Protein 4I1D (pdb70)

B-factor: mean 55.73, std 16.69, range [28.46, 153.23]

InterPro domains:
  IPR006059 Bacterial-type extracellular solute-binding protein [PF13416] (67-321)

Sequence (1264 aa):
NAQITFVSQGGAYQAAQTVAILDPSAKKLGITINQDSIPDAWPAIKTQVGSGKPIWDVVDTPTGYCLRGGEQGLIEKLDFSKIPNAAAPEAYRSPYSVSYEFYSSVLAYSQKTFPKDAPNSWVDFWDVKKFPGRRALRNHPIATLEAALADGVAPDKLYPLDVDRAFKKLEEIKPHITVWWTSGAQSAQLLNDGEVDEAWNGRVSAVAKEGAKVSFTYNQGILQSTSLCILKGAPNLETAVKFLNEAVDPVHQANLPLHIDYGPGNPKAFETNVIKPERAAQLPSEPANAAKQALSYAWWSSPAGEAAEKRWASFQNAQITFVSQGGAYQAAQTVAILDPSAKKLGITINQDSIPDAWPAIKTQVGSGKPIWDVVDTPTGYCLRGGEQGLIEKLDFSKIPNAAAPEAYRSPYSVVSSYEFYSSVLAYSQKTFPKDAPNSWVDFWDVKKFPGRRALRNHPIATLEAALADGVAPDKLYPLDVDRAFKKLEEIKPHITVWWTSGAQSAQLLNDGEVDEAWNGRVSAVAKEEGAKVSFTYNQGILQSTSLCILKGAPNLETAVKFLNEAVDPVHQANLPLHIDYGPGNPKAFETNVIKPERAAQLPSEPANAAKQALSYAWWSSPAGEAAEKRWASFQAQITFVSQGGAYQAAQTVAILDPSAKKLGITINQDSIPDAWPAIKTQVGSGKPIWDVVDTPTGYCLRGGEQGLIEKLDFSKIPNAAAPEAYRSPYSVSYEFYSSVLAYSQKTFPKDAPNSWVDFWDVKKFPGRRALRNHPIATLEAALADGVAPDKLYPLDVDRAFKKLEEIKPHITVWWTSGAQSAQLLNDGEVDEAWNGRVSAVAKEGAKVSFTYNQGILQSTSLCILKGAPNLETAVKFLNEAVDPVHQANLPLHIDYGPGNPKAFEETNVIKPERAAQLPSEPANAAKQALSYAWWSSPAGEAAEKRWASFQKNAQITFVVSQGGAYQAAQTVAILDPSAKKLGITINQDSIPDAWPAIKTQVGSGKPIWDVVDTPTGYCLRGGEQGLIEKLDFSKIPNAAAPEAYRSPYSVVSYEFYSSVLAYSQKTFPKDAPNSWVDFWDVKKFPGRRALRNHPIATLEAALADGVAPDKLYPLDVDRAFKKLEEIKPHITVWWTSGAQSAQLLNDGEVDEAWNGRVSSAVAKEGAKVSFTYNQGILQSSTSLCILKGAPNLETAVKFLNEAVDPVHQANLPLHIDYGPGNPKAFETNVIKPERAAQLPSEPANAAKQALSYAWWSSPAGEAAEKRWASFQ

Radius of gyration: 35.31 Å; Cα contacts (8 Å, |Δi|>4): 2597; chains: 4; bounding box: 104×68×79 Å

Organism: Bradyrhizobium diazoefficiens (strain JCM 10833 / BCRC 13528 / IAM 13628 / NBRC 14792 / USDA 110) (NCBI:txid224911)

Nearest PDB structures (foldseek):
  4i1d-assembly1_A  TM=9.973E-01  e=8.841E-62  Bradyrhizobium diazoefficiens USDA 110
  5l9l-assembly1_A  TM=9.064E-01  e=2.338E-31  Agrobacterium tumefaciens str. B6
  6hlz-assembly1_A  TM=8.736E-01  e=3.862E-30  Agrobacterium tumefaciens LBA4213 (Ach5)
  5l9p-assembly2_B  TM=8.506E-01  e=2.420E-30  Agrobacterium tumefaciens str. B6
  8jv1-assembly1_A  TM=8.622E-01  e=1.699E-25  Candidatus Pelagibacter sp. HTCC7211

Structure (mmCIF, N/CA/C/O backbone):
data_4I1D
#
_entry.id   4I1D
#
_cell.length_a   136.641
_cell.length_b   136.641
_cell.length_c   185.634
_cell.angle_alpha   90.00
_cell.angle_beta   90.00
_cell.angle_gamma   120.00
#
_symmetry.space_group_name_H-M   'P 32 2 1'
#
loop_
_entity.id
_entity.type
_entity.pdbx_description
1 polymer 'ABC transporter substrate-binding protein'
2 non-polymer 'SULFATE ION'
3 non-polymer GLYCEROL
4 non-polymer 'ACETATE ION'
5 non-polymer D-MALATE
6 water water
#
loop_
_atom_site.group_PDB
_atom_site.id
_atom_site.type_symbol
_atom_site.label_atom_id
_atom_site.label_alt_id
_atom_site.label_comp_id
_atom_site.label_asym_id
_atom_site.label_entity_id
_atom_site.label_seq_id
_atom_site.pdbx_PDB_ins_code
_atom_site.Cartn_x
_atom_site.Cartn_y
_atom_site.Cartn_z
_atom_site.occupancy
_atom_site.B_iso_or_equiv
_atom_site.auth_seq_id
_atom_site.auth_comp_id
_atom_site.auth_asym_id
_atom_site.auth_atom_id
_atom_site.pdbx_PDB_model_num
ATOM 1 N N . ASN A 1 2 ? 3.526 88.404 -9.222 1.00 96.08 42 ASN A N 1
ATOM 2 C CA . ASN A 1 2 ? 4.153 87.934 -7.986 1.00 94.29 42 ASN A CA 1
ATOM 3 C C . ASN A 1 2 ? 3.254 88.113 -6.749 1.00 78.57 42 ASN A C 1
ATOM 4 O O . ASN A 1 2 ? 2.865 89.231 -6.403 1.00 80.69 42 ASN A O 1
ATOM 9 N N . ALA A 1 3 ? 2.933 87.006 -6.086 1.00 103.74 43 ALA A N 1
ATOM 10 C CA . ALA A 1 3 ? 1.992 87.025 -4.969 1.00 80.48 43 ALA A CA 1
ATOM 11 C C . ALA A 1 3 ? 2.567 87.617 -3.672 1.00 69.35 43 ALA A C 1
ATOM 12 O O . ALA A 1 3 ? 3.784 87.627 -3.447 1.00 58.89 43 ALA A O 1
ATOM 14 N N . GLN A 1 4 ? 1.676 88.105 -2.820 1.00 62.05 44 GLN A N 1
ATOM 15 C CA . GLN A 1 4 ? 2.090 88.820 -1.622 1.00 59.58 44 GLN A CA 1
ATOM 16 C C . GLN A 1 4 ? 1.075 88.677 -0.497 1.00 64.54 44 GLN A C 1
ATOM 17 O O . GLN A 1 4 ? -0.056 88.248 -0.713 1.00 70.90 44 GLN A O 1
ATOM 23 N N . ILE A 1 5 ? 1.509 89.036 0.706 1.00 58.25 45 ILE A N 1
ATOM 24 C CA . ILE A 1 5 ? 0.637 89.180 1.853 1.00 58.14 45 ILE A CA 1
ATOM 25 C C . ILE A 1 5 ? 1.175 90.332 2.687 1.00 57.07 45 ILE A C 1
ATOM 26 O O . ILE A 1 5 ? 2.298 90.797 2.478 1.00 54.37 45 ILE A O 1
ATOM 31 N N . THR A 1 6 ? 0.365 90.798 3.628 1.00 45.67 46 THR A N 1
ATOM 32 C CA . THR A 1 6 ? 0.839 91.746 4.619 1.00 50.32 46 THR A CA 1
ATOM 33 C C . THR A 1 6 ? 0.806 91.059 5.978 1.00 49.98 46 THR A C 1
ATOM 34 O O . THR A 1 6 ? -0.243 90.581 6.424 1.00 48.00 46 THR A O 1
ATOM 38 N N . PHE A 1 7 ? 1.976 90.990 6.601 1.00 41.92 47 PHE A N 1
ATOM 39 C CA . PHE A 1 7 ? 2.168 90.340 7.889 1.00 43.20 47 PHE A CA 1
ATOM 40 C C . PHE A 1 7 ? 2.326 91.413 8.971 1.00 49.93 47 PHE A C 1
ATOM 41 O O . PHE A 1 7 ? 3.115 92.342 8.812 1.00 46.57 47 PHE A O 1
ATOM 49 N N . VAL A 1 8 ? 1.594 91.282 10.072 1.00 46.47 48 VAL A N 1
ATOM 50 C CA . VAL A 1 8 ? 1.607 92.308 11.110 1.00 45.26 48 VAL A CA 1
ATOM 51 C C . VAL A 1 8 ? 2.038 91.750 12.471 1.00 49.30 48 VAL A C 1
ATOM 52 O O . VAL A 1 8 ? 1.472 90.772 12.951 1.00 46.09 48 VAL A O 1
ATOM 56 N N . SER A 1 9 ? 3.028 92.384 13.094 1.00 47.97 49 SER A N 1
ATOM 57 C CA . SER A 1 9 ? 3.478 91.994 14.429 1.00 45.73 49 SER A CA 1
ATOM 58 C C . SER A 1 9 ? 3.746 93.243 15.279 1.00 46.72 49 SER A C 1
ATOM 59 O O . SER A 1 9 ? 3.184 94.305 15.011 1.00 50.41 49 SER A O 1
ATOM 62 N N . GLN A 1 10 ? 4.604 93.125 16.293 1.00 45.06 50 GLN A N 1
ATOM 63 C CA . GLN A 1 10 ? 4.757 94.195 17.284 1.00 55.60 50 GLN A CA 1
ATOM 64 C C . GLN A 1 10 ? 5.993 95.075 17.092 1.00 56.01 50 GLN A C 1
ATOM 65 O O . GLN A 1 10 ? 6.272 95.945 17.920 1.00 57.86 50 GLN A O 1
ATOM 71 N N . GLY A 1 11 ? 6.723 94.855 16.004 1.00 52.49 51 GLY A N 1
ATOM 72 C CA . GLY A 1 11 ? 7.851 95.704 15.653 1.00 54.26 51 GLY A CA 1
ATOM 73 C C . GLY A 1 11 ? 9.075 95.498 16.529 1.00 54.09 51 GLY A C 1
ATOM 74 O O . GLY A 1 11 ? 9.159 94.512 17.259 1.00 50.50 51 GLY A O 1
ATOM 75 N N . GLY A 1 12 ? 10.034 96.419 16.439 1.00 52.26 52 GLY A N 1
ATOM 76 C CA . GLY A 1 12 ? 11.184 96.421 17.332 1.00 59.55 52 GLY A CA 1
ATOM 77 C C . GLY A 1 12 ? 12.129 95.246 17.130 1.00 54.21 52 GLY A C 1
ATOM 78 O O . GLY A 1 12 ? 12.167 94.660 16.039 1.00 46.32 52 GLY A O 1
ATOM 79 N N . ALA A 1 13 ? 12.896 94.905 18.171 1.00 44.21 53 ALA A N 1
ATOM 80 C CA . ALA A 1 13 ? 13.871 93.818 18.056 1.00 41.00 53 ALA A CA 1
ATOM 81 C C . ALA A 1 13 ? 13.168 92.512 17.707 1.00 52.64 53 ALA A C 1
ATOM 82 O O . ALA A 1 13 ? 13.668 91.711 16.910 1.00 45.78 53 ALA A O 1
ATOM 84 N N . TYR A 1 14 ? 12.001 92.309 18.312 1.00 50.36 54 TYR A N 1
ATOM 85 C CA . TYR A 1 14 ? 11.196 91.112 18.074 1.00 48.67 54 TYR A CA 1
ATOM 86 C C . TYR A 1 14 ? 10.856 90.913 16.593 1.00 49.45 54 TYR A C 1
ATOM 87 O O . TYR A 1 14 ? 11.115 89.849 16.040 1.00 51.59 54 TYR A O 1
ATOM 96 N N . GLN A 1 15 ? 10.287 91.925 15.941 1.00 48.50 55 GLN A N 1
ATOM 97 C CA . GLN A 1 15 ? 9.924 91.768 14.527 1.00 45.72 55 GLN A CA 1
ATOM 98 C C . GLN A 1 15 ? 11.162 91.682 13.631 1.00 48.24 55 GLN A C 1
ATOM 99 O O . GLN A 1 15 ? 11.135 91.035 12.584 1.00 47.76 55 GLN A O 1
ATOM 105 N N . ALA A 1 16 ? 12.249 92.342 14.022 1.00 48.75 56 ALA A N 1
ATOM 106 C CA . ALA A 1 16 ? 13.467 92.249 13.216 1.00 53.86 56 ALA A CA 1
ATOM 107 C C . ALA A 1 16 ? 13.993 90.806 13.255 1.00 52.65 56 ALA A C 1
ATOM 108 O O . ALA A 1 16 ? 14.491 90.279 12.260 1.00 46.89 56 ALA A O 1
ATOM 110 N N . ALA A 1 17 ? 13.867 90.173 14.415 1.00 49.41 57 ALA A N 1
ATOM 111 C CA . ALA A 1 17 ? 14.341 88.803 14.592 1.00 49.90 57 ALA A CA 1
ATOM 112 C C . ALA A 1 17 ? 13.492 87.838 13.775 1.00 50.28 57 ALA A C 1
ATOM 113 O O . ALA A 1 17 ? 14.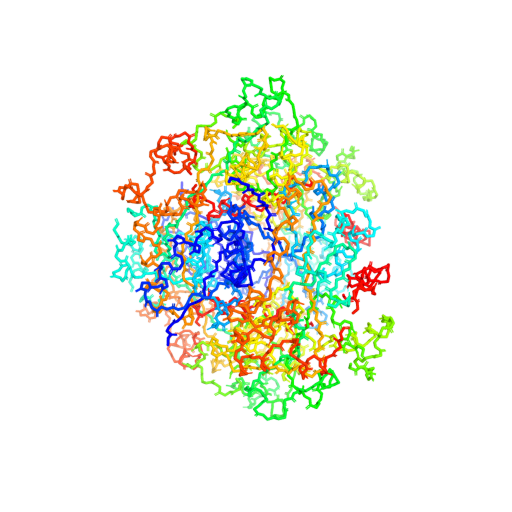011 86.880 13.207 1.00 52.43 57 ALA A O 1
ATOM 115 N N . GLN A 1 18 ? 12.185 88.099 13.730 1.00 42.47 58 GLN A N 1
ATOM 116 C CA . GLN A 1 18 ? 11.259 87.299 12.941 1.00 45.16 58 GLN A CA 1
ATOM 117 C C . GLN A 1 18 ? 11.622 87.375 11.478 1.00 47.41 58 GLN A C 1
ATOM 118 O O . GLN A 1 18 ? 11.483 86.404 10.731 1.00 46.78 58 GLN A O 1
ATOM 124 N N . THR A 1 19 ? 12.055 88.559 11.069 1.00 43.64 59 THR A N 1
ATOM 125 C CA . THR A 1 19 ? 12.371 88.812 9.678 1.00 46.31 59 THR A CA 1
ATOM 126 C C . THR A 1 19 ? 13.558 87.956 9.259 1.00 51.92 59 THR A C 1
ATOM 127 O O . THR A 1 19 ? 13.510 87.278 8.232 1.00 56.61 59 THR A O 1
ATOM 131 N N . VAL A 1 20 ? 14.615 87.975 10.063 1.00 50.26 60 VAL A N 1
ATOM 132 C CA . VAL A 1 20 ? 15.808 87.204 9.749 1.00 52.67 60 VAL A CA 1
ATOM 133 C C . VAL A 1 20 ? 15.527 85.703 9.769 1.00 58.53 60 VAL A C 1
ATOM 134 O O . VAL A 1 20 ? 15.884 84.980 8.840 1.00 62.54 60 VAL A O 1
ATOM 138 N N . ALA A 1 21 ? 14.867 85.251 10.831 1.00 56.88 61 ALA A N 1
ATOM 139 C CA . ALA A 1 21 ? 14.640 83.832 11.072 1.00 54.87 61 ALA A CA 1
ATOM 140 C C . ALA A 1 21 ? 13.510 83.243 10.245 1.00 54.42 61 ALA A C 1
ATOM 141 O O . ALA A 1 21 ? 13.583 82.088 9.829 1.00 52.66 61 ALA A O 1
ATOM 143 N N . ILE A 1 22 ? 12.454 84.021 10.029 1.00 47.99 62 ILE A N 1
ATOM 144 C CA . ILE A 1 22 ? 11.211 83.457 9.505 1.00 42.02 62 ILE A CA 1
ATOM 145 C C . ILE A 1 22 ? 10.658 84.084 8.225 1.00 49.90 62 ILE A C 1
ATOM 146 O O . ILE A 1 22 ? 10.407 83.372 7.253 1.00 53.95 62 ILE A O 1
ATOM 151 N N . LEU A 1 23 ? 10.462 85.400 8.219 1.00 47.67 63 LEU A N 1
ATOM 152 C CA . LEU A 1 23 ? 9.836 86.058 7.076 1.00 47.36 63 LEU A CA 1
ATOM 153 C C . LEU A 1 23 ? 10.677 85.944 5.795 1.00 49.89 63 LEU A C 1
ATOM 154 O O . LEU A 1 23 ? 10.200 85.438 4.783 1.00 58.12 63 LEU A O 1
ATOM 159 N N . ASP A 1 24 ? 11.927 86.396 5.838 1.00 48.64 64 ASP A N 1
ATOM 160 C CA . ASP A 1 24 ? 12.794 86.333 4.653 1.00 50.85 64 ASP A CA 1
ATOM 161 C C . ASP A 1 24 ? 12.961 84.916 4.098 1.00 59.09 64 ASP A C 1
ATOM 162 O O . ASP A 1 24 ? 12.798 84.699 2.897 1.00 63.04 64 ASP A O 1
ATOM 167 N N . PRO A 1 25 ? 13.297 83.946 4.963 1.00 59.16 65 PRO A N 1
ATOM 168 C CA . PRO A 1 25 ? 13.452 82.587 4.419 1.00 62.14 65 PRO A CA 1
ATOM 169 C C . PRO A 1 25 ? 12.130 82.047 3.853 1.00 59.02 65 PRO A C 1
ATOM 170 O O . PRO A 1 25 ? 12.136 81.399 2.813 1.00 61.66 65 PRO A O 1
ATOM 174 N N . SER A 1 26 ? 11.015 82.321 4.521 1.00 52.70 66 SER A N 1
ATOM 175 C CA . SER A 1 26 ? 9.706 81.897 4.025 1.00 60.01 66 SER A CA 1
ATOM 176 C C . SER A 1 26 ? 9.337 82.548 2.689 1.00 63.48 66 SER A C 1
ATOM 177 O O . SER A 1 26 ? 8.843 81.885 1.778 1.00 68.26 66 SER A O 1
ATOM 180 N N . ALA A 1 27 ? 9.561 83.853 2.581 1.00 63.10 67 ALA A N 1
ATOM 181 C CA . ALA A 1 27 ? 9.285 84.566 1.339 1.00 65.89 67 ALA A CA 1
ATOM 182 C C . ALA A 1 27 ? 10.145 84.022 0.193 1.00 65.53 67 ALA A C 1
ATOM 183 O O . ALA A 1 27 ? 9.695 83.923 -0.950 1.00 68.27 67 ALA A O 1
ATOM 185 N N . LYS A 1 28 ? 11.387 83.672 0.506 1.00 64.97 68 LYS A N 1
ATOM 186 C CA . LYS A 1 28 ? 12.289 83.113 -0.489 1.00 66.06 68 LYS A CA 1
ATOM 187 C C . LYS A 1 28 ? 11.820 81.721 -0.918 1.00 70.01 68 LYS A C 1
ATOM 188 O O . LYS A 1 28 ? 11.722 81.434 -2.103 1.00 76.84 68 LYS A O 1
ATOM 194 N N . LYS A 1 29 ? 11.511 80.866 0.051 1.00 76.03 69 LYS A N 1
ATOM 195 C CA . LYS A 1 29 ? 11.037 79.514 -0.234 1.00 77.87 69 LYS A CA 1
ATOM 196 C C . LYS A 1 29 ? 9.769 79.539 -1.078 1.00 73.38 69 LYS A C 1
ATOM 197 O O . LYS A 1 29 ? 9.633 78.787 -2.040 1.00 72.48 69 LYS A O 1
ATOM 203 N N . LEU A 1 30 ? 8.839 80.408 -0.708 1.00 67.07 70 LEU A N 1
ATOM 204 C CA . LEU A 1 30 ? 7.533 80.440 -1.352 1.00 67.48 70 LEU A CA 1
ATOM 205 C C . LEU A 1 30 ? 7.547 81.265 -2.630 1.00 74.03 70 LEU A C 1
ATOM 206 O O . LEU A 1 30 ? 6.678 81.107 -3.489 1.00 75.43 70 LEU A O 1
ATOM 211 N N . GLY A 1 31 ? 8.540 82.136 -2.761 1.00 74.42 71 GLY A N 1
ATOM 212 C CA . GLY A 1 31 ? 8.612 83.015 -3.915 1.00 80.48 71 GLY A CA 1
ATOM 213 C C . GLY A 1 31 ? 7.519 84.068 -3.863 1.00 79.23 71 GLY A C 1
ATOM 214 O O . GLY A 1 31 ? 6.840 84.319 -4.858 1.00 80.94 71 GLY A O 1
ATOM 215 N N . ILE A 1 32 ? 7.341 84.670 -2.691 1.00 66.32 72 ILE A N 1
ATOM 216 C CA . ILE A 1 32 ? 6.353 85.729 -2.500 1.00 71.15 72 ILE A CA 1
ATOM 217 C C . ILE A 1 32 ? 6.989 86.967 -1.866 1.00 66.11 72 ILE A C 1
ATOM 218 O O . ILE A 1 32 ? 8.126 86.927 -1.394 1.00 61.72 72 ILE A O 1
ATOM 223 N N . THR A 1 33 ? 6.247 88.067 -1.867 1.00 61.64 73 THR A N 1
ATOM 224 C CA . THR A 1 33 ? 6.662 89.269 -1.161 1.00 58.89 73 THR A CA 1
ATOM 225 C C . THR A 1 33 ? 5.870 89.384 0.151 1.00 60.00 73 THR A C 1
ATOM 226 O O . THR A 1 33 ? 4.640 89.359 0.157 1.00 58.84 73 THR A O 1
ATOM 230 N N . ILE A 1 34 ? 6.573 89.488 1.268 1.00 57.08 74 ILE A N 1
ATOM 231 C CA . ILE A 1 34 ? 5.899 89.709 2.540 1.00 50.88 74 ILE A CA 1
ATOM 232 C C . ILE A 1 34 ? 6.005 91.175 2.929 1.00 52.05 74 ILE A C 1
ATOM 233 O O . ILE A 1 34 ? 7.063 91.640 3.343 1.00 57.96 74 ILE A O 1
ATOM 238 N N . ASN A 1 35 ? 4.915 91.914 2.768 1.00 49.92 75 ASN A N 1
ATOM 239 C CA . ASN A 1 35 ? 4.873 93.286 3.256 1.00 48.92 75 ASN A CA 1
ATOM 240 C C . ASN A 1 35 ? 4.589 93.284 4.753 1.00 50.67 75 ASN A C 1
ATOM 241 O O . ASN A 1 35 ? 3.730 92.544 5.240 1.00 54.88 75 ASN A O 1
ATOM 246 N N . GLN A 1 36 ? 5.337 94.094 5.487 1.00 50.47 76 GLN A N 1
ATOM 247 C CA . GLN A 1 36 ? 5.243 94.102 6.936 1.00 42.27 76 GLN A CA 1
ATOM 248 C C . GLN A 1 36 ? 4.517 95.325 7.447 1.00 44.72 76 GLN A C 1
ATOM 249 O O . GLN A 1 36 ? 4.578 96.397 6.846 1.00 47.37 76 GLN A O 1
ATOM 255 N N . ASP A 1 37 ? 3.860 95.165 8.589 1.00 44.72 77 ASP A N 1
ATOM 256 C CA . ASP A 1 37 ? 3.327 96.298 9.325 1.00 42.12 77 ASP A CA 1
ATOM 257 C C . ASP A 1 37 ? 3.523 95.981 10.807 1.00 47.59 77 ASP A C 1
ATOM 258 O O . ASP A 1 37 ? 3.899 94.854 11.158 1.00 45.39 77 ASP A O 1
ATOM 263 N N . SER A 1 38 ? 3.286 96.971 11.664 1.00 42.03 78 SER A N 1
ATOM 264 C CA . SER A 1 38 ? 3.449 96.821 13.107 1.00 49.40 78 SER A CA 1
ATOM 265 C C . SER A 1 38 ? 2.395 97.613 13.852 1.00 55.21 78 SER A C 1
ATOM 266 O O . SER A 1 38 ? 1.968 98.679 13.406 1.00 55.30 78 SER A O 1
ATOM 269 N N . ILE A 1 39 ? 1.988 97.092 15.001 1.00 53.49 79 ILE A N 1
ATOM 270 C CA . ILE A 1 39 ? 1.061 97.790 15.868 1.00 54.03 79 ILE A CA 1
ATOM 271 C C . ILE A 1 39 ? 1.132 97.143 17.251 1.00 59.20 79 ILE A C 1
ATOM 272 O O . ILE A 1 39 ? 1.280 95.921 17.361 1.00 59.34 79 ILE A O 1
ATOM 277 N N . PRO A 1 40 ? 1.061 97.962 18.312 1.00 59.94 80 PRO A N 1
ATOM 278 C CA . PRO A 1 40 ? 1.079 97.433 19.681 1.00 64.85 80 PRO A CA 1
ATOM 279 C C . PRO A 1 40 ? -0.085 96.470 19.926 1.00 60.59 80 PRO A C 1
ATOM 280 O O . PRO A 1 40 ? 0.116 95.322 20.337 1.00 56.48 80 PRO A O 1
ATOM 284 N N . ASP A 1 41 ? -1.298 96.948 19.674 1.00 65.40 81 ASP A N 1
ATOM 285 C CA . ASP A 1 41 ? -2.502 96.142 19.847 1.00 62.19 81 ASP A CA 1
ATOM 286 C C . ASP A 1 41 ? -3.309 96.141 18.557 1.00 52.78 81 ASP A C 1
ATOM 287 O O . ASP A 1 41 ? -3.852 97.166 18.143 1.00 59.66 81 ASP A O 1
ATOM 292 N N . ALA A 1 42 ? -3.404 94.973 17.937 1.00 51.34 82 ALA A N 1
ATOM 293 C CA . ALA A 1 42 ? -3.990 94.870 16.610 1.00 52.55 82 ALA A CA 1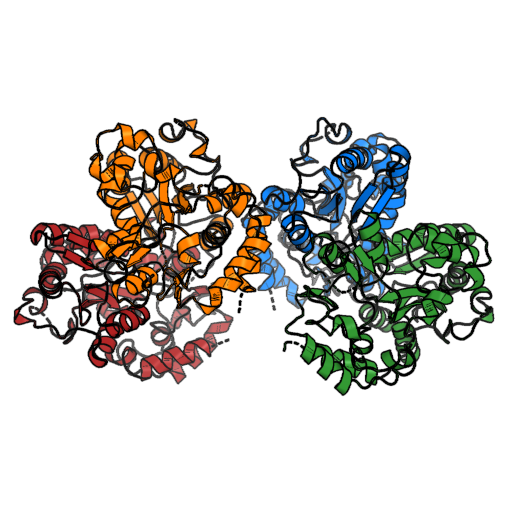
ATOM 294 C C . ALA A 1 42 ? -5.512 94.823 16.607 1.00 55.98 82 ALA A C 1
ATOM 295 O O . ALA A 1 42 ? -6.136 95.036 15.575 1.00 54.30 82 ALA A O 1
ATOM 297 N N . TRP A 1 43 ? -6.123 94.538 17.747 1.00 60.92 83 TRP A N 1
ATOM 298 C CA . TRP A 1 43 ? -7.526 94.138 17.694 1.00 62.59 83 TRP A CA 1
ATOM 299 C C . TRP A 1 43 ? -8.549 95.217 17.338 1.00 58.55 83 TRP A C 1
ATOM 300 O O . TRP A 1 43 ? -9.439 94.974 16.520 1.00 62.76 83 TRP A O 1
ATOM 311 N N . PRO A 1 44 ? -8.400 96.423 17.895 1.00 51.85 84 PRO A N 1
ATOM 312 C CA . PRO A 1 44 ? -9.342 97.447 17.432 1.00 59.85 84 PRO A CA 1
ATOM 313 C C . PRO A 1 44 ? -9.292 97.601 15.911 1.00 63.14 84 PRO A C 1
ATOM 314 O O . PRO A 1 44 ? -10.334 97.778 15.277 1.00 62.24 84 PRO A O 1
ATOM 318 N N . ALA A 1 45 ? -8.097 97.501 15.332 1.00 60.62 85 ALA A N 1
ATOM 319 C CA . ALA A 1 45 ? -7.942 97.667 13.894 1.00 63.60 85 ALA A CA 1
ATOM 320 C C . ALA A 1 45 ? -8.515 96.475 13.132 1.00 61.83 85 ALA A C 1
ATOM 321 O O . ALA A 1 45 ? -9.150 96.635 12.090 1.00 62.92 85 ALA A O 1
ATOM 323 N N . ILE A 1 46 ? -8.278 95.277 13.648 1.00 56.22 86 ILE A N 1
ATOM 324 C CA . ILE A 1 46 ? -8.821 94.080 13.027 1.00 56.13 86 ILE A CA 1
ATOM 325 C C . ILE A 1 46 ? -10.345 94.180 12.962 1.00 54.51 86 ILE A C 1
ATOM 326 O O . ILE A 1 46 ? -10.949 93.855 11.938 1.00 53.42 86 ILE A O 1
ATOM 331 N N . LYS A 1 47 ? -10.964 94.649 14.043 1.00 50.91 87 LYS A N 1
ATOM 332 C CA . LYS A 1 47 ? -12.416 94.779 14.057 1.00 64.59 87 LYS A CA 1
ATOM 333 C C . LYS A 1 47 ? -12.860 95.707 12.934 1.00 66.00 87 LYS A C 1
ATOM 334 O O . LYS A 1 47 ? -13.792 95.403 12.188 1.00 58.53 87 LYS A O 1
ATOM 340 N N . THR A 1 48 ? -12.190 96.846 12.822 1.00 63.04 88 THR A N 1
ATOM 341 C CA . THR A 1 48 ? -12.591 97.842 11.846 1.00 63.87 88 THR A CA 1
ATOM 342 C C . THR A 1 48 ? -12.347 97.307 10.442 1.00 55.85 88 THR A C 1
ATOM 343 O O . THR A 1 48 ? -13.208 97.411 9.566 1.00 53.00 88 THR A O 1
ATOM 347 N N . GLN A 1 49 ? -11.176 96.714 10.249 1.00 53.69 89 GLN A N 1
ATOM 348 C CA . GLN A 1 49 ? -10.780 96.187 8.946 1.00 57.66 89 GLN A CA 1
ATOM 349 C C . GLN A 1 49 ? -11.735 95.098 8.475 1.00 57.96 89 GLN A C 1
ATOM 350 O O . GLN A 1 49 ? -12.265 95.158 7.363 1.00 57.31 89 GLN A O 1
ATOM 356 N N . VAL A 1 50 ? -11.959 94.107 9.330 1.00 52.51 90 VAL A N 1
ATOM 357 C CA . VAL A 1 50 ? -12.816 92.985 8.968 1.00 47.61 90 VAL A CA 1
ATOM 358 C C . VAL A 1 50 ? -14.263 93.445 8.809 1.00 49.34 90 VAL A C 1
ATOM 359 O O . VAL A 1 50 ? -14.966 93.003 7.906 1.00 52.13 90 VAL A O 1
ATOM 363 N N . GLY A 1 51 ? -14.693 94.361 9.667 1.00 52.40 91 GLY A N 1
ATOM 364 C CA . GLY A 1 51 ? -16.044 94.887 9.592 1.00 51.87 91 GLY A CA 1
ATOM 365 C C . GLY A 1 51 ? -16.341 95.556 8.261 1.00 54.29 91 GLY A C 1
ATOM 366 O O . GLY A 1 51 ? -17.497 95.638 7.843 1.00 52.87 91 GLY A O 1
ATOM 367 N N . SER A 1 52 ? -15.291 96.030 7.590 1.00 58.14 92 SER A N 1
ATOM 368 C CA . SER A 1 52 ? -15.436 96.735 6.316 1.00 57.15 92 SER A CA 1
ATOM 369 C C . SER A 1 52 ? -15.567 95.758 5.148 1.00 61.26 92 SER A C 1
ATOM 370 O O . SER A 1 52 ? -15.991 96.137 4.054 1.00 64.99 92 SER A O 1
ATOM 373 N N . GLY A 1 53 ? -15.200 94.502 5.380 1.00 63.04 93 GLY A N 1
ATOM 374 C CA . GLY A 1 53 ? -15.186 93.508 4.321 1.00 65.51 93 GLY A CA 1
ATOM 375 C C . GLY A 1 53 ? -13.942 93.586 3.440 1.00 63.90 93 GLY A C 1
ATOM 376 O O . GLY A 1 53 ? -13.663 92.664 2.672 1.00 65.76 93 GLY A O 1
ATOM 377 N N . LYS A 1 54 ? -13.188 94.679 3.547 1.00 52.58 94 LYS A N 1
ATOM 378 C CA . LYS A 1 54 ? -11.952 94.823 2.765 1.00 54.02 94 LYS A CA 1
ATOM 379 C C . LYS A 1 54 ? -10.752 95.144 3.655 1.00 48.40 94 LYS A C 1
ATOM 380 O O . LYS A 1 54 ? -10.296 96.286 3.700 1.00 50.20 94 LYS A O 1
ATOM 386 N N . PRO A 1 55 ? -10.244 94.133 4.372 1.00 51.09 95 PRO A N 1
ATOM 387 C CA . PRO A 1 55 ? -9.065 94.268 5.235 1.00 52.27 95 PRO A CA 1
ATOM 388 C C . PRO A 1 55 ? -7.804 94.549 4.420 1.00 60.01 95 PRO A C 1
ATOM 389 O O . PRO A 1 55 ? -7.663 93.993 3.331 1.00 63.11 95 PRO A O 1
ATOM 393 N N . ILE A 1 56 ? -6.901 95.382 4.931 1.00 58.38 96 ILE A N 1
ATOM 394 C CA . ILE A 1 56 ? -5.591 95.540 4.289 1.00 59.27 96 ILE A CA 1
ATOM 395 C C . ILE A 1 56 ? -4.564 94.530 4.824 1.00 56.15 96 ILE A C 1
ATOM 396 O O . ILE A 1 56 ? -3.590 94.232 4.145 1.00 47.40 96 ILE A O 1
ATOM 401 N N . TRP A 1 57 ? -4.781 94.005 6.034 1.00 51.34 97 TRP A N 1
ATOM 402 C CA . TRP A 1 57 ? -3.859 93.018 6.620 1.00 49.64 97 TRP A CA 1
ATOM 403 C C . TRP A 1 57 ? -4.293 91.593 6.294 1.00 48.63 97 TRP A C 1
ATOM 404 O O . TRP A 1 57 ? -5.492 91.316 6.200 1.00 52.47 97 TRP A O 1
ATOM 415 N N . ASP A 1 58 ? -3.328 90.689 6.134 1.00 45.35 98 ASP A N 1
ATOM 416 C CA . ASP A 1 58 ? -3.634 89.267 5.913 1.00 42.61 98 ASP A CA 1
ATOM 417 C C . ASP A 1 58 ? -3.385 88.439 7.170 1.00 48.87 98 ASP A C 1
ATOM 418 O O . ASP A 1 58 ? -4.282 87.767 7.698 1.00 46.12 98 ASP A O 1
ATOM 423 N N . VAL A 1 59 ? -2.149 88.492 7.642 1.00 44.37 99 VAL A N 1
ATOM 424 C CA . VAL A 1 59 ? -1.717 87.649 8.734 1.00 43.91 99 VAL A CA 1
ATOM 425 C C . VAL A 1 59 ? -1.285 88.514 9.909 1.00 41.99 99 VAL A C 1
ATOM 426 O O . VAL A 1 59 ? -0.509 89.452 9.748 1.00 46.06 99 VAL A O 1
ATOM 430 N N . VAL A 1 60 ? -1.804 88.183 11.084 1.00 41.00 100 VAL A N 1
ATOM 431 C CA . VAL A 1 60 ? -1.496 88.901 12.308 1.00 51.42 100 VAL A CA 1
ATOM 432 C C . VAL A 1 60 ? -0.883 87.976 13.352 1.00 51.82 100 VAL A C 1
ATOM 433 O O . VAL A 1 60 ? -1.363 86.868 13.580 1.00 52.56 100 VAL A O 1
ATOM 437 N N . ASP A 1 61 ? 0.201 88.441 13.957 1.00 50.88 101 ASP A N 1
ATOM 438 C CA . ASP A 1 61 ? 0.856 87.751 15.055 1.00 50.11 101 ASP A CA 1
ATOM 439 C C . ASP A 1 61 ? 0.425 88.435 16.349 1.00 47.18 101 ASP A C 1
ATOM 440 O O . ASP A 1 61 ? 0.726 89.607 16.554 1.00 49.05 101 ASP A O 1
ATOM 445 N N . THR A 1 62 ? -0.279 87.712 17.218 1.00 49.13 102 THR A N 1
ATOM 446 C CA . THR A 1 62 ? -0.873 88.337 18.398 1.00 52.49 102 THR A CA 1
ATOM 447 C C . THR A 1 62 ? -0.972 87.370 19.590 1.00 45.69 102 THR A C 1
ATOM 448 O O . THR A 1 62 ? -1.004 86.151 19.397 1.00 49.69 102 THR A O 1
ATOM 452 N N . PRO A 1 63 ? -1.013 87.904 20.830 1.00 44.25 103 PRO A N 1
ATOM 453 C CA . PRO A 1 63 ? -1.230 87.013 21.974 1.00 51.27 103 PRO A CA 1
ATOM 454 C C . PRO A 1 63 ? -2.385 86.050 21.733 1.00 55.65 103 PRO A C 1
ATOM 455 O O . PRO A 1 63 ? -3.457 86.424 21.269 1.00 59.19 103 PRO A O 1
ATOM 459 N N . THR A 1 64 ? -2.132 84.797 22.062 1.00 50.34 104 THR A N 1
ATOM 460 C CA . THR A 1 64 ? -2.975 83.685 21.672 1.00 54.49 104 THR A CA 1
ATOM 461 C C . THR A 1 64 ? -4.434 83.847 22.121 1.00 55.55 104 THR A C 1
ATOM 462 O O . THR A 1 64 ? -5.358 83.438 21.420 1.00 52.27 104 THR A O 1
ATOM 466 N N . GLY A 1 65 ? -4.639 84.468 23.274 1.00 52.83 105 GLY A N 1
ATOM 467 C CA . GLY A 1 65 ? -5.982 84.638 23.806 1.00 59.24 105 GLY A CA 1
ATOM 468 C C . GLY A 1 65 ? -6.878 85.483 22.920 1.00 58.54 105 GLY A C 1
ATOM 469 O O . GLY A 1 65 ? -8.088 85.265 22.869 1.00 61.25 105 GLY A O 1
ATOM 470 N N . TYR A 1 66 ? -6.285 86.448 22.220 1.00 57.98 106 TYR A N 1
ATOM 471 C CA . TYR A 1 66 ? -7.037 87.307 21.308 1.00 62.35 106 TYR A CA 1
ATOM 472 C C . TYR A 1 66 ? -7.473 86.540 20.071 1.00 62.26 106 TYR A C 1
ATOM 473 O O . TYR A 1 66 ? -8.493 86.858 19.459 1.00 63.55 106 TYR A O 1
ATOM 482 N N . CYS A 1 67 ? -6.695 85.531 19.699 1.00 58.58 107 CYS A N 1
ATOM 483 C CA . CYS A 1 67 ? -7.081 84.667 18.592 1.00 56.58 107 CYS A CA 1
ATOM 484 C C . CYS A 1 67 ? -8.340 83.914 18.940 1.00 54.68 107 CYS A C 1
ATOM 485 O O . CYS A 1 67 ? -9.216 83.754 18.097 1.00 60.86 107 CYS A O 1
ATOM 488 N N . LEU A 1 68 ? -8.436 83.458 20.189 1.00 60.29 108 LEU A N 1
ATOM 489 C CA . LEU A 1 68 ? -9.624 82.738 20.638 1.00 58.25 108 LEU A CA 1
ATOM 490 C C . LEU A 1 68 ? -10.838 83.661 20.622 1.00 65.62 108 LEU A C 1
ATOM 491 O O . LEU A 1 68 ? -11.896 83.299 20.099 1.00 65.22 108 LEU A O 1
ATOM 496 N N . ARG A 1 69 ? -10.680 84.852 21.195 1.00 72.34 109 ARG A N 1
ATOM 497 C CA . ARG A 1 69 ? -11.757 85.842 21.225 1.00 77.67 109 ARG A CA 1
ATOM 498 C C . ARG A 1 69 ? -12.175 86.212 19.808 1.00 67.18 109 ARG A C 1
ATOM 499 O O . ARG A 1 69 ? -13.352 86.141 19.454 1.00 61.20 109 ARG A O 1
ATOM 507 N N . GLY A 1 70 ? -11.192 86.603 19.004 1.00 60.15 110 GLY A N 1
ATOM 508 C CA . GLY A 1 70 ? -11.415 86.953 17.615 1.00 57.63 110 GLY A CA 1
ATOM 509 C C . GLY A 1 70 ? -12.080 85.869 16.784 1.00 59.91 110 GLY A C 1
ATOM 510 O O . GLY A 1 70 ? -13.009 86.146 16.016 1.00 63.58 110 GLY A O 1
ATOM 511 N N . GLY A 1 71 ? -11.604 84.635 16.920 1.00 53.25 111 GLY A N 1
ATOM 512 C CA . GLY A 1 71 ? -12.180 83.526 16.182 1.00 55.21 111 GLY A CA 1
ATOM 513 C C . GLY A 1 71 ? -13.640 83.323 16.554 1.00 71.45 111 GLY A C 1
ATOM 514 O O . GLY A 1 71 ? -14.483 83.023 15.700 1.00 75.15 111 GLY A O 1
ATOM 515 N N . GLU A 1 72 ? -13.939 83.493 17.839 1.00 68.04 112 GLU A N 1
ATOM 516 C CA . GLU A 1 72 ? -15.303 83.350 18.325 1.00 77.08 112 GLU A CA 1
ATOM 517 C C . GLU A 1 72 ? -16.222 84.448 17.762 1.00 82.31 112 GLU A C 1
ATOM 518 O O . GLU A 1 72 ? -17.424 84.236 17.590 1.00 80.74 112 GLU A O 1
ATOM 524 N N . GLN A 1 73 ? -15.655 85.614 17.462 1.00 74.38 113 GLN A N 1
ATOM 525 C CA . GLN A 1 73 ? -16.464 86.739 17.001 1.00 75.31 113 GLN A CA 1
ATOM 526 C C . GLN A 1 73 ? -16.528 86.844 15.470 1.00 76.35 113 GLN A C 1
ATOM 527 O O . GLN A 1 73 ? -17.027 87.831 14.925 1.00 78.94 113 GLN A O 1
ATOM 533 N N . GLY A 1 74 ? -16.027 85.821 14.783 1.00 73.22 114 GLY A N 1
ATOM 534 C CA . GLY A 1 74 ? -16.028 85.801 13.328 1.00 67.66 114 GLY A CA 1
ATOM 535 C C . GLY A 1 74 ? -15.038 86.758 12.665 1.00 65.27 114 GLY A C 1
ATOM 536 O O . GLY A 1 74 ? -15.240 87.168 11.521 1.00 60.57 114 GLY A O 1
ATOM 537 N N . LEU A 1 75 ? -13.961 87.106 13.364 1.00 56.64 115 LEU A N 1
ATOM 538 C CA . LEU A 1 75 ? -13.021 88.104 12.853 1.00 53.55 115 LEU A CA 1
ATOM 539 C C . LEU A 1 75 ? -11.805 87.493 12.177 1.00 52.65 115 LEU A C 1
ATOM 540 O O . LEU A 1 75 ? -11.112 88.167 11.419 1.00 55.45 115 LEU A O 1
ATOM 545 N N . ILE A 1 76 ? -11.534 86.226 12.460 1.00 55.26 116 ILE A N 1
ATOM 546 C CA . ILE A 1 76 ? -10.422 85.540 11.812 1.00 57.79 116 ILE A CA 1
ATOM 547 C C . ILE A 1 76 ? -10.866 84.195 11.242 1.00 60.58 116 ILE A C 1
ATOM 548 O O . ILE A 1 76 ? -11.876 83.627 11.668 1.00 61.86 116 ILE A O 1
ATOM 553 N N . GLU A 1 77 ? -10.101 83.694 10.280 1.00 52.55 117 GLU A N 1
ATOM 554 C CA . GLU A 1 77 ? -10.495 82.510 9.525 1.00 58.72 117 GLU A CA 1
ATOM 555 C C . GLU A 1 77 ? -10.413 81.235 10.344 1.00 59.06 117 GLU A C 1
ATOM 556 O O . GLU A 1 77 ? -9.482 81.048 11.128 1.00 55.81 117 GLU A O 1
ATOM 562 N N . LYS A 1 78 ? -11.399 80.362 10.162 1.00 57.74 118 LYS A N 1
ATOM 563 C CA . LYS A 1 78 ? -11.290 78.997 10.644 1.00 62.35 118 LYS A CA 1
ATOM 564 C C . LYS A 1 78 ? -10.239 78.337 9.767 1.00 63.33 118 LYS A C 1
ATOM 565 O O . LYS A 1 78 ? -10.379 78.308 8.553 1.00 67.27 118 LYS A O 1
ATOM 571 N N . LEU A 1 79 ? -9.169 77.835 10.368 1.00 63.63 119 LEU A N 1
ATOM 572 C CA . LEU A 1 79 ? -8.071 77.281 9.583 1.00 69.89 119 LEU A CA 1
ATOM 573 C C . LEU A 1 79 ? -8.308 75.837 9.137 1.00 74.88 119 LEU A C 1
ATOM 574 O O . LEU A 1 79 ? -8.711 74.984 9.935 1.00 75.98 119 LEU A O 1
ATOM 579 N N . ASP A 1 80 ? -8.049 75.578 7.857 1.00 72.94 120 ASP A N 1
ATOM 580 C CA . ASP A 1 80 ? -8.051 74.217 7.331 1.00 75.66 120 ASP A CA 1
ATOM 581 C C . ASP A 1 80 ? -6.653 73.607 7.428 1.00 73.35 120 ASP A C 1
ATOM 582 O O . ASP A 1 80 ? -5.784 73.881 6.599 1.00 76.41 120 ASP A O 1
ATOM 587 N N . PHE A 1 81 ? -6.439 72.777 8.442 1.00 70.40 121 PHE A N 1
ATOM 588 C CA . PHE A 1 81 ? -5.109 72.238 8.706 1.00 73.66 121 PHE A CA 1
ATOM 589 C C . PHE A 1 81 ? -4.651 71.144 7.735 1.00 80.79 121 PHE A C 1
ATOM 590 O O . PHE A 1 81 ? -3.520 70.666 7.829 1.00 87.92 121 PHE A O 1
ATOM 598 N N . SER A 1 82 ? -5.516 70.751 6.804 1.00 80.04 122 SER A N 1
ATOM 599 C CA . SER A 1 82 ? -5.110 69.800 5.775 1.00 82.95 122 SER A CA 1
ATOM 600 C C . SER A 1 82 ? -4.239 70.516 4.745 1.00 83.12 122 SER A C 1
ATOM 601 O O . SER A 1 82 ? -3.614 69.886 3.894 1.00 83.07 122 SER A O 1
ATOM 604 N N . LYS A 1 83 ? -4.203 71.841 4.834 1.00 80.85 123 LYS A N 1
ATOM 605 C CA . LYS A 1 83 ? -3.400 72.653 3.928 1.00 81.07 123 LYS A CA 1
ATOM 606 C C . LYS A 1 83 ? -2.167 73.219 4.631 1.00 76.19 123 LYS A C 1
ATOM 607 O O . LYS A 1 83 ? -1.347 73.906 4.017 1.00 76.28 123 LYS A O 1
ATOM 613 N N . ILE A 1 84 ? -2.039 72.915 5.919 1.00 63.70 124 ILE A N 1
ATOM 614 C CA . ILE A 1 84 ? -0.931 73.417 6.723 1.00 65.72 124 ILE A CA 1
ATOM 615 C C . ILE A 1 84 ? -0.224 72.273 7.449 1.00 59.84 124 ILE A C 1
ATOM 616 O O . ILE A 1 84 ? -0.243 72.197 8.677 1.00 63.69 124 ILE A O 1
ATOM 621 N N . PRO A 1 85 ? 0.415 71.381 6.680 1.00 64.21 125 PRO A N 1
ATOM 622 C CA . PRO A 1 85 ? 1.020 70.153 7.206 1.00 65.60 125 PRO A CA 1
ATOM 623 C C . PRO A 1 85 ? 1.853 70.396 8.468 1.00 66.91 125 PRO A C 1
ATOM 624 O O . PRO A 1 85 ? 1.712 69.665 9.452 1.00 67.40 125 PRO A O 1
ATOM 628 N N . ASN A 1 86 ? 2.702 71.418 8.442 1.00 63.87 126 ASN A N 1
ATOM 629 C CA . ASN A 1 86 ? 3.550 71.720 9.584 1.00 61.01 126 ASN A CA 1
ATOM 630 C C . ASN A 1 86 ? 2.746 72.020 10.849 1.00 63.67 126 ASN A C 1
ATOM 631 O O . ASN A 1 86 ? 3.148 71.658 11.957 1.00 58.17 126 ASN A O 1
ATOM 636 N N . ALA A 1 87 ? 1.600 72.669 10.686 1.00 62.99 127 ALA A N 1
ATOM 637 C CA . ALA A 1 87 ? 0.773 73.001 11.833 1.00 56.21 127 ALA A CA 1
ATOM 638 C C . ALA A 1 87 ? -0.004 71.775 12.293 1.00 58.65 127 ALA A C 1
ATOM 639 O O . ALA A 1 87 ? -0.184 71.554 13.487 1.00 64.56 127 ALA A O 1
ATOM 641 N N . ALA A 1 88 ? -0.464 70.978 11.337 1.00 64.74 128 ALA A N 1
ATOM 642 C CA . ALA A 1 88 ? -1.175 69.744 11.656 1.00 69.69 128 ALA A CA 1
ATOM 643 C C . ALA A 1 88 ? -0.298 68.786 12.455 1.00 67.87 128 ALA A C 1
ATOM 644 O O . ALA A 1 88 ? -0.795 68.037 13.300 1.00 70.52 128 ALA A O 1
ATOM 646 N N . ALA A 1 89 ? 1.005 68.808 12.189 1.00 64.37 129 ALA A N 1
ATOM 647 C CA . ALA A 1 89 ? 1.932 67.903 12.870 1.00 67.39 129 ALA A CA 1
ATOM 648 C C . ALA A 1 89 ? 2.224 68.328 14.313 1.00 67.40 129 ALA A C 1
ATOM 649 O O . ALA A 1 89 ? 2.746 67.539 15.102 1.00 72.19 129 ALA A O 1
ATOM 659 N N . PRO A 1 91 ? 1.315 69.318 18.238 1.00 64.85 131 PRO A N 1
ATOM 660 C CA . PRO A 1 91 ? 0.313 68.824 19.190 1.00 72.40 131 PRO A CA 1
ATOM 661 C C . PRO A 1 91 ? -0.897 69.753 19.234 1.00 75.86 131 PRO A C 1
ATOM 662 O O . PRO A 1 91 ? -0.760 70.954 18.989 1.00 73.34 131 PRO A O 1
ATOM 666 N N . GLU A 1 92 ? -2.063 69.194 19.540 1.00 75.08 132 GLU A N 1
ATOM 667 C CA . GLU A 1 92 ? -3.310 69.942 19.492 1.00 76.60 132 GLU A CA 1
ATOM 668 C C . GLU A 1 92 ? -3.347 71.077 20.508 1.00 71.47 132 GLU A C 1
ATOM 669 O O . GLU A 1 92 ? -4.053 72.067 20.322 1.00 73.77 132 GLU A O 1
ATOM 675 N N . ALA A 1 93 ? -2.576 70.941 21.577 1.00 64.63 133 ALA A N 1
ATOM 676 C CA . ALA A 1 93 ? -2.524 71.989 22.585 1.00 59.48 133 ALA A CA 1
ATOM 677 C C . ALA A 1 93 ? -1.764 73.233 22.095 1.00 59.08 133 ALA A C 1
ATOM 678 O O . ALA A 1 93 ? -1.765 74.268 22.766 1.00 61.16 133 ALA A O 1
ATOM 680 N N . TYR A 1 94 ? -1.123 73.132 20.933 1.00 51.71 134 TYR A N 1
ATOM 681 C CA . TYR A 1 94 ? -0.340 74.246 20.384 1.00 57.92 134 TYR A CA 1
ATOM 682 C C . TYR A 1 94 ? -1.068 75.001 19.275 1.00 58.44 134 TYR A C 1
ATOM 683 O O . TYR A 1 94 ? -0.522 75.926 18.684 1.00 60.78 134 TYR A O 1
ATOM 692 N N . ARG A 1 95 ? -2.297 74.598 18.984 1.00 58.19 135 ARG A N 1
ATOM 693 C CA . ARG A 1 95 ? -3.098 75.287 17.984 1.00 56.96 135 ARG A CA 1
ATOM 694 C C . ARG A 1 95 ? -4.537 75.413 18.437 1.00 66.02 135 ARG A C 1
ATOM 695 O O . ARG A 1 95 ? -4.935 74.845 19.457 1.00 69.14 135 ARG A O 1
ATOM 703 N N . SER A 1 96 ? -5.308 76.184 17.683 1.00 59.28 136 SER A N 1
ATOM 704 C CA . SER A 1 96 ? -6.720 76.352 17.964 1.00 58.11 136 SER A CA 1
ATOM 705 C C . SER A 1 96 ? -7.380 76.201 16.617 1.00 52.96 136 SER A C 1
ATOM 706 O O . SER A 1 96 ? -6.688 76.005 15.627 1.00 54.18 136 SER A O 1
ATOM 709 N N . PRO A 1 97 ? -8.718 76.291 16.559 1.00 57.08 137 PRO A N 1
ATOM 710 C CA . PRO A 1 97 ? -9.345 76.206 15.237 1.00 62.89 137 PRO A CA 1
ATOM 711 C C . PRO A 1 97 ? -8.991 77.414 14.367 1.00 62.92 137 PRO A C 1
ATOM 712 O O . PRO A 1 97 ? -9.167 77.355 13.148 1.00 56.11 137 PRO A O 1
ATOM 716 N N . TYR A 1 98 ? -8.485 78.475 14.993 1.00 63.44 138 TYR A N 1
ATOM 717 C CA . TYR A 1 98 ? -8.241 79.743 14.312 1.00 62.04 138 TYR A CA 1
ATOM 718 C C . TYR A 1 98 ? -6.787 80.204 14.335 1.00 61.65 138 TYR A C 1
ATOM 719 O O . TYR A 1 98 ? -6.476 81.264 13.801 1.00 61.84 138 TYR A O 1
ATOM 728 N N . SER A 1 99 ? -5.899 79.447 14.968 1.00 58.04 139 SER A N 1
ATOM 729 C CA . SER A 1 99 ? -4.538 79.940 15.151 1.00 54.88 139 SER A CA 1
ATOM 730 C C . SER A 1 99 ? -3.522 78.832 15.333 1.00 57.73 139 SER A C 1
ATOM 731 O O . SER A 1 99 ? -3.886 77.684 15.581 1.00 55.42 139 SER A O 1
ATOM 734 N N . VAL A 1 100 ? -2.246 79.191 15.199 1.00 52.71 140 VAL A N 1
ATOM 735 C CA . VAL A 1 100 ? -1.143 78.281 15.504 1.00 54.78 140 VAL A CA 1
ATOM 736 C C . VAL A 1 100 ? -0.111 79.008 16.349 1.00 50.25 140 VAL A C 1
ATOM 737 O O . VAL A 1 100 ? 0.261 80.139 16.035 1.00 51.69 140 VAL A O 1
ATOM 741 N N . SER A 1 101 ? 0.355 78.356 17.414 1.00 45.86 141 SER A N 1
ATOM 742 C CA . SER A 1 101 ? 1.377 78.936 18.291 1.00 55.78 141 SER A CA 1
ATOM 743 C C . SER A 1 101 ? 2.628 79.321 17.509 1.00 51.81 141 SER A C 1
ATOM 744 O O . SER A 1 101 ? 3.129 78.543 16.690 1.00 48.42 141 SER A O 1
ATOM 747 N N . TYR A 1 102 ? 3.143 80.515 17.780 1.00 46.08 142 TYR A N 1
ATOM 748 C CA . TYR A 1 102 ? 4.198 81.091 16.943 1.00 43.23 142 TYR A CA 1
ATOM 749 C C . TYR A 1 102 ? 5.519 81.254 17.700 1.00 46.64 142 TYR A C 1
ATOM 750 O O . TYR A 1 102 ? 6.580 80.952 17.168 1.00 45.95 142 TYR A O 1
ATOM 759 N N . GLU A 1 103 ? 5.439 81.711 18.949 1.00 46.70 143 GLU A N 1
ATOM 760 C CA . GLU A 1 103 ? 6.607 81.842 19.811 1.00 46.90 143 GLU A CA 1
ATOM 761 C C . GLU A 1 103 ? 6.183 81.972 21.280 1.00 50.68 143 GLU A C 1
ATOM 762 O O . GLU A 1 103 ? 5.086 82.451 21.579 1.00 46.63 143 GLU A O 1
ATOM 768 N N . PHE A 1 104 ? 7.053 81.553 22.195 1.00 50.75 144 PHE A N 1
ATOM 769 C CA . PHE A 1 104 ? 6.767 81.665 23.619 1.00 50.51 144 PHE A CA 1
ATOM 770 C C . PHE A 1 104 ? 7.647 82.718 24.275 1.00 55.11 144 PHE A C 1
ATOM 771 O O . PHE A 1 104 ? 8.844 82.800 23.981 1.00 55.21 144 PHE A O 1
ATOM 779 N N . TYR A 1 105 ? 7.039 83.525 25.149 1.00 44.64 145 TYR A N 1
ATOM 780 C CA . TYR A 1 105 ? 7.760 84.493 25.972 1.00 42.08 145 TYR A CA 1
ATOM 781 C C . TYR A 1 105 ? 7.285 84.402 27.407 1.00 47.43 145 TYR A C 1
ATOM 782 O O . TYR A 1 105 ? 6.229 83.832 27.674 1.00 45.53 145 TYR A O 1
ATOM 791 N N . SER A 1 106 ? 8.051 84.981 28.327 1.00 51.81 146 SER A N 1
ATOM 792 C CA . SER A 1 106 ? 7.688 84.943 29.739 1.00 51.98 146 SER A CA 1
ATOM 793 C C . SER A 1 106 ? 7.636 86.326 30.367 1.00 47.82 146 SER A C 1
ATOM 794 O O . SER A 1 106 ? 8.415 87.213 30.008 1.00 41.08 146 SER A O 1
ATOM 797 N N . SER A 1 107 ? 6.705 86.497 31.304 1.00 40.79 147 SER A N 1
ATOM 798 C CA . SER A 1 107 ? 6.764 87.608 32.241 1.00 40.76 147 SER A CA 1
ATOM 799 C C . SER A 1 107 ? 7.530 87.081 33.440 1.00 45.60 147 SER A C 1
ATOM 800 O O . SER A 1 107 ? 7.150 86.074 34.009 1.00 50.37 147 SER A O 1
ATOM 803 N N . VAL A 1 108 ? 8.619 87.745 33.808 1.00 45.34 148 VAL A N 1
ATOM 804 C CA . VAL A 1 108 ? 9.498 87.229 34.854 1.00 36.40 148 VAL A CA 1
ATOM 805 C C . VAL A 1 108 ? 9.810 88.256 35.944 1.00 46.43 148 VAL A C 1
ATOM 806 O O . VAL A 1 108 ? 9.675 89.468 35.745 1.00 50.17 148 VAL A O 1
ATOM 810 N N . LEU A 1 109 ? 10.210 87.750 37.104 1.00 43.25 149 LEU A N 1
ATOM 811 C CA . LEU A 1 109 ? 10.800 88.569 38.144 1.00 42.81 149 LEU A CA 1
ATOM 812 C C . LEU A 1 109 ? 12.214 88.975 37.704 1.00 47.10 149 LEU A C 1
ATOM 813 O O . LEU A 1 109 ? 13.124 88.141 37.636 1.00 49.57 149 LEU A O 1
ATOM 818 N N . ALA A 1 110 ? 12.379 90.253 37.377 1.00 44.60 150 ALA A N 1
ATOM 819 C CA . ALA A 1 110 ? 13.683 90.815 37.040 1.00 41.95 150 ALA A CA 1
ATOM 820 C C . ALA A 1 110 ? 14.163 91.637 38.220 1.00 45.57 150 ALA A C 1
ATOM 821 O O . ALA A 1 110 ? 13.354 92.138 39.015 1.00 48.86 150 ALA A O 1
ATOM 823 N N . TYR A 1 111 ? 15.478 91.773 38.341 1.00 42.57 151 TYR A N 1
ATOM 824 C CA . TYR A 1 111 ? 16.056 92.399 39.513 1.00 48.70 151 TYR A CA 1
ATOM 825 C C . TYR A 1 111 ? 17.462 92.912 39.214 1.00 47.61 151 TYR A C 1
ATOM 826 O O . TYR A 1 111 ? 18.148 92.385 38.352 1.00 47.66 151 TYR A O 1
ATOM 835 N N . SER A 1 112 ? 17.872 93.946 39.944 1.00 52.33 152 SER A N 1
ATOM 836 C CA . SER A 1 112 ? 19.201 94.527 39.829 1.00 52.23 152 SER A CA 1
ATOM 837 C C . SER A 1 112 ? 20.266 93.710 40.577 1.00 56.90 152 SER A C 1
ATOM 838 O O . SER A 1 112 ? 20.095 93.358 41.753 1.00 58.04 152 SER A O 1
ATOM 841 N N . GLN A 1 113 ? 21.368 93.420 39.898 1.00 55.96 153 GLN A N 1
ATOM 842 C CA . GLN A 1 113 ? 22.480 92.713 40.533 1.00 59.61 153 GLN A CA 1
ATOM 843 C C . GLN A 1 113 ? 23.307 93.625 41.418 1.00 57.01 153 GLN A C 1
ATOM 844 O O . GLN A 1 113 ? 24.029 93.144 42.287 1.00 66.38 153 GLN A O 1
ATOM 850 N N . LYS A 1 114 ? 23.215 94.935 41.198 1.00 55.20 154 LYS A N 1
ATOM 851 C CA . LYS A 1 114 ? 23.886 95.883 42.079 1.00 61.36 154 LYS A CA 1
ATOM 852 C C . LYS A 1 114 ? 23.195 95.867 43.442 1.00 60.95 154 LYS A C 1
ATOM 853 O O . LYS A 1 114 ? 23.846 95.886 44.486 1.00 68.42 154 LYS A O 1
ATOM 859 N N . THR A 1 115 ? 21.870 95.796 43.427 1.00 53.84 155 THR A N 1
ATOM 860 C CA . THR A 1 115 ? 21.104 95.745 44.662 1.00 53.07 155 THR A CA 1
ATOM 861 C C . THR A 1 115 ? 21.167 94.359 45.286 1.00 55.10 155 THR A C 1
ATOM 862 O O . THR A 1 115 ? 21.234 94.232 46.498 1.00 56.68 155 THR A O 1
ATOM 866 N N . PHE A 1 116 ? 21.140 93.317 44.460 1.00 56.44 156 PHE A N 1
ATOM 867 C CA . PHE A 1 116 ? 21.170 91.950 44.984 1.00 53.96 156 PHE A CA 1
ATOM 868 C C . PHE A 1 116 ? 22.327 91.158 44.398 1.00 60.49 156 PHE A C 1
ATOM 869 O O . PHE A 1 116 ? 22.148 90.344 43.481 1.00 58.57 156 PHE A O 1
ATOM 877 N N . PRO A 1 117 ? 23.530 91.413 44.923 1.00 60.11 157 PRO A N 1
ATOM 878 C CA . PRO A 1 117 ? 24.740 90.746 44.446 1.00 71.55 157 PRO A CA 1
ATOM 879 C C . PRO A 1 117 ? 24.729 89.280 44.840 1.00 76.05 157 PRO A C 1
ATOM 880 O O . PRO A 1 117 ? 25.305 88.461 44.125 1.00 73.95 157 PRO A O 1
ATOM 884 N N . LYS A 1 118 ? 24.071 88.958 45.951 1.00 79.62 158 LYS A N 1
ATOM 885 C CA . LYS A 1 118 ? 24.176 87.618 46.526 1.00 92.39 158 LYS A CA 1
ATOM 886 C C . LYS A 1 118 ? 22.848 86.878 46.705 1.00 92.94 158 LYS A C 1
ATOM 887 O O . LYS A 1 118 ? 22.730 85.713 46.317 1.00 101.65 158 LYS A O 1
ATOM 893 N N . ASP A 1 119 ? 21.855 87.533 47.294 1.00 77.79 159 ASP A N 1
ATOM 894 C CA . ASP A 1 119 ? 20.595 86.849 47.563 1.00 78.15 159 ASP A CA 1
ATOM 895 C C . ASP A 1 119 ? 19.405 87.594 46.984 1.00 79.44 159 ASP A C 1
ATOM 896 O O . ASP A 1 119 ? 18.714 88.329 47.690 1.00 81.53 159 ASP A O 1
ATOM 901 N N . ALA A 1 120 ? 19.178 87.380 45.689 1.00 74.53 160 ALA A N 1
ATOM 902 C CA . ALA A 1 120 ? 18.117 88.047 44.946 1.00 65.21 160 ALA A CA 1
ATOM 903 C C . ALA A 1 120 ? 16.751 87.398 45.159 1.00 61.13 160 ALA A C 1
ATOM 904 O O . ALA A 1 120 ? 16.650 86.178 45.351 1.00 54.80 160 ALA A O 1
ATOM 906 N N . PRO A 1 121 ? 15.687 88.215 45.106 1.00 57.82 161 PRO A N 1
ATOM 907 C CA . PRO A 1 121 ? 14.337 87.653 45.159 1.00 54.82 161 PRO A CA 1
ATOM 908 C C . PRO A 1 121 ? 14.193 86.600 44.067 1.00 54.04 161 PRO A C 1
ATOM 909 O O . PRO A 1 121 ? 14.797 86.742 43.007 1.00 56.45 161 PRO A O 1
ATOM 913 N N . ASN A 1 122 ? 13.415 85.558 44.332 1.00 52.59 162 ASN A N 1
ATOM 914 C CA . ASN A 1 122 ? 13.387 84.378 43.480 1.00 55.52 162 ASN A CA 1
ATOM 915 C C . ASN A 1 122 ? 11.979 83.811 43.292 1.00 55.80 162 ASN A C 1
ATOM 916 O O . ASN A 1 122 ? 11.802 82.713 42.757 1.00 54.40 162 ASN A O 1
ATOM 921 N N . SER A 1 123 ? 10.981 84.569 43.734 1.00 49.66 163 SER A N 1
ATOM 922 C CA . SER A 1 123 ? 9.585 84.166 43.615 1.00 49.03 163 SER A CA 1
ATOM 923 C C . SER A 1 123 ? 8.714 85.393 43.844 1.00 52.15 163 SER A C 1
ATOM 924 O O . SER A 1 123 ? 9.203 86.433 44.288 1.00 54.42 163 SER A O 1
ATOM 927 N N . TRP A 1 124 ? 7.425 85.287 43.549 1.00 49.49 164 TRP A N 1
ATOM 928 C CA . TRP A 1 124 ? 6.542 86.411 43.819 1.00 49.43 164 TRP A CA 1
ATOM 929 C C . TRP A 1 124 ? 6.379 86.602 45.336 1.00 48.34 164 TRP A C 1
ATOM 930 O O . TRP A 1 124 ? 6.185 87.719 45.814 1.00 47.82 164 TRP A O 1
ATOM 941 N N . VAL A 1 125 ? 6.515 85.518 46.091 1.00 46.33 165 VAL A N 1
ATOM 942 C CA . VAL A 1 125 ? 6.513 85.616 47.546 1.00 49.10 165 VAL A CA 1
ATOM 943 C C . VAL A 1 125 ? 7.611 86.592 47.992 1.00 52.61 165 VAL A C 1
ATOM 944 O O . VAL A 1 125 ? 7.362 87.507 48.777 1.00 53.74 165 VAL A O 1
ATOM 948 N N . ASP A 1 126 ? 8.818 86.413 47.461 1.00 56.01 166 ASP A N 1
ATOM 949 C CA . ASP A 1 126 ? 9.914 87.333 47.744 1.00 52.54 166 ASP A CA 1
ATOM 950 C C . ASP A 1 126 ? 9.546 88.739 47.305 1.00 49.99 166 ASP A C 1
ATOM 951 O O . ASP A 1 126 ? 9.747 89.697 48.042 1.00 55.95 166 ASP A O 1
ATOM 956 N N . PHE A 1 127 ? 8.993 88.855 46.101 1.00 46.85 167 PHE A N 1
ATOM 957 C CA . PHE A 1 127 ? 8.602 90.154 45.560 1.00 46.32 167 PHE A CA 1
ATOM 958 C C . PHE A 1 127 ? 7.664 90.901 46.501 1.00 41.51 167 PHE A C 1
ATOM 959 O O . PHE A 1 127 ? 7.791 92.112 46.681 1.00 43.84 167 PHE A O 1
ATOM 967 N N . TRP A 1 128 ? 6.716 90.177 47.092 1.00 46.08 168 TRP A N 1
ATOM 968 C CA . TRP A 1 128 ? 5.786 90.759 48.059 1.00 49.39 168 TRP A CA 1
ATOM 969 C C . TRP A 1 128 ? 6.428 91.009 49.432 1.00 53.90 168 TRP A C 1
ATOM 970 O O . TRP A 1 128 ? 5.910 91.788 50.236 1.00 50.37 168 TRP A O 1
ATOM 981 N N . ASP A 1 129 ? 7.561 90.367 49.702 1.00 55.72 169 ASP A N 1
ATOM 982 C CA . ASP A 1 129 ? 8.201 90.506 51.024 1.00 49.29 169 ASP A CA 1
ATOM 983 C C . ASP A 1 129 ? 9.124 91.724 51.086 1.00 51.70 169 ASP A C 1
ATOM 984 O O . ASP A 1 129 ? 10.332 91.613 50.887 1.00 54.77 169 ASP A O 1
ATOM 989 N N . VAL A 1 130 ? 8.538 92.880 51.371 1.00 56.90 170 VAL A N 1
ATOM 990 C CA . VAL A 1 130 ? 9.246 94.151 51.347 1.00 61.74 170 VAL A CA 1
ATOM 991 C C . VAL A 1 130 ? 10.282 94.274 52.455 1.00 60.00 170 VAL A C 1
ATOM 992 O O . VAL A 1 130 ? 11.297 94.948 52.291 1.00 57.05 170 VAL A O 1
ATOM 996 N N . LYS A 1 131 ? 10.019 93.630 53.587 1.00 56.52 171 LYS A N 1
ATOM 997 C CA . LYS A 1 131 ? 10.968 93.648 54.692 1.00 63.43 171 LYS A CA 1
ATOM 998 C C . LYS A 1 131 ? 12.208 92.817 54.365 1.00 59.25 171 LYS A C 1
ATOM 999 O O . LYS A 1 131 ? 13.331 93.244 54.614 1.00 59.23 171 LYS A O 1
ATOM 1005 N N . LYS A 1 132 ? 11.998 91.638 53.791 1.00 54.56 172 LYS A N 1
ATOM 1006 C CA . LYS A 1 132 ? 13.101 90.743 53.459 1.00 64.92 172 LYS A CA 1
ATOM 1007 C C . LYS A 1 132 ? 13.886 91.205 52.230 1.00 65.30 172 LYS A C 1
ATOM 1008 O O . LYS A 1 132 ? 15.102 91.060 52.179 1.00 64.63 172 LYS A O 1
ATOM 1014 N N . PHE A 1 133 ? 13.184 91.755 51.242 1.00 62.36 173 PHE A N 1
ATOM 1015 C CA . PHE A 1 133 ? 13.811 92.228 50.009 1.00 58.38 173 PHE A CA 1
ATOM 1016 C C . PHE A 1 133 ? 13.432 93.685 49.762 1.00 60.92 173 PHE A C 1
ATOM 1017 O O . PHE A 1 133 ? 12.508 93.974 49.004 1.00 57.88 173 PHE A O 1
ATOM 1025 N N . PRO A 1 134 ? 14.140 94.611 50.425 1.00 63.36 174 PRO A N 1
ATOM 1026 C CA . PRO A 1 134 ? 13.831 96.042 50.320 1.00 57.06 174 PRO A CA 1
ATOM 1027 C C . PRO A 1 134 ? 14.271 96.583 48.967 1.00 63.01 174 PRO A C 1
ATOM 1028 O O . PRO A 1 134 ? 15.227 96.075 48.381 1.00 67.14 174 PRO A O 1
ATOM 1032 N N . GLY A 1 135 ? 13.572 97.595 48.470 1.00 60.20 175 GLY A N 1
ATOM 1033 C CA . GLY A 1 135 ? 13.919 98.182 47.193 1.00 54.44 175 GLY A CA 1
ATOM 1034 C C . GLY A 1 135 ? 12.725 98.722 46.436 1.00 56.08 175 GLY A C 1
ATOM 1035 O O . GLY A 1 135 ? 11.574 98.421 46.770 1.00 54.57 175 GLY A O 1
ATOM 1036 N N . ARG A 1 136 ? 13.004 99.526 45.410 1.00 52.88 176 ARG A N 1
ATOM 1037 C CA . ARG A 1 136 ? 11.957 100.068 44.560 1.00 52.69 176 ARG A CA 1
ATOM 1038 C C . ARG A 1 136 ? 11.463 98.964 43.635 1.00 48.20 176 ARG A C 1
ATOM 1039 O O . ARG A 1 136 ? 12.233 98.095 43.223 1.00 44.64 176 ARG A O 1
ATOM 1047 N N . ARG A 1 137 ? 10.167 98.982 43.355 1.00 42.48 177 ARG A N 1
ATOM 1048 C CA . ARG A 1 137 ? 9.503 97.900 42.644 1.00 46.49 177 ARG A CA 1
ATOM 1049 C C . ARG A 1 137 ? 8.599 98.466 41.564 1.00 48.14 177 ARG A C 1
ATOM 1050 O O . ARG A 1 137 ? 8.048 99.561 41.713 1.00 48.08 177 ARG A O 1
ATOM 1058 N N . ALA A 1 138 ? 8.424 97.699 40.494 1.00 41.94 178 ALA A N 1
ATOM 1059 C CA . ALA A 1 138 ? 7.497 98.063 39.422 1.00 41.24 178 ALA A CA 1
ATOM 1060 C C . ALA A 1 138 ? 6.703 96.830 39.028 1.00 47.06 178 ALA A C 1
ATOM 1061 O O . ALA A 1 138 ? 7.202 95.702 39.106 1.00 42.67 178 ALA A O 1
ATOM 1063 N N . LEU A 1 139 ? 5.456 97.051 38.630 1.00 42.41 179 LEU A N 1
ATOM 1064 C CA . LEU A 1 139 ? 4.628 95.994 38.071 1.00 48.81 179 LEU A CA 1
ATOM 1065 C C . LEU A 1 139 ? 4.011 96.600 36.829 1.00 45.27 179 LEU A C 1
ATOM 1066 O O . LEU A 1 139 ? 4.065 97.818 36.647 1.00 48.23 179 LEU A O 1
ATOM 1071 N N . ARG A 1 140 ? 3.432 95.769 35.973 1.00 43.42 180 ARG A N 1
ATOM 1072 C CA . ARG A 1 140 ? 2.799 96.276 34.759 1.00 40.11 180 ARG A CA 1
ATOM 1073 C C . ARG A 1 140 ? 1.390 96.777 35.067 1.00 40.19 180 ARG A C 1
ATOM 1074 O O . ARG A 1 140 ? 0.660 96.143 35.833 1.00 40.84 180 ARG A O 1
ATOM 1082 N N . ASN A 1 141 ? 1.009 97.904 34.477 1.00 42.76 181 ASN A N 1
ATOM 1083 C CA . ASN A 1 141 ? -0.351 98.423 34.641 1.00 49.29 181 ASN A CA 1
ATOM 1084 C C . ASN A 1 141 ? -1.313 97.634 33.774 1.00 49.45 181 ASN A C 1
ATOM 1085 O O . ASN A 1 141 ? -1.822 98.144 32.773 1.00 47.95 181 ASN A O 1
ATOM 1090 N N . HIS A 1 142 ? -1.556 96.386 34.163 1.00 46.35 182 HIS A N 1
ATOM 1091 C CA . HIS A 1 142 ? -2.343 95.476 33.346 1.00 46.78 182 HIS A CA 1
ATOM 1092 C C . HIS A 1 142 ? -2.629 94.185 34.099 1.00 44.99 182 HIS A C 1
ATOM 1093 O O . HIS A 1 142 ? -1.755 93.652 34.776 1.00 50.87 182 HIS A O 1
ATOM 1100 N N . PRO A 1 143 ? -3.858 93.675 33.977 1.00 43.88 183 PRO A N 1
ATOM 1101 C CA . PRO A 1 143 ? -4.254 92.498 34.768 1.00 47.72 183 PRO A CA 1
ATOM 1102 C C . PRO A 1 143 ? -3.555 91.206 34.346 1.00 44.12 183 PRO A C 1
ATOM 1103 O O . PRO A 1 143 ? -3.263 90.375 35.206 1.00 48.29 183 PRO A O 1
ATOM 1107 N N . ILE A 1 144 ? -3.269 91.047 33.057 1.00 43.31 184 ILE A N 1
ATOM 1108 C CA . ILE A 1 144 ? -2.677 89.807 32.551 1.00 44.73 184 ILE A CA 1
ATOM 1109 C C . ILE A 1 144 ? -1.285 89.538 33.138 1.00 45.93 184 ILE A C 1
ATOM 1110 O O . ILE A 1 144 ? -0.434 90.420 33.132 1.00 44.97 184 ILE A O 1
ATOM 1115 N N . ALA A 1 145 ? -1.066 88.311 33.613 1.00 48.50 185 ALA A N 1
ATOM 1116 C CA . ALA A 1 145 ? 0.176 87.898 34.287 1.00 45.24 185 ALA A CA 1
ATOM 1117 C C . ALA A 1 145 ? 0.292 88.497 35.687 1.00 43.59 185 ALA A C 1
ATOM 1118 O O . ALA A 1 145 ? 0.767 87.841 36.609 1.00 52.90 185 ALA A O 1
ATOM 1120 N N . THR A 1 146 ? -0.139 89.745 35.838 1.00 38.84 186 THR A N 1
ATOM 1121 C CA . THR A 1 146 ? -0.105 90.412 37.138 1.00 38.79 186 THR A CA 1
ATOM 1122 C C . THR A 1 146 ? -0.965 89.674 38.178 1.00 42.18 186 THR A C 1
ATOM 1123 O O . THR A 1 146 ? -0.505 89.405 39.299 1.00 45.28 186 THR A O 1
ATOM 1127 N N . LEU A 1 147 ? -2.205 89.342 37.811 1.00 43.31 187 LEU A N 1
ATOM 1128 C CA . LEU A 1 147 ? -3.085 88.599 38.714 1.00 40.59 187 LEU A CA 1
ATOM 1129 C C . LEU A 1 147 ? -2.442 87.276 39.093 1.00 43.68 187 LEU A C 1
ATOM 1130 O O . LEU A 1 147 ? -2.435 86.904 40.262 1.00 46.45 187 LEU A O 1
ATOM 1135 N N . GLU A 1 148 ? -1.911 86.555 38.108 1.00 41.40 188 GLU A N 1
ATOM 1136 C CA . GLU A 1 148 ? -1.246 85.277 38.405 1.00 47.74 188 GLU A CA 1
ATOM 1137 C C . GLU A 1 148 ? -0.136 85.438 39.452 1.00 43.37 188 GLU A C 1
ATOM 1138 O O . GLU A 1 148 ? -0.052 84.658 40.403 1.00 48.91 188 GLU A O 1
ATOM 1144 N N . ALA A 1 149 ? 0.703 86.458 39.280 1.00 41.39 189 ALA A N 1
ATOM 1145 C CA . ALA A 1 149 ? 1.839 86.671 40.173 1.00 41.76 189 ALA A CA 1
ATOM 1146 C C . ALA A 1 149 ? 1.366 86.971 41.593 1.00 47.42 189 ALA A C 1
ATOM 1147 O O . ALA A 1 149 ? 1.963 86.512 42.580 1.00 48.06 189 ALA A O 1
ATOM 1149 N N . ALA A 1 150 ? 0.293 87.746 41.694 1.00 46.16 190 ALA A N 1
ATOM 1150 C CA . ALA A 1 150 ? -0.270 88.069 42.993 1.00 43.38 190 ALA A CA 1
ATOM 1151 C C . ALA A 1 150 ? -0.755 86.803 43.687 1.00 47.48 190 ALA A C 1
ATOM 1152 O O . ALA A 1 150 ? -0.595 86.659 44.887 1.00 49.20 190 ALA A O 1
ATOM 1154 N N . LEU A 1 151 ? -1.353 85.884 42.937 1.00 54.18 191 LEU A N 1
ATOM 1155 C CA . LEU A 1 151 ? -1.843 84.653 43.550 1.00 54.94 191 LEU A CA 1
ATOM 1156 C C . LEU A 1 151 ? -0.687 83.758 43.998 1.00 51.49 191 LEU A C 1
ATOM 1157 O O . LEU A 1 151 ? -0.719 83.174 45.084 1.00 46.67 191 LEU A O 1
ATOM 1170 N N . ALA A 1 153 ? 2.148 84.840 44.890 1.00 44.27 193 ALA A N 1
ATOM 1171 C CA . ALA A 1 153 ? 2.707 85.527 46.053 1.00 44.66 193 ALA A CA 1
ATOM 1172 C C . ALA A 1 153 ? 1.918 85.128 47.296 1.00 49.23 193 ALA A C 1
ATOM 1173 O O . ALA A 1 153 ? 2.448 85.059 48.398 1.00 54.45 193 ALA A O 1
ATOM 1175 N N . ASP A 1 154 ? 0.635 84.865 47.107 1.00 50.22 194 ASP A N 1
ATOM 1176 C CA . ASP A 1 154 ? -0.200 84.407 48.193 1.00 50.73 194 ASP A CA 1
ATOM 1177 C C . ASP A 1 154 ? -0.107 82.893 48.401 1.00 62.57 194 ASP A C 1
ATOM 1178 O O . ASP A 1 154 ? -0.949 82.295 49.085 1.00 59.96 194 ASP A O 1
ATOM 1183 N N . GLY A 1 155 ? 0.909 82.276 47.802 1.00 64.62 195 GLY A N 1
ATOM 1184 C CA . GLY A 1 155 ? 1.228 80.886 48.084 1.00 66.11 195 GLY A CA 1
ATOM 1185 C C . GLY A 1 155 ? 0.630 79.849 47.151 1.00 62.57 195 GLY A C 1
ATOM 1186 O O . GLY A 1 155 ? 0.832 78.649 47.338 1.00 65.31 195 GLY A O 1
ATOM 1187 N N . VAL A 1 156 ? -0.109 80.303 46.147 1.00 59.24 196 VAL A N 1
ATOM 1188 C CA . VAL A 1 156 ? -0.737 79.394 45.192 1.00 55.41 196 VAL A CA 1
ATOM 1189 C C . VAL A 1 156 ? 0.316 78.833 44.229 1.00 59.53 196 VAL A C 1
ATOM 1190 O O . VAL A 1 156 ? 1.129 79.582 43.683 1.00 62.62 196 VAL A O 1
ATOM 1194 N N . ALA A 1 157 ? 0.299 77.517 44.035 1.00 55.45 197 ALA A N 1
ATOM 1195 C CA . ALA A 1 157 ? 1.260 76.845 43.164 1.00 56.21 197 ALA A CA 1
ATOM 1196 C C . ALA A 1 157 ? 1.009 77.185 41.699 1.00 59.13 197 ALA A C 1
ATOM 1197 O O . ALA A 1 157 ? -0.140 77.218 41.265 1.00 66.23 197 ALA A O 1
ATOM 1199 N N . PRO A 1 158 ? 2.089 77.426 40.931 1.00 59.04 198 PRO A N 1
ATOM 1200 C CA . PRO A 1 158 ? 1.991 77.829 39.524 1.00 62.97 198 PRO A CA 1
ATOM 1201 C C . PRO A 1 158 ? 1.035 76.962 38.704 1.00 60.56 198 PRO A C 1
ATOM 1202 O O . PRO A 1 158 ? 0.366 77.469 37.804 1.00 64.31 198 PRO A O 1
ATOM 1206 N N . ASP A 1 159 ? 0.970 75.673 39.006 1.00 59.08 199 ASP A N 1
ATOM 1207 C CA . ASP A 1 159 ? 0.142 74.776 38.205 1.00 69.03 199 ASP A CA 1
ATOM 1208 C C . ASP A 1 159 ? -1.254 74.566 38.803 1.00 72.92 199 ASP A C 1
ATOM 1209 O O . ASP A 1 159 ? -2.012 73.718 38.340 1.00 80.17 199 ASP A O 1
ATOM 1214 N N . LYS A 1 160 ? -1.597 75.351 39.821 1.00 62.67 200 LYS A N 1
ATOM 1215 C CA . LYS A 1 160 ? -2.925 75.276 40.425 1.00 60.09 200 LYS A CA 1
ATOM 1216 C C . LYS A 1 160 ? -3.686 76.607 40.353 1.00 58.61 200 LYS A C 1
ATOM 1217 O O . LYS A 1 160 ? -4.652 76.815 41.080 1.00 59.90 200 LYS A O 1
ATOM 1223 N N . LEU A 1 161 ? -3.256 77.502 39.473 1.00 53.51 201 LEU A N 1
ATOM 1224 C CA . LEU A 1 161 ? -3.821 78.846 39.419 1.00 54.60 201 LEU A CA 1
ATOM 1225 C C . LEU A 1 161 ? -5.248 78.936 38.879 1.00 54.94 201 LEU A C 1
ATOM 1226 O O . LEU A 1 161 ? -6.073 79.674 39.416 1.00 58.98 201 LEU A O 1
ATOM 1231 N N . TYR A 1 162 ? -5.533 78.208 37.804 1.00 57.02 202 TYR A N 1
ATOM 1232 C CA . TYR A 1 162 ? -6.790 78.387 37.078 1.00 56.01 202 TYR A CA 1
ATOM 1233 C C . TYR A 1 162 ? -7.886 77.426 37.548 1.00 57.89 202 TYR A C 1
ATOM 1234 O O . TYR A 1 162 ? -7.604 76.288 37.913 1.00 64.68 202 TYR A O 1
ATOM 1243 N N . PRO A 1 163 ? -9.143 77.894 37.578 1.00 60.33 203 PRO A N 1
ATOM 1244 C CA . PRO A 1 163 ? -9.579 79.269 37.294 1.00 52.29 203 PRO A CA 1
ATOM 1245 C C . PRO A 1 163 ? -9.102 80.237 38.374 1.00 48.32 203 PRO A C 1
ATOM 1246 O O . PRO A 1 163 ? -9.056 79.849 39.536 1.00 55.87 203 PRO A O 1
ATOM 1250 N N . LEU A 1 164 ? -8.745 81.467 38.005 1.00 49.04 204 LEU A N 1
ATOM 1251 C CA . LEU A 1 164 ? -8.140 82.390 38.964 1.00 47.51 204 LEU A CA 1
ATOM 1252 C C . LEU A 1 164 ? -9.117 82.811 40.053 1.00 52.17 204 LEU A C 1
ATOM 1253 O O . LEU A 1 164 ? -10.269 83.121 39.773 1.00 55.16 204 LEU A O 1
ATOM 1258 N N . ASP A 1 165 ? -8.653 82.814 41.300 1.00 52.43 205 ASP A N 1
ATOM 1259 C CA . ASP A 1 165 ? -9.412 83.424 42.384 1.00 53.89 205 ASP A CA 1
ATOM 1260 C C . ASP A 1 165 ? -9.154 84.929 42.322 1.00 54.76 205 ASP A C 1
ATOM 1261 O O . ASP A 1 165 ? -8.167 85.429 42.881 1.00 56.28 205 ASP A O 1
ATOM 1266 N N . VAL A 1 166 ? -10.045 85.642 41.634 1.00 53.47 206 VAL A N 1
ATOM 1267 C CA . VAL A 1 166 ? -9.820 87.051 41.311 1.00 55.12 206 VAL A CA 1
ATOM 1268 C C . VAL A 1 166 ? -9.876 87.987 42.522 1.00 56.66 206 VAL A C 1
ATOM 1269 O O . VAL A 1 166 ? -9.013 88.859 42.661 1.00 62.37 206 VAL A O 1
ATOM 1273 N N . ASP A 1 167 ? -10.864 87.806 43.398 1.00 51.65 207 ASP A N 1
ATOM 1274 C CA . ASP A 1 167 ? -10.912 88.581 44.645 1.00 57.20 207 ASP A CA 1
ATOM 1275 C C . ASP A 1 167 ? -9.590 88.460 45.398 1.00 57.24 207 ASP A C 1
ATOM 1276 O O . ASP A 1 167 ? -9.012 89.451 45.824 1.00 55.05 207 ASP A O 1
ATOM 1281 N N . ARG A 1 168 ? -9.131 87.226 45.563 1.00 56.90 208 ARG A N 1
ATOM 1282 C CA . ARG A 1 168 ? -7.883 86.942 46.253 1.00 52.17 208 ARG A CA 1
ATOM 1283 C C . ARG A 1 168 ? -6.693 87.642 45.578 1.00 47.68 208 ARG A C 1
ATOM 1284 O O . ARG A 1 168 ? -5.810 88.182 46.241 1.00 53.63 208 ARG A O 1
ATOM 1292 N N . ALA A 1 169 ? -6.671 87.653 44.257 1.00 47.60 209 ALA A N 1
ATOM 1293 C CA . ALA A 1 169 ? -5.566 88.317 43.578 1.00 45.91 209 ALA A CA 1
ATOM 1294 C C . ALA A 1 169 ? -5.582 89.834 43.825 1.00 51.73 209 ALA A C 1
ATOM 1295 O O . ALA A 1 169 ? -4.532 90.433 44.074 1.00 47.65 209 ALA A O 1
ATOM 1297 N N . PHE A 1 170 ? -6.766 90.449 43.752 1.00 47.27 210 PHE A N 1
ATOM 1298 C CA . PHE A 1 170 ? -6.893 91.893 43.969 1.00 47.37 210 PHE A CA 1
ATOM 1299 C C . PHE A 1 170 ? -6.574 92.287 45.412 1.00 57.68 210 PHE A C 1
ATOM 1300 O O . PHE A 1 170 ? -5.971 93.332 45.661 1.00 55.93 210 PHE A O 1
ATOM 1308 N N . LYS A 1 171 ? -6.958 91.449 46.364 1.00 56.30 211 LYS A N 1
ATOM 1309 C CA . LYS A 1 171 ? -6.640 91.757 47.746 1.00 59.55 211 LYS A CA 1
ATOM 1310 C C . LYS A 1 171 ? -5.118 91.791 47.902 1.00 58.62 211 LYS A C 1
ATOM 1311 O O . LYS A 1 171 ? -4.555 92.707 48.511 1.00 54.51 211 LYS A O 1
ATOM 1317 N N . LYS A 1 172 ? -4.452 90.801 47.321 1.00 49.39 212 LYS A N 1
ATOM 1318 C CA . LYS A 1 172 ? -3.003 90.700 47.434 1.00 50.44 212 LYS A CA 1
ATOM 1319 C C . LYS A 1 172 ? -2.322 91.893 46.729 1.00 48.52 212 LYS A C 1
ATOM 1320 O O . LYS A 1 172 ? -1.302 92.414 47.182 1.00 48.61 212 LYS A O 1
ATOM 1326 N N . LEU A 1 173 ? -2.918 92.352 45.639 1.00 48.93 213 LEU A N 1
ATOM 1327 C CA . LEU A 1 173 ? -2.365 93.492 44.918 1.00 54.48 213 LEU A CA 1
ATOM 1328 C C . LEU A 1 173 ? -2.561 94.805 45.672 1.00 53.47 213 LEU A C 1
ATOM 1329 O O . LEU A 1 173 ? -1.721 95.710 45.598 1.00 49.27 213 LEU A O 1
ATOM 1334 N N . GLU A 1 174 ? -3.683 94.910 46.374 1.00 52.68 214 GLU A N 1
ATOM 1335 C CA . GLU A 1 174 ? -3.963 96.077 47.197 1.00 58.16 214 GLU A CA 1
ATOM 1336 C C . GLU A 1 174 ? -2.903 96.201 48.277 1.00 56.89 214 GLU A C 1
ATOM 1337 O O . GLU A 1 174 ? -2.439 97.296 48.576 1.00 58.97 214 GLU A O 1
ATOM 1343 N N . GLU A 1 175 ? -2.510 95.068 48.848 1.00 53.98 215 GLU A N 1
ATOM 1344 C CA . GLU A 1 175 ? -1.482 95.056 49.879 1.00 52.24 215 GLU A CA 1
ATOM 1345 C C . GLU A 1 175 ? -0.140 95.640 49.390 1.00 53.65 215 GLU A C 1
ATOM 1346 O O . GLU A 1 175 ? 0.514 96.382 50.117 1.00 55.30 215 GLU A O 1
ATOM 1352 N N . ILE A 1 176 ? 0.257 95.332 48.160 1.00 46.88 216 ILE A N 1
ATOM 1353 C CA . ILE A 1 176 ? 1.597 95.694 47.686 1.00 46.47 216 ILE A CA 1
ATOM 1354 C C . ILE A 1 176 ? 1.624 97.113 47.116 1.00 47.11 216 ILE A C 1
ATOM 1355 O O . ILE A 1 176 ? 2.674 97.755 47.044 1.00 46.24 216 ILE A O 1
ATOM 1360 N N . LYS A 1 177 ? 0.452 97.588 46.715 1.00 46.78 217 LYS A N 1
ATOM 1361 C CA . LYS A 1 177 ? 0.307 98.827 45.950 1.00 46.60 217 LYS A CA 1
ATOM 1362 C C . LYS A 1 177 ? 1.127 100.035 46.474 1.00 53.64 217 LYS A C 1
ATOM 1363 O O . LYS A 1 177 ? 1.750 100.755 45.687 1.00 52.71 217 LYS A O 1
ATOM 1369 N N . PRO A 1 178 ? 1.130 100.264 47.798 1.00 43.86 218 PRO A N 1
ATOM 1370 C CA . PRO A 1 178 ? 1.890 101.413 48.321 1.00 48.38 218 PRO A CA 1
ATOM 1371 C C . PRO A 1 178 ? 3.397 101.250 48.126 1.00 55.05 218 PRO A C 1
ATOM 1372 O O . PRO A 1 178 ? 4.152 102.228 48.237 1.00 47.51 218 PRO A O 1
ATOM 1376 N N . HIS A 1 179 ? 3.825 100.024 47.825 1.00 45.38 219 HIS A N 1
ATOM 1377 C CA . HIS A 1 179 ? 5.243 99.735 47.682 1.00 47.60 219 HIS A CA 1
ATOM 1378 C C . HIS A 1 179 ? 5.659 99.675 46.219 1.00 53.83 219 HIS A C 1
ATOM 1379 O O . HIS A 1 179 ? 6.823 99.426 45.904 1.00 47.34 219 HIS A O 1
ATOM 1386 N N . ILE A 1 180 ? 4.703 99.920 45.328 1.00 46.02 220 ILE A N 1
ATOM 1387 C CA . ILE A 1 180 ? 5.015 99.965 43.916 1.00 46.54 220 ILE A CA 1
ATOM 1388 C C . ILE A 1 180 ? 5.431 101.388 43.552 1.00 57.44 220 ILE A C 1
ATOM 1389 O O . ILE A 1 180 ? 4.676 102.349 43.730 1.00 54.68 220 ILE A O 1
ATOM 1394 N N . THR A 1 181 ? 6.660 101.501 43.064 1.00 52.97 221 THR A N 1
ATOM 1395 C CA . THR A 1 181 ? 7.242 102.772 42.681 1.00 46.89 221 THR A CA 1
ATOM 1396 C C . THR A 1 181 ? 6.609 103.262 41.387 1.00 50.50 221 THR A C 1
ATOM 1397 O O . THR A 1 181 ? 6.258 104.437 41.258 1.00 49.24 221 THR A O 1
ATOM 1401 N N . VAL A 1 182 ? 6.465 102.344 40.433 1.00 51.36 222 VAL A N 1
ATOM 1402 C CA . VAL A 1 182 ? 5.908 102.654 39.123 1.00 48.88 222 VAL A CA 1
ATOM 1403 C C . VAL A 1 182 ? 5.103 101.481 38.576 1.00 47.84 222 VAL A C 1
ATOM 1404 O O . VAL A 1 182 ? 5.541 100.338 38.645 1.00 44.65 222 VAL A O 1
ATOM 1408 N N . TRP A 1 183 ? 3.933 101.776 38.019 1.00 50.14 223 TRP A N 1
ATOM 1409 C CA . TRP A 1 183 ? 3.194 100.810 37.214 1.00 45.91 223 TRP A CA 1
ATOM 1410 C C . TRP A 1 183 ? 3.499 101.092 35.750 1.00 47.43 223 TRP A C 1
ATOM 1411 O O . TRP A 1 183 ? 3.018 102.082 35.197 1.00 46.35 223 TRP A O 1
ATOM 1422 N N . TRP A 1 184 ? 4.299 100.242 35.117 1.00 44.23 224 TRP A N 1
ATOM 1423 C CA . TRP A 1 184 ? 4.727 100.539 33.751 1.00 46.61 224 TRP A CA 1
ATOM 1424 C C . TRP A 1 184 ? 3.701 100.148 32.699 1.00 49.93 224 TRP A C 1
ATOM 1425 O O . TRP A 1 184 ? 2.845 99.297 32.939 1.00 48.86 224 TRP A O 1
ATOM 1436 N N . THR A 1 185 ? 3.801 100.781 31.532 1.00 46.76 225 THR A N 1
ATOM 1437 C CA . THR A 1 185 ? 2.826 100.603 30.461 1.00 49.88 225 THR A CA 1
ATOM 1438 C C . THR A 1 185 ? 3.468 100.192 29.140 1.00 50.20 225 THR A C 1
ATOM 1439 O O . THR A 1 185 ? 2.776 99.726 28.244 1.00 56.08 225 THR A O 1
ATOM 1443 N N . SER A 1 186 ? 4.778 100.391 29.000 1.00 42.45 226 SER A N 1
ATOM 1444 C CA . SER A 1 186 ? 5.474 99.915 27.804 1.00 47.18 226 SER A CA 1
ATOM 1445 C C . SER A 1 186 ? 6.695 99.066 28.137 1.00 49.43 226 SER A C 1
ATOM 1446 O O . SER A 1 186 ? 7.314 99.220 29.201 1.00 47.23 226 SER A O 1
ATOM 1449 N N . GLY A 1 187 ? 7.040 98.177 27.212 1.00 44.22 227 GLY A N 1
ATOM 1450 C CA . GLY A 1 187 ? 8.171 97.290 27.389 1.00 44.37 227 GLY A CA 1
ATOM 1451 C C . GLY A 1 187 ? 9.456 98.088 27.502 1.00 45.47 227 GLY A C 1
ATOM 1452 O O . GLY A 1 187 ? 10.330 97.777 28.312 1.00 49.58 227 GLY A O 1
ATOM 1453 N N . ALA A 1 188 ? 9.562 99.130 26.690 1.00 47.19 228 ALA A N 1
ATOM 1454 C CA . ALA A 1 188 ? 10.739 99.991 26.700 1.00 47.50 228 ALA A CA 1
ATOM 1455 C C . ALA A 1 188 ? 10.855 100.703 28.042 1.00 47.21 228 ALA A C 1
ATOM 1456 O O . ALA A 1 188 ? 11.947 100.843 28.590 1.00 48.55 228 ALA A O 1
ATOM 1458 N N . GLN A 1 189 ? 9.722 101.136 28.580 1.00 47.41 229 GLN A N 1
ATOM 1459 C CA . GLN A 1 189 ? 9.723 101.797 29.877 1.00 46.62 229 GLN A CA 1
ATOM 1460 C C . GLN A 1 189 ? 10.253 100.836 30.948 1.00 46.02 229 GLN A C 1
ATOM 1461 O O . GLN A 1 189 ? 11.040 101.226 31.807 1.00 42.51 229 GLN A O 1
ATOM 1467 N N . SER A 1 190 ? 9.852 99.572 30.869 1.00 46.89 230 SER A N 1
ATOM 1468 C CA . SER A 1 190 ? 10.246 98.605 31.883 1.00 49.54 230 SER A CA 1
ATOM 1469 C C . SER A 1 190 ? 11.749 98.379 31.817 1.00 48.58 230 SER A C 1
ATOM 1470 O O . SER A 1 190 ? 12.400 98.194 32.845 1.00 47.50 230 SER A O 1
ATOM 1473 N N . ALA A 1 191 ? 12.293 98.395 30.603 1.00 48.25 231 ALA A N 1
ATOM 1474 C CA . ALA A 1 191 ? 13.729 98.253 30.419 1.00 45.61 231 ALA A CA 1
ATOM 1475 C C . ALA A 1 191 ? 14.474 99.456 30.998 1.00 48.45 231 ALA A C 1
ATOM 1476 O O . ALA A 1 191 ? 15.463 99.297 31.711 1.00 50.93 231 ALA A O 1
ATOM 1478 N N . GLN A 1 192 ? 13.998 100.656 30.682 1.00 45.99 232 GLN A N 1
ATOM 1479 C CA . GLN A 1 192 ? 14.624 101.875 31.180 1.00 44.96 232 GLN A CA 1
ATOM 1480 C C . GLN A 1 192 ? 14.660 101.880 32.721 1.00 49.76 232 GLN A C 1
ATOM 1481 O O . GLN A 1 192 ? 15.660 102.283 33.328 1.00 45.91 232 GLN A O 1
ATOM 1487 N N . LEU A 1 193 ? 13.568 101.427 33.342 1.00 44.18 233 LEU A N 1
ATOM 1488 C CA . LEU A 1 193 ? 13.472 101.393 34.802 1.00 46.27 233 LEU A CA 1
ATOM 1489 C C . LEU A 1 193 ? 14.597 100.558 35.414 1.00 49.65 233 LEU A C 1
ATOM 1490 O O . LEU A 1 193 ? 15.204 100.953 36.418 1.00 50.27 233 LEU A O 1
ATOM 1495 N N . LEU A 1 194 ? 14.862 99.393 34.821 1.00 47.47 234 LEU A N 1
ATOM 1496 C CA . LEU A 1 194 ? 15.947 98.542 35.302 1.00 47.87 234 LEU A CA 1
ATOM 1497 C C . LEU A 1 194 ? 17.295 99.202 35.033 1.00 48.33 234 LEU A C 1
ATOM 1498 O O . LEU A 1 194 ? 18.172 99.219 35.891 1.00 45.19 234 LEU A O 1
ATOM 1503 N N . ASN A 1 195 ? 17.449 99.755 33.832 1.00 46.37 235 ASN A N 1
ATOM 1504 C CA . ASN A 1 195 ? 18.728 100.299 33.405 1.00 46.74 235 ASN A CA 1
ATOM 1505 C C . ASN A 1 195 ? 19.228 101.489 34.227 1.00 50.96 235 ASN A C 1
ATOM 1506 O O . ASN A 1 195 ? 20.425 101.597 34.486 1.00 51.91 235 ASN A O 1
ATOM 1511 N N . ASP A 1 196 ? 18.328 102.392 34.620 1.00 51.51 236 ASP A N 1
ATOM 1512 C CA . ASP A 1 196 ? 18.754 103.594 35.350 1.00 54.67 236 ASP A CA 1
ATOM 1513 C C . ASP A 1 196 ? 18.624 103.442 36.856 1.00 53.33 236 ASP A C 1
ATOM 1514 O O . ASP A 1 196 ? 18.960 104.350 37.607 1.00 53.71 236 ASP A O 1
ATOM 1519 N N . GLY A 1 197 ? 18.129 102.290 37.288 1.00 54.55 237 GLY A N 1
ATOM 1520 C CA . GLY A 1 197 ? 18.067 101.986 38.709 1.00 56.39 237 GLY A CA 1
ATOM 1521 C C . GLY A 1 197 ? 16.832 102.549 39.389 1.00 55.56 237 GLY A C 1
ATOM 1522 O O . GLY A 1 197 ? 16.751 102.541 40.605 1.00 56.61 237 GLY A O 1
ATOM 1523 N N . GLU A 1 198 ? 15.869 103.039 38.611 1.00 51.14 238 GLU A N 1
ATOM 1524 C CA . GLU A 1 198 ? 14.637 103.548 39.196 1.00 48.39 238 GLU A CA 1
ATOM 1525 C C . GLU A 1 198 ? 13.920 102.447 39.976 1.00 53.28 238 GLU A C 1
ATOM 1526 O O . GLU A 1 198 ? 13.267 102.719 40.973 1.00 59.16 238 GLU A O 1
ATOM 1532 N N . VAL A 1 199 ? 14.043 101.202 39.531 1.00 49.56 239 VAL A N 1
ATOM 1533 C CA . VAL A 1 199 ? 13.545 100.093 40.335 1.00 52.24 239 VAL A CA 1
ATOM 1534 C C . VAL A 1 199 ? 14.634 99.044 40.549 1.00 57.28 239 VAL A C 1
ATOM 1535 O O . VAL A 1 199 ? 15.517 98.882 39.709 1.00 60.35 239 VAL A O 1
ATOM 1539 N N . ASP A 1 200 ? 14.577 98.364 41.694 1.00 43.53 240 ASP A N 1
ATOM 1540 C CA . ASP A 1 200 ? 15.528 97.317 42.025 1.00 49.41 240 ASP A CA 1
ATOM 1541 C C . ASP A 1 200 ? 15.000 95.957 41.595 1.00 48.84 240 ASP A C 1
ATOM 1542 O O . ASP A 1 200 ? 15.761 95.000 41.441 1.00 44.95 240 ASP A O 1
ATOM 1555 N N . GLU A 1 202 ? 11.304 94.098 39.393 1.00 45.28 242 GLU A N 1
ATOM 1556 C CA . GLU A 1 202 ? 10.045 94.307 38.696 1.00 47.98 242 GLU A CA 1
ATOM 1557 C C . GLU A 1 202 ? 9.639 93.048 37.954 1.00 50.64 242 GLU A C 1
ATOM 1558 O O . GLU A 1 202 ? 10.453 92.138 37.752 1.00 50.08 242 GLU A O 1
ATOM 1572 N N . ALA A 1 204 ? 8.728 91.866 34.277 1.00 41.00 244 ALA A N 1
ATOM 1573 C CA . ALA A 1 204 ? 9.084 92.342 32.948 1.00 39.57 244 ALA A CA 1
ATOM 1574 C C . ALA A 1 204 ? 9.125 91.158 31.985 1.00 44.96 244 ALA A C 1
ATOM 1575 O O . ALA A 1 204 ? 9.309 90.010 32.396 1.00 50.61 244 ALA A O 1
ATOM 1577 N N . TRP A 1 205 ? 8.955 91.442 30.702 1.00 44.92 245 TRP A N 1
ATOM 1578 C CA . TRP A 1 205 ? 9.093 90.423 29.682 1.00 38.44 245 TRP A CA 1
ATOM 1579 C C . TRP A 1 205 ? 10.559 90.012 29.563 1.00 43.74 245 TRP A C 1
ATOM 1580 O O . TRP A 1 205 ? 11.455 90.862 29.521 1.00 49.27 245 TRP A O 1
ATOM 1591 N N . ASN A 1 206 ? 10.813 88.709 29.517 1.00 41.64 246 ASN A N 1
ATOM 1592 C CA . ASN A 1 206 ? 12.185 88.229 29.606 1.00 47.08 246 ASN A CA 1
ATOM 1593 C C . ASN A 1 206 ? 13.072 88.806 28.499 1.00 50.66 246 ASN A C 1
ATOM 1594 O O . ASN A 1 206 ? 14.262 89.028 28.703 1.00 48.11 246 ASN A O 1
ATOM 1599 N N . GLY A 1 207 ? 12.479 89.066 27.338 1.00 52.67 247 GLY A N 1
ATOM 1600 C CA . GLY A 1 207 ? 13.214 89.617 26.207 1.00 52.73 247 GLY A CA 1
ATOM 1601 C C . GLY A 1 207 ? 13.745 91.022 26.435 1.00 47.98 247 GLY A C 1
ATOM 1602 O O . GLY A 1 207 ? 14.827 91.365 25.952 1.00 52.68 247 GLY A O 1
ATOM 1603 N N . ARG A 1 208 ? 12.988 91.834 27.175 1.00 47.46 248 ARG A N 1
ATOM 1604 C CA . ARG A 1 208 ? 13.404 93.195 27.509 1.00 46.76 248 ARG A CA 1
ATOM 1605 C C . ARG A 1 208 ? 14.546 93.180 28.518 1.00 48.49 248 ARG A C 1
ATOM 1606 O O . ARG A 1 208 ? 15.454 94.003 28.452 1.00 53.50 248 ARG A O 1
ATOM 1614 N N . VAL A 1 209 ? 14.505 92.235 29.448 1.00 42.59 249 VAL A N 1
ATOM 1615 C CA . VAL A 1 209 ? 15.556 92.144 30.449 1.00 46.08 249 VAL A CA 1
ATOM 1616 C C . VAL A 1 209 ? 16.857 91.659 29.846 1.00 48.01 249 VAL A C 1
ATOM 1617 O O . VAL A 1 209 ? 17.906 92.255 30.065 1.00 53.82 249 VAL A O 1
ATOM 1621 N N . SER A 1 210 ? 16.791 90.565 29.095 1.00 50.09 250 SER A N 1
ATOM 1622 C CA . SER A 1 210 ? 17.989 90.023 28.477 1.00 56.78 250 SER A CA 1
ATOM 1623 C C . SER A 1 210 ? 18.628 91.099 27.606 1.00 52.93 250 SER A C 1
ATOM 1624 O O . SER A 1 210 ? 19.851 91.241 27.584 1.00 54.84 250 SER A O 1
ATOM 1627 N N . ALA A 1 211 ? 17.794 91.878 26.919 1.00 46.64 251 ALA A N 1
ATOM 1628 C CA . ALA A 1 211 ? 18.301 92.915 26.017 1.00 50.40 251 ALA A CA 1
ATOM 1629 C C . ALA A 1 211 ? 19.048 93.997 26.775 1.00 52.41 251 ALA A C 1
ATOM 1630 O O . ALA A 1 211 ? 20.170 94.346 26.412 1.00 53.48 251 ALA A O 1
ATOM 1632 N N . VAL A 1 212 ? 18.445 94.522 27.841 1.00 48.67 252 VAL A N 1
ATOM 1633 C CA . VAL A 1 212 ? 19.134 95.558 28.602 1.00 52.19 252 VAL A CA 1
ATOM 1634 C C . VAL A 1 212 ? 20.375 94.994 29.319 1.00 61.63 252 VAL A C 1
ATOM 1635 O O . VAL A 1 212 ? 21.366 95.704 29.518 1.00 62.60 252 VAL A O 1
ATOM 1639 N N . ALA A 1 213 ? 20.332 93.716 29.692 1.00 57.48 253 ALA A N 1
ATOM 1640 C CA . ALA A 1 213 ? 21.499 93.078 30.304 1.00 58.28 253 ALA A CA 1
ATOM 1641 C C . ALA A 1 213 ? 22.639 92.980 29.291 1.00 61.12 253 ALA A C 1
ATOM 1642 O O . ALA A 1 213 ? 23.775 93.359 29.578 1.00 57.48 253 ALA A O 1
ATOM 1644 N N . LYS A 1 214 ? 22.324 92.483 28.100 1.00 60.76 254 LYS A N 1
ATOM 1645 C CA . LYS A 1 214 ? 23.315 92.375 27.041 1.00 64.12 254 LYS A CA 1
ATOM 1646 C C . LYS A 1 214 ? 23.927 93.743 26.706 1.00 65.12 254 LYS A C 1
ATOM 1647 O O . LYS A 1 214 ? 25.082 93.830 26.293 1.00 64.24 254 LYS A O 1
ATOM 1653 N N . GLU A 1 215 ? 23.157 94.808 26.909 1.00 67.20 255 GLU A N 1
ATOM 1654 C CA . GLU A 1 215 ? 23.645 96.168 26.691 1.00 64.56 255 GLU A CA 1
ATOM 1655 C C . GLU A 1 215 ? 24.633 96.616 27.769 1.00 69.29 255 GLU A C 1
ATOM 1656 O O . GLU A 1 215 ? 25.370 97.582 27.576 1.00 71.64 255 GLU A O 1
ATOM 1662 N N . GLY A 1 216 ? 24.646 95.927 28.910 1.00 70.05 256 GLY A N 1
ATOM 1663 C CA . GLY A 1 216 ? 25.634 96.206 29.942 1.00 65.56 256 GLY A CA 1
ATOM 1664 C C . GLY A 1 216 ? 25.075 96.402 31.338 1.00 65.18 256 GLY A C 1
ATOM 1665 O O . GLY A 1 216 ? 25.824 96.452 32.317 1.00 66.18 256 GLY A O 1
ATOM 1666 N N . ALA A 1 217 ? 23.755 96.516 31.426 1.00 62.90 257 ALA A N 1
ATOM 1667 C CA . ALA A 1 217 ? 23.076 96.721 32.698 1.00 61.02 257 ALA A CA 1
ATOM 1668 C C . ALA A 1 217 ? 23.324 95.562 33.663 1.00 61.55 257 ALA A C 1
ATOM 1669 O O . ALA A 1 217 ? 23.203 94.397 33.289 1.00 60.45 257 ALA A O 1
ATOM 1671 N N . LYS A 1 218 ? 23.665 95.881 34.907 1.00 59.60 258 LYS A N 1
ATOM 1672 C CA . LYS A 1 218 ? 23.867 94.843 35.909 1.00 60.02 258 LYS A CA 1
ATOM 1673 C C . LYS A 1 218 ? 22.524 94.351 36.432 1.00 46.92 258 LYS A C 1
ATOM 1674 O O . LYS A 1 218 ? 22.148 94.636 37.563 1.00 52.85 258 LYS A O 1
ATOM 1680 N N . VAL A 1 219 ? 21.796 93.628 35.591 1.00 53.32 259 VAL A N 1
ATOM 1681 C CA . VAL A 1 219 ? 20.486 93.114 35.965 1.00 55.71 259 VAL A CA 1
ATOM 1682 C C . VAL A 1 219 ? 20.312 91.691 35.458 1.00 55.02 259 VAL A C 1
ATOM 1683 O O . VAL A 1 219 ? 21.063 91.235 34.598 1.00 52.24 259 VAL A O 1
ATOM 1687 N N . SER A 1 220 ? 19.320 90.990 35.994 1.00 52.20 260 SER A N 1
ATOM 1688 C CA . SER A 1 220 ? 19.071 89.617 35.584 1.00 50.05 260 SER A CA 1
ATOM 1689 C C . SER A 1 220 ? 17.640 89.244 35.935 1.00 51.79 260 SER A C 1
ATOM 1690 O O . SER A 1 220 ? 16.834 90.107 36.299 1.00 52.52 260 SER A O 1
ATOM 1693 N N . PHE A 1 221 ? 17.323 87.960 35.830 1.00 49.71 261 PHE A N 1
ATOM 1694 C CA . PHE A 1 221 ? 15.977 87.488 36.124 1.00 48.90 261 PHE A CA 1
ATOM 1695 C C . PHE A 1 221 ? 15.977 85.993 36.354 1.00 52.72 261 PHE A C 1
ATOM 1696 O O . PHE A 1 221 ? 16.958 85.310 36.070 1.00 52.40 261 PHE A O 1
ATOM 1704 N N . THR A 1 222 ? 14.867 85.490 36.875 1.00 56.16 262 THR A N 1
ATOM 1705 C CA . THR A 1 222 ? 14.699 84.058 37.065 1.00 57.71 262 THR A CA 1
ATOM 1706 C C . THR A 1 222 ? 13.463 83.607 36.313 1.00 55.81 262 THR A C 1
ATOM 1707 O O . THR A 1 222 ? 12.522 84.383 36.138 1.00 51.68 262 THR A O 1
ATOM 1711 N N . TYR A 1 223 ? 13.463 82.361 35.854 1.00 56.29 263 TYR A N 1
ATOM 1712 C CA . TYR A 1 223 ? 12.254 81.799 35.267 1.00 52.19 263 TYR A CA 1
ATOM 1713 C C . TYR A 1 223 ? 11.355 81.230 36.372 1.00 50.85 263 TYR A C 1
ATOM 1714 O O . TYR A 1 223 ? 10.177 80.934 36.147 1.00 48.47 263 TYR A O 1
ATOM 1723 N N . ASN A 1 224 ? 11.904 81.090 37.573 1.00 45.88 264 ASN A N 1
ATOM 1724 C CA . ASN A 1 224 ? 11.095 80.545 38.664 1.00 54.73 264 ASN A CA 1
ATOM 1725 C C . ASN A 1 224 ? 9.819 81.356 38.874 1.00 50.76 264 ASN A C 1
ATOM 1726 O O . ASN A 1 224 ? 9.872 82.566 39.081 1.00 45.96 264 ASN A O 1
ATOM 1731 N N . GLN A 1 225 ? 8.678 80.681 38.799 1.00 50.59 265 GLN A N 1
ATOM 1732 C CA . GLN A 1 225 ? 7.371 81.324 38.951 1.00 47.49 265 GLN A CA 1
ATOM 1733 C C . GLN A 1 225 ? 7.091 82.346 37.858 1.00 52.92 265 GLN A C 1
ATOM 1734 O O . GLN A 1 225 ? 6.227 83.213 38.015 1.00 57.38 265 GLN A O 1
ATOM 1740 N N . GLY A 1 226 ? 7.820 82.248 36.751 1.00 49.45 266 GLY A N 1
ATOM 1741 C CA . GLY A 1 226 ? 7.535 83.091 35.604 1.00 41.40 266 GLY A CA 1
ATOM 1742 C C . GLY A 1 226 ? 6.180 82.719 35.041 1.00 46.65 266 GLY A C 1
ATOM 1743 O O . GLY A 1 226 ? 5.687 81.617 35.281 1.00 45.15 266 GLY A O 1
ATOM 1744 N N . ILE A 1 227 ? 5.559 83.641 34.315 1.00 45.20 267 ILE A N 1
ATOM 1745 C CA . ILE A 1 227 ? 4.323 83.338 33.607 1.00 44.05 267 ILE A CA 1
ATOM 1746 C C . ILE A 1 227 ? 4.627 83.091 32.118 1.00 46.91 267 ILE A C 1
ATOM 1747 O O . ILE A 1 227 ? 5.020 84.006 31.381 1.00 43.07 267 ILE A O 1
ATOM 1752 N N . LEU A 1 228 ? 4.459 81.841 31.694 1.00 47.27 268 LEU A N 1
ATOM 1753 C CA . LEU A 1 228 ? 4.810 81.427 30.336 1.00 44.60 268 LEU A CA 1
ATOM 1754 C C . LEU A 1 228 ? 3.651 81.697 29.381 1.00 45.65 268 LEU A C 1
ATOM 1755 O O . LEU A 1 228 ? 2.535 81.203 29.580 1.00 44.34 268 LEU A O 1
ATOM 1760 N N . GLN A 1 229 ? 3.924 82.485 28.350 1.00 38.21 269 GLN A N 1
ATOM 1761 C CA . GLN A 1 229 ? 2.887 82.944 27.439 1.00 43.53 269 GLN A CA 1
ATOM 1762 C C . GLN A 1 229 ? 3.311 82.740 25.993 1.00 49.24 269 GLN A C 1
ATOM 1763 O O . GLN A 1 229 ? 4.439 82.323 25.731 1.00 45.30 269 GLN A O 1
ATOM 1769 N N . SER A 1 230 ? 2.414 83.044 25.056 1.00 42.24 270 SER A N 1
ATOM 1770 C CA . SER A 1 230 ? 2.723 82.871 23.641 1.00 48.61 270 SER A CA 1
ATOM 1771 C C . SER A 1 230 ? 1.909 83.794 22.746 1.00 44.61 270 SER A C 1
ATOM 1772 O O . SER A 1 230 ? 0.797 84.202 23.095 1.00 45.37 270 SER A O 1
ATOM 1775 N N . THR A 1 231 ? 2.455 84.105 21.575 1.00 44.96 271 THR A N 1
ATOM 1776 C CA . THR A 1 231 ? 1.635 84.662 20.500 1.00 47.66 271 THR A CA 1
ATOM 1777 C C . THR A 1 231 ? 1.363 83.576 19.459 1.00 49.73 271 THR A C 1
ATOM 1778 O O . THR A 1 231 ? 2.063 82.549 19.404 1.00 41.00 271 THR A O 1
ATOM 1782 N N . SER A 1 232 ? 0.332 83.804 18.653 1.00 40.66 272 SER A N 1
ATOM 1783 C CA . SER A 1 232 ? -0.044 82.887 17.585 1.00 44.57 272 SER A CA 1
ATOM 1784 C C . SER A 1 232 ? -0.326 83.660 16.288 1.00 50.23 272 SER A C 1
ATOM 1785 O O . SER A 1 232 ? -0.639 84.856 16.316 1.00 52.35 272 SER A O 1
ATOM 1788 N N . LEU A 1 233 ? -0.224 82.964 15.158 1.00 45.04 273 LEU A N 1
ATOM 1789 C CA . LEU A 1 233 ? -0.553 83.543 13.865 1.00 45.01 273 LEU A CA 1
ATOM 1790 C C . LEU A 1 233 ? -1.993 83.190 13.520 1.00 48.65 273 LEU A C 1
ATOM 1791 O O . LEU A 1 233 ? -2.437 82.066 13.774 1.00 42.32 273 LEU A O 1
ATOM 1796 N N . CYS A 1 234 ? -2.710 84.157 12.950 1.00 45.38 274 CYS A N 1
ATOM 1797 C CA . CYS A 1 234 ? -4.077 83.963 12.469 1.00 45.45 274 CYS A CA 1
ATOM 1798 C C . CYS A 1 234 ? -4.258 84.827 11.232 1.00 51.87 274 CYS A C 1
ATOM 1799 O O . CYS A 1 234 ? -3.439 85.704 10.959 1.00 56.63 274 CYS A O 1
ATOM 1802 N N . ILE A 1 235 ? -5.335 84.582 10.493 1.00 48.15 275 ILE A N 1
ATOM 1803 C CA . ILE A 1 235 ? -5.559 85.214 9.206 1.00 47.20 275 ILE A CA 1
ATOM 1804 C C . ILE A 1 235 ? -6.873 85.948 9.284 1.00 50.93 275 ILE A C 1
ATOM 1805 O O . ILE A 1 235 ? -7.859 85.390 9.765 1.00 58.35 275 ILE A O 1
ATOM 1810 N N . LEU A 1 236 ? -6.902 87.195 8.823 1.00 50.27 276 LEU A N 1
ATOM 1811 C CA . LEU A 1 236 ? -8.130 87.983 8.914 1.00 48.47 276 LEU A CA 1
ATOM 1812 C C . LEU A 1 236 ? -9.223 87.394 8.044 1.00 52.84 276 LEU A C 1
ATOM 1813 O O . LEU A 1 236 ? -8.965 86.926 6.935 1.00 51.72 276 LEU A O 1
ATOM 1818 N N . LYS A 1 237 ? -10.445 87.391 8.562 1.00 54.24 277 LYS A N 1
ATOM 1819 C CA . LYS A 1 237 ? -11.597 87.020 7.754 1.00 57.80 277 LYS A CA 1
ATOM 1820 C C . LYS A 1 237 ? -11.702 88.018 6.594 1.00 56.27 277 LYS A C 1
ATOM 1821 O O . LYS A 1 237 ? -11.725 89.228 6.809 1.00 54.72 277 LYS A O 1
ATOM 1827 N N . GLY A 1 238 ? -11.743 87.516 5.366 1.00 54.73 278 GLY A N 1
ATOM 1828 C CA . GLY A 1 238 ? -11.811 88.388 4.205 1.00 58.72 278 GLY A CA 1
ATOM 1829 C C . GLY A 1 238 ? -10.458 88.923 3.753 1.00 62.01 278 GLY A C 1
ATOM 1830 O O . GLY A 1 238 ? -10.384 89.873 2.971 1.00 62.88 278 GLY A O 1
ATOM 1831 N N . ALA A 1 239 ? -9.382 88.314 4.243 1.00 55.80 279 ALA A N 1
ATOM 1832 C CA . ALA A 1 239 ? -8.033 88.710 3.848 1.00 54.15 279 ALA A CA 1
ATOM 1833 C C . ALA A 1 239 ? -7.885 88.700 2.325 1.00 60.58 279 ALA A C 1
ATOM 1834 O O . ALA A 1 239 ? -8.274 87.735 1.665 1.00 65.97 279 ALA A O 1
ATOM 1836 N N . PRO A 1 240 ? -7.322 89.781 1.763 1.00 55.06 280 PRO A N 1
ATOM 1837 C CA . PRO A 1 240 ? -7.199 89.901 0.308 1.00 63.23 280 PRO A CA 1
ATOM 1838 C C . PRO A 1 240 ? -6.298 88.822 -0.292 1.00 64.19 280 PRO A C 1
ATOM 1839 O O . PRO A 1 240 ? -6.433 88.519 -1.474 1.00 67.03 280 PRO A O 1
ATOM 1843 N N . ASN A 1 241 ? -5.398 88.253 0.507 1.00 57.48 281 ASN A N 1
ATOM 1844 C CA . ASN A 1 241 ? -4.479 87.232 0.006 1.00 59.81 281 ASN A CA 1
ATOM 1845 C C . ASN A 1 241 ? -4.541 85.944 0.816 1.00 63.06 281 ASN A C 1
ATOM 1846 O O . ASN A 1 241 ? -3.508 85.346 1.132 1.00 56.12 281 ASN A O 1
ATOM 1851 N N . LEU A 1 242 ? -5.760 85.531 1.146 1.00 59.12 282 LEU A N 1
ATOM 1852 C CA . LEU A 1 242 ? -6.001 84.306 1.896 1.00 62.20 282 LEU A CA 1
ATOM 1853 C C . LEU A 1 242 ? -5.109 83.127 1.470 1.00 66.10 282 LEU A C 1
ATOM 1854 O O . LEU A 1 242 ? -4.298 82.644 2.262 1.00 65.03 282 LEU A O 1
ATOM 1859 N N . GLU A 1 243 ? -5.260 82.667 0.230 1.00 64.24 283 GLU A N 1
ATOM 1860 C CA . GLU A 1 243 ? -4.539 81.477 -0.234 1.00 72.64 283 GLU A CA 1
ATOM 1861 C C . GLU A 1 243 ? -3.033 81.563 0.002 1.00 68.64 283 GLU A C 1
ATOM 1862 O O . GLU A 1 243 ? -2.436 80.641 0.553 1.00 65.77 283 GLU A O 1
ATOM 1865 N N . THR A 1 244 ? -2.420 82.666 -0.416 1.00 64.82 284 THR A N 1
ATOM 1866 C CA . THR A 1 244 ? -1.006 82.883 -0.134 1.00 62.21 284 THR A CA 1
ATOM 1867 C C . THR A 1 244 ? -0.759 82.860 1.378 1.00 61.08 284 THR A C 1
ATOM 1868 O O . THR A 1 244 ? 0.227 82.293 1.855 1.00 59.25 284 THR A O 1
ATOM 1872 N N . ALA A 1 245 ? -1.668 83.461 2.134 1.00 51.93 285 ALA A N 1
ATOM 1873 C CA . ALA A 1 245 ? -1.478 83.548 3.571 1.00 54.29 285 ALA A CA 1
ATOM 1874 C C . ALA A 1 245 ? -1.491 82.166 4.214 1.00 62.03 285 ALA A C 1
ATOM 1875 O O . ALA A 1 245 ? -0.768 81.918 5.183 1.00 58.08 285 ALA A O 1
ATOM 1877 N N . VAL A 1 246 ? -2.316 81.268 3.683 1.00 55.88 286 VAL A N 1
ATOM 1878 C CA . VAL A 1 246 ? -2.368 79.914 4.221 1.00 61.47 286 VAL A CA 1
ATOM 1879 C C . VAL A 1 246 ? -1.017 79.242 3.994 1.00 57.99 286 VAL A C 1
ATOM 1880 O O . VAL A 1 246 ? -0.470 78.606 4.896 1.00 56.08 286 VAL A O 1
ATOM 1884 N N . LYS A 1 247 ? -0.471 79.420 2.795 1.00 54.41 287 LYS A N 1
ATOM 1885 C CA . LYS A 1 247 ? 0.844 78.877 2.455 1.00 64.63 287 LYS A CA 1
ATOM 1886 C C . LYS A 1 247 ? 1.952 79.427 3.352 1.00 65.66 287 LYS A C 1
ATOM 1887 O O . LYS A 1 247 ? 2.835 78.683 3.781 1.00 66.26 287 LYS A O 1
ATOM 1893 N N . PHE A 1 248 ? 1.904 80.724 3.638 1.00 58.97 288 PHE A N 1
ATOM 1894 C CA . PHE A 1 248 ? 2.899 81.331 4.512 1.00 56.37 288 PHE A CA 1
ATOM 1895 C C . PHE A 1 248 ? 2.832 80.752 5.923 1.00 54.44 288 PHE A C 1
ATOM 1896 O O . PHE A 1 248 ? 3.855 80.523 6.564 1.00 61.99 288 PHE A O 1
ATOM 1904 N N . LEU A 1 249 ? 1.621 80.526 6.405 1.00 54.33 289 LEU A N 1
ATOM 1905 C CA . LEU A 1 249 ? 1.432 79.994 7.746 1.00 56.15 289 LEU A CA 1
ATOM 1906 C C . LEU A 1 249 ? 2.176 78.678 7.878 1.00 60.27 289 LEU A C 1
ATOM 1907 O O . LEU A 1 249 ? 2.771 78.382 8.909 1.00 63.92 289 LEU A O 1
ATOM 1912 N N . ASN A 1 250 ? 2.145 77.887 6.817 1.00 57.17 290 ASN A N 1
ATOM 1913 C CA . ASN A 1 250 ? 2.807 76.604 6.851 1.00 60.62 290 ASN A CA 1
ATOM 1914 C C . ASN A 1 250 ? 4.332 76.736 6.932 1.00 63.65 290 ASN A C 1
ATOM 1915 O O . ASN A 1 250 ? 4.981 76.011 7.689 1.00 59.59 290 ASN A O 1
ATOM 1920 N N . GLU A 1 251 ? 4.898 77.663 6.160 1.00 58.89 291 GLU A N 1
ATOM 1921 C CA . GLU A 1 251 ? 6.326 77.961 6.266 1.00 58.27 291 GLU A CA 1
ATOM 1922 C C . GLU A 1 251 ? 6.708 78.617 7.604 1.00 58.50 291 GLU A C 1
ATOM 1923 O O . GLU A 1 251 ? 7.828 78.452 8.085 1.00 56.40 291 GLU A O 1
ATOM 1929 N N . ALA A 1 252 ? 5.784 79.366 8.199 1.00 50.17 292 ALA A N 1
ATOM 1930 C CA . ALA A 1 252 ? 6.096 80.119 9.405 1.00 46.68 292 ALA A CA 1
ATOM 1931 C C . ALA A 1 252 ? 6.294 79.203 10.607 1.00 52.62 292 ALA A C 1
ATOM 1932 O O . ALA A 1 252 ? 7.028 79.547 11.534 1.00 53.65 292 ALA A O 1
ATOM 1934 N N . VAL A 1 253 ? 5.634 78.048 10.603 1.00 51.44 293 VAL A N 1
ATOM 1935 C CA . VAL A 1 253 ? 5.802 77.102 11.704 1.00 52.02 293 VAL A CA 1
ATOM 1936 C C . VAL A 1 253 ? 6.651 75.907 11.287 1.00 53.81 293 VAL A C 1
ATOM 1937 O O . VAL A 1 253 ? 6.621 74.854 11.918 1.00 59.44 293 VAL A O 1
ATOM 1941 N N . ASP A 1 254 ? 7.408 76.078 10.214 1.00 51.43 294 ASP A N 1
ATOM 1942 C CA . ASP A 1 254 ? 8.388 75.075 9.804 1.00 59.51 294 ASP A CA 1
ATOM 1943 C C . ASP A 1 254 ? 9.408 74.903 10.934 1.00 59.73 294 ASP A C 1
ATOM 1944 O O . ASP A 1 254 ? 9.946 75.886 11.447 1.00 54.44 294 ASP A O 1
ATO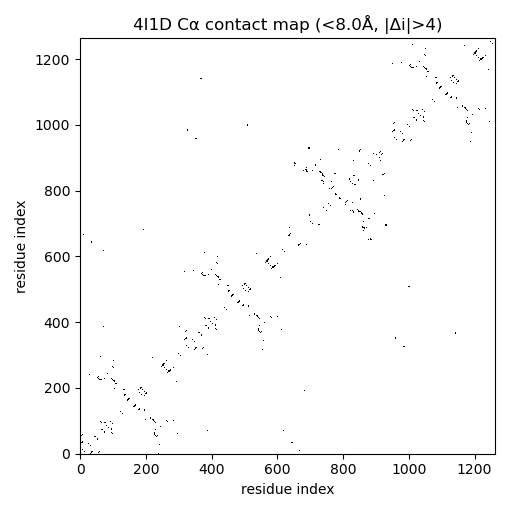M 1949 N N . PRO A 1 255 ? 9.651 73.653 11.352 1.00 67.05 295 PRO A N 1
ATOM 1950 C CA . PRO A 1 255 ? 10.636 73.356 12.398 1.00 68.89 295 PRO A CA 1
ATOM 1951 C C . PRO A 1 255 ? 11.935 74.171 12.285 1.00 64.78 295 PRO A C 1
ATOM 1952 O O . PRO A 1 255 ? 12.326 74.803 13.268 1.00 57.48 295 PRO A O 1
ATOM 1956 N N . VAL A 1 256 ? 12.571 74.145 11.118 1.00 61.73 296 VAL A N 1
ATOM 1957 C CA . VAL A 1 256 ? 13.841 74.833 10.914 1.00 59.75 296 VAL A CA 1
ATOM 1958 C C . VAL A 1 256 ? 13.718 76.348 11.059 1.00 66.58 296 VAL A C 1
ATOM 1959 O O . VAL A 1 256 ? 14.481 76.968 11.798 1.00 66.43 296 VAL A O 1
ATOM 1963 N N . HIS A 1 257 ? 12.763 76.942 10.351 1.00 56.84 297 HIS A N 1
ATOM 1964 C CA . HIS A 1 257 ? 12.567 78.388 10.426 1.00 56.71 297 HIS A CA 1
ATOM 1965 C C . HIS A 1 257 ? 12.333 78.777 11.879 1.00 60.33 297 HIS A C 1
ATOM 1966 O O . HIS A 1 257 ? 12.907 79.741 12.387 1.00 59.74 297 HIS A O 1
ATOM 1973 N N . GLN A 1 258 ? 11.488 77.997 12.540 1.00 55.68 298 GLN A N 1
ATOM 1974 C CA . GLN A 1 258 ? 11.161 78.196 13.938 1.00 48.51 298 GLN A CA 1
ATOM 1975 C C . GLN A 1 258 ? 12.376 78.040 14.852 1.00 51.97 298 GLN A C 1
ATOM 1976 O O . GLN A 1 258 ? 12.586 78.850 15.746 1.00 54.46 298 GLN A O 1
ATOM 1982 N N . ALA A 1 259 ? 13.171 76.996 14.633 1.00 50.56 299 ALA A N 1
ATOM 1983 C CA . ALA A 1 259 ? 14.364 76.780 15.439 1.00 59.30 299 ALA A CA 1
ATOM 1984 C C . ALA A 1 259 ? 15.346 77.940 15.270 1.00 61.78 299 ALA A C 1
ATOM 1985 O O . ALA A 1 259 ? 16.204 78.164 16.121 1.00 62.31 299 ALA A O 1
ATOM 1987 N N . ASN A 1 260 ? 15.220 78.682 14.174 1.00 56.89 300 ASN A N 1
ATOM 1988 C CA . ASN A 1 260 ? 16.129 79.800 13.932 1.00 56.48 300 ASN A CA 1
ATOM 1989 C C . ASN A 1 260 ? 15.766 81.064 14.702 1.00 53.16 300 ASN A C 1
ATOM 1990 O O . ASN A 1 260 ? 16.607 81.945 14.889 1.00 53.24 300 ASN A O 1
ATOM 1995 N N . LEU A 1 261 ? 14.520 81.152 15.153 1.00 47.35 301 LEU A N 1
ATOM 1996 C CA . LEU A 1 261 ? 14.061 82.363 15.837 1.00 55.76 301 LEU A CA 1
ATOM 1997 C C . LEU A 1 261 ? 14.854 82.672 17.115 1.00 56.00 301 LEU A C 1
ATOM 1998 O O . LEU A 1 261 ? 15.357 83.787 17.276 1.00 52.82 301 LEU A O 1
ATOM 2003 N N . PRO A 1 262 ? 14.971 81.686 18.023 1.00 58.09 302 PRO A N 1
ATOM 2004 C CA . PRO A 1 262 ? 15.749 81.854 19.261 1.00 57.89 302 PRO A CA 1
ATOM 2005 C C . PRO A 1 262 ? 17.246 82.005 19.019 1.00 60.22 302 PRO A C 1
ATOM 2006 O O . PRO A 1 262 ? 18.015 82.178 19.963 1.00 56.88 302 PRO A O 1
ATOM 2010 N N . LEU A 1 263 ? 17.676 81.922 17.770 1.00 58.48 303 LEU A N 1
ATOM 2011 C CA . LEU A 1 263 ? 19.065 82.228 17.482 1.00 59.68 303 LEU A CA 1
ATOM 2012 C C . LEU A 1 263 ? 19.241 83.747 17.489 1.00 63.58 303 LEU A C 1
ATOM 2013 O O . LEU A 1 263 ? 20.358 84.261 17.570 1.00 66.20 303 LEU A O 1
ATOM 2018 N N . HIS A 1 264 ? 18.124 84.465 17.426 1.00 57.66 304 HIS A N 1
ATOM 2019 C CA . HIS A 1 264 ? 18.172 85.906 17.210 1.00 63.13 304 HIS A CA 1
ATOM 2020 C C . HIS A 1 264 ? 17.496 86.698 18.318 1.00 64.93 304 HIS A C 1
ATOM 2021 O O . HIS A 1 264 ? 17.644 87.919 18.413 1.00 61.95 304 HIS A O 1
ATOM 2028 N N . ILE A 1 265 ? 16.764 85.992 19.166 1.00 54.29 305 ILE A N 1
ATOM 2029 C CA . ILE A 1 265 ? 16.070 86.631 20.266 1.00 47.38 305 ILE A CA 1
ATOM 2030 C C . ILE A 1 265 ? 15.692 85.585 21.303 1.00 50.81 305 ILE A C 1
ATOM 2031 O O . ILE A 1 265 ? 15.507 84.414 20.976 1.00 51.34 305 ILE A O 1
ATOM 2036 N N . ASP A 1 266 ? 15.603 86.023 22.552 1.00 57.60 306 ASP A N 1
ATOM 2037 C CA . ASP A 1 266 ? 15.392 85.144 23.696 1.00 55.55 306 ASP A CA 1
ATOM 2038 C C . ASP A 1 266 ? 13.937 84.667 23.844 1.00 54.96 306 ASP A C 1
ATOM 2039 O O . ASP A 1 266 ? 13.370 84.705 24.938 1.00 54.79 306 ASP A O 1
ATOM 2044 N N . TYR A 1 267 ? 13.327 84.230 22.748 1.00 50.42 307 TYR A N 1
ATOM 2045 C CA . TYR A 1 267 ? 11.974 83.692 22.815 1.00 47.79 307 TYR A CA 1
ATOM 2046 C C . TYR A 1 267 ? 11.989 82.253 22.342 1.00 58.07 307 TYR A C 1
ATOM 2047 O O . TYR A 1 267 ? 12.891 81.850 21.611 1.00 67.23 307 TYR A O 1
ATOM 2056 N N . GLY A 1 268 ? 11.010 81.473 22.786 1.00 55.86 308 GLY A N 1
ATOM 2057 C CA . GLY A 1 268 ? 10.955 80.062 22.456 1.00 55.27 308 GLY A CA 1
ATOM 2058 C C . GLY A 1 268 ? 10.157 79.831 21.192 1.00 58.56 308 GLY A C 1
ATOM 2059 O O . GLY A 1 268 ? 9.289 80.638 20.852 1.00 57.11 308 GLY A O 1
ATOM 2060 N N . PRO A 1 269 ? 10.441 78.725 20.487 1.00 51.17 309 PRO A N 1
ATOM 2061 C CA . PRO A 1 269 ? 9.706 78.435 19.250 1.00 56.80 309 PRO A CA 1
ATOM 2062 C C . PRO A 1 269 ? 8.274 77.979 19.546 1.00 53.46 309 PRO A C 1
ATOM 2063 O O . PRO A 1 269 ? 8.076 77.142 20.428 1.00 52.34 309 PRO A O 1
ATOM 2067 N N . GLY A 1 270 ? 7.294 78.533 18.837 1.00 46.61 310 GLY A N 1
ATOM 2068 C CA . GLY A 1 270 ? 5.924 78.060 18.954 1.00 43.74 310 GLY A CA 1
ATOM 2069 C C . GLY A 1 270 ? 5.810 76.578 18.610 1.00 53.36 310 GLY A C 1
ATOM 2070 O O . GLY A 1 270 ? 4.990 75.859 19.182 1.00 57.56 310 GLY A O 1
ATOM 2071 N N . ASN A 1 271 ? 6.632 76.113 17.673 1.00 47.89 311 ASN A N 1
ATOM 2072 C CA . ASN A 1 271 ? 6.607 74.709 17.271 1.00 52.04 311 ASN A CA 1
ATOM 2073 C C . ASN A 1 271 ? 7.678 73.926 18.004 1.00 58.54 311 ASN A C 1
ATOM 2074 O O . ASN A 1 271 ? 8.865 74.053 17.697 1.00 59.96 311 ASN A O 1
ATOM 2079 N N . PRO A 1 272 ? 7.262 73.106 18.977 1.00 65.78 312 PRO A N 1
ATOM 2080 C CA . PRO A 1 272 ? 8.214 72.353 19.797 1.00 67.07 312 PRO A CA 1
ATOM 2081 C C . PRO A 1 272 ? 9.092 71.409 18.967 1.00 68.28 312 PRO A C 1
ATOM 2082 O O . PRO A 1 272 ? 10.142 70.985 19.458 1.00 69.63 312 PRO A O 1
ATOM 2086 N N . LYS A 1 273 ? 8.683 71.098 17.739 1.00 64.93 313 LYS A N 1
ATOM 2087 C CA . LYS A 1 273 ? 9.504 70.276 16.850 1.00 72.68 313 LYS A CA 1
ATOM 2088 C C . LYS A 1 273 ? 10.836 70.957 16.538 1.00 69.06 313 LYS A C 1
ATOM 2089 O O . LYS A 1 273 ? 11.813 70.295 16.184 1.00 65.63 313 LYS A O 1
ATOM 2095 N N . ALA A 1 274 ? 10.869 72.279 16.668 1.00 59.97 314 ALA A N 1
ATOM 2096 C CA . ALA A 1 274 ? 12.097 73.035 16.443 1.00 61.19 314 ALA A CA 1
ATOM 2097 C C . ALA A 1 274 ? 13.271 72.498 17.267 1.00 60.56 314 ALA A C 1
ATOM 2098 O O . ALA A 1 274 ? 14.416 72.557 16.834 1.00 64.63 314 ALA A O 1
ATOM 2100 N N . PHE A 1 275 ? 12.979 71.983 18.459 1.00 57.88 315 PHE A N 1
ATOM 2101 C CA . PHE A 1 275 ? 14.014 71.516 19.376 1.00 62.05 315 PHE A CA 1
ATOM 2102 C C . PHE A 1 275 ? 14.642 70.208 18.940 1.00 67.90 315 PHE A C 1
ATOM 2103 O O . PHE A 1 275 ? 15.677 69.804 19.471 1.00 74.66 315 PHE A O 1
ATOM 2111 N N . GLU A 1 276 ? 14.008 69.543 17.982 1.00 69.87 316 GLU A N 1
ATOM 2112 C CA . GLU A 1 276 ? 14.513 68.285 17.457 1.00 72.60 316 GLU A CA 1
ATOM 2113 C C . GLU A 1 276 ? 15.309 68.501 16.176 1.00 79.88 316 GLU A C 1
ATOM 2114 O O . GLU A 1 276 ? 15.711 67.532 15.532 1.00 85.69 316 GLU A O 1
ATOM 2120 N N . THR A 1 277 ? 15.531 69.760 15.796 1.00 68.24 317 THR A N 1
ATOM 2121 C CA . THR A 1 277 ? 16.166 70.057 14.505 1.00 68.12 317 THR A CA 1
ATOM 2122 C C . THR A 1 277 ? 17.687 70.119 14.552 1.00 71.66 317 THR A C 1
ATOM 2123 O O . THR A 1 277 ? 18.346 69.994 13.520 1.00 80.29 317 THR A O 1
ATOM 2127 N N . ASN A 1 278 ? 18.245 70.338 15.737 1.00 74.57 318 ASN A N 1
ATOM 2128 C CA . ASN A 1 278 ? 19.696 70.436 15.870 1.00 88.12 318 ASN A CA 1
ATOM 2129 C C . ASN A 1 278 ? 20.273 71.736 15.321 1.00 87.92 318 ASN A C 1
ATOM 2130 O O . ASN A 1 278 ? 21.359 71.734 14.735 1.00 92.64 318 ASN A O 1
ATOM 2135 N N . VAL A 1 279 ? 19.548 72.840 15.492 1.00 84.13 319 VAL A N 1
ATOM 2136 C CA . VAL A 1 279 ? 20.095 74.149 15.140 1.00 83.57 319 VAL A CA 1
ATOM 2137 C C . VAL A 1 279 ? 20.335 74.962 16.400 1.00 77.51 319 VAL A C 1
ATOM 2138 O O . VAL A 1 279 ? 21.206 75.832 16.429 1.00 83.64 319 VAL A O 1
ATOM 2142 N N . ILE A 1 280 ? 19.568 74.655 17.442 1.00 70.81 320 ILE A N 1
ATOM 2143 C CA . ILE A 1 280 ? 19.720 75.294 18.746 1.00 69.30 320 ILE A CA 1
ATOM 2144 C C . ILE A 1 280 ? 20.636 74.487 19.658 1.00 76.00 320 ILE A C 1
ATOM 2145 O O . ILE A 1 280 ? 20.289 73.382 20.072 1.00 76.59 320 ILE A O 1
ATOM 2150 N N . LYS A 1 281 ? 21.802 75.043 19.973 1.00 77.52 321 LYS A N 1
ATOM 2151 C CA . LYS A 1 281 ? 22.745 74.389 20.875 1.00 76.72 321 LYS A CA 1
ATOM 2152 C C . LYS A 1 281 ? 22.179 74.335 22.301 1.00 71.93 321 LYS A C 1
ATOM 2153 O O . LYS A 1 281 ? 21.414 75.218 22.703 1.00 69.82 321 LYS A O 1
ATOM 2159 N N . PRO A 1 282 ? 22.556 73.296 23.068 1.00 64.95 322 PRO A N 1
ATOM 2160 C CA . PRO A 1 282 ? 22.059 73.077 24.435 1.00 66.56 322 PRO A CA 1
ATOM 2161 C C . PRO A 1 282 ? 22.195 74.317 25.325 1.00 70.32 322 PRO A C 1
ATOM 2162 O O . PRO A 1 282 ? 21.247 74.667 26.034 1.00 70.67 322 PRO A O 1
ATOM 2166 N N . GLU A 1 283 ? 23.361 74.961 25.280 1.00 72.18 323 GLU A N 1
ATOM 2167 C CA . GLU A 1 283 ? 23.636 76.157 26.074 1.00 76.72 323 GLU A CA 1
ATOM 2168 C C . GLU A 1 283 ? 22.639 77.282 25.778 1.00 70.93 323 GLU A C 1
ATOM 2169 O O . GLU A 1 283 ? 22.274 78.046 26.666 1.00 66.62 323 GLU A O 1
ATOM 2175 N N . ARG A 1 284 ? 22.213 77.382 24.523 1.00 67.16 324 ARG A N 1
ATOM 2176 C CA . ARG A 1 284 ? 21.287 78.432 24.107 1.00 65.96 324 ARG A CA 1
ATOM 2177 C C . ARG A 1 284 ? 19.848 78.096 24.484 1.00 62.05 324 ARG A C 1
ATOM 2178 O O . ARG A 1 284 ? 19.089 78.968 24.916 1.00 60.16 324 ARG A O 1
ATOM 2186 N N . ALA A 1 285 ? 19.472 76.834 24.307 1.00 61.61 325 ALA A N 1
ATOM 2187 C CA . ALA A 1 285 ? 18.125 76.387 24.650 1.00 65.12 325 ALA A CA 1
ATOM 2188 C C . ALA A 1 285 ? 17.845 76.621 26.131 1.00 66.30 325 ALA A C 1
ATOM 2189 O O . ALA A 1 285 ? 16.731 77.000 26.516 1.00 62.55 325 ALA A O 1
ATOM 2191 N N . ALA A 1 286 ? 18.873 76.402 26.949 1.00 61.61 326 ALA A N 1
ATOM 2192 C CA . ALA A 1 286 ? 18.762 76.524 28.401 1.00 72.27 326 ALA A CA 1
ATOM 2193 C C . ALA A 1 286 ? 18.325 77.917 28.852 1.00 72.94 326 ALA A C 1
ATOM 2194 O O . ALA A 1 286 ? 18.015 78.123 30.031 1.00 72.25 326 ALA A O 1
ATOM 2196 N N . GLN A 1 287 ? 18.306 78.865 27.915 1.00 61.83 327 GLN A N 1
ATOM 2197 C CA . GLN A 1 287 ? 17.976 80.253 28.223 1.00 54.16 327 GLN A CA 1
ATOM 2198 C C . GLN A 1 287 ? 16.579 80.622 27.755 1.00 54.71 327 GLN A C 1
ATOM 2199 O O . GLN A 1 287 ? 16.131 81.753 27.958 1.00 53.50 327 GLN A O 1
ATOM 2205 N N . LEU A 1 288 ? 15.889 79.671 27.133 1.00 53.24 328 LEU A N 1
ATOM 2206 C CA . LEU A 1 288 ? 14.622 79.975 26.472 1.00 56.48 328 LEU A CA 1
ATOM 2207 C C . LEU A 1 288 ? 13.436 79.710 27.382 1.00 56.16 328 LEU A C 1
ATOM 2208 O O . LEU A 1 288 ? 13.481 78.807 28.219 1.00 56.70 328 LEU A O 1
ATOM 2213 N N . PRO A 1 289 ? 12.367 80.505 27.220 1.00 56.50 329 PRO A N 1
ATOM 2214 C CA . PRO A 1 289 ? 11.155 80.414 28.055 1.00 50.67 329 PRO A CA 1
ATOM 2215 C C . PRO A 1 289 ? 10.458 79.054 27.987 1.00 50.71 329 PRO A C 1
ATOM 2216 O O . PRO A 1 289 ? 9.971 78.576 29.008 1.00 52.81 329 PRO A O 1
ATOM 2220 N N . SER A 1 290 ? 10.422 78.433 26.814 1.00 55.47 330 SER A N 1
ATOM 2221 C CA . SER A 1 290 ? 9.693 77.176 26.645 1.00 56.41 330 SER A CA 1
ATOM 2222 C C . SER A 1 290 ? 10.563 75.920 26.665 1.00 59.61 330 SER A C 1
ATOM 2223 O O . SER A 1 290 ? 10.084 74.821 26.365 1.00 60.07 330 SER A O 1
ATOM 2226 N N . GLU A 1 291 ? 11.838 76.074 27.000 1.00 62.17 331 GLU A N 1
ATOM 2227 C CA . GLU A 1 291 ? 12.690 74.907 27.186 1.00 62.29 331 GLU A CA 1
ATOM 2228 C C . GLU A 1 291 ? 12.104 74.123 28.359 1.00 67.95 331 GLU A C 1
ATOM 2229 O O . GLU A 1 291 ? 11.765 74.709 29.392 1.00 66.76 331 GLU A O 1
ATOM 2235 N N . PRO A 1 292 ? 11.959 72.798 28.199 1.00 68.50 332 PRO A N 1
ATOM 2236 C CA . PRO A 1 292 ? 11.263 71.973 29.193 1.00 66.16 332 PRO A CA 1
ATOM 2237 C C . PRO A 1 292 ? 11.601 72.297 30.654 1.00 65.86 332 PRO A C 1
ATOM 2238 O O . PRO A 1 292 ? 10.675 72.440 31.457 1.00 62.50 332 PRO A O 1
ATOM 2242 N N . ALA A 1 293 ? 12.882 72.428 30.994 1.00 62.02 333 ALA A N 1
ATOM 2243 C CA . ALA A 1 293 ? 13.263 72.668 32.387 1.00 63.52 333 ALA A CA 1
ATOM 2244 C C . ALA A 1 293 ? 12.869 74.064 32.883 1.00 66.51 333 ALA A C 1
ATOM 2245 O O . ALA A 1 293 ? 12.566 74.243 34.065 1.00 64.67 333 ALA A O 1
ATOM 2247 N N . ASN A 1 294 ? 12.871 75.051 31.989 1.00 56.00 334 ASN A N 1
ATOM 2248 C CA . ASN A 1 294 ? 12.424 76.386 32.376 1.00 55.29 334 ASN A CA 1
ATOM 2249 C C . ASN A 1 294 ? 10.915 76.444 32.493 1.00 56.98 334 ASN A C 1
ATOM 2250 O O . ASN A 1 294 ? 10.381 77.087 33.393 1.00 55.39 334 ASN A O 1
ATOM 2255 N N . ALA A 1 295 ? 10.239 75.766 31.572 1.00 62.07 335 ALA A N 1
ATOM 2256 C CA . ALA A 1 295 ? 8.782 75.714 31.556 1.00 60.09 335 ALA A CA 1
ATOM 2257 C C . ALA A 1 295 ? 8.245 75.096 32.844 1.00 64.07 335 ALA A C 1
ATOM 2258 O O . ALA A 1 295 ? 7.208 75.524 33.365 1.00 60.45 335 ALA A O 1
ATOM 2260 N N . ALA A 1 296 ? 8.957 74.091 33.352 1.00 59.86 336 ALA A N 1
ATOM 2261 C CA . ALA A 1 296 ? 8.529 73.381 34.549 1.00 61.49 336 ALA A CA 1
ATOM 2262 C C . ALA A 1 296 ? 8.487 74.286 35.778 1.00 60.38 336 ALA A C 1
ATOM 2263 O O . ALA A 1 296 ? 7.757 74.007 36.718 1.00 66.34 336 ALA A O 1
ATOM 2265 N N . LYS A 1 297 ? 9.269 75.364 35.777 1.00 59.58 337 LYS A N 1
ATOM 2266 C CA . LYS A 1 297 ? 9.284 76.302 36.909 1.00 56.72 337 LYS A CA 1
ATOM 2267 C C . LYS A 1 297 ? 8.174 77.346 36.795 1.00 53.51 337 LYS A C 1
ATOM 2268 O O . LYS A 1 297 ? 8.020 78.176 37.679 1.00 52.72 337 LYS A O 1
ATOM 2274 N N . GLN A 1 298 ? 7.430 77.340 35.695 1.00 50.61 338 GLN A N 1
ATOM 2275 C CA . GLN A 1 298 ? 6.558 78.473 35.381 1.00 48.42 338 GLN A CA 1
ATOM 2276 C C . GLN A 1 298 ? 5.069 78.169 35.400 1.00 49.84 338 GLN A C 1
ATOM 2277 O O . GLN A 1 298 ? 4.652 77.017 35.305 1.00 53.70 338 GLN A O 1
ATOM 2283 N N . ALA A 1 299 ? 4.272 79.226 35.510 1.00 46.32 339 ALA A N 1
ATOM 2284 C CA . ALA A 1 299 ? 2.841 79.119 35.298 1.00 51.18 339 ALA A CA 1
ATOM 2285 C C . ALA A 1 299 ? 2.560 79.219 33.800 1.00 54.26 339 ALA A C 1
ATOM 2286 O O . ALA A 1 299 ? 2.967 80.175 33.131 1.00 50.51 339 ALA A O 1
ATOM 2288 N N . LEU A 1 300 ? 1.878 78.218 33.267 1.00 41.90 340 LEU A N 1
ATOM 2289 C CA . LEU A 1 300 ? 1.488 78.258 31.881 1.00 49.85 340 LEU A CA 1
ATOM 2290 C C . LEU A 1 300 ? 0.172 79.019 31.772 1.00 50.95 340 LEU A C 1
ATOM 2291 O O . LEU A 1 300 ? -0.869 78.547 32.234 1.00 58.45 340 LEU A O 1
ATOM 2304 N N . SER A 1 302 ? -3.312 80.260 30.943 1.00 44.35 342 SER A N 1
ATOM 2305 C CA . SER A 1 302 ? -4.513 79.690 30.327 1.00 46.35 342 SER A CA 1
ATOM 2306 C C . SER A 1 302 ? -5.280 80.745 29.529 1.00 49.01 342 SER A C 1
ATOM 2307 O O . SER A 1 302 ? -6.013 81.567 30.094 1.00 54.33 342 SER A O 1
ATOM 2310 N N . TYR A 1 303 ? -5.099 80.722 28.214 1.00 39.96 343 TYR A N 1
ATOM 2311 C CA . TYR A 1 303 ? -5.842 81.594 27.313 1.00 46.32 343 TYR A CA 1
ATOM 2312 C C . TYR A 1 303 ? -7.329 81.262 27.264 1.00 50.82 343 TYR A C 1
ATOM 2313 O O . TYR A 1 303 ? -8.148 82.139 27.016 1.00 51.81 343 TYR A O 1
ATOM 2322 N N . ALA A 1 304 ? -7.673 80.005 27.520 1.00 48.32 344 ALA A N 1
ATOM 2323 C CA . ALA A 1 304 ? -9.072 79.626 27.650 1.00 56.84 344 ALA A CA 1
ATOM 2324 C C . ALA A 1 304 ? -9.710 80.366 28.829 1.00 56.44 344 ALA A C 1
ATOM 2325 O O . ALA A 1 304 ? -10.842 80.823 28.736 1.00 62.04 344 ALA A O 1
ATOM 2327 N N . TRP A 1 305 ? -8.988 80.494 29.935 1.00 49.56 345 TRP A N 1
ATOM 2328 C CA . TRP A 1 305 ? -9.546 81.232 31.073 1.00 47.96 345 TRP A CA 1
ATOM 2329 C C . TRP A 1 305 ? -9.654 82.728 30.767 1.00 55.61 345 TRP A C 1
ATOM 2330 O O . TRP A 1 305 ? -10.718 83.322 30.968 1.00 50.19 345 TRP A O 1
ATOM 2341 N N . TRP A 1 306 ? -8.569 83.325 30.262 1.00 47.24 346 TRP A N 1
ATOM 2342 C CA . TRP A 1 306 ? -8.554 84.763 29.987 1.00 47.48 346 TRP A CA 1
ATOM 2343 C C . TRP A 1 306 ? -9.574 85.224 28.945 1.00 55.15 346 TRP A C 1
ATOM 2344 O O . TRP A 1 306 ? -10.059 86.357 29.004 1.00 57.37 346 TRP A O 1
ATOM 2355 N N . SER A 1 307 ? -9.892 84.348 27.998 1.00 50.94 347 SER A N 1
ATOM 2356 C CA . SER A 1 307 ? -10.829 84.673 26.929 1.00 48.07 347 SER A CA 1
ATOM 2357 C C . SER A 1 307 ? -12.266 84.251 27.262 1.00 51.08 347 SER A C 1
ATOM 2358 O O . SER A 1 307 ? -13.173 84.380 26.436 1.00 57.34 347 SER A O 1
ATOM 2361 N N . SER A 1 308 ? -12.471 83.732 28.465 1.00 50.91 348 SER A N 1
ATOM 2362 C CA . SER A 1 308 ? -13.802 83.326 28.896 1.00 49.91 348 SER A CA 1
ATOM 2363 C C . SER A 1 308 ? -14.489 84.511 29.587 1.00 57.18 348 SER A C 1
ATOM 2364 O O . SER A 1 308 ? -13.840 85.512 29.889 1.00 54.34 348 SER A O 1
ATOM 2367 N N . PRO A 1 309 ? -15.803 84.396 29.842 1.00 53.37 349 PRO A N 1
ATOM 2368 C CA . PRO A 1 309 ? -16.535 85.435 30.571 1.00 57.93 349 PRO A CA 1
ATOM 2369 C C . PRO A 1 309 ? -15.862 85.852 31.882 1.00 58.93 349 PRO A C 1
ATOM 2370 O O . PRO A 1 309 ? -15.878 87.043 32.203 1.00 55.93 349 PRO A O 1
ATOM 2374 N N . ALA A 1 310 ? -15.302 84.901 32.628 1.00 54.66 350 ALA A N 1
ATOM 2375 C CA . ALA A 1 310 ? -14.615 85.226 33.876 1.00 52.89 350 ALA A CA 1
ATOM 2376 C C . ALA A 1 310 ? -13.349 86.050 33.610 1.00 51.45 350 ALA A C 1
ATOM 2377 O O . ALA A 1 310 ? -13.030 86.974 34.359 1.00 49.38 350 ALA A O 1
ATOM 2379 N N . GLY A 1 311 ? -12.650 85.736 32.525 1.00 51.77 351 GLY A N 1
ATOM 2380 C CA . GLY A 1 311 ? -11.480 86.503 32.135 1.00 51.29 351 GLY A CA 1
ATOM 2381 C C . GLY A 1 311 ? -11.851 87.938 31.794 1.00 57.56 351 GLY A C 1
ATOM 2382 O O . GLY A 1 311 ? -11.173 88.877 32.224 1.00 55.13 351 GLY A O 1
ATOM 2383 N N . GLU A 1 312 ? -12.945 88.113 31.049 1.00 50.30 352 GLU A N 1
ATOM 2384 C CA . GLU A 1 312 ? -13.419 89.452 30.700 1.00 56.18 352 GLU A CA 1
ATOM 2385 C C . GLU A 1 312 ? -13.785 90.239 31.959 1.00 56.68 352 GLU A C 1
ATOM 2386 O O . GLU A 1 312 ? -13.347 91.378 32.134 1.00 59.08 352 GLU A O 1
ATOM 2392 N N . ALA A 1 313 ? -14.587 89.629 32.834 1.00 52.22 353 ALA A N 1
ATOM 2393 C CA . ALA A 1 313 ? -14.964 90.258 34.102 1.00 54.77 353 ALA A CA 1
ATOM 2394 C C . ALA A 1 313 ? -13.716 90.719 34.852 1.00 51.87 353 ALA A C 1
ATOM 2395 O O . ALA A 1 313 ? -13.652 91.854 35.309 1.00 52.83 353 ALA A O 1
ATOM 2397 N N . ALA A 1 314 ? -12.723 89.844 34.962 1.00 46.65 354 ALA A N 1
ATOM 2398 C CA . ALA A 1 314 ? -11.486 90.213 35.649 1.00 53.13 354 ALA A CA 1
ATOM 2399 C C . ALA A 1 314 ? -10.854 91.457 35.017 1.00 51.58 354 ALA A C 1
ATOM 2400 O O . ALA A 1 314 ? -10.449 92.382 35.727 1.00 51.15 354 ALA A O 1
ATOM 2402 N N . GLU A 1 315 ? -10.798 91.484 33.687 1.00 47.96 355 GLU A N 1
ATOM 2403 C CA . GLU A 1 315 ? -10.222 92.622 32.967 1.00 56.72 355 GLU A CA 1
ATOM 2404 C C . GLU A 1 315 ? -10.969 93.910 33.276 1.00 58.47 355 GLU A C 1
ATOM 2405 O O . GLU A 1 315 ? -10.343 94.935 33.533 1.00 54.10 355 GLU A O 1
ATOM 2411 N N . LYS A 1 316 ? -12.301 93.850 33.262 1.00 58.41 356 LYS A N 1
ATOM 2412 C CA . LYS A 1 316 ? -13.116 95.030 33.540 1.00 63.62 356 LYS A CA 1
ATOM 2413 C C . LYS A 1 316 ? -12.882 95.585 34.944 1.00 61.78 356 LYS A C 1
ATOM 2414 O O . LYS A 1 316 ? -13.086 96.773 35.189 1.00 70.93 356 LYS A O 1
ATOM 2420 N N . ARG A 1 317 ? -12.459 94.732 35.870 1.00 53.82 357 ARG A N 1
ATOM 2421 C CA . ARG A 1 317 ? -12.240 95.184 37.244 1.00 58.79 357 ARG A CA 1
ATOM 2422 C C . ARG A 1 317 ? -10.942 95.965 37.391 1.00 57.79 357 ARG A C 1
ATOM 2423 O O . ARG A 1 317 ? -10.801 96.744 38.326 1.00 52.03 357 ARG A O 1
ATOM 2431 N N . TRP A 1 318 ? -10.003 95.755 36.467 1.00 48.68 358 TRP A N 1
ATOM 2432 C CA . TRP A 1 318 ? -8.696 96.393 36.569 1.00 52.40 358 TRP A CA 1
ATOM 2433 C C . TRP A 1 318 ? -8.870 97.891 36.544 1.00 56.63 358 TRP A C 1
ATOM 2434 O O . TRP A 1 318 ? -8.257 98.609 37.328 1.00 54.88 358 TRP A O 1
ATOM 2445 N N . ALA A 1 319 ? -9.719 98.348 35.632 1.00 59.53 359 ALA A N 1
ATOM 2446 C CA . ALA A 1 319 ? -9.921 99.768 35.411 1.00 67.44 359 ALA A CA 1
ATOM 2447 C C . ALA A 1 319 ? -10.219 100.479 36.719 1.00 68.62 359 ALA A C 1
ATOM 2448 O O . ALA A 1 319 ? -9.631 101.515 37.012 1.00 70.80 359 ALA A O 1
ATOM 2450 N N . SER A 1 320 ? -11.119 99.912 37.515 1.00 74.55 360 SER A N 1
ATOM 2451 C CA . SER A 1 320 ? -11.505 100.542 38.774 1.00 72.13 360 SER A CA 1
ATOM 2452 C C . SER A 1 320 ? -10.490 100.273 39.883 1.00 62.93 360 SER A C 1
ATOM 2453 O O . SER A 1 320 ? -10.385 101.036 40.849 1.00 61.57 360 SER A O 1
ATOM 2456 N N . PHE A 1 321 ? -9.742 99.186 39.756 1.00 57.88 361 PHE A N 1
ATOM 2457 C CA . PHE A 1 321 ? -8.681 98.912 40.719 1.00 57.04 361 PHE A CA 1
ATOM 2458 C C . PHE A 1 321 ? -7.591 99.989 40.664 1.00 55.59 361 PHE A C 1
ATOM 2459 O O . PHE A 1 321 ? -7.042 100.358 41.689 1.00 58.41 361 PHE A O 1
ATOM 2475 N N . GLN A 1 323 ? -6.689 103.763 40.302 1.00 91.12 363 GLN A N 1
ATOM 2476 C CA . GLN A 1 323 ? -7.302 105.090 40.493 1.00 93.98 363 GLN A CA 1
ATOM 2477 C C . GLN A 1 323 ? -8.497 105.008 41.437 1.00 96.44 363 GLN A C 1
ATOM 2478 O O . GLN A 1 323 ? -9.636 104.863 40.996 1.00 101.28 363 GLN A O 1
ATOM 2484 N N . ASN B 1 2 ? -38.912 70.220 45.240 1.00 87.67 42 ASN B N 1
ATOM 2485 C CA . ASN B 1 2 ? -39.556 70.707 44.028 1.00 95.00 42 ASN B CA 1
ATOM 2486 C C . ASN B 1 2 ? -38.615 71.540 43.136 1.00 89.76 42 ASN B C 1
ATOM 2487 O O . ASN B 1 2 ? -38.239 72.666 43.479 1.00 91.91 42 ASN B O 1
ATOM 2492 N N . ALA B 1 3 ? -38.241 70.974 41.992 1.00 72.84 43 ALA B N 1
ATOM 2493 C CA . ALA B 1 3 ? -37.301 71.614 41.072 1.00 59.09 43 ALA B CA 1
ATOM 2494 C C . ALA B 1 3 ? -37.833 72.920 40.499 1.00 57.35 43 ALA B C 1
ATOM 2495 O O . ALA B 1 3 ? -39.041 73.113 40.371 1.00 56.24 43 ALA B O 1
ATOM 2497 N N . GLN B 1 4 ? -36.924 73.812 40.136 1.00 53.00 44 GLN B N 1
ATOM 2498 C CA . GLN B 1 4 ? -37.325 75.109 39.626 1.00 50.86 44 GLN B CA 1
ATOM 2499 C C . GLN B 1 4 ? -36.328 75.671 38.623 1.00 54.24 44 GLN B C 1
ATOM 2500 O O . GLN B 1 4 ? -35.193 75.187 38.514 1.00 51.02 44 GLN B O 1
ATOM 2506 N N . ILE B 1 5 ? -36.774 76.684 37.880 1.00 43.88 45 ILE B N 1
ATOM 2507 C CA . ILE B 1 5 ? -35.883 77.491 37.061 1.00 48.02 45 ILE B CA 1
ATOM 2508 C C . ILE B 1 5 ? -36.352 78.930 37.133 1.00 46.19 45 ILE B C 1
ATOM 2509 O O . ILE B 1 5 ? -37.480 79.196 37.566 1.00 48.19 45 ILE B O 1
ATOM 2514 N N . THR B 1 6 ? -35.484 79.847 36.709 1.00 39.12 46 THR B N 1
ATOM 2515 C CA . THR B 1 6 ? -35.874 81.224 36.454 1.00 43.33 46 THR B CA 1
ATOM 2516 C C . THR B 1 6 ? -35.849 81.494 34.947 1.00 48.31 46 THR B C 1
ATOM 2517 O O . THR B 1 6 ? -34.825 81.309 34.287 1.00 48.43 46 THR B O 1
ATOM 2521 N N . PHE B 1 7 ? -36.990 81.941 34.427 1.00 41.82 47 PHE B N 1
ATOM 2522 C CA . PHE B 1 7 ? -37.198 82.196 33.010 1.00 37.94 47 PHE B CA 1
ATOM 2523 C C . PHE B 1 7 ? -37.318 83.698 32.738 1.00 42.16 47 PHE B C 1
ATOM 2524 O O . PHE B 1 7 ? -38.085 84.404 33.390 1.00 41.36 47 PHE B O 1
ATOM 2532 N N . VAL B 1 8 ? -36.566 84.187 31.766 1.00 44.25 48 VAL B N 1
ATOM 2533 C CA . VAL B 1 8 ? -36.523 85.618 31.526 1.00 42.57 48 VAL B CA 1
ATOM 2534 C C . VAL B 1 8 ? -37.013 85.961 30.125 1.00 50.23 48 VAL B C 1
ATOM 2535 O O . VAL B 1 8 ? -36.544 85.393 29.137 1.00 46.22 48 VAL B O 1
ATOM 2539 N N . SER B 1 9 ? -37.971 86.881 30.041 1.00 47.90 49 SER B N 1
ATOM 2540 C CA . SER B 1 9 ? -38.419 87.368 28.744 1.00 45.94 49 SER B CA 1
ATOM 2541 C C . SER B 1 9 ? -38.628 88.880 28.802 1.00 48.31 49 SER B C 1
ATOM 2542 O O . SER B 1 9 ? -38.041 89.559 29.652 1.00 40.85 49 SER B O 1
ATOM 2545 N N . GLN B 1 10 ? -39.457 89.411 27.909 1.00 46.73 50 GLN B N 1
ATOM 2546 C CA . GLN B 1 10 ? -39.553 90.862 27.759 1.00 50.86 50 GLN B CA 1
ATOM 2547 C C . GLN B 1 10 ? -40.795 91.493 28.388 1.00 48.42 50 GLN B C 1
ATOM 2548 O O . GLN B 1 10 ? -41.081 92.670 28.147 1.00 55.30 50 GLN B O 1
ATOM 2554 N N . GLY B 1 11 ? -41.524 90.719 29.196 1.00 43.65 51 GLY B N 1
ATOM 2555 C CA . GLY B 1 11 ? -42.702 91.223 29.889 1.00 40.40 51 GLY B CA 1
ATOM 2556 C C . GLY B 1 11 ? -43.862 91.589 28.967 1.00 44.64 51 GLY B C 1
ATOM 2557 O O . GLY B 1 11 ? -43.919 91.159 27.804 1.00 47.20 51 GLY B O 1
ATOM 2558 N N . GLY B 1 12 ? -44.792 92.382 29.497 1.00 48.18 52 GLY B N 1
ATOM 2559 C CA . GLY B 1 12 ? -45.918 92.893 28.731 1.00 51.98 52 GLY B CA 1
ATOM 2560 C C . GLY B 1 12 ? -46.925 91.830 28.339 1.00 50.84 52 GLY B C 1
ATOM 2561 O O . GLY B 1 12 ? -46.922 90.722 28.893 1.00 48.18 52 GLY B O 1
ATOM 2562 N N . ALA B 1 13 ? -47.787 92.171 27.383 1.00 44.97 53 ALA B N 1
ATOM 2563 C CA . ALA B 1 13 ? -48.756 91.225 26.827 1.00 45.62 53 ALA B CA 1
ATOM 2564 C C . ALA B 1 13 ? -48.067 89.950 26.364 1.00 40.09 53 ALA B C 1
ATOM 2565 O O . ALA B 1 13 ? -48.613 88.849 26.471 1.00 41.95 53 ALA B O 1
ATOM 2567 N N . TYR B 1 14 ? -46.854 90.113 25.850 1.00 40.67 54 TYR B N 1
ATOM 2568 C CA . TYR B 1 14 ? -46.094 89.005 25.279 1.00 43.18 54 TYR B CA 1
ATOM 2569 C C . TYR B 1 14 ? -45.739 87.956 26.330 1.00 41.37 54 TYR B C 1
ATOM 2570 O O . TYR B 1 14 ? -45.947 86.754 26.112 1.00 40.69 54 TYR B O 1
ATOM 2579 N N . GLN B 1 15 ? -45.210 88.409 27.467 1.00 37.40 55 GLN B N 1
ATOM 2580 C CA . GLN B 1 15 ? -44.862 87.484 28.541 1.00 37.70 55 GLN B CA 1
ATOM 2581 C C . GLN B 1 15 ? -46.140 86.905 29.188 1.00 38.44 55 GLN B C 1
ATOM 2582 O O . GLN B 1 15 ? -46.188 85.724 29.525 1.00 42.14 55 GLN B O 1
ATOM 2588 N N . ALA B 1 16 ? -47.186 87.716 29.328 1.00 38.19 56 ALA B N 1
ATOM 2589 C CA . ALA B 1 16 ? -48.476 87.181 29.790 1.00 43.86 56 ALA B CA 1
ATOM 2590 C C . ALA B 1 16 ? -48.973 86.048 28.869 1.00 46.39 56 ALA B C 1
ATOM 2591 O O . ALA B 1 16 ? -49.448 85.011 29.335 1.00 41.50 56 ALA B O 1
ATOM 2593 N N . ALA B 1 17 ? -48.864 86.247 27.560 1.00 39.80 57 ALA B N 1
ATOM 2594 C CA . ALA B 1 17 ? -49.338 85.242 26.609 1.00 35.87 57 ALA B CA 1
ATOM 2595 C C . ALA B 1 17 ? -48.504 83.958 26.703 1.00 38.68 57 ALA B C 1
ATOM 2596 O O . ALA B 1 17 ? -49.042 82.850 26.607 1.00 41.86 57 ALA B O 1
ATOM 2598 N N . GLN B 1 18 ? -47.196 84.103 26.905 1.00 37.01 58 GLN B N 1
ATOM 2599 C CA . GLN B 1 18 ? -46.318 82.935 27.082 1.00 41.38 58 GLN B CA 1
ATOM 2600 C C . GLN B 1 18 ? -46.694 82.138 28.322 1.00 45.32 58 GLN B C 1
ATOM 2601 O O . GLN B 1 18 ? -46.613 80.906 28.344 1.00 42.60 58 GLN B O 1
ATOM 2607 N N . THR B 1 19 ? -47.082 82.857 29.366 1.00 38.58 59 THR B N 1
ATOM 2608 C CA . THR B 1 19 ? -47.381 82.236 30.650 1.00 39.95 59 THR B CA 1
ATOM 2609 C C . THR B 1 19 ? -48.559 81.291 30.501 1.00 45.32 59 THR B C 1
ATOM 2610 O O . THR B 1 19 ? -48.502 80.146 30.935 1.00 42.96 59 THR B O 1
ATOM 2614 N N . VAL B 1 20 ? -49.629 81.776 29.874 1.00 43.99 60 VAL B N 1
ATOM 2615 C CA . VAL B 1 20 ? -50.807 80.947 29.651 1.00 43.42 60 VAL B CA 1
ATOM 2616 C C . VAL B 1 20 ? -50.550 79.749 28.733 1.00 39.86 60 VAL B C 1
ATOM 2617 O O . VAL B 1 20 ? -51.078 78.661 28.974 1.00 42.88 60 VAL B O 1
ATOM 2621 N N . ALA B 1 21 ? -49.768 79.952 27.671 1.00 42.11 61 ALA B N 1
ATOM 2622 C CA . ALA B 1 21 ? -49.661 78.954 26.588 1.00 43.91 61 ALA B CA 1
ATOM 2623 C C . ALA B 1 21 ? -48.509 77.980 26.790 1.00 45.91 61 ALA B C 1
ATOM 2624 O O . ALA B 1 21 ? -48.609 76.791 26.479 1.00 44.80 61 ALA B O 1
ATOM 2626 N N . ILE B 1 22 ? -47.407 78.502 27.305 1.00 37.21 62 ILE B N 1
ATOM 2627 C CA . ILE B 1 22 ? -46.174 77.732 27.424 1.00 41.04 62 ILE B CA 1
ATOM 2628 C C . ILE B 1 22 ? -45.724 77.487 28.878 1.00 47.56 62 ILE B C 1
ATOM 2629 O O . ILE B 1 22 ? -45.535 76.344 29.274 1.00 50.31 62 ILE B O 1
ATOM 2634 N N . LEU B 1 23 ? -45.564 78.552 29.665 1.00 43.46 63 LEU B N 1
ATOM 2635 C CA . LEU B 1 23 ? -44.972 78.428 31.007 1.00 38.74 63 LEU B CA 1
ATOM 2636 C C . LEU B 1 23 ? -45.809 77.592 31.966 1.00 39.64 63 LEU B C 1
ATOM 2637 O O . LEU B 1 23 ? -45.331 76.595 32.518 1.00 49.82 63 LEU B O 1
ATOM 2642 N N . ASP B 1 24 ? -47.059 77.981 32.165 1.00 33.42 64 ASP B N 1
ATOM 2643 C CA . ASP B 1 24 ? -47.912 77.243 33.095 1.00 44.57 64 ASP B CA 1
ATOM 2644 C C . ASP B 1 24 ? -48.135 75.783 32.724 1.00 46.34 64 ASP B C 1
ATOM 2645 O O . ASP B 1 24 ? -47.993 74.910 33.576 1.00 51.96 64 ASP B O 1
ATOM 2650 N N . PRO B 1 25 ? -48.491 75.509 31.461 1.00 49.41 65 PRO B N 1
ATOM 2651 C CA . PRO B 1 25 ? -48.630 74.105 31.050 1.00 52.26 65 PRO B CA 1
ATOM 2652 C C . PRO B 1 25 ? -47.317 73.325 31.169 1.00 47.73 65 PRO B C 1
ATOM 2653 O O . PRO B 1 25 ? -47.367 72.161 31.520 1.00 47.54 65 PRO B O 1
ATOM 2657 N N . SER B 1 26 ? -46.174 73.946 30.883 1.00 45.16 66 SER B N 1
ATOM 2658 C CA . SER B 1 26 ? -44.892 73.248 30.995 1.00 41.24 66 SER B CA 1
ATOM 2659 C C . SER B 1 26 ? -44.564 72.940 32.454 1.00 50.64 66 SER B C 1
ATOM 2660 O O . SER B 1 26 ? -44.108 71.842 32.785 1.00 55.10 66 SER B O 1
ATOM 2663 N N . ALA B 1 27 ? -44.794 73.923 33.319 1.00 46.07 67 ALA B N 1
ATOM 2664 C CA . ALA B 1 27 ? -44.561 73.764 34.738 1.00 41.42 67 ALA B CA 1
ATOM 2665 C C . ALA B 1 27 ? -45.452 72.664 35.273 1.00 49.43 67 ALA B C 1
ATOM 2666 O O . ALA B 1 27 ? -44.998 71.795 36.016 1.00 53.60 67 ALA B O 1
ATOM 2668 N N . LYS B 1 28 ? -46.724 72.689 34.891 1.00 51.09 68 LYS B N 1
ATOM 2669 C CA . LYS B 1 28 ? -47.652 71.674 35.378 1.00 53.47 68 LYS B CA 1
ATOM 2670 C C . LYS B 1 28 ? -47.244 70.294 34.864 1.00 55.48 68 LYS B C 1
ATOM 2671 O O . LYS B 1 28 ? -47.294 69.312 35.589 1.00 59.69 68 LYS B O 1
ATOM 2677 N N . LYS B 1 29 ? -46.816 70.228 33.612 1.00 54.08 69 LYS B N 1
ATOM 2678 C CA . LYS B 1 29 ? -46.440 68.955 33.013 1.00 59.25 69 LYS B CA 1
ATOM 2679 C C . LYS B 1 29 ? -45.169 68.389 33.639 1.00 59.74 69 LYS B C 1
ATOM 2680 O O . LYS B 1 29 ? -45.077 67.185 33.849 1.00 48.41 69 LYS B O 1
ATOM 2686 N N . LEU B 1 30 ? -44.190 69.251 33.919 1.00 53.09 70 LEU B N 1
ATOM 2687 C CA . LEU B 1 30 ? -42.903 68.803 34.454 1.00 50.63 70 LEU B CA 1
ATOM 2688 C C . LEU B 1 30 ? -42.905 68.709 35.976 1.00 59.84 70 LEU B C 1
ATOM 2689 O O . LEU B 1 30 ? -41.993 68.134 36.569 1.00 65.09 70 LEU B O 1
ATOM 2694 N N . GLY B 1 31 ? -43.924 69.284 36.607 1.00 62.10 71 GLY B N 1
ATOM 2695 C CA . GLY B 1 31 ? -44.001 69.294 38.062 1.00 61.61 71 GLY B CA 1
ATOM 2696 C C . GLY B 1 31 ? -42.933 70.185 38.673 1.00 59.99 71 GLY B C 1
ATOM 2697 O O . GLY B 1 31 ? -42.345 69.841 39.695 1.00 62.41 71 GLY B O 1
ATOM 2698 N N . ILE B 1 32 ? -42.683 71.330 38.044 1.00 49.66 72 ILE B N 1
ATOM 2699 C CA . ILE B 1 32 ? -41.673 72.270 38.525 1.00 55.37 72 ILE B CA 1
ATOM 2700 C C . ILE B 1 32 ? -42.247 73.658 38.779 1.00 56.05 72 ILE B C 1
ATOM 2701 O O . ILE B 1 32 ? -43.416 73.925 38.510 1.00 57.52 72 ILE B O 1
ATOM 2706 N N . THR B 1 33 ? -41.405 74.543 39.296 1.00 51.23 73 THR B N 1
ATOM 2707 C CA . THR B 1 33 ? -41.783 75.927 39.492 1.00 47.12 73 THR B CA 1
ATOM 2708 C C . THR B 1 33 ? -40.976 76.778 38.540 1.00 47.69 73 THR B C 1
ATOM 2709 O O . THR B 1 33 ? -39.746 76.663 38.476 1.00 46.81 73 THR B O 1
ATOM 2713 N N . ILE B 1 34 ? -41.669 77.610 37.772 1.00 47.87 74 ILE B N 1
ATOM 2714 C CA . ILE B 1 34 ? -41.002 78.496 36.835 1.00 44.48 74 ILE B CA 1
ATOM 2715 C C . ILE B 1 34 ? -41.108 79.908 37.349 1.00 51.00 74 ILE B C 1
ATOM 2716 O O . ILE B 1 34 ? -42.180 80.522 37.280 1.00 48.06 74 ILE B O 1
ATOM 2721 N N . ASN B 1 35 ? -40.009 80.404 37.913 1.00 49.92 75 ASN B N 1
ATOM 2722 C CA . ASN B 1 35 ? -39.975 81.782 38.391 1.00 50.01 75 ASN B CA 1
ATOM 2723 C C . ASN B 1 35 ? -39.642 82.670 37.207 1.00 49.63 75 ASN B C 1
ATOM 2724 O O . ASN B 1 35 ? -38.769 82.348 36.411 1.00 52.33 75 ASN B O 1
ATOM 2729 N N . GLN B 1 36 ? -40.352 83.782 37.093 1.00 43.66 76 GLN B N 1
ATOM 2730 C CA . GLN B 1 36 ? -40.198 84.663 35.951 1.00 41.68 76 GLN B CA 1
ATOM 2731 C C . GLN B 1 36 ? -39.456 85.933 36.307 1.00 45.30 76 GLN B C 1
ATOM 2732 O O . GLN B 1 36 ? -39.518 86.420 37.443 1.00 47.47 76 GLN B O 1
ATOM 2738 N N . ASP B 1 37 ? -38.767 86.471 35.313 1.00 46.54 77 ASP B N 1
ATOM 2739 C CA . ASP B 1 37 ? -38.227 87.811 35.387 1.00 47.65 77 ASP B CA 1
ATOM 2740 C C . ASP B 1 37 ? -38.434 88.471 34.022 1.00 45.25 77 ASP B C 1
ATOM 2741 O O . ASP B 1 37 ? -38.785 87.806 33.052 1.00 41.46 77 ASP B O 1
ATOM 2746 N N . SER B 1 38 ? -38.207 89.777 33.960 1.00 42.32 78 SER B N 1
ATOM 2747 C CA . SER B 1 38 ? -38.384 90.527 32.736 1.00 47.51 78 SER B CA 1
ATOM 2748 C C . SER B 1 38 ? -37.267 91.539 32.588 1.00 51.01 78 SER B C 1
ATOM 2749 O O . SER B 1 38 ? -36.795 92.096 33.577 1.00 48.16 78 SER B O 1
ATOM 2752 N N . ILE B 1 39 ? -36.855 91.777 31.347 1.00 46.22 79 ILE B N 1
ATOM 2753 C CA . ILE B 1 39 ? -35.877 92.807 31.053 1.00 48.39 79 ILE B CA 1
ATOM 2754 C C . ILE B 1 39 ? -35.990 93.165 29.573 1.00 49.33 79 ILE B C 1
ATOM 2755 O O . ILE B 1 39 ? -36.230 92.293 28.752 1.00 53.14 79 ILE B O 1
ATOM 2760 N N . PRO B 1 40 ? -35.856 94.459 29.233 1.00 57.39 80 PRO B N 1
ATOM 2761 C CA . PRO B 1 40 ? -35.880 94.842 27.817 1.00 62.27 80 PRO B CA 1
ATOM 2762 C C . PRO B 1 40 ? -34.749 94.169 27.037 1.00 62.34 80 PRO B C 1
ATOM 2763 O O . PRO B 1 40 ? -34.988 93.569 25.998 1.00 58.76 80 PRO B O 1
ATOM 2767 N N . ASP B 1 41 ? -33.528 94.262 27.551 1.00 68.77 81 ASP B N 1
ATOM 2768 C CA . ASP B 1 41 ? -32.369 93.693 26.870 1.00 66.79 81 ASP B CA 1
ATOM 2769 C C . ASP B 1 41 ? -31.526 92.894 27.855 1.00 54.29 81 ASP B C 1
ATOM 2770 O O . ASP B 1 41 ? -30.944 93.454 28.782 1.00 55.62 81 ASP B O 1
ATOM 2775 N N . ALA B 1 42 ? -31.456 91.586 27.640 1.00 46.80 82 ALA B N 1
ATOM 2776 C CA . ALA B 1 42 ? -30.782 90.684 28.572 1.00 53.05 82 ALA B CA 1
ATOM 2777 C C . ALA B 1 42 ? -29.252 90.643 28.431 1.00 50.74 82 ALA B C 1
ATOM 2778 O O . ALA B 1 42 ? -28.560 90.259 29.367 1.00 49.26 82 ALA B O 1
ATOM 2780 N N . TRP B 1 43 ? -28.733 91.033 27.270 1.00 50.87 83 TRP B N 1
ATOM 2781 C CA . TRP B 1 43 ? -27.310 90.836 26.969 1.00 63.36 83 TRP B CA 1
ATOM 2782 C C . TRP B 1 43 ? -26.377 91.337 28.090 1.00 59.98 83 TRP B C 1
ATOM 2783 O O . TRP B 1 43 ? -25.615 90.549 28.658 1.00 60.17 83 TRP B O 1
ATOM 2790 N N . PRO B 1 44 ? -26.448 92.637 28.436 1.00 57.30 84 PRO B N 1
ATOM 2791 C CA . PRO B 1 44 ? -25.503 93.149 29.444 1.00 58.67 84 PRO B CA 1
ATOM 2792 C C . PRO B 1 44 ? -25.551 92.391 30.782 1.00 56.42 84 PRO B C 1
ATOM 2793 O O . PRO B 1 44 ? -24.510 92.125 31.397 1.00 55.14 84 PRO B O 1
ATOM 2797 N N . ALA B 1 45 ? -26.746 92.043 31.232 1.00 49.85 85 ALA B N 1
ATOM 2798 C CA . ALA B 1 45 ? -26.875 91.313 32.485 1.00 53.46 85 ALA B CA 1
ATOM 2799 C C . ALA B 1 45 ? -26.298 89.910 32.320 1.00 50.84 85 ALA B C 1
ATOM 2800 O O . ALA B 1 45 ? -25.666 89.378 33.222 1.00 56.39 85 ALA B O 1
ATOM 2802 N N . ILE B 1 46 ? -26.506 89.314 31.155 1.00 51.92 86 ILE B N 1
ATOM 2803 C CA . ILE B 1 46 ? -25.993 87.976 30.917 1.00 55.82 86 ILE B CA 1
ATOM 2804 C C . ILE B 1 46 ? -24.478 87.953 31.021 1.00 57.35 86 ILE B C 1
ATOM 2805 O O . ILE B 1 46 ? -23.904 87.060 31.642 1.00 56.24 86 ILE B O 1
ATOM 2810 N N . LYS B 1 47 ? -23.826 88.940 30.421 1.00 57.47 87 LYS B N 1
ATOM 2811 C CA . LYS B 1 47 ? -22.384 89.035 30.551 1.00 56.27 87 LYS B CA 1
ATOM 2812 C C . LYS B 1 47 ? -21.982 89.108 32.021 1.00 61.37 87 LYS B C 1
ATOM 2813 O O . LYS B 1 47 ? -21.093 88.379 32.463 1.00 60.50 87 LYS B O 1
ATOM 2819 N N . THR B 1 48 ? -22.643 89.970 32.787 1.00 59.76 88 THR B N 1
ATOM 2820 C CA . THR B 1 48 ? -22.277 90.133 34.195 1.00 56.72 88 THR B CA 1
ATOM 2821 C C . THR B 1 48 ? -22.545 88.854 34.992 1.00 51.61 88 THR B C 1
ATOM 2822 O O . THR B 1 48 ? -21.664 88.355 35.701 1.00 49.99 88 THR B O 1
ATOM 2826 N N . GLN B 1 49 ? -23.752 88.314 34.849 1.00 47.49 89 GLN B N 1
ATOM 2827 C CA . GLN B 1 49 ? -24.139 87.108 35.573 1.00 48.36 89 GLN B CA 1
ATOM 2828 C C . GLN B 1 49 ? -23.226 85.916 35.289 1.00 50.19 89 GLN B C 1
ATOM 2829 O O . GLN B 1 49 ? -22.782 85.230 36.221 1.00 50.49 89 GLN B O 1
ATOM 2835 N N . VAL B 1 50 ? -22.965 85.659 34.009 1.00 43.45 90 VAL B N 1
ATOM 2836 C CA . VAL B 1 50 ? -22.147 84.511 33.621 1.00 46.29 90 VAL B CA 1
ATOM 2837 C C . VAL B 1 50 ? -20.671 84.711 33.967 1.00 53.11 90 VAL B C 1
ATOM 2838 O O . VAL B 1 50 ? -19.967 83.755 34.291 1.00 57.94 90 VAL B O 1
ATOM 2842 N N . GLY B 1 51 ? -20.208 85.956 33.905 1.00 52.30 91 GLY B N 1
ATOM 2843 C CA . GLY B 1 51 ? -18.839 86.269 34.266 1.00 49.62 91 GLY B CA 1
ATOM 2844 C C . GLY B 1 51 ? -18.589 86.123 35.755 1.00 51.37 91 GLY B C 1
ATOM 2845 O O . GLY B 1 51 ? -17.438 86.031 36.185 1.00 55.12 91 GLY B O 1
ATOM 2846 N N . SER B 1 52 ? -19.661 86.119 36.553 1.00 53.88 92 SER B N 1
ATOM 2847 C CA . SER B 1 52 ? -19.531 85.892 37.993 1.00 54.58 92 SER B CA 1
ATOM 2848 C C . SER B 1 52 ? -19.404 84.406 38.316 1.00 57.31 92 SER B C 1
ATOM 2849 O O . SER B 1 52 ? -18.976 84.044 39.408 1.00 56.47 92 SER B O 1
ATOM 2852 N N . GLY B 1 53 ? -19.796 83.547 37.376 1.00 50.13 93 GLY B N 1
ATOM 2853 C CA . GLY B 1 53 ? -19.828 82.121 37.641 1.00 61.15 93 GLY B CA 1
ATOM 2854 C C . GLY B 1 53 ? -21.052 81.673 38.435 1.00 64.30 93 GLY B C 1
ATOM 2855 O O . GLY B 1 53 ? -21.226 80.483 38.697 1.00 60.90 93 GLY B O 1
ATOM 2856 N N . LYS B 1 54 ? -21.913 82.616 38.807 1.00 55.58 94 LYS B N 1
ATOM 2857 C CA . LYS B 1 54 ? -23.117 82.279 39.566 1.00 52.89 94 LYS B CA 1
ATOM 2858 C C . LYS B 1 54 ? -24.330 83.093 39.124 1.00 48.76 94 LYS B C 1
ATOM 2859 O O . LYS B 1 54 ? -24.810 83.947 39.867 1.00 51.23 94 LYS B O 1
ATOM 2865 N N . PRO B 1 55 ? -24.828 82.842 37.911 1.00 47.36 95 PRO B N 1
ATOM 2866 C CA . PRO B 1 55 ? -25.981 83.617 37.438 1.00 47.40 95 PRO B CA 1
ATOM 2867 C C . PRO B 1 55 ? -27.250 83.311 38.235 1.00 49.17 95 PRO B C 1
ATOM 2868 O O . PRO B 1 55 ? -27.378 82.238 38.827 1.00 54.60 95 PRO B O 1
ATOM 2872 N N . ILE B 1 56 ? -28.173 84.264 38.261 1.00 46.16 96 ILE B N 1
ATOM 2873 C CA . ILE B 1 56 ? -29.471 84.032 38.873 1.00 47.10 96 ILE B CA 1
ATOM 2874 C C . ILE B 1 56 ? -30.485 83.562 37.848 1.00 44.16 96 ILE B C 1
ATOM 2875 O O . ILE B 1 56 ? -31.492 82.970 38.213 1.00 45.50 96 ILE B O 1
ATOM 2880 N N . TRP B 1 57 ? -30.233 83.836 36.565 1.00 42.75 97 TRP B N 1
ATOM 2881 C CA . TRP B 1 57 ? -31.151 83.413 35.516 1.00 42.55 97 TRP B CA 1
ATOM 2882 C C . TRP B 1 57 ? -30.733 82.055 34.950 1.00 49.75 97 TRP B C 1
ATOM 2883 O O . TRP B 1 57 ? -29.546 81.752 34.894 1.00 50.76 97 TRP B O 1
ATOM 2894 N N . ASP B 1 58 ? -31.706 81.256 34.513 1.00 40.55 98 ASP B N 1
ATOM 2895 C CA . ASP B 1 58 ? -31.427 79.981 33.841 1.00 41.43 98 ASP B CA 1
ATOM 2896 C C . ASP B 1 58 ? -31.668 80.049 32.341 1.00 43.54 98 ASP B C 1
ATOM 2897 O O . ASP B 1 58 ? -30.777 79.762 31.555 1.00 44.25 98 ASP B O 1
ATOM 2902 N N . VAL B 1 59 ? -32.901 80.391 31.970 1.00 42.72 99 VAL B N 1
ATOM 2903 C CA . VAL B 1 59 ? -33.354 80.349 30.585 1.00 40.36 99 VAL B CA 1
ATOM 2904 C C . VAL B 1 59 ? -33.753 81.743 30.149 1.00 43.82 99 VAL B C 1
ATOM 2905 O O . VAL B 1 59 ? -34.548 82.421 30.808 1.00 37.03 99 VAL B O 1
ATOM 2909 N N . VAL B 1 60 ? -33.171 82.182 29.044 1.00 39.24 100 VAL B N 1
ATOM 2910 C CA . VAL B 1 60 ? -33.486 83.480 28.505 1.00 45.02 100 VAL B CA 1
ATOM 2911 C C . VAL B 1 60 ? -34.149 83.381 27.123 1.00 48.79 100 VAL B C 1
ATOM 2912 O O . VAL B 1 60 ? -33.728 82.590 26.271 1.00 47.56 100 VAL B O 1
ATOM 2916 N N . ASP B 1 61 ? -35.185 84.195 26.930 1.00 44.98 101 ASP B N 1
ATOM 2917 C CA . ASP B 1 61 ? -35.880 84.351 25.649 1.00 43.94 101 ASP B CA 1
ATOM 2918 C C . ASP B 1 61 ? -35.384 85.648 25.018 1.00 39.90 101 ASP B C 1
ATOM 2919 O O . ASP B 1 61 ? -35.627 86.723 25.543 1.00 43.13 101 ASP B O 1
ATOM 2924 N N . THR B 1 62 ? -34.679 85.563 23.898 1.00 44.05 102 THR B N 1
ATOM 2925 C CA . THR B 1 62 ? -34.009 86.755 23.374 1.00 47.18 102 THR B CA 1
ATOM 2926 C C . THR B 1 62 ? -33.899 86.702 21.842 1.00 49.01 102 THR B C 1
ATOM 2927 O O . THR B 1 62 ? -33.852 85.618 21.267 1.00 46.62 102 THR B O 1
ATOM 2931 N N . PRO B 1 63 ? -33.871 87.873 21.178 1.00 47.03 103 PRO B N 1
ATOM 2932 C CA . PRO B 1 63 ? -33.711 87.864 19.724 1.00 46.50 103 PRO B CA 1
ATOM 2933 C C . PRO B 1 63 ? -32.584 86.917 19.313 1.00 57.53 103 PRO B C 1
ATOM 2934 O O . PRO B 1 63 ? -31.499 86.942 19.894 1.00 51.05 103 PRO B O 1
ATOM 2938 N N . THR B 1 64 ? -32.856 86.097 18.306 1.00 50.33 104 THR B N 1
ATOM 2939 C CA . THR B 1 64 ? -31.987 84.993 17.920 1.00 48.32 104 THR B CA 1
ATOM 2940 C C . THR B 1 64 ? -30.520 85.391 17.648 1.00 54.35 104 THR B C 1
ATOM 2941 O O . THR B 1 64 ? -29.594 84.654 17.998 1.00 48.89 104 THR B O 1
ATOM 2945 N N . GLY B 1 65 ? -30.311 86.555 17.047 1.00 47.84 105 GLY B N 1
ATOM 2946 C CA . GLY B 1 65 ? -28.966 87.046 16.791 1.00 52.14 105 GLY B CA 1
ATOM 2947 C C . GLY B 1 65 ? -28.050 87.014 18.008 1.00 58.43 105 GLY B C 1
ATOM 2948 O O . GLY B 1 65 ? -26.873 86.690 17.881 1.00 62.31 105 GLY B O 1
ATOM 2949 N N . TYR B 1 66 ? -28.587 87.349 19.183 1.00 56.56 106 TYR B N 1
ATOM 2950 C CA . TYR B 1 66 ? -27.798 87.398 20.408 1.00 63.17 106 TYR B CA 1
ATOM 2951 C C . TYR B 1 66 ? -27.321 86.019 20.830 1.00 69.67 106 TYR B C 1
ATOM 2952 O O . TYR B 1 66 ? -26.190 85.860 21.288 1.00 74.54 106 TYR B O 1
ATOM 2961 N N . CYS B 1 67 ? -28.195 85.028 20.685 1.00 62.23 107 CYS B N 1
ATOM 2962 C CA . CYS B 1 67 ? -27.847 83.643 20.979 1.00 58.03 107 CYS B CA 1
ATOM 2963 C C . CYS B 1 67 ? -26.583 83.227 20.254 1.00 57.45 107 CYS B C 1
ATOM 2964 O O . CYS B 1 67 ? -25.728 82.542 20.814 1.00 56.72 107 CYS B O 1
ATOM 2967 N N . LEU B 1 68 ? -26.468 83.650 19.004 1.00 62.14 108 LEU B N 1
ATOM 2968 C CA . LEU B 1 68 ? -25.337 83.263 18.172 1.00 63.25 108 LEU B CA 1
ATOM 2969 C C . LEU B 1 68 ? -24.038 83.855 18.708 1.00 71.19 108 LEU B C 1
ATOM 2970 O O . LEU B 1 68 ? -23.039 83.151 18.843 1.00 73.28 108 LEU B O 1
ATOM 2975 N N . ARG B 1 69 ? -24.054 85.152 19.003 1.00 71.88 109 ARG B N 1
ATOM 2976 C CA . ARG B 1 69 ? -22.884 85.827 19.556 1.00 82.37 109 ARG B CA 1
ATOM 2977 C C . ARG B 1 69 ? -22.581 85.291 20.955 1.00 71.35 109 ARG B C 1
ATOM 2978 O O . ARG B 1 69 ? -21.431 85.004 21.293 1.00 66.02 109 ARG B O 1
ATOM 2986 N N . GLY B 1 70 ? -23.632 85.144 21.752 1.00 58.86 110 GLY B N 1
ATOM 2987 C CA . GLY B 1 70 ? -23.514 84.569 23.078 1.00 58.98 110 GLY B CA 1
ATOM 2988 C C . GLY B 1 70 ? -22.839 83.208 23.105 1.00 57.54 110 GLY B C 1
ATOM 2989 O O . GLY B 1 70 ? -21.914 82.986 23.880 1.00 58.47 110 GLY B O 1
ATOM 2990 N N . GLY B 1 71 ? -23.309 82.291 22.265 1.00 55.99 111 GLY B N 1
ATOM 2991 C CA . GLY B 1 71 ? -22.771 80.944 22.225 1.00 49.75 111 GLY B CA 1
ATOM 2992 C C . GLY B 1 71 ? -21.307 80.964 21.859 1.00 62.60 111 GLY B C 1
ATOM 2993 O O . GLY B 1 71 ? -20.493 80.288 22.487 1.00 66.89 111 GLY B O 1
ATOM 2994 N N . GLU B 1 72 ? -20.974 81.761 20.848 1.00 68.08 112 GLU B N 1
ATOM 2995 C CA . GLU B 1 72 ? -19.602 81.873 20.367 1.00 78.06 112 GLU B CA 1
ATOM 2996 C C . GLU B 1 72 ? -18.669 82.334 21.491 1.00 81.00 112 GLU B C 1
ATOM 2997 O O . GLU B 1 72 ? -17.555 81.813 21.643 1.00 75.43 112 GLU B O 1
ATOM 3003 N N . GLN B 1 73 ? -19.143 83.297 22.283 1.00 74.61 113 GLN B N 1
ATOM 3004 C CA . GLN B 1 73 ? -18.347 83.897 23.356 1.00 74.07 113 GLN B CA 1
ATOM 3005 C C . GLN B 1 73 ? -18.427 83.112 24.664 1.00 73.12 113 GLN B C 1
ATOM 3006 O O . GLN B 1 73 ? -17.905 83.551 25.687 1.00 73.24 113 GLN B O 1
ATOM 3012 N N . GLY B 1 74 ? -19.103 81.970 24.641 1.00 69.88 114 GLY B N 1
ATOM 3013 C CA . GLY B 1 74 ? -19.188 81.117 25.814 1.00 65.94 114 GLY B CA 1
ATOM 3014 C C . GLY B 1 74 ? -20.078 81.630 26.932 1.00 62.43 114 GLY B C 1
ATOM 3015 O O . GLY B 1 74 ? -19.868 81.287 28.091 1.00 63.85 114 GLY B O 1
ATOM 3016 N N . LEU B 1 75 ? -21.081 82.436 26.588 1.00 51.77 115 LEU B N 1
ATOM 3017 C CA . LEU B 1 75 ? -22.017 82.953 27.580 1.00 48.24 115 LEU B CA 1
ATOM 3018 C C . LEU B 1 75 ? -23.232 82.056 27.794 1.00 48.34 115 LEU B C 1
ATOM 3019 O O . LEU B 1 75 ? -23.947 82.206 28.790 1.00 45.06 115 LEU B O 1
ATOM 3024 N N . ILE B 1 76 ? -23.474 81.133 26.865 1.00 49.98 116 ILE B N 1
ATOM 3025 C CA . ILE B 1 76 ? -24.627 80.236 26.974 1.00 49.61 116 ILE B CA 1
ATOM 3026 C C . ILE B 1 76 ? -24.260 78.785 26.643 1.00 51.76 116 ILE B C 1
ATOM 3027 O O . ILE B 1 76 ? -23.287 78.525 25.934 1.00 50.14 116 ILE B O 1
ATOM 3032 N N . GLU B 1 77 ? -25.053 77.846 27.151 1.00 51.08 117 GLU B N 1
ATOM 3033 C CA . GLU B 1 77 ? -24.767 76.421 26.984 1.00 49.53 117 GLU B CA 1
ATOM 3034 C C . GLU B 1 77 ? -24.862 75.935 25.536 1.00 50.94 117 GLU B C 1
ATOM 3035 O O . GLU B 1 77 ? -25.818 76.238 24.813 1.00 48.80 117 GLU B O 1
ATOM 3041 N N . LYS B 1 78 ? -23.862 75.181 25.109 1.00 49.19 118 LYS B N 1
ATOM 3042 C CA . LYS B 1 78 ? -24.033 74.374 23.918 1.00 58.28 118 LYS B CA 1
ATOM 3043 C C . LYS B 1 78 ? -25.038 73.300 24.312 1.00 61.12 118 LYS B C 1
ATOM 3044 O O . LYS B 1 78 ? -24.813 72.552 25.266 1.00 68.01 118 LYS B O 1
ATOM 3050 N N . LEU B 1 79 ? -26.165 73.250 23.613 1.00 51.81 119 LEU B N 1
ATOM 3051 C CA . LEU B 1 79 ? -27.234 72.336 23.990 1.00 54.66 119 LEU B CA 1
ATOM 3052 C C . LEU B 1 79 ? -26.970 70.920 23.478 1.00 61.46 119 LEU B C 1
ATOM 3053 O O . LEU B 1 79 ? -26.347 70.723 22.425 1.00 63.58 119 LEU B O 1
ATOM 3058 N N . ASP B 1 80 ? -27.452 69.937 24.227 1.00 63.96 120 ASP B N 1
ATOM 3059 C CA . ASP B 1 80 ? -27.398 68.546 23.786 1.00 67.04 120 ASP B CA 1
ATOM 3060 C C . ASP B 1 80 ? -28.800 68.111 23.379 1.00 59.84 120 ASP B C 1
ATOM 3061 O O . ASP B 1 80 ? -29.642 67.798 24.229 1.00 61.07 120 ASP B O 1
ATOM 3066 N N . PHE B 1 81 ? -29.041 68.112 22.073 1.00 59.92 121 PHE B N 1
ATOM 3067 C CA . PHE B 1 81 ? -30.378 67.920 21.522 1.00 62.27 121 PHE B CA 1
ATOM 3068 C C . PHE B 1 81 ? -30.890 66.491 21.656 1.00 65.10 121 PHE B C 1
ATOM 3069 O O . PHE B 1 81 ? -32.073 66.224 21.439 1.00 66.25 121 PHE B O 1
ATOM 3077 N N . SER B 1 82 ? -30.003 65.577 22.024 1.00 60.32 122 SER B N 1
ATOM 3078 C CA . SER B 1 82 ? -30.425 64.221 22.321 1.00 68.43 122 SER B CA 1
ATOM 3079 C C . SER B 1 82 ? -31.313 64.258 23.563 1.00 63.97 122 SER B C 1
ATOM 3080 O O . SER B 1 82 ? -32.097 63.338 23.806 1.00 59.32 122 SER B O 1
ATOM 3083 N N . LYS B 1 83 ? -31.198 65.333 24.341 1.00 53.59 123 LYS B N 1
ATOM 3084 C CA . LYS B 1 83 ? -32.035 65.499 25.526 1.00 55.72 123 LYS B CA 1
ATOM 3085 C C . LYS B 1 83 ? -33.222 66.440 25.300 1.00 58.86 123 LYS B C 1
ATOM 3086 O O . LYS B 1 83 ? -34.022 66.664 26.209 1.00 61.07 123 LYS B O 1
ATOM 3092 N N . ILE B 1 84 ? -33.338 66.978 24.087 1.00 56.86 124 ILE B N 1
ATOM 3093 C CA . ILE B 1 84 ? -34.426 67.896 23.738 1.00 48.66 124 ILE B CA 1
ATOM 3094 C C . ILE B 1 84 ? -35.088 67.462 22.430 1.00 56.99 124 ILE B C 1
ATOM 3095 O O . ILE B 1 84 ? -34.977 68.145 21.416 1.00 51.82 124 ILE B O 1
ATOM 3100 N N . PRO B 1 85 ? -35.781 66.313 22.450 1.00 60.48 125 PRO B N 1
ATOM 3101 C CA . PRO B 1 85 ? -36.300 65.699 21.221 1.00 54.29 125 PRO B CA 1
ATOM 3102 C C . PRO B 1 85 ? -37.259 66.586 20.413 1.00 50.61 125 PRO B C 1
ATOM 3103 O O . PRO B 1 85 ? -37.226 66.548 19.183 1.00 51.99 125 PRO B O 1
ATOM 3107 N N . ASN B 1 86 ? -38.106 67.365 21.072 1.00 46.80 126 ASN B N 1
ATOM 3108 C CA . ASN B 1 86 ? -38.984 68.245 20.320 1.00 47.16 126 ASN B CA 1
ATOM 3109 C C . ASN B 1 86 ? -38.167 69.245 19.485 1.00 46.63 126 ASN B C 1
ATOM 3110 O O . ASN B 1 86 ? -38.561 69.595 18.376 1.00 48.31 126 ASN B O 1
ATOM 3115 N N . ALA B 1 87 ? -37.031 69.689 20.014 1.00 40.26 127 ALA B N 1
ATOM 3116 C CA . ALA B 1 87 ? -36.164 70.616 19.285 1.00 46.22 127 ALA B CA 1
ATOM 3117 C C . ALA B 1 87 ? -35.409 69.897 18.183 1.00 50.44 127 ALA B C 1
ATOM 3118 O O . ALA B 1 87 ? -35.338 70.383 17.057 1.00 51.82 127 ALA B O 1
ATOM 3120 N N . ALA B 1 88 ? -34.841 68.741 18.522 1.00 52.32 128 ALA B N 1
ATOM 3121 C CA . ALA B 1 88 ? -34.076 67.936 17.576 1.00 51.06 128 ALA B CA 1
ATOM 3122 C C . ALA B 1 88 ? -34.876 67.611 16.315 1.00 50.29 128 ALA B C 1
ATOM 3123 O O . ALA B 1 88 ? -34.309 67.458 15.235 1.00 50.10 128 ALA B O 1
ATOM 3125 N N . ALA B 1 89 ? -36.191 67.488 16.460 1.00 48.88 129 ALA B N 1
ATOM 3126 C CA . ALA B 1 89 ? -37.049 67.136 15.336 1.00 55.19 129 ALA B CA 1
ATOM 3127 C C . ALA B 1 89 ? -37.445 68.364 14.521 1.00 53.97 129 ALA B C 1
ATOM 3128 O O . ALA B 1 89 ? -38.029 68.239 13.454 1.00 57.78 129 ALA B O 1
ATOM 3138 N N . PRO B 1 91 ? -36.597 71.403 11.970 1.00 50.53 131 PRO B N 1
ATOM 3139 C CA . PRO B 1 91 ? -35.594 71.583 10.914 1.00 57.13 131 PRO B CA 1
ATOM 3140 C C . PRO B 1 91 ? -34.401 72.399 11.423 1.00 53.19 131 PRO B C 1
ATOM 3141 O O . PRO B 1 91 ? -34.583 73.296 12.249 1.00 56.08 131 PRO B O 1
ATOM 3145 N N . GLU B 1 92 ? -33.205 72.094 10.927 1.00 55.46 132 GLU B N 1
ATOM 3146 C CA . GLU B 1 92 ? -31.980 72.690 11.449 1.00 52.12 132 GLU B CA 1
ATOM 3147 C C . GLU B 1 92 ? -31.995 74.206 11.354 1.00 47.44 132 GLU B C 1
ATOM 3148 O O . GLU B 1 92 ? -31.366 74.888 12.161 1.00 52.79 132 GLU B O 1
ATOM 3151 N N . ALA B 1 93 ? -32.731 74.735 10.386 1.00 44.55 133 ALA B N 1
ATOM 3152 C CA . ALA B 1 93 ? -32.810 76.183 10.187 1.00 48.13 133 ALA B CA 1
ATOM 3153 C C . ALA B 1 93 ? -33.496 76.904 11.343 1.00 50.26 133 ALA B C 1
ATOM 3154 O O . ALA B 1 93 ? -33.394 78.123 11.455 1.00 54.30 133 ALA B O 1
ATOM 3156 N N . TYR B 1 94 ? -34.206 76.151 12.181 1.00 43.61 134 TYR B N 1
ATOM 3157 C CA . TYR B 1 94 ? -34.949 76.729 13.304 1.00 48.33 134 TYR B CA 1
ATOM 3158 C C . TYR B 1 94 ? -34.172 76.668 14.607 1.00 52.01 134 TYR B C 1
ATOM 3159 O O . TYR B 1 94 ? -34.692 77.027 15.661 1.00 59.88 134 TYR B O 1
ATOM 3168 N N . ARG B 1 95 ? -32.930 76.209 14.540 1.00 48.05 135 ARG B N 1
ATOM 3169 C CA . ARG B 1 95 ? -32.114 76.107 15.737 1.00 51.78 135 ARG B CA 1
ATOM 3170 C C . ARG B 1 95 ? -30.635 76.358 15.469 1.00 54.08 135 ARG B C 1
ATO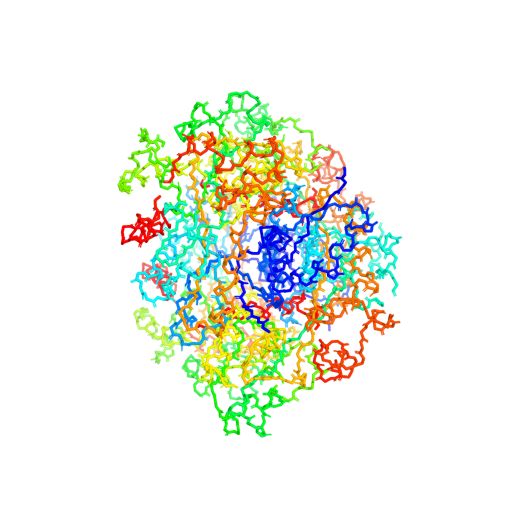M 3171 O O . ARG B 1 95 ? -30.194 76.386 14.324 1.00 46.69 135 ARG B O 1
ATOM 3179 N N . SER B 1 96 ? -29.883 76.570 16.540 1.00 51.86 136 SER B N 1
ATOM 3180 C CA . SER B 1 96 ? -28.443 76.742 16.457 1.00 53.84 136 SER B CA 1
ATOM 3181 C C . SER B 1 96 ? -27.880 75.738 17.442 1.00 51.46 136 SER B C 1
ATOM 3182 O O . SER B 1 96 ? -28.637 75.029 18.103 1.00 54.81 136 SER B O 1
ATOM 3185 N N . PRO B 1 97 ? -26.551 75.660 17.552 1.00 52.19 137 PRO B N 1
ATOM 3186 C CA . PRO B 1 97 ? -26.024 74.747 18.574 1.00 49.67 137 PRO B CA 1
ATOM 3187 C C . PRO B 1 97 ? -26.318 75.248 20.004 1.00 51.66 137 PRO B C 1
ATOM 3188 O O . PRO B 1 97 ? -26.166 74.483 20.955 1.00 49.60 137 PRO B O 1
ATOM 3192 N N . TYR B 1 98 ? -26.740 76.506 20.139 1.00 50.99 138 TYR B N 1
ATOM 3193 C CA . TYR B 1 98 ? -26.885 77.142 21.453 1.00 50.07 138 TYR B CA 1
ATOM 3194 C C . TYR B 1 98 ? -28.322 77.544 21.796 1.00 48.52 138 TYR B C 1
ATOM 3195 O O . TYR B 1 98 ? -28.589 78.047 22.892 1.00 45.53 138 TYR B O 1
ATOM 3204 N N . SER B 1 99 ? -29.250 77.335 20.868 1.00 47.24 139 SER B N 1
ATOM 3205 C CA . SER B 1 99 ? -30.581 77.900 21.028 1.00 47.51 139 SER B CA 1
ATOM 3206 C C . SER B 1 99 ? -31.628 77.215 20.168 1.00 49.86 139 SER B C 1
ATOM 3207 O O . SER B 1 99 ? -31.310 76.405 19.281 1.00 44.04 139 SER B O 1
ATOM 3210 N N . VAL B 1 100 ? -32.886 77.565 20.423 1.00 42.15 140 VAL B N 1
ATOM 3211 C CA A VAL B 1 100 ? -33.992 77.066 19.617 0.41 42.19 140 VAL B CA 1
ATOM 3212 C CA B VAL B 1 100 ? -33.990 77.068 19.613 0.59 42.47 140 VAL B CA 1
ATOM 3213 C C . VAL B 1 100 ? -35.026 78.159 19.385 1.00 42.34 140 VAL B C 1
ATOM 3214 O O . VAL B 1 100 ? -35.373 78.906 20.300 1.00 43.68 140 VAL B O 1
ATOM 3221 N N . SER B 1 101 ? -35.502 78.242 18.153 1.00 37.75 141 SER B N 1
ATOM 3222 C CA A SER B 1 101 ? -36.557 79.180 17.783 0.26 40.49 141 SER B CA 1
ATOM 3223 C CA B SER B 1 101 ? -36.547 79.183 17.787 0.74 39.96 141 SER B CA 1
ATOM 3224 C C . SER B 1 101 ? -37.762 79.052 18.708 1.00 41.88 141 SER B C 1
ATOM 3225 O O . SER B 1 101 ? -38.289 77.966 18.911 1.00 43.13 141 SER B O 1
ATOM 3230 N N . TYR B 1 102 ? -38.193 80.173 19.261 1.00 42.44 142 TYR B N 1
ATOM 3231 C CA . TYR B 1 102 ? -39.283 80.178 20.218 1.00 45.18 142 TYR B CA 1
ATOM 3232 C C . TYR B 1 102 ? -40.545 80.771 19.604 1.00 39.31 142 TYR B C 1
ATOM 3233 O O . TYR B 1 102 ? -41.649 80.283 19.825 1.00 38.76 142 TYR B O 1
ATOM 3242 N N . GLU B 1 103 ? -40.368 81.815 18.809 1.00 41.63 143 GLU B N 1
ATOM 3243 C CA . GLU B 1 103 ? -41.480 82.661 18.434 1.00 43.99 143 GLU B CA 1
ATOM 3244 C C . GLU B 1 103 ? -41.065 83.588 17.303 1.00 38.66 143 GLU B C 1
ATOM 3245 O O . GLU B 1 103 ? -39.930 84.039 17.267 1.00 36.73 143 GLU B O 1
ATOM 3251 N N . PHE B 1 104 ? -41.992 83.876 16.388 1.00 37.74 144 PHE B N 1
ATOM 3252 C CA . PHE B 1 104 ? -41.728 84.752 15.253 1.00 34.22 144 PHE B CA 1
ATOM 3253 C C . PHE B 1 104 ? -42.586 86.015 15.307 1.00 45.50 144 PHE B C 1
ATOM 3254 O O . PHE B 1 104 ? -43.808 85.950 15.523 1.00 39.90 144 PHE B O 1
ATOM 3262 N N . TYR B 1 105 ? -41.947 87.156 15.075 1.00 40.81 145 TYR B N 1
ATOM 3263 C CA . TYR B 1 105 ? -42.647 88.443 15.033 1.00 44.27 145 TYR B CA 1
ATOM 3264 C C . TYR B 1 105 ? -42.162 89.262 13.850 1.00 43.74 145 TYR B C 1
ATOM 3265 O O . TYR B 1 105 ? -41.116 88.967 13.277 1.00 45.55 145 TYR B O 1
ATOM 3274 N N . SER B 1 106 ? -42.910 90.299 13.484 1.00 43.32 146 SER B N 1
ATOM 3275 C CA . SER B 1 106 ? -42.520 91.108 12.327 1.00 39.17 146 SER B CA 1
ATOM 3276 C C . SER B 1 106 ? -42.422 92.604 12.607 1.00 38.48 146 SER B C 1
ATOM 3277 O O . SER B 1 106 ? -43.128 93.131 13.463 1.00 37.71 146 SER B O 1
ATOM 3280 N N . SER B 1 107 ? -41.531 93.277 11.876 1.00 40.79 147 SER B N 1
ATOM 3281 C CA . SER B 1 107 ? -41.562 94.727 11.770 1.00 39.93 147 SER B CA 1
ATOM 3282 C C . SER B 1 107 ? -42.325 95.032 10.500 1.00 41.63 147 SER B C 1
ATOM 3283 O O . SER B 1 107 ? -41.922 94.604 9.416 1.00 37.28 147 SER B O 1
ATOM 3286 N N . VAL B 1 108 ? -43.428 95.758 10.623 1.00 39.53 148 VAL B N 1
ATOM 3287 C CA . VAL B 1 108 ? -44.303 95.952 9.472 1.00 34.30 148 VAL B CA 1
ATOM 3288 C C . VAL B 1 108 ? -44.614 97.415 9.204 1.00 42.74 148 VAL B C 1
ATOM 3289 O O . VAL B 1 108 ? -44.464 98.281 10.073 1.00 41.29 148 VAL B O 1
ATOM 3293 N N . LEU B 1 109 ? -45.064 97.665 7.984 1.00 42.43 149 LEU B N 1
ATOM 3294 C CA . LEU B 1 109 ? -45.598 98.948 7.604 1.00 46.49 149 LEU B CA 1
ATOM 3295 C C . LEU B 1 109 ? -47.019 99.028 8.149 1.00 39.22 149 LEU B C 1
ATOM 3296 O O . LEU B 1 109 ? -47.923 98.338 7.662 1.00 41.28 149 LEU B O 1
ATOM 3301 N N . ALA B 1 110 ? -47.193 99.849 9.181 1.00 40.14 150 ALA B N 1
ATOM 3302 C CA . ALA B 1 110 ? -48.501 100.124 9.786 1.00 44.55 150 ALA B CA 1
ATOM 3303 C C . ALA B 1 110 ? -48.980 101.507 9.351 1.00 47.39 150 ALA B C 1
ATOM 3304 O O . ALA B 1 110 ? -48.164 102.376 9.043 1.00 44.57 150 ALA B O 1
ATOM 3306 N N . TYR B 1 111 ? -50.292 101.724 9.364 1.00 42.37 151 TYR B N 1
ATOM 3307 C CA . TYR B 1 111 ? -50.849 102.964 8.846 1.00 45.38 151 TYR B CA 1
ATOM 3308 C C . TYR B 1 111 ? -52.267 103.231 9.341 1.00 50.31 151 TYR B C 1
ATOM 3309 O O . TYR B 1 111 ? -53.026 102.310 9.669 1.00 48.44 151 TYR B O 1
ATOM 3318 N N . SER B 1 112 ? -52.624 104.508 9.361 1.00 49.14 152 SER B N 1
ATOM 3319 C CA . SER B 1 112 ? -53.965 104.937 9.729 1.00 49.71 152 SER B CA 1
ATOM 3320 C C . SER B 1 112 ? -54.987 104.685 8.618 1.00 47.49 152 SER B C 1
ATOM 3321 O O . SER B 1 112 ? -54.796 105.125 7.483 1.00 45.14 152 SER B O 1
ATOM 3324 N N . GLN B 1 113 ? -56.083 104.003 8.953 1.00 49.10 153 GLN B N 1
ATOM 3325 C CA . GLN B 1 113 ? -57.191 103.812 8.004 1.00 55.32 153 GLN B CA 1
ATOM 3326 C C . GLN B 1 113 ? -58.043 105.070 7.868 1.00 51.14 153 GLN B C 1
ATOM 3327 O O . GLN B 1 113 ? -58.773 105.237 6.898 1.00 53.92 153 GLN B O 1
ATOM 3333 N N . LYS B 1 114 ? -57.965 105.949 8.854 1.00 48.03 154 LYS B N 1
ATOM 3334 C CA . LYS B 1 114 ? -58.653 107.228 8.765 1.00 55.92 154 LYS B CA 1
ATOM 3335 C C . LYS B 1 114 ? -57.976 108.037 7.668 1.00 58.28 154 LYS B C 1
ATOM 3336 O O . LYS B 1 114 ? -58.627 108.634 6.799 1.00 52.80 154 LYS B O 1
ATOM 3342 N N . THR B 1 115 ? -56.650 108.035 7.689 1.00 53.61 155 THR B N 1
ATOM 3343 C CA . THR B 1 115 ? -55.891 108.764 6.681 1.00 51.75 155 THR B CA 1
ATOM 3344 C C . THR B 1 115 ? -55.921 108.050 5.330 1.00 57.69 155 THR B C 1
ATOM 3345 O O . THR B 1 115 ? -55.959 108.691 4.280 1.00 55.15 155 THR B O 1
ATOM 3349 N N . PHE B 1 116 ? -55.915 106.720 5.357 1.00 56.97 156 PHE B N 1
ATOM 3350 C CA . PHE B 1 116 ? -55.904 105.952 4.121 1.00 56.97 156 PHE B CA 1
ATOM 3351 C C . PHE B 1 116 ? -57.081 104.986 4.081 1.00 58.14 156 PHE B C 1
ATOM 3352 O O . PHE B 1 116 ? -56.908 103.786 4.272 1.00 59.76 156 PHE B O 1
ATOM 3360 N N . PRO B 1 117 ? -58.289 105.514 3.839 1.00 56.65 157 PRO B N 1
ATOM 3361 C CA . PRO B 1 117 ? -59.507 104.700 3.747 1.00 62.53 157 PRO B CA 1
ATOM 3362 C C . PRO B 1 117 ? -59.363 103.676 2.624 1.00 71.74 157 PRO B C 1
ATOM 3363 O O . PRO B 1 117 ? -59.859 102.551 2.725 1.00 70.96 157 PRO B O 1
ATOM 3367 N N . LYS B 1 118 ? -58.689 104.087 1.552 1.00 77.24 158 LYS B N 1
ATOM 3368 C CA . LYS B 1 118 ? -58.375 103.209 0.428 1.00 87.39 158 LYS B CA 1
ATOM 3369 C C . LYS B 1 118 ? -56.978 103.548 -0.077 1.00 87.60 158 LYS B C 1
ATOM 3370 O O . LYS B 1 118 ? -56.444 104.618 0.230 1.00 90.01 158 LYS B O 1
ATOM 3373 N N . ASP B 1 119 ? -56.388 102.645 -0.851 1.00 80.34 159 ASP B N 1
ATOM 3374 C CA . ASP B 1 119 ? -55.040 102.859 -1.370 1.00 80.33 159 ASP B CA 1
ATOM 3375 C C . ASP B 1 119 ? -54.051 103.249 -0.268 1.00 68.54 159 ASP B C 1
ATOM 3376 O O . ASP B 1 119 ? -53.451 104.321 -0.300 1.00 62.79 159 ASP B O 1
ATOM 3381 N N . ALA B 1 120 ? -53.888 102.370 0.710 1.00 66.05 160 ALA B N 1
ATOM 3382 C CA . ALA B 1 120 ? -52.893 102.580 1.748 1.00 60.00 160 ALA B CA 1
ATOM 3383 C C . ALA B 1 120 ? -51.516 102.252 1.190 1.00 51.21 160 ALA B C 1
ATOM 3384 O O . ALA B 1 120 ? -51.400 101.470 0.251 1.00 51.20 160 ALA B O 1
ATOM 3386 N N . PRO B 1 121 ? -50.463 102.848 1.763 1.00 52.11 161 PRO B N 1
ATOM 3387 C CA . PRO B 1 121 ? -49.114 102.427 1.375 1.00 53.37 161 PRO B CA 1
ATOM 3388 C C . PRO B 1 121 ? -48.943 100.933 1.635 1.00 51.90 161 PRO B C 1
ATOM 3389 O O . PRO B 1 121 ? -49.457 100.442 2.645 1.00 48.88 161 PRO B O 1
ATOM 3393 N N . ASN B 1 122 ? -48.243 100.234 0.741 1.00 51.35 162 ASN B N 1
ATOM 3394 C CA . ASN B 1 122 ? -48.168 98.778 0.792 1.00 48.69 162 ASN B CA 1
ATOM 3395 C C . ASN B 1 122 ? -46.745 98.236 0.654 1.00 48.96 162 ASN B C 1
ATOM 3396 O O . ASN B 1 122 ? -46.542 97.047 0.418 1.00 46.89 162 ASN B O 1
ATOM 3401 N N . SER B 1 123 ? -45.755 99.107 0.797 1.00 49.51 163 SER B N 1
ATOM 3402 C CA . SER B 1 123 ? -44.364 98.683 0.677 1.00 47.07 163 SER B CA 1
ATOM 3403 C C . SER B 1 123 ? -43.476 99.820 1.132 1.00 48.34 163 SER B C 1
ATOM 3404 O O . SER B 1 123 ? -43.947 100.940 1.316 1.00 45.60 163 SER B O 1
ATOM 3407 N N . TRP B 1 124 ? -42.187 99.556 1.292 1.00 46.75 164 TRP B N 1
ATOM 3408 C CA . TRP B 1 124 ? -41.296 100.614 1.745 1.00 47.80 164 TRP B CA 1
ATOM 3409 C C . TRP B 1 124 ? -41.057 101.643 0.643 1.00 44.51 164 TRP B C 1
ATOM 3410 O O . TRP B 1 124 ? -40.776 102.807 0.926 1.00 46.03 164 TRP B O 1
ATOM 3421 N N . VAL B 1 125 ? -41.213 101.219 -0.608 1.00 43.96 165 VAL B N 1
ATOM 3422 C CA . VAL B 1 125 ? -41.219 102.159 -1.727 1.00 43.56 165 VAL B CA 1
ATOM 3423 C C . VAL B 1 125 ? -42.327 103.194 -1.524 1.00 52.12 165 VAL B C 1
ATOM 3424 O O . VAL B 1 125 ? -42.118 104.382 -1.744 1.00 52.07 165 VAL B O 1
ATOM 3428 N N . ASP B 1 126 ? -43.505 102.740 -1.093 1.00 49.33 166 ASP B N 1
ATOM 3429 C CA . ASP B 1 126 ? -44.626 103.646 -0.869 1.00 43.74 166 ASP B CA 1
ATOM 3430 C C . ASP B 1 126 ? -44.291 104.568 0.306 1.00 45.57 166 ASP B C 1
ATOM 3431 O O . ASP B 1 126 ? -44.559 105.780 0.271 1.00 39.21 166 ASP B O 1
ATOM 3436 N N . PHE B 1 127 ? -43.695 103.975 1.339 1.00 34.93 167 PHE B N 1
ATOM 3437 C CA . PHE B 1 127 ? -43.335 104.700 2.563 1.00 38.98 167 PHE B CA 1
ATOM 3438 C C . PHE B 1 127 ? -42.345 105.802 2.207 1.00 45.04 167 PHE B C 1
ATOM 3439 O O . PHE B 1 127 ? -42.479 106.923 2.681 1.00 46.00 167 PHE B O 1
ATOM 3447 N N . TRP B 1 128 ? -41.378 105.505 1.337 1.00 40.60 168 TRP B N 1
ATOM 3448 C CA . TRP B 1 128 ? -40.453 106.547 0.888 1.00 45.10 168 TRP B CA 1
ATOM 3449 C C . TRP B 1 128 ? -41.084 107.555 -0.074 1.00 52.85 168 TRP B C 1
ATOM 3450 O O . TRP B 1 128 ? -40.487 108.599 -0.351 1.00 50.50 168 TRP B O 1
ATOM 3461 N N . ASP B 1 129 ? -42.283 107.262 -0.577 1.00 51.17 169 ASP B N 1
ATOM 3462 C CA . ASP B 1 129 ? -42.870 108.129 -1.608 1.00 53.90 169 ASP B CA 1
ATOM 3463 C C . ASP B 1 129 ? -43.808 109.170 -0.998 1.00 54.55 169 ASP B C 1
ATOM 3464 O O . ASP B 1 129 ? -45.024 108.972 -0.921 1.00 52.29 169 ASP B O 1
ATOM 3469 N N . VAL B 1 130 ? -43.222 110.284 -0.572 1.00 47.08 170 VAL B N 1
ATOM 3470 C CA . VAL B 1 130 ? -43.933 111.277 0.220 1.00 57.24 170 VAL B CA 1
ATOM 3471 C C . VAL B 1 130 ? -44.972 112.068 -0.579 1.00 55.73 170 VAL B C 1
ATOM 3472 O O . VAL B 1 130 ? -45.959 112.553 -0.028 1.00 64.60 170 VAL B O 1
ATOM 3476 N N . LYS B 1 131 ? -44.766 112.181 -1.879 1.00 53.51 171 LYS B N 1
ATOM 3477 C CA . LYS B 1 131 ? -45.695 112.941 -2.708 1.00 67.37 171 LYS B CA 1
ATOM 3478 C C . LYS B 1 131 ? -46.946 112.124 -3.033 1.00 61.83 171 LYS B C 1
ATOM 3479 O O . LYS B 1 131 ? -48.045 112.663 -3.084 1.00 64.38 171 LYS B O 1
ATOM 3485 N N . LYS B 1 132 ? -46.774 110.821 -3.221 1.00 56.37 172 LYS B N 1
ATOM 3486 C CA . LYS B 1 132 ? -47.895 109.934 -3.507 1.00 56.77 172 LYS B CA 1
ATOM 3487 C C . LYS B 1 132 ? -48.671 109.587 -2.244 1.00 58.29 172 LYS B C 1
ATOM 3488 O O . LYS B 1 132 ? -49.892 109.470 -2.270 1.00 59.22 172 LYS B O 1
ATOM 3494 N N . PHE B 1 133 ? -47.948 109.420 -1.141 1.00 53.68 173 PHE B N 1
ATOM 3495 C CA . PHE B 1 133 ? -48.555 109.069 0.137 1.00 45.47 173 PHE B CA 1
ATOM 3496 C C . PHE B 1 133 ? -48.175 110.105 1.192 1.00 47.46 173 PHE B C 1
ATOM 3497 O O . PHE B 1 133 ? -47.306 109.855 2.023 1.00 53.01 173 PHE B O 1
ATOM 3505 N N . PRO B 1 134 ? -48.813 111.283 1.155 1.00 48.51 174 PRO B N 1
ATOM 3506 C CA . PRO B 1 134 ? -48.482 112.294 2.166 1.00 51.31 174 PRO B CA 1
ATOM 3507 C C . PRO B 1 134 ? -48.916 111.878 3.579 1.00 51.86 174 PRO B C 1
ATOM 3508 O O . PRO B 1 134 ? -49.837 111.075 3.725 1.00 56.70 174 PRO B O 1
ATOM 3512 N N . GLY B 1 135 ? -48.244 112.404 4.601 1.00 47.50 175 GLY B N 1
ATOM 3513 C CA . GLY B 1 135 ? -48.609 112.123 5.980 1.00 49.29 175 GLY B CA 1
ATOM 3514 C C . GLY B 1 135 ? -47.421 112.034 6.925 1.00 54.75 175 GLY B C 1
ATOM 3515 O O . GLY B 1 135 ? -46.269 111.949 6.492 1.00 56.67 175 GLY B O 1
ATOM 3516 N N . ARG B 1 136 ? -47.700 112.059 8.225 1.00 49.91 176 ARG B N 1
ATOM 3517 C CA . ARG B 1 136 ? -46.644 111.974 9.219 1.00 51.09 176 ARG B CA 1
ATOM 3518 C C . ARG B 1 136 ? -46.133 110.542 9.351 1.00 51.23 176 ARG B C 1
ATOM 3519 O O . ARG B 1 136 ? -46.901 109.580 9.231 1.00 43.27 176 ARG B O 1
ATOM 3527 N N . ARG B 1 137 ? -44.829 110.396 9.544 1.00 42.14 177 ARG B N 1
ATOM 3528 C CA . ARG B 1 137 ? -44.228 109.073 9.557 1.00 34.19 177 ARG B CA 1
ATOM 3529 C C . ARG B 1 137 ? -43.247 108.894 10.699 1.00 45.06 177 ARG B C 1
ATOM 3530 O O . ARG B 1 137 ? -42.610 109.846 11.146 1.00 41.45 177 ARG B O 1
ATOM 3538 N N . ALA B 1 138 ? -43.128 107.657 11.161 1.00 39.22 178 ALA B N 1
ATOM 3539 C CA . ALA B 1 138 ? -42.139 107.312 12.161 1.00 39.46 178 ALA B CA 1
ATOM 3540 C C . ALA B 1 138 ? -41.367 106.065 11.776 1.00 43.15 178 ALA B C 1
ATOM 3541 O O . ALA B 1 138 ? -41.894 105.156 11.112 1.00 44.42 178 ALA B O 1
ATOM 3543 N N . LEU B 1 139 ? -40.113 106.031 12.210 1.00 39.18 179 LEU B N 1
ATOM 3544 C CA . LEU B 1 139 ? -39.289 104.832 12.099 1.00 45.81 179 LEU B CA 1
ATOM 3545 C C . LEU B 1 139 ? -38.710 104.599 13.471 1.00 40.98 179 LEU B C 1
ATOM 3546 O O . LEU B 1 139 ? -38.754 105.490 14.322 1.00 42.05 179 LEU B O 1
ATOM 3551 N N . ARG B 1 140 ? -38.170 103.408 13.694 1.00 45.23 180 ARG B N 1
ATOM 3552 C CA . ARG B 1 140 ? -37.541 103.111 14.969 1.00 44.67 180 ARG B CA 1
ATOM 3553 C C . ARG B 1 140 ? -36.123 103.672 14.987 1.00 40.26 180 ARG B C 1
ATOM 3554 O O . ARG B 1 140 ? -35.418 103.630 13.977 1.00 44.26 180 ARG B O 1
ATOM 3562 N N . ASN B 1 141 ? -35.716 104.215 16.127 1.00 43.17 181 ASN B N 1
ATOM 3563 C CA . ASN B 1 141 ? -34.353 104.693 16.293 1.00 49.26 181 ASN B CA 1
ATOM 3564 C C . ASN B 1 141 ? -33.404 103.528 16.538 1.00 51.91 181 ASN B C 1
ATOM 3565 O O . ASN B 1 141 ? -32.928 103.329 17.649 1.00 45.16 181 ASN B O 1
ATOM 3570 N N . HIS B 1 142 ? -33.141 102.760 15.485 1.00 46.74 182 HIS B N 1
ATOM 3571 C CA . HIS B 1 142 ? -32.299 101.581 15.565 1.00 45.34 182 HIS B CA 1
ATOM 3572 C C . HIS B 1 142 ? -32.059 101.068 14.177 1.00 44.85 182 HIS B C 1
ATOM 3573 O O . HIS B 1 142 ? -32.943 101.186 13.303 1.00 45.41 182 HIS B O 1
ATOM 3580 N N . PRO B 1 143 ? -30.883 100.498 13.927 1.00 42.32 183 PRO B N 1
ATOM 3581 C CA . PRO B 1 143 ? -30.569 100.036 12.568 1.00 39.20 183 PRO B CA 1
ATOM 3582 C C . PRO B 1 143 ? -31.266 98.722 12.194 1.00 39.19 183 PRO B C 1
ATOM 3583 O O . PRO B 1 143 ? -31.469 98.448 11.013 1.00 40.02 183 PRO B O 1
ATOM 3587 N N . ILE B 1 144 ? -31.622 97.908 13.177 1.00 43.75 184 ILE B N 1
ATOM 3588 C CA . ILE B 1 144 ? -32.169 96.583 12.853 1.00 48.72 184 ILE B CA 1
ATOM 3589 C C . ILE B 1 144 ? -33.566 96.686 12.243 1.00 46.33 184 ILE B C 1
ATOM 3590 O O . ILE B 1 144 ? -34.422 97.366 12.800 1.00 43.37 184 ILE B O 1
ATOM 3595 N N . ALA B 1 145 ? -33.770 96.018 11.096 1.00 40.61 185 ALA B N 1
ATOM 3596 C CA . ALA B 1 145 ? -35.003 96.110 10.285 1.00 42.03 185 ALA B CA 1
ATOM 3597 C C . ALA B 1 145 ? -35.081 97.431 9.517 1.00 36.93 185 ALA B C 1
ATOM 3598 O O . ALA B 1 145 ? -35.490 97.472 8.362 1.00 44.44 185 ALA B O 1
ATOM 3600 N N . THR B 1 146 ? -34.671 98.505 10.172 1.00 43.54 186 THR B N 1
ATOM 3601 C CA . THR B 1 146 ? -34.693 99.816 9.563 1.00 42.72 186 THR B CA 1
ATOM 3602 C C . THR B 1 146 ? -33.828 99.879 8.304 1.00 41.18 186 THR B C 1
ATOM 3603 O O . THR B 1 146 ? -34.270 100.415 7.286 1.00 39.69 186 THR B O 1
ATOM 3607 N N . LEU B 1 147 ? -32.609 99.330 8.364 1.00 39.57 187 LEU B N 1
ATOM 3608 C CA . LEU B 1 147 ? -31.745 99.297 7.172 1.00 41.68 187 LEU B CA 1
ATOM 3609 C C . LEU B 1 147 ? -32.357 98.451 6.049 1.00 41.18 187 LEU B C 1
ATOM 3610 O O . LEU B 1 147 ? -32.253 98.800 4.867 1.00 41.37 187 LEU B O 1
ATOM 3615 N N . GLU B 1 148 ? -32.973 97.326 6.408 1.00 43.08 188 GLU B N 1
ATOM 3616 C CA . GLU B 1 148 ? -33.565 96.456 5.392 1.00 45.98 188 GLU B CA 1
ATOM 3617 C C . GLU B 1 148 ? -34.697 97.179 4.652 1.00 43.61 188 GLU B C 1
ATOM 3618 O O . GLU B 1 148 ? -34.803 97.113 3.419 1.00 45.99 188 GLU B O 1
ATOM 3624 N N . ALA B 1 149 ? -35.531 97.874 5.419 1.00 41.70 189 ALA B N 1
ATOM 3625 C CA . ALA B 1 149 ? -36.630 98.651 4.862 1.00 44.19 189 ALA B CA 1
ATOM 3626 C C . ALA B 1 149 ? -36.093 99.685 3.879 1.00 44.09 189 ALA B C 1
ATOM 3627 O O . ALA B 1 149 ? -36.668 99.896 2.818 1.00 49.01 189 ALA B O 1
ATOM 3629 N N . ALA B 1 150 ? -34.983 100.321 4.233 1.00 39.71 190 ALA B N 1
ATOM 3630 C CA . ALA B 1 150 ? -34.396 101.345 3.373 1.00 43.32 190 ALA B CA 1
ATOM 3631 C C . ALA B 1 150 ? -33.917 100.739 2.054 1.00 47.68 190 ALA B C 1
ATOM 3632 O O . ALA B 1 150 ? -34.134 101.309 0.980 1.00 49.56 190 ALA B O 1
ATOM 3634 N N . LEU B 1 151 ? -33.284 99.572 2.128 1.00 45.92 191 LEU B N 1
ATOM 3635 C CA . LEU B 1 151 ? -32.850 98.883 0.911 1.00 45.56 191 LEU B CA 1
ATOM 3636 C C . LEU B 1 151 ? -34.031 98.474 0.035 1.00 41.37 191 LEU B C 1
ATOM 3637 O O . LEU B 1 151 ? -34.019 98.699 -1.180 1.00 47.93 191 LEU B O 1
ATOM 3650 N N . ALA B 1 153 ? -36.854 99.951 0.037 1.00 52.76 193 ALA B N 1
ATOM 3651 C CA . ALA B 1 153 ? -37.309 101.235 -0.493 1.00 48.08 193 ALA B CA 1
ATOM 3652 C C . ALA B 1 153 ? -36.561 101.596 -1.776 1.00 52.47 193 ALA B C 1
ATOM 3653 O O . ALA B 1 153 ? -37.094 102.270 -2.669 1.00 54.60 193 ALA B O 1
ATOM 3655 N N . ASP B 1 154 ? -35.316 101.139 -1.868 1.00 47.15 194 ASP B N 1
ATOM 3656 C CA . ASP B 1 154 ? -34.476 101.500 -2.992 1.00 43.30 194 ASP B CA 1
ATOM 3657 C C . ASP B 1 154 ? -34.597 100.446 -4.094 1.00 54.94 194 ASP B C 1
ATOM 3658 O O . ASP B 1 154 ? -33.869 100.492 -5.097 1.00 52.15 194 ASP B O 1
ATOM 3663 N N . GLY B 1 155 ? -35.513 99.496 -3.908 1.00 51.90 195 GLY B N 1
ATOM 3664 C CA . GLY B 1 155 ? -35.823 98.543 -4.961 1.00 52.73 195 GLY B CA 1
ATOM 3665 C C . GLY B 1 155 ? -35.186 97.179 -4.808 1.00 56.75 195 GLY B C 1
ATOM 3666 O O . GLY B 1 155 ? -35.354 96.322 -5.668 1.00 54.44 195 GLY B O 1
ATOM 3667 N N . VAL B 1 156 ? -34.456 96.957 -3.720 1.00 54.37 196 VAL B N 1
ATOM 3668 C CA . VAL B 1 156 ? -33.883 95.637 -3.495 1.00 55.78 196 VAL B CA 1
ATOM 3669 C C . VAL B 1 156 ? -35.011 94.664 -3.144 1.00 58.44 196 VAL B C 1
ATOM 3670 O O . VAL B 1 156 ? -35.937 95.013 -2.412 1.00 50.31 196 VAL B O 1
ATOM 3674 N N . ALA B 1 157 ? -34.943 93.455 -3.687 1.00 58.10 197 ALA B N 1
ATOM 3675 C CA . ALA B 1 157 ? -35.967 92.456 -3.434 1.00 50.65 197 ALA B CA 1
ATOM 3676 C C . ALA B 1 157 ? -35.757 91.877 -2.047 1.00 49.24 197 ALA B C 1
ATOM 3677 O O . ALA B 1 157 ? -34.623 91.730 -1.607 1.00 56.51 197 ALA B O 1
ATOM 3679 N N . PRO B 1 158 ? -36.853 91.535 -1.360 1.00 50.79 198 PRO B N 1
ATOM 3680 C CA . PRO B 1 158 ? -36.781 91.029 0.018 1.00 56.34 198 PRO B CA 1
ATOM 3681 C C . PRO B 1 158 ? -35.853 89.820 0.160 1.00 58.75 198 PRO B C 1
ATOM 3682 O O . PRO B 1 158 ? -35.154 89.699 1.162 1.00 59.10 198 PRO B O 1
ATOM 3686 N N . ASP B 1 159 ? -35.824 88.948 -0.842 1.00 57.95 199 ASP B N 1
ATOM 3687 C CA . ASP B 1 159 ? -34.977 87.766 -0.760 1.00 60.65 199 ASP B CA 1
ATOM 3688 C C . ASP B 1 159 ? -33.550 87.994 -1.283 1.00 60.83 199 ASP B C 1
ATOM 3689 O O . ASP B 1 159 ? -32.788 87.046 -1.424 1.00 64.58 199 ASP B O 1
ATOM 3694 N N . LYS B 1 160 ? -33.181 89.241 -1.557 1.00 55.40 200 LYS B N 1
ATOM 3695 C CA . LYS B 1 160 ? -31.834 89.527 -2.068 1.00 62.95 200 LYS B CA 1
ATOM 3696 C C . LYS B 1 160 ? -31.103 90.608 -1.261 1.00 55.77 200 LYS B C 1
ATOM 3697 O O . LYS B 1 160 ? -30.171 91.254 -1.749 1.00 57.81 200 LYS B O 1
ATOM 3703 N N . LEU B 1 161 ? -31.523 90.790 -0.019 1.00 52.56 201 LEU B N 1
ATOM 3704 C CA . LEU B 1 161 ? -30.970 91.831 0.845 1.00 52.38 201 LEU B CA 1
ATOM 3705 C C . LEU B 1 161 ? -29.540 91.583 1.358 1.00 57.86 201 LEU B C 1
ATOM 3706 O O . LEU B 1 161 ? -28.715 92.502 1.389 1.00 57.35 201 LEU B O 1
ATOM 3711 N N . TYR B 1 162 ? -29.243 90.351 1.754 1.00 53.07 202 TYR B N 1
ATOM 3712 C CA . TYR B 1 162 ? -27.986 90.072 2.441 1.00 52.36 202 TYR B CA 1
ATOM 3713 C C . TYR B 1 162 ? -26.910 89.539 1.512 1.00 54.30 202 TYR B C 1
ATOM 3714 O O . TYR B 1 162 ? -27.217 88.825 0.551 1.00 63.81 202 TYR B O 1
ATOM 3723 N N . PRO B 1 163 ? -25.642 89.909 1.769 1.00 52.31 203 PRO B N 1
ATOM 3724 C CA . PRO B 1 163 ? -25.193 90.851 2.803 1.00 51.26 203 PRO B CA 1
ATOM 3725 C C . PRO B 1 163 ? -25.648 92.283 2.494 1.00 55.02 203 PRO B C 1
ATOM 3726 O O . PRO B 1 163 ? -25.614 92.681 1.339 1.00 52.45 203 PRO B O 1
ATOM 3730 N N . LEU B 1 164 ? -26.075 93.026 3.508 1.00 47.61 204 LEU B N 1
ATOM 3731 C CA . LEU B 1 164 ? -26.638 94.358 3.300 1.00 45.28 204 LEU B CA 1
ATOM 3732 C C . LEU B 1 164 ? -25.652 95.357 2.698 1.00 52.37 204 LEU B C 1
ATOM 3733 O O . LEU B 1 164 ? -24.495 95.427 3.108 1.00 50.57 204 LEU B O 1
ATOM 3738 N N . ASP B 1 165 ? -26.127 96.137 1.730 1.00 52.32 205 ASP B N 1
ATOM 3739 C CA . ASP B 1 165 ? -25.347 97.234 1.175 1.00 49.83 205 ASP B CA 1
ATOM 3740 C C . ASP B 1 165 ? -25.546 98.417 2.108 1.00 51.41 205 ASP B C 1
ATOM 3741 O O . ASP B 1 165 ? -26.428 99.250 1.896 1.00 51.48 205 ASP B O 1
ATOM 3746 N N . VAL B 1 166 ? -24.735 98.474 3.155 1.00 46.59 206 VAL B N 1
ATOM 3747 C CA . VAL B 1 166 ? -24.982 99.413 4.241 1.00 49.05 206 VAL B CA 1
ATOM 3748 C C . VAL B 1 166 ? -24.947 100.881 3.794 1.00 47.06 206 VAL B C 1
ATOM 3749 O O . VAL B 1 166 ? -25.808 101.667 4.191 1.00 49.37 206 VAL B O 1
ATOM 3753 N N . ASP B 1 167 ? -23.970 101.223 2.956 1.00 42.96 207 ASP B N 1
ATOM 3754 C CA . ASP B 1 167 ? -23.848 102.558 2.377 1.00 48.50 207 ASP B CA 1
ATOM 3755 C C . ASP B 1 167 ? -25.137 102.997 1.697 1.00 57.62 207 ASP B C 1
ATOM 3756 O O . ASP B 1 167 ? -25.598 104.126 1.862 1.00 61.80 207 ASP B O 1
ATOM 3761 N N . ARG B 1 168 ? -25.704 102.096 0.909 1.00 58.42 208 ARG B N 1
ATOM 3762 C CA . ARG B 1 168 ? -26.915 102.380 0.162 1.00 54.99 208 ARG B CA 1
ATOM 3763 C C . ARG B 1 168 ? -28.119 102.548 1.105 1.00 56.68 208 ARG B C 1
ATOM 3764 O O . ARG B 1 168 ? -28.982 103.407 0.886 1.00 51.94 208 ARG B O 1
ATOM 3772 N N . ALA B 1 169 ? -28.171 101.743 2.164 1.00 45.86 209 ALA B N 1
ATOM 3773 C CA . ALA B 1 169 ? -29.245 101.872 3.140 1.00 52.02 209 ALA B CA 1
ATOM 3774 C C . ALA B 1 169 ? -29.201 103.264 3.759 1.00 53.54 209 ALA B C 1
ATOM 3775 O O . ALA B 1 169 ? -30.215 103.957 3.820 1.00 50.03 209 ALA B O 1
ATOM 3777 N N . PHE B 1 170 ? -28.015 103.673 4.197 1.00 46.91 210 PHE B N 1
ATOM 3778 C CA . PHE B 1 170 ? -27.873 104.954 4.863 1.00 50.84 210 PHE B CA 1
ATOM 3779 C C . PHE B 1 170 ? -28.201 106.103 3.928 1.00 49.40 210 PHE B C 1
ATOM 3780 O O . PHE B 1 170 ? -28.840 107.071 4.333 1.00 57.19 210 PHE B O 1
ATOM 3788 N N . LYS B 1 171 ? -27.790 105.981 2.673 1.00 47.03 211 LYS B N 1
ATOM 3789 C CA . LYS B 1 171 ? -28.118 106.995 1.686 1.00 52.97 211 LYS B CA 1
ATOM 3790 C C . LYS B 1 171 ? -29.646 107.170 1.579 1.00 56.71 211 LYS B C 1
ATOM 3791 O O . LYS B 1 171 ? -30.145 108.295 1.664 1.00 55.15 211 LYS B O 1
ATOM 3797 N N . LYS B 1 172 ? -30.391 106.072 1.428 1.00 51.64 212 LYS B N 1
ATOM 3798 C CA . LYS B 1 172 ? -31.859 106.163 1.401 1.00 48.99 212 LYS B CA 1
ATOM 3799 C C . LYS B 1 172 ? -32.411 106.726 2.697 1.00 45.99 212 LYS B C 1
ATOM 3800 O O . LYS B 1 172 ? -33.370 107.495 2.693 1.00 53.80 212 LYS B O 1
ATOM 3806 N N . LEU B 1 173 ? -31.815 106.332 3.811 1.00 43.26 213 LEU B N 1
ATOM 3807 C CA . LEU B 1 173 ? -32.288 106.808 5.104 1.00 44.46 213 LEU B CA 1
ATOM 3808 C C . LEU B 1 173 ? -32.096 108.320 5.254 1.00 53.91 213 LEU B C 1
ATOM 3809 O O . LEU B 1 173 ? -32.954 109.007 5.825 1.00 51.31 213 LEU B O 1
ATOM 3814 N N . GLU B 1 174 ? -30.984 108.837 4.726 1.00 47.60 214 GLU B N 1
ATOM 3815 C CA . GLU B 1 174 ? -30.673 110.244 4.894 1.00 52.04 214 GLU B CA 1
ATOM 3816 C C . GLU B 1 174 ? -31.671 111.052 4.073 1.00 58.15 214 GLU B C 1
ATOM 3817 O O . GLU B 1 174 ? -31.952 112.217 4.361 1.00 63.74 214 GLU B O 1
ATOM 3823 N N . GLU B 1 175 ? -32.235 110.398 3.070 1.00 51.39 215 GLU B N 1
ATOM 3824 C CA . GLU B 1 175 ? -33.162 111.036 2.151 1.00 58.02 215 GLU B CA 1
ATOM 3825 C C . GLU B 1 175 ? -34.572 111.182 2.751 1.00 51.84 215 GLU B C 1
ATOM 3826 O O . GLU B 1 175 ? -35.245 112.189 2.540 1.00 51.66 215 GLU B O 1
ATOM 3832 N N . ILE B 1 176 ? -35.003 110.195 3.524 1.00 40.46 216 ILE B N 1
ATOM 3833 C CA . ILE B 1 176 ? -36.337 110.226 4.118 1.00 40.94 216 ILE B CA 1
ATOM 3834 C C . ILE B 1 176 ? -36.296 111.040 5.416 1.00 48.20 216 ILE B C 1
ATOM 3835 O O . ILE B 1 176 ? -37.330 111.465 5.924 1.00 45.55 216 ILE B O 1
ATOM 3840 N N . LYS B 1 177 ? -35.094 111.236 5.948 1.00 45.58 217 LYS B N 1
ATOM 3841 C CA . LYS B 1 177 ? -34.931 111.717 7.323 1.00 52.43 217 LYS B CA 1
ATOM 3842 C C . LYS B 1 177 ? -35.712 113.006 7.615 1.00 45.15 217 LYS B C 1
ATOM 3843 O O . LYS B 1 177 ? -36.383 113.094 8.638 1.00 49.07 217 LYS B O 1
ATOM 3849 N N . PRO B 1 178 ? -35.640 114.004 6.712 1.00 41.77 218 PRO B N 1
ATOM 3850 C CA . PRO B 1 178 ? -36.387 115.236 7.006 1.00 44.50 218 PRO B CA 1
ATOM 3851 C C . PRO B 1 178 ? -37.890 114.985 7.084 1.00 49.46 218 PRO B C 1
ATOM 3852 O O . PRO B 1 178 ? -38.612 115.802 7.644 1.00 46.46 218 PRO B O 1
ATOM 3856 N N . HIS B 1 179 ? -38.340 113.842 6.578 1.00 52.42 219 HIS B N 1
ATOM 3857 C CA . HIS B 1 179 ? -39.767 113.524 6.551 1.00 45.74 219 HIS B CA 1
ATOM 3858 C C . HIS B 1 179 ? -40.212 112.644 7.699 1.00 46.47 219 HIS B C 1
ATOM 3859 O O . HIS B 1 179 ? -41.392 112.300 7.807 1.00 44.65 219 HIS B O 1
ATOM 3866 N N . ILE B 1 180 ? -39.268 112.267 8.554 1.00 41.26 220 ILE B N 1
ATOM 3867 C CA . ILE B 1 180 ? -39.620 111.488 9.729 1.00 45.83 220 ILE B CA 1
ATOM 3868 C C . ILE B 1 180 ? -40.046 112.414 10.876 1.00 54.80 220 ILE B C 1
ATOM 3869 O O . ILE B 1 180 ? -39.297 113.298 11.306 1.00 57.62 220 ILE B O 1
ATOM 3874 N N . THR B 1 181 ? -41.265 112.204 11.361 1.00 52.02 221 THR B N 1
ATOM 3875 C CA . THR B 1 181 ? -41.818 113.015 12.439 1.00 47.91 221 THR B CA 1
ATOM 3876 C C . THR B 1 181 ? -41.178 112.623 13.779 1.00 48.79 221 THR B C 1
ATOM 3877 O O . THR B 1 181 ? -40.720 113.471 14.558 1.00 46.49 221 THR B O 1
ATOM 3881 N N . VAL B 1 182 ? -41.143 111.322 14.027 1.00 44.80 222 VAL B N 1
ATOM 3882 C CA . VAL B 1 182 ? -40.610 110.789 15.267 1.00 43.49 222 VAL B CA 1
ATOM 3883 C C . VAL B 1 182 ? -39.781 109.544 14.985 1.00 41.40 222 VAL B C 1
ATOM 3884 O O . VAL B 1 182 ? -40.169 108.701 14.178 1.00 44.45 222 VAL B O 1
ATOM 3888 N N . TRP B 1 183 ? -38.635 109.441 15.642 1.00 42.64 223 TRP B N 1
ATOM 3889 C CA . TRP B 1 183 ? -37.885 108.195 15.682 1.00 39.21 223 TRP B CA 1
ATOM 3890 C C . TRP B 1 183 ? -38.192 107.521 17.015 1.00 46.14 223 TRP B C 1
ATOM 3891 O O . TRP B 1 183 ? -37.638 107.912 18.038 1.00 44.24 223 TRP B O 1
ATOM 3902 N N . TRP B 1 184 ? -39.072 106.517 17.025 1.00 46.80 224 TRP B N 1
ATOM 3903 C CA . TRP B 1 184 ? -39.502 105.943 18.310 1.00 47.82 224 TRP B CA 1
ATOM 3904 C C . TRP B 1 184 ? -38.460 105.026 18.927 1.00 49.14 224 TRP B C 1
ATOM 3905 O O . TRP B 1 184 ? -37.574 104.516 18.229 1.00 41.52 224 TRP B O 1
ATOM 3916 N N . THR B 1 185 ? -38.582 104.829 20.238 1.00 47.94 225 THR B N 1
ATOM 3917 C CA . THR B 1 185 ? -37.607 104.090 21.030 1.00 50.59 225 THR B CA 1
ATOM 3918 C C . THR B 1 185 ? -38.237 102.956 21.837 1.00 53.67 225 THR B C 1
ATOM 3919 O O . THR B 1 185 ? -37.521 102.095 22.338 1.00 60.43 225 THR B O 1
ATOM 3923 N N . SER B 1 186 ? -39.564 102.949 21.975 1.00 40.57 226 SER B N 1
ATOM 3924 C CA . SER B 1 186 ? -40.224 101.810 22.612 1.00 40.73 226 SER B CA 1
ATOM 3925 C C . SER B 1 186 ? -41.490 101.395 21.898 1.00 40.75 226 SER B C 1
ATOM 3926 O O . SER B 1 186 ? -42.156 102.208 21.239 1.00 42.68 226 SER B O 1
ATOM 3929 N N . GLY B 1 187 ? -41.830 100.119 22.045 1.00 43.26 227 GLY B N 1
ATOM 3930 C CA . GLY B 1 187 ? -43.034 99.576 21.445 1.00 45.29 227 GLY B CA 1
ATOM 3931 C C . GLY B 1 187 ? -44.261 100.374 21.851 1.00 43.02 227 GLY B C 1
ATOM 3932 O O . GLY B 1 187 ? -45.065 100.770 21.008 1.00 46.43 227 GLY B O 1
ATOM 3933 N N . ALA B 1 188 ? -44.394 100.620 23.147 1.00 42.45 228 ALA B N 1
ATOM 3934 C CA . ALA B 1 188 ? -45.543 101.335 23.670 1.00 45.24 228 ALA B CA 1
ATOM 3935 C C . ALA B 1 188 ? -45.677 102.708 23.014 1.00 39.39 228 ALA B C 1
ATOM 3936 O O . ALA B 1 188 ? -46.777 103.116 22.627 1.00 42.85 228 ALA B O 1
ATOM 3938 N N . GLN B 1 189 ? -44.557 103.415 22.887 1.00 43.82 229 GLN B N 1
ATOM 3939 C CA . GLN B 1 189 ? -44.548 104.712 22.211 1.00 47.94 229 GLN B CA 1
ATOM 3940 C C . GLN B 1 189 ? -45.034 104.565 20.778 1.00 49.00 229 GLN B C 1
ATOM 3941 O O . GLN B 1 189 ? -45.843 105.369 20.297 1.00 45.14 229 GLN B O 1
ATOM 3947 N N . SER B 1 190 ? -44.551 103.530 20.094 1.00 42.18 230 SER B N 1
ATOM 3948 C CA . SER B 1 190 ? -44.939 103.335 18.704 1.00 35.00 230 SER B CA 1
ATOM 3949 C C . SER B 1 190 ? -46.441 103.088 18.586 1.00 41.10 230 SER B C 1
ATOM 3950 O O . SER B 1 190 ? -47.059 103.523 17.616 1.00 42.80 230 SER B O 1
ATOM 3953 N N . ALA B 1 191 ? -47.030 102.395 19.566 1.00 36.25 231 ALA B N 1
ATOM 3954 C CA . ALA B 1 191 ? -48.481 102.144 19.538 1.00 41.21 231 ALA B CA 1
ATOM 3955 C C . ALA B 1 191 ? -49.268 103.433 19.798 1.00 38.99 231 ALA B C 1
ATOM 3956 O O . ALA B 1 191 ? -50.235 103.740 19.098 1.00 44.45 231 ALA B O 1
ATOM 3958 N N . GLN B 1 192 ? -48.841 104.181 20.814 1.00 38.29 232 GLN B N 1
ATOM 3959 C CA . GLN B 1 192 ? -49.450 105.468 21.148 1.00 41.38 232 GLN B CA 1
ATOM 3960 C C . GLN B 1 192 ? -49.431 106.439 19.961 1.00 41.89 232 GLN B C 1
ATOM 3961 O O . GLN B 1 192 ? -50.429 107.119 19.684 1.00 41.89 232 GLN B O 1
ATOM 3967 N N . LEU B 1 193 ? -48.300 106.499 19.255 1.00 37.14 233 LEU B N 1
ATOM 3968 C CA . LEU B 1 193 ? -48.179 107.360 18.063 1.00 48.49 233 LEU B CA 1
ATOM 3969 C C . LEU B 1 193 ? -49.249 107.064 17.021 1.00 47.53 233 LEU B C 1
ATOM 3970 O O . LEU B 1 193 ? -49.812 107.976 16.425 1.00 49.03 233 LEU B O 1
ATOM 3975 N N . LEU B 1 194 ? -49.499 105.780 16.778 1.00 48.02 234 LEU B N 1
ATOM 3976 C CA . LEU B 1 194 ? -50.540 105.373 15.836 1.00 47.51 234 LEU B CA 1
ATOM 3977 C C . LEU B 1 194 ? -51.927 105.675 16.388 1.00 47.77 234 LEU B C 1
ATOM 3978 O O . LEU B 1 194 ? -52.805 106.152 15.670 1.00 48.02 234 LEU B O 1
ATOM 3983 N N . ASN B 1 195 ? -52.126 105.349 17.663 1.00 42.38 235 ASN B N 1
ATOM 3984 C CA . ASN B 1 195 ? -53.422 105.505 18.304 1.00 42.57 235 ASN B CA 1
ATOM 3985 C C . ASN B 1 195 ? -53.896 106.960 18.351 1.00 49.06 235 ASN B C 1
ATOM 3986 O O . ASN B 1 195 ? -55.083 107.237 18.163 1.00 46.49 235 ASN B O 1
ATOM 3991 N N . ASP B 1 196 ? -52.978 107.893 18.600 1.00 44.21 236 ASP B N 1
ATOM 3992 C CA . ASP B 1 196 ? -53.393 109.289 18.774 1.00 44.51 236 ASP B CA 1
ATOM 3993 C C . ASP B 1 196 ? -53.297 110.109 17.492 1.00 50.81 236 ASP B C 1
ATOM 3994 O O . ASP B 1 196 ? -53.562 111.310 17.485 1.00 52.64 236 ASP B O 1
ATOM 3999 N N . GLY B 1 197 ? -52.921 109.449 16.405 1.00 42.35 237 GLY B N 1
ATOM 4000 C CA . GLY B 1 197 ? -52.821 110.114 15.115 1.00 48.37 237 GLY B CA 1
ATOM 4001 C C . GLY B 1 197 ? -51.578 110.967 14.917 1.00 49.50 237 GLY B C 1
ATOM 4002 O O . GLY B 1 197 ? -51.463 111.666 13.915 1.00 50.53 237 GLY B O 1
ATOM 4003 N N . GLU B 1 198 ? -50.641 110.927 15.856 1.00 46.71 238 GLU B N 1
ATOM 4004 C CA . GLU B 1 198 ? -49.404 111.685 15.684 1.00 51.04 238 GLU B CA 1
ATOM 4005 C C . GLU B 1 198 ? -48.647 111.260 14.425 1.00 48.11 238 GLU B C 1
ATOM 4006 O O . GLU B 1 198 ? -47.959 112.061 13.813 1.00 48.31 238 GLU B O 1
ATOM 4012 N N . VAL B 1 199 ? -48.753 109.992 14.048 1.00 46.05 239 VAL B N 1
ATOM 4013 C CA . VAL B 1 199 ? -48.247 109.570 12.743 1.00 45.50 239 VAL B CA 1
ATOM 4014 C C . VAL B 1 199 ? -49.352 108.894 11.935 1.00 47.17 239 VAL B C 1
ATOM 4015 O O . VAL B 1 199 ? -50.279 108.320 12.506 1.00 44.80 239 VAL B O 1
ATOM 4019 N N . ASP B 1 200 ? -49.256 108.975 10.609 1.00 41.46 240 ASP B N 1
ATOM 4020 C CA . ASP B 1 200 ? -50.219 108.340 9.727 1.00 47.72 240 ASP B CA 1
ATOM 4021 C C . ASP B 1 200 ? -49.668 107.011 9.209 1.00 49.71 240 ASP B C 1
ATOM 4022 O O . ASP B 1 200 ? -50.399 106.193 8.628 1.00 42.43 240 ASP B O 1
ATOM 4035 N N . GLU B 1 202 ? -45.968 104.186 9.949 1.00 40.53 242 GLU B N 1
ATOM 4036 C CA . GLU B 1 202 ? -44.708 103.937 10.627 1.00 38.90 242 GLU B CA 1
ATOM 4037 C C . GLU B 1 202 ? -44.321 102.476 10.462 1.00 41.35 242 GLU B C 1
ATOM 4038 O O . GLU B 1 202 ? -45.169 101.633 10.146 1.00 37.87 242 GLU B O 1
ATOM 4052 N N . ALA B 1 204 ? -43.555 99.369 12.668 1.00 44.95 244 ALA B N 1
ATOM 4053 C CA . ALA B 1 204 ? -43.919 98.986 14.027 1.00 44.48 244 ALA B CA 1
ATOM 4054 C C . ALA B 1 204 ? -43.874 97.477 14.131 1.00 41.93 244 ALA B C 1
ATOM 4055 O O . ALA B 1 204 ? -43.919 96.793 13.115 1.00 42.15 244 ALA B O 1
ATOM 4057 N N . TRP B 1 205 ? -43.777 96.953 15.350 1.00 41.92 245 TRP B N 1
ATOM 4058 C CA . TRP B 1 205 ? -43.914 95.515 15.540 1.00 44.49 245 TRP B CA 1
ATOM 4059 C C . TRP B 1 205 ? -45.384 95.137 15.372 1.00 42.15 245 TRP B C 1
ATOM 4060 O O . TRP B 1 205 ? -46.269 95.878 15.783 1.00 41.35 245 TRP B O 1
ATOM 4071 N N . ASN B 1 206 ? -45.653 94.003 14.730 1.00 34.37 246 ASN B N 1
ATOM 4072 C CA . ASN B 1 206 ? -47.022 93.700 14.341 1.00 33.55 246 ASN B CA 1
ATOM 4073 C C . ASN B 1 206 ? -47.898 93.489 15.578 1.00 39.55 246 ASN B C 1
ATOM 4074 O O . ASN B 1 206 ? -49.086 93.824 15.586 1.00 41.33 246 ASN B O 1
ATOM 4079 N N . GLY B 1 207 ? -47.301 92.951 16.633 1.00 39.81 247 GLY B N 1
ATOM 4080 C CA . GLY B 1 207 ? -48.020 92.748 17.888 1.00 40.58 247 GLY B CA 1
ATOM 4081 C C . GLY B 1 207 ? -48.544 94.051 18.472 1.00 45.62 247 GLY B C 1
ATOM 4082 O O . GLY B 1 207 ? -49.683 94.127 18.927 1.00 46.69 247 GLY B O 1
ATOM 4083 N N . ARG B 1 208 ? -47.715 95.087 18.459 1.00 38.74 248 ARG B N 1
ATOM 4084 C CA . ARG B 1 208 ? -48.139 96.401 18.946 1.00 43.32 248 ARG B CA 1
ATOM 4085 C C . ARG B 1 208 ? -49.303 96.976 18.110 1.00 44.55 248 ARG B C 1
ATOM 4086 O O . ARG B 1 208 ? -50.238 97.579 18.646 1.00 49.15 248 ARG B O 1
ATOM 4094 N N . VAL B 1 209 ? -49.245 96.788 16.798 1.00 43.03 249 VAL B N 1
ATOM 4095 C CA . VAL B 1 209 ? -50.256 97.356 15.917 1.00 40.95 249 VAL B CA 1
ATOM 4096 C C . VAL B 1 209 ? -51.547 96.603 16.117 1.00 47.59 249 VAL B C 1
ATOM 4097 O O . VAL B 1 209 ? -52.614 97.195 16.252 1.00 49.86 249 VAL B O 1
ATOM 4101 N N . SER B 1 210 ? -51.433 95.281 16.131 1.00 47.45 250 SER B N 1
ATOM 4102 C CA . SER B 1 210 ? -52.564 94.402 16.391 1.00 49.47 250 SER B CA 1
ATOM 4103 C C . SER B 1 210 ? -53.303 94.820 17.666 1.00 43.88 250 SER B C 1
ATOM 4104 O O . SER B 1 210 ? -54.532 94.957 17.675 1.00 46.56 250 SER B O 1
ATOM 4107 N N . ALA B 1 211 ? -52.548 95.021 18.743 1.00 46.69 251 ALA B N 1
ATOM 4108 C CA . ALA B 1 211 ? -53.146 95.314 20.049 1.00 46.31 251 ALA B CA 1
ATOM 4109 C C . ALA B 1 211 ? -53.894 96.644 20.021 1.00 48.22 251 ALA B C 1
ATOM 4110 O O . ALA B 1 211 ? -54.991 96.753 20.549 1.00 41.64 251 ALA B O 1
ATOM 4112 N N . VAL B 1 212 ? -53.303 97.648 19.384 1.00 45.12 252 VAL B N 1
ATOM 4113 C CA . VAL B 1 212 ? -53.951 98.949 19.274 1.00 52.84 252 VAL B CA 1
ATOM 4114 C C . VAL B 1 212 ? -55.222 98.878 18.429 1.00 50.54 252 VAL B C 1
ATOM 4115 O O . VAL B 1 212 ? -56.223 99.534 18.730 1.00 45.56 252 VAL B O 1
ATOM 4119 N N . ALA B 1 213 ? -55.187 98.066 17.377 1.00 45.34 253 ALA B N 1
ATOM 4120 C CA . ALA B 1 213 ? -56.348 97.917 16.516 1.00 47.65 253 ALA B CA 1
ATOM 4121 C C . ALA B 1 213 ? -57.473 97.193 17.263 1.00 52.00 253 ALA B C 1
ATOM 4122 O O . ALA B 1 213 ? -58.653 97.521 17.093 1.00 47.88 253 ALA B O 1
ATOM 4124 N N . LYS B 1 214 ? -57.106 96.229 18.109 1.00 51.48 254 LYS B N 1
ATOM 4125 C CA . LYS B 1 214 ? -58.090 95.540 18.960 1.00 58.20 254 LYS B CA 1
ATOM 4126 C C . LYS B 1 214 ? -58.777 96.504 19.928 1.00 54.72 254 LYS B C 1
ATOM 4127 O O . LYS B 1 214 ? -59.962 96.370 20.213 1.00 57.36 254 LYS B O 1
ATOM 4133 N N . GLU B 1 215 ? -58.025 97.475 20.430 1.00 52.91 255 GLU B N 1
ATOM 4134 C CA A GLU B 1 215 ? -58.553 98.459 21.371 0.53 59.87 255 GLU B CA 1
ATOM 4135 C CA B GLU B 1 215 ? -58.578 98.428 21.382 0.47 58.80 255 GLU B CA 1
ATOM 4136 C C . GLU B 1 215 ? -59.590 99.343 20.700 1.00 60.81 255 GLU B C 1
ATOM 4137 O O . GLU B 1 215 ? -60.341 100.046 21.375 1.00 58.02 255 GLU B O 1
ATOM 4148 N N . GLY B 1 216 ? -59.603 99.326 19.363 1.00 55.38 256 GLY B N 1
ATOM 4149 C CA . GLY B 1 216 ? -60.573 100.097 18.593 1.00 55.69 256 GLY B CA 1
ATOM 4150 C C . GLY B 1 216 ? -60.023 101.167 17.656 1.00 55.53 256 GLY B C 1
ATOM 4151 O O . GLY B 1 216 ? -60.786 101.833 16.945 1.00 50.90 256 GLY B O 1
ATOM 4152 N N . ALA B 1 217 ? -58.703 101.344 17.648 1.00 47.96 257 ALA B N 1
ATOM 4153 C CA . ALA B 1 217 ? -58.088 102.345 16.785 1.00 50.44 257 ALA B CA 1
ATOM 4154 C C . ALA B 1 217 ? -58.221 101.961 15.306 1.00 48.65 257 ALA B C 1
ATOM 4155 O O . ALA B 1 217 ? -58.055 100.795 14.931 1.00 48.46 257 ALA B O 1
ATOM 4157 N N . LYS B 1 218 ? -58.513 102.944 14.467 1.00 51.16 258 LYS B N 1
ATOM 4158 C CA . LYS B 1 218 ? -58.652 102.683 13.035 1.00 49.50 258 LYS B CA 1
ATOM 4159 C C . LYS B 1 218 ? -57.286 102.636 12.351 1.00 47.78 258 LYS B C 1
ATOM 4160 O O . LYS B 1 218 ? -56.902 103.536 11.611 1.00 57.47 258 LYS B O 1
ATOM 4166 N N . VAL B 1 219 ? -56.556 101.561 12.625 1.00 48.68 259 VAL B N 1
ATOM 4167 C CA . VAL B 1 219 ? -55.248 101.338 12.039 1.00 47.91 259 VAL B CA 1
ATOM 4168 C C . VAL B 1 219 ? -55.110 99.890 11.560 1.00 51.69 259 VAL B C 1
ATOM 4169 O O . VAL B 1 219 ? -55.901 99.012 11.917 1.00 51.83 259 VAL B O 1
ATOM 4173 N N . SER B 1 220 ? -54.101 99.655 10.738 1.00 47.32 260 SER B N 1
ATOM 4174 C CA . SER B 1 220 ? -53.852 98.337 10.191 1.00 47.76 260 SER B CA 1
ATOM 4175 C C . SER B 1 220 ? -52.395 98.291 9.755 1.00 48.45 260 SER B C 1
ATOM 4176 O O . SER B 1 220 ? -51.638 99.240 9.974 1.00 42.12 260 SER B O 1
ATOM 4179 N N . PHE B 1 221 ? -52.004 97.186 9.139 1.00 43.56 261 PHE B N 1
ATOM 4180 C CA . PHE B 1 221 ? -50.656 97.044 8.614 1.00 41.10 261 PHE B CA 1
ATOM 4181 C C . PHE B 1 221 ? -50.679 95.985 7.524 1.00 51.68 261 PHE B C 1
ATOM 4182 O O . PHE B 1 221 ? -51.679 95.279 7.341 1.00 42.19 261 PHE B O 1
ATOM 4190 N N . THR B 1 222 ? -49.579 95.878 6.792 1.00 42.67 262 THR B N 1
ATOM 4191 C CA . THR B 1 222 ? -49.455 94.804 5.836 1.00 41.56 262 THR B CA 1
ATOM 4192 C C . THR B 1 222 ? -48.199 94.012 6.154 1.00 43.64 262 THR B C 1
ATOM 4193 O O . THR B 1 222 ? -47.221 94.569 6.685 1.00 36.99 262 THR B O 1
ATOM 4197 N N . TYR B 1 223 ? -48.231 92.721 5.830 1.00 44.87 263 TYR B N 1
ATOM 4198 C CA . TYR B 1 223 ? -47.043 91.872 5.902 1.00 43.51 263 TYR B CA 1
ATOM 4199 C C . TYR B 1 223 ? -46.138 92.091 4.687 1.00 41.80 263 TYR B C 1
ATOM 4200 O O . TYR B 1 223 ? -44.964 91.716 4.698 1.00 37.89 263 TYR B O 1
ATOM 4209 N N . ASN B 1 224 ? -46.684 92.695 3.635 1.00 36.52 264 ASN B N 1
ATOM 4210 C CA . ASN B 1 224 ? -45.874 92.945 2.438 1.00 46.29 264 ASN B CA 1
ATOM 4211 C C . ASN B 1 224 ? -44.575 93.701 2.739 1.00 42.91 264 ASN B C 1
ATOM 4212 O O . ASN B 1 224 ? -44.596 94.803 3.294 1.00 42.48 264 ASN B O 1
ATOM 4217 N N . GLN B 1 225 ? -43.446 93.085 2.397 1.00 43.28 265 GLN B N 1
ATOM 4218 C CA . GLN B 1 225 ? -42.124 93.653 2.689 1.00 43.79 265 GLN B CA 1
ATOM 4219 C C . GLN B 1 225 ? -41.838 93.830 4.181 1.00 39.88 265 GLN B C 1
ATOM 4220 O O . GLN B 1 225 ? -40.935 94.575 4.555 1.00 39.65 265 GLN B O 1
ATOM 4226 N N . GLY B 1 226 ? -42.604 93.150 5.031 1.00 40.47 266 GLY B N 1
ATOM 4227 C CA . GLY B 1 226 ? -42.308 93.147 6.453 1.00 40.38 266 GLY B CA 1
ATOM 4228 C C . GLY B 1 226 ? -40.970 92.455 6.685 1.00 43.92 266 GLY B C 1
ATOM 4229 O O . GLY B 1 226 ? -40.491 91.728 5.820 1.00 43.96 266 GLY B O 1
ATOM 4230 N N . ILE B 1 227 ? -40.344 92.700 7.831 1.00 46.49 267 ILE B N 1
ATOM 4231 C CA . ILE B 1 227 ? -39.099 92.007 8.166 1.00 42.16 267 ILE B CA 1
ATOM 4232 C C . ILE B 1 227 ? -39.365 90.946 9.223 1.00 45.22 267 ILE B C 1
ATOM 4233 O O . ILE B 1 227 ? -39.643 91.265 10.388 1.00 41.45 267 ILE B O 1
ATOM 4238 N N . LEU B 1 228 ? -39.280 89.688 8.806 1.00 43.94 268 LEU B N 1
ATOM 4239 C CA . LEU B 1 228 ? -39.615 88.555 9.655 1.00 43.45 268 LEU B CA 1
ATOM 4240 C C . LEU B 1 228 ? -38.437 88.203 10.571 1.00 45.52 268 LEU B C 1
ATOM 4241 O O . LEU B 1 228 ? -37.336 87.902 10.103 1.00 44.60 268 LEU B O 1
ATOM 4246 N N . GLN B 1 229 ? -38.697 88.230 11.873 1.00 39.73 269 GLN B N 1
ATOM 4247 C CA . GLN B 1 229 ? -37.686 88.053 12.903 1.00 45.32 269 GLN B CA 1
ATOM 4248 C C . GLN B 1 229 ? -38.133 87.006 13.944 1.00 44.84 269 GLN B C 1
ATOM 4249 O O . GLN B 1 229 ? -39.280 86.536 13.918 1.00 38.52 269 GLN B O 1
ATOM 4255 N N . SER B 1 230 ? -37.239 86.647 14.867 1.00 40.11 270 SER B N 1
ATOM 4256 C CA . SER B 1 230 ? -37.579 85.675 15.907 1.00 41.00 270 SER B CA 1
ATOM 4257 C C . SER B 1 230 ? -36.777 85.854 17.192 1.00 43.81 270 SER B C 1
ATOM 4258 O O . SER B 1 230 ? -35.675 86.425 17.185 1.00 38.62 270 SER B O 1
ATOM 4261 N N . THR B 1 231 ? -37.332 85.350 18.296 1.00 40.10 271 THR B N 1
ATOM 4262 C CA . THR B 1 231 ? -36.537 85.141 19.503 1.00 35.64 271 THR B CA 1
ATOM 4263 C C . THR B 1 231 ? -36.359 83.630 19.667 1.00 42.54 271 THR B C 1
ATOM 4264 O O . THR B 1 231 ? -37.153 82.834 19.135 1.00 37.36 271 THR B O 1
ATOM 4268 N N . SER B 1 232 ? -35.307 83.253 20.389 1.00 38.76 272 SER B N 1
ATOM 4269 C CA . SER B 1 232 ? -34.999 81.860 20.670 1.00 41.85 272 SER B CA 1
ATOM 4270 C C . SER B 1 232 ? -34.766 81.705 22.167 1.00 45.74 272 SER B C 1
ATOM 4271 O O . SER B 1 232 ? -34.595 82.698 22.888 1.00 41.47 272 SER B O 1
ATOM 4274 N N . LEU B 1 233 ? -34.777 80.461 22.640 1.00 35.82 273 LEU B N 1
ATOM 4275 C CA . LEU B 1 233 ? -34.517 80.189 24.046 1.00 36.76 273 LEU B CA 1
ATOM 4276 C C . LEU B 1 233 ? -33.102 79.689 24.126 1.00 37.08 273 LEU B C 1
ATOM 4277 O O . LEU B 1 233 ? -32.659 78.958 23.254 1.00 41.14 273 LEU B O 1
ATOM 4282 N N . CYS B 1 234 ? -32.393 80.089 25.170 1.00 37.27 274 CYS B N 1
ATOM 4283 C CA . CYS B 1 234 ? -31.056 79.576 25.435 1.00 39.78 274 CYS B CA 1
ATOM 4284 C C . CYS B 1 234 ? -30.899 79.464 26.949 1.00 42.15 274 CYS B C 1
ATOM 4285 O O . CYS B 1 234 ? -31.734 79.977 27.698 1.00 43.26 274 CYS B O 1
ATOM 4288 N N . ILE B 1 235 ? -29.839 78.780 27.381 1.00 42.26 275 ILE B N 1
ATOM 4289 C CA . ILE B 1 235 ? -29.565 78.563 28.796 1.00 42.20 275 ILE B CA 1
ATOM 4290 C C . ILE B 1 235 ? -28.232 79.197 29.162 1.00 46.74 275 ILE B C 1
ATOM 4291 O O . ILE B 1 235 ? -27.219 78.933 28.514 1.00 48.24 275 ILE B O 1
ATOM 4296 N N . LEU B 1 236 ? -28.231 80.036 30.195 1.00 42.71 276 LEU B N 1
ATOM 4297 C CA . LEU B 1 236 ? -26.996 80.676 30.629 1.00 41.64 276 LEU B CA 1
ATOM 4298 C C . LEU B 1 236 ? -25.949 79.637 30.989 1.00 44.59 276 LEU B C 1
ATOM 4299 O O . LEU B 1 236 ? -26.260 78.610 31.599 1.00 47.60 276 LEU B O 1
ATOM 4304 N N . LYS B 1 237 ? -24.705 79.897 30.605 1.00 41.26 277 LYS B N 1
ATOM 4305 C CA . LYS B 1 237 ? -23.613 79.037 31.034 1.00 45.54 277 LYS B CA 1
ATOM 4306 C C . LYS B 1 237 ? -23.514 79.160 32.555 1.00 51.84 277 LYS B C 1
ATOM 4307 O O . LYS B 1 237 ? -23.412 80.266 33.093 1.00 52.26 277 LYS B O 1
ATOM 4313 N N . GLY B 1 238 ? -23.551 78.030 33.248 1.00 57.47 278 GLY B N 1
ATOM 4314 C CA . GLY B 1 238 ? -23.472 78.034 34.696 1.00 50.75 278 GLY B CA 1
ATOM 4315 C C . GLY B 1 238 ? -24.841 78.135 35.343 1.00 52.28 278 GLY B C 1
ATOM 4316 O O . GLY B 1 238 ? -24.948 78.176 36.570 1.00 46.67 278 GLY B O 1
ATOM 4317 N N . ALA B 1 239 ? -25.893 78.176 34.527 1.00 46.51 279 ALA B N 1
ATOM 4318 C CA . ALA B 1 239 ? -27.249 78.155 35.072 1.00 48.15 279 ALA B CA 1
ATOM 4319 C C . ALA B 1 239 ? -27.303 77.253 36.310 1.00 53.72 279 ALA B C 1
ATOM 4320 O O . ALA B 1 239 ? -26.830 76.119 36.283 1.00 58.19 279 ALA B O 1
ATOM 4322 N N . PRO B 1 240 ? -27.865 77.767 37.408 1.00 53.38 280 PRO B N 1
ATOM 4323 C CA . PRO B 1 240 ? -27.933 76.973 38.638 1.00 53.94 280 PRO B CA 1
ATOM 4324 C C . PRO B 1 240 ? -28.895 75.787 38.512 1.00 48.52 280 PRO B C 1
ATOM 4325 O O . PRO B 1 240 ? -28.790 74.832 39.271 1.00 52.79 280 PRO B O 1
ATOM 4329 N N . ASN B 1 241 ? -29.817 75.839 37.560 1.00 48.95 281 ASN B N 1
ATOM 4330 C CA . ASN B 1 241 ? -30.732 74.715 37.354 1.00 54.53 281 ASN B CA 1
ATOM 4331 C C . ASN B 1 241 ? -30.687 74.166 35.937 1.00 54.34 281 ASN B C 1
ATOM 4332 O O . ASN B 1 241 ? -31.718 74.037 35.272 1.00 53.97 281 ASN B O 1
ATOM 4337 N N . LEU B 1 242 ? -29.477 73.836 35.497 1.00 56.10 282 LEU B N 1
ATOM 4338 C CA . LEU B 1 242 ? -29.212 73.373 34.133 1.00 55.61 282 LEU B CA 1
ATOM 4339 C C . LEU B 1 242 ? -30.077 72.197 33.674 1.00 52.77 282 LEU B C 1
ATOM 4340 O O . LEU B 1 242 ? -30.675 72.245 32.597 1.00 59.29 282 LEU B O 1
ATOM 4345 N N . GLU B 1 243 ? -30.119 71.143 34.480 1.00 52.45 283 GLU B N 1
ATOM 4346 C CA . GLU B 1 243 ? -30.893 69.944 34.153 1.00 66.51 283 GLU B CA 1
ATOM 4347 C C . GLU B 1 243 ? -32.370 70.255 33.946 1.00 59.39 283 GLU B C 1
ATOM 4348 O O . GLU B 1 243 ? -32.971 69.863 32.945 1.00 50.20 283 GLU B O 1
ATOM 4354 N N . THR B 1 244 ? -32.959 70.936 34.919 1.00 46.47 284 THR B N 1
ATOM 4355 C CA . THR B 1 244 ? -34.361 71.316 34.829 1.00 45.62 284 THR B CA 1
ATOM 4356 C C . THR B 1 244 ? -34.588 72.248 33.626 1.00 47.76 284 THR B C 1
ATOM 4357 O O . THR B 1 244 ? -35.571 72.112 32.902 1.00 49.43 284 THR B O 1
ATOM 4361 N N . ALA B 1 245 ? -33.654 73.168 33.400 1.00 48.45 285 ALA B N 1
ATOM 4362 C CA . ALA B 1 245 ? -33.757 74.098 32.274 1.00 46.04 285 ALA B CA 1
ATOM 4363 C C . ALA B 1 245 ? -33.806 73.346 30.943 1.00 45.73 285 ALA B C 1
ATOM 4364 O O . ALA B 1 245 ? -34.631 73.641 30.074 1.00 44.09 285 ALA B O 1
ATOM 4366 N N . VAL B 1 246 ? -32.915 72.372 30.788 1.00 46.97 286 VAL B N 1
ATOM 4367 C CA . VAL B 1 246 ? -32.911 71.526 29.597 1.00 48.15 286 VAL B CA 1
ATOM 4368 C C . VAL B 1 246 ? -34.273 70.854 29.378 1.00 47.85 286 VAL B C 1
ATOM 4369 O O . VAL B 1 246 ? -34.759 70.792 28.250 1.00 44.98 286 VAL B O 1
ATOM 4373 N N . LYS B 1 247 ? -34.884 70.356 30.452 1.00 44.44 287 LYS B N 1
ATOM 4374 C CA . LYS B 1 247 ? -36.195 69.713 30.354 1.00 46.38 287 LYS B CA 1
ATOM 4375 C C . LYS B 1 247 ? -37.279 70.723 30.000 1.00 54.07 287 LYS B C 1
ATOM 4376 O O . LYS B 1 247 ? -38.184 70.429 29.226 1.00 47.98 287 LYS B O 1
ATOM 4382 N N . PHE B 1 248 ? -37.190 71.924 30.560 1.00 54.80 288 PHE B N 1
ATOM 4383 C CA . PHE B 1 248 ? -38.139 72.955 30.184 1.00 43.43 288 PHE B CA 1
ATOM 4384 C C . PHE B 1 248 ? -38.075 73.311 28.690 1.00 48.54 288 PHE B C 1
ATOM 4385 O O . PHE B 1 248 ? -39.119 73.442 28.038 1.00 49.86 288 PHE B O 1
ATOM 4393 N N . LEU B 1 249 ? -36.870 73.475 28.142 1.00 41.69 289 LEU B N 1
ATOM 4394 C CA . LEU B 1 249 ? -36.762 73.839 26.724 1.00 44.58 289 LEU B CA 1
ATOM 4395 C C . LEU B 1 249 ? -37.567 72.876 25.865 1.00 47.97 289 LEU B C 1
ATOM 4396 O O . LEU B 1 249 ? -38.241 73.279 24.916 1.00 50.30 289 LEU B O 1
ATOM 4401 N N . ASN B 1 250 ? -37.462 71.590 26.184 1.00 47.15 290 ASN B N 1
ATOM 4402 C CA . ASN B 1 250 ? -38.161 70.574 25.422 1.00 51.14 290 ASN B CA 1
ATOM 4403 C C . ASN B 1 250 ? -39.663 70.818 25.474 1.00 52.44 290 ASN B C 1
ATOM 4404 O O . ASN B 1 250 ? -40.351 70.704 24.465 1.00 55.79 290 ASN B O 1
ATOM 4409 N N . GLU B 1 251 ? -40.173 71.166 26.649 1.00 49.83 291 GLU B N 1
ATOM 4410 C CA . GLU B 1 251 ? -41.596 71.456 26.778 1.00 50.39 291 GLU B CA 1
ATOM 4411 C C . GLU B 1 251 ? -41.958 72.780 26.095 1.00 45.92 291 GLU B C 1
ATOM 4412 O O . GLU B 1 251 ? -43.053 72.935 25.562 1.00 44.79 291 GLU B O 1
ATOM 4418 N N . ALA B 1 252 ? -41.037 73.736 26.133 1.00 36.70 292 ALA B N 1
ATOM 4419 C CA . ALA B 1 252 ? -41.284 75.055 25.561 1.00 44.24 292 ALA B CA 1
ATOM 4420 C C . ALA B 1 252 ? -41.568 74.994 24.057 1.00 43.85 292 ALA B C 1
ATOM 4421 O O . ALA B 1 252 ? -42.354 75.784 23.549 1.00 39.26 292 ALA B O 1
ATOM 4423 N N . VAL B 1 253 ? -40.942 74.060 23.351 1.00 40.47 293 VAL B N 1
ATOM 4424 C CA . VAL B 1 253 ? -41.174 73.951 21.907 1.00 43.60 293 VAL B CA 1
ATOM 4425 C C . VAL B 1 253 ? -41.995 72.713 21.543 1.00 43.92 293 VAL B C 1
ATOM 4426 O O . VAL B 1 253 ? -42.003 72.263 20.401 1.00 49.04 293 VAL B O 1
ATOM 4430 N N . ASP B 1 254 ? -42.704 72.175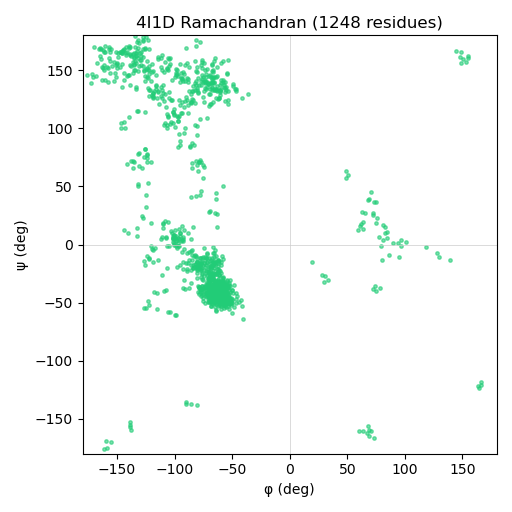 22.521 1.00 45.17 294 ASP B N 1
ATOM 4431 C CA . ASP B 1 254 ? -43.692 71.153 22.228 1.00 46.16 294 ASP B CA 1
ATOM 4432 C C . ASP B 1 254 ? -44.724 71.758 21.264 1.00 42.66 294 ASP B C 1
ATOM 4433 O O . ASP B 1 254 ? -45.192 72.885 21.474 1.00 41.91 294 ASP B O 1
ATOM 4438 N N . PRO B 1 255 ? -45.083 71.021 20.201 1.00 43.46 295 PRO B N 1
ATOM 4439 C CA . PRO B 1 255 ? -45.941 71.610 19.160 1.00 47.73 295 PRO B CA 1
ATOM 4440 C C . PRO B 1 255 ? -47.269 72.161 19.703 1.00 51.01 295 PRO B C 1
ATOM 4441 O O . PRO B 1 255 ? -47.690 73.251 19.292 1.00 41.96 295 PRO B O 1
ATOM 4445 N N . VAL B 1 256 ? -47.912 71.430 20.614 1.00 39.76 296 VAL B N 1
ATOM 4446 C CA . VAL B 1 256 ? -49.194 71.882 21.143 1.00 37.81 296 VAL B CA 1
ATOM 4447 C C . VAL B 1 256 ? -49.054 73.151 22.011 1.00 47.71 296 VAL B C 1
ATOM 4448 O O . VAL B 1 256 ? -49.859 74.075 21.901 1.00 45.42 296 VAL B O 1
ATOM 4452 N N . HIS B 1 257 ? -48.032 73.206 22.861 1.00 39.97 297 HIS B N 1
ATOM 4453 C CA . HIS B 1 257 ? -47.811 74.401 23.669 1.00 43.48 297 HIS B CA 1
ATOM 4454 C C . HIS B 1 257 ? -47.528 75.574 22.743 1.00 46.07 297 HIS B C 1
ATOM 4455 O O . HIS B 1 257 ? -48.076 76.670 22.900 1.00 40.27 297 HIS B O 1
ATOM 4462 N N . GLN B 1 258 ? -46.670 75.327 21.763 1.00 38.59 298 GLN B N 1
ATOM 4463 C CA . GLN B 1 258 ? -46.317 76.339 20.788 1.00 46.45 298 GLN B CA 1
ATOM 4464 C C . GLN B 1 258 ? -47.545 76.830 20.042 1.00 44.41 298 GLN B C 1
ATOM 4465 O O . GLN B 1 258 ? -47.663 78.015 19.733 1.00 42.84 298 GLN B O 1
ATOM 4471 N N . ALA B 1 259 ? -48.462 75.917 19.748 1.00 39.63 299 ALA B N 1
ATOM 4472 C CA . ALA B 1 259 ? -49.630 76.279 18.952 1.00 44.33 299 ALA B CA 1
ATOM 4473 C C . ALA B 1 259 ? -50.582 77.158 19.749 1.00 49.52 299 ALA B C 1
ATOM 4474 O O . ALA B 1 259 ? -51.409 77.868 19.177 1.00 51.31 299 ALA B O 1
ATOM 4476 N N . ASN B 1 260 ? -50.493 77.086 21.073 1.00 42.15 300 ASN B N 1
ATOM 4477 C CA . ASN B 1 260 ? -51.396 77.867 21.908 1.00 44.50 300 ASN B CA 1
ATOM 4478 C C . ASN B 1 260 ? -50.981 79.333 22.024 1.00 43.16 300 ASN B C 1
ATOM 4479 O O . ASN B 1 260 ? -51.797 80.195 22.345 1.00 42.20 300 ASN B O 1
ATOM 4484 N N . LEU B 1 261 ? -49.713 79.614 21.742 1.00 34.41 301 LEU B N 1
ATOM 4485 C CA . LEU B 1 261 ? -49.215 80.982 21.876 1.00 37.74 301 LEU B CA 1
ATOM 4486 C C . LEU B 1 261 ? -50.003 81.951 20.984 1.00 44.58 301 LEU B C 1
ATOM 4487 O O . LEU B 1 261 ? -50.467 82.978 21.454 1.00 47.95 301 LEU B O 1
ATOM 4492 N N . PRO B 1 262 ? -50.164 81.620 19.690 1.00 44.88 302 PRO B N 1
ATOM 4493 C CA . PRO B 1 262 ? -50.919 82.508 18.789 1.00 44.46 302 PRO B CA 1
ATOM 4494 C C . PRO B 1 262 ? -52.377 82.680 19.217 1.00 43.37 302 PRO B C 1
ATOM 4495 O O . PRO B 1 262 ? -53.027 83.605 18.751 1.00 49.77 302 PRO B O 1
ATOM 4499 N N . LEU B 1 263 ? -52.900 81.783 20.047 1.00 40.51 303 LEU B N 1
ATOM 4500 C CA . LEU B 1 263 ? -54.256 81.964 20.564 1.00 45.07 303 LEU B CA 1
ATOM 4501 C C . LEU B 1 263 ? -54.344 83.191 21.495 1.00 51.44 303 LEU B C 1
ATOM 4502 O O . LEU B 1 263 ? -55.432 83.699 21.753 1.00 52.39 303 LEU B O 1
ATOM 4507 N N . HIS B 1 264 ? -53.201 83.668 21.989 1.00 36.95 304 HIS B N 1
ATOM 4508 C CA . HIS B 1 264 ? -53.194 84.732 23.001 1.00 40.16 304 HIS B CA 1
ATOM 4509 C C . HIS B 1 264 ? -52.419 85.979 22.612 1.00 49.56 304 HIS B C 1
ATOM 4510 O O . HIS B 1 264 ? -52.516 87.013 23.276 1.00 50.81 304 HIS B O 1
ATOM 4517 N N . ILE B 1 265 ? -51.639 85.865 21.544 1.00 47.28 305 ILE B N 1
ATOM 4518 C CA . ILE B 1 265 ? -50.935 86.999 20.975 1.00 43.38 305 ILE B CA 1
ATOM 4519 C C . ILE B 1 265 ? -50.629 86.715 19.492 1.00 48.81 305 ILE B C 1
ATOM 4520 O O . ILE B 1 265 ? -50.606 85.553 19.048 1.00 44.00 305 ILE B O 1
ATOM 4525 N N . ASP B 1 266 ? -50.418 87.783 18.732 1.00 44.31 306 ASP B N 1
ATOM 4526 C CA . ASP B 1 266 ? -50.317 87.704 17.276 1.00 48.90 306 ASP B CA 1
ATOM 4527 C C . ASP B 1 266 ? -48.894 87.373 16.796 1.00 47.54 306 ASP B C 1
ATOM 4528 O O . ASP B 1 266 ? -48.410 87.960 15.828 1.00 42.50 306 ASP B O 1
ATOM 4533 N N . TYR B 1 267 ? -48.215 86.453 17.482 1.00 47.74 307 TYR B N 1
ATOM 4534 C CA . TYR B 1 267 ? -46.895 85.990 17.025 1.00 41.60 307 TYR B CA 1
ATOM 4535 C C . TYR B 1 267 ? -46.943 84.530 16.567 1.00 46.41 307 TYR B C 1
ATOM 4536 O O . TYR B 1 267 ? -47.798 83.767 17.001 1.00 45.89 307 TYR B O 1
ATOM 4545 N N . GLY B 1 268 ? -46.050 84.158 15.656 1.00 39.58 308 GLY B N 1
ATOM 4546 C CA . GLY B 1 268 ? -46.068 82.818 15.113 1.00 38.36 308 GLY B CA 1
ATOM 4547 C C . GLY B 1 268 ? -45.224 81.885 15.941 1.00 45.90 308 GLY B C 1
ATOM 4548 O O . GLY B 1 268 ? -44.307 82.315 16.640 1.00 41.01 308 GLY B O 1
ATOM 4549 N N . PRO B 1 269 ? -45.529 80.590 15.872 1.00 45.58 309 PRO B N 1
ATOM 4550 C CA . PRO B 1 269 ? -44.793 79.626 16.690 1.00 44.34 309 PRO B CA 1
ATOM 4551 C C . PRO B 1 269 ? -43.362 79.437 16.190 1.00 41.62 309 PRO B C 1
ATOM 4552 O O . PRO B 1 269 ? -43.134 79.360 14.979 1.00 40.58 309 PRO B O 1
ATOM 4556 N N . GLY B 1 270 ? -42.403 79.368 17.108 1.00 35.00 310 GLY B N 1
ATOM 4557 C CA . GLY B 1 270 ? -41.056 78.953 16.739 1.00 37.52 310 GLY B CA 1
ATOM 4558 C C . GLY B 1 270 ? -41.040 77.554 16.100 1.00 40.27 310 GLY B C 1
ATOM 4559 O O . GLY B 1 270 ? -40.253 77.275 15.195 1.00 40.82 310 GLY B O 1
ATOM 4560 N N . ASN B 1 271 ? -41.912 76.662 16.553 1.00 41.12 311 ASN B N 1
ATOM 4561 C CA . ASN B 1 271 ? -41.960 75.305 15.986 1.00 41.91 311 ASN B CA 1
ATOM 4562 C C . ASN B 1 271 ? -43.053 75.174 14.913 1.00 46.75 311 ASN B C 1
ATOM 4563 O O . ASN B 1 271 ? -44.244 75.187 15.225 1.00 44.04 311 ASN B O 1
ATOM 4568 N N . PRO B 1 272 ? -42.654 75.034 13.641 1.00 50.84 312 PRO B N 1
ATOM 4569 C CA . PRO B 1 272 ? -43.679 75.063 12.595 1.00 54.39 312 PRO B CA 1
ATOM 4570 C C . PRO B 1 272 ? -44.657 73.902 12.721 1.00 51.72 312 PRO B C 1
ATOM 4571 O O . PRO B 1 272 ? -45.776 73.974 12.206 1.00 53.53 312 PRO B O 1
ATOM 4575 N N . LYS B 1 273 ? -44.249 72.843 13.406 1.00 41.52 313 LYS B N 1
ATOM 4576 C CA . LYS B 1 273 ? -45.159 71.724 13.603 1.00 47.40 313 LYS B CA 1
ATOM 4577 C C . LYS B 1 273 ? -46.431 72.165 14.352 1.00 41.09 313 LYS B C 1
ATOM 4578 O O . LYS B 1 273 ? -47.437 71.462 14.356 1.00 42.83 313 LYS B O 1
ATOM 4584 N N . ALA B 1 274 ? -46.394 73.342 14.972 1.00 40.61 314 ALA B N 1
ATOM 4585 C CA . ALA B 1 274 ? -47.576 73.868 15.669 1.00 42.68 314 ALA B CA 1
ATOM 4586 C C . ALA B 1 274 ? -48.785 74.033 14.723 1.00 42.59 314 ALA B C 1
ATOM 4587 O O . ALA B 1 274 ? -49.931 73.872 15.145 1.00 42.28 314 ALA B O 1
ATOM 4589 N N . PHE B 1 275 ? -48.525 74.354 13.451 1.00 37.18 315 PHE B N 1
ATOM 4590 C CA . PHE B 1 275 ? -49.596 74.494 12.461 1.00 40.17 315 PHE B CA 1
ATOM 4591 C C . PHE B 1 275 ? -50.306 73.176 12.155 1.00 46.30 315 PHE B C 1
ATOM 4592 O O . PHE B 1 275 ? -51.410 73.179 11.603 1.00 49.35 315 PHE B O 1
ATOM 4600 N N . GLU B 1 276 ? -49.677 72.052 12.495 1.00 43.91 316 GLU B N 1
ATOM 4601 C CA . GLU B 1 276 ? -50.273 70.742 12.206 1.00 42.91 316 GLU B CA 1
ATOM 4602 C C . GLU B 1 276 ? -51.120 70.209 13.367 1.00 45.55 316 GLU B C 1
ATOM 4603 O O . GLU B 1 276 ? -51.757 69.149 13.250 1.00 50.83 316 GLU B O 1
ATOM 4609 N N . THR B 1 277 ? -51.135 70.939 14.482 1.00 41.46 317 THR B N 1
ATOM 4610 C CA . THR B 1 277 ? -51.851 70.467 15.679 1.00 45.53 317 THR B CA 1
ATOM 4611 C C . THR B 1 277 ? -53.374 70.668 15.617 1.00 47.66 317 THR B C 1
ATOM 4612 O O . THR B 1 277 ? -54.093 70.139 16.452 1.00 48.37 317 THR B O 1
ATOM 4616 N N . ASN B 1 278 ? -53.853 71.434 14.637 1.00 43.98 318 ASN B N 1
ATOM 4617 C CA . ASN B 1 278 ? -55.269 71.798 14.538 1.00 44.69 318 ASN B CA 1
ATOM 4618 C C . ASN B 1 278 ? -55.769 72.656 15.723 1.00 50.88 318 ASN B C 1
ATOM 4619 O O . ASN B 1 278 ? -56.971 72.820 15.927 1.00 55.37 318 ASN B O 1
ATOM 4624 N N . VAL B 1 279 ? -54.839 73.180 16.506 1.00 43.24 319 VAL B N 1
ATOM 4625 C CA . VAL B 1 279 ? -55.180 74.034 17.640 1.00 45.61 319 VAL B CA 1
ATOM 4626 C C . VAL B 1 279 ? -55.579 75.439 17.159 1.00 50.52 319 VAL B C 1
ATOM 4627 O O . VAL B 1 279 ? -56.531 76.026 17.657 1.00 51.24 319 VAL B O 1
ATOM 4631 N N . ILE B 1 280 ? -54.854 75.955 16.169 1.00 47.10 320 ILE B N 1
ATOM 4632 C CA . ILE B 1 280 ? -55.101 77.285 15.624 1.00 48.27 320 ILE B CA 1
ATOM 4633 C C . ILE B 1 280 ? -56.179 77.291 14.538 1.00 50.95 320 ILE B C 1
ATOM 4634 O O . ILE B 1 280 ? -56.143 76.479 13.608 1.00 52.30 320 ILE B O 1
ATOM 4639 N N . LYS B 1 281 ? -57.135 78.213 14.640 1.00 50.21 321 LYS B N 1
ATOM 4640 C CA . LYS B 1 281 ? -58.160 78.353 13.597 1.00 54.10 321 LYS B CA 1
ATOM 4641 C C . LYS B 1 281 ? -57.572 78.922 12.308 1.00 41.55 321 LYS B C 1
ATOM 4642 O O . LYS B 1 281 ? -56.659 79.752 12.351 1.00 44.74 321 LYS B O 1
ATOM 4648 N N . PRO B 1 282 ? -58.082 78.469 11.154 1.00 48.68 322 PRO B N 1
ATOM 4649 C CA . PRO B 1 282 ? -57.543 78.937 9.873 1.00 50.93 322 PRO B CA 1
ATOM 4650 C C . PRO B 1 282 ? -57.471 80.470 9.807 1.00 55.28 322 PRO B C 1
ATOM 4651 O O . PRO B 1 282 ? -56.425 81.020 9.463 1.00 55.07 322 PRO B O 1
ATOM 4655 N N . GLU B 1 283 ? -58.569 81.144 10.141 1.00 56.69 323 GLU B N 1
ATOM 4656 C CA . GLU B 1 283 ? -58.634 82.602 10.053 1.00 57.09 323 GLU B CA 1
ATOM 4657 C C . GLU B 1 283 ? -57.566 83.243 10.919 1.00 53.40 323 GLU B C 1
ATOM 4658 O O . GLU B 1 283 ? -57.024 84.293 10.586 1.00 50.87 323 GLU B O 1
ATOM 4664 N N . ARG B 1 284 ? -57.268 82.608 12.044 1.00 55.44 324 ARG B N 1
ATOM 4665 C CA . ARG B 1 284 ? -56.280 83.144 12.966 1.00 50.35 324 ARG B CA 1
ATOM 4666 C C . ARG B 1 284 ? -54.861 82.921 12.432 1.00 49.90 324 ARG B C 1
ATOM 4667 O O . ARG B 1 284 ? -54.003 83.810 12.516 1.00 46.20 324 ARG B O 1
ATOM 4675 N N . ALA B 1 285 ? -54.627 81.727 11.889 1.00 43.93 325 ALA B N 1
ATOM 4676 C CA . ALA B 1 285 ? -53.347 81.369 11.288 1.00 49.67 325 ALA B CA 1
ATOM 4677 C C . ALA B 1 285 ? -52.942 82.386 10.220 1.00 50.91 325 ALA B C 1
ATOM 4678 O O . ALA B 1 285 ? -51.778 82.782 10.143 1.00 43.26 325 ALA B O 1
ATOM 4680 N N . ALA B 1 286 ? -53.913 82.806 9.409 1.00 42.23 326 ALA B N 1
ATOM 4681 C CA . ALA B 1 286 ? -53.650 83.730 8.314 1.00 52.06 326 ALA B CA 1
ATOM 4682 C C . ALA B 1 286 ? -53.176 85.095 8.810 1.00 54.71 326 ALA B C 1
ATOM 4683 O O . ALA B 1 286 ? -52.710 85.920 8.020 1.00 49.55 326 ALA B O 1
ATOM 4685 N N . GLN B 1 287 ? -53.268 85.329 10.118 1.00 49.06 327 GLN B N 1
ATOM 4686 C CA . GLN B 1 287 ? -52.845 86.614 10.685 1.00 42.17 327 GLN B CA 1
ATOM 4687 C C . GLN B 1 287 ? -51.428 86.557 11.266 1.00 40.42 327 GLN B C 1
ATOM 4688 O O . GLN B 1 287 ? -50.876 87.569 11.723 1.00 35.88 327 GLN B O 1
ATOM 4694 N N . LEU B 1 288 ? -50.818 85.381 11.235 1.00 36.88 328 LEU B N 1
ATOM 4695 C CA . LEU B 1 288 ? -49.541 85.216 11.931 1.00 42.51 328 LEU B CA 1
ATOM 4696 C C . LEU B 1 288 ? -48.330 85.577 11.065 1.00 42.36 328 LEU B C 1
ATOM 4697 O O . LEU B 1 288 ? -48.299 85.292 9.870 1.00 42.07 328 LEU B O 1
ATOM 4702 N N . PRO B 1 289 ? -47.322 86.194 11.675 1.00 42.78 329 PRO B N 1
ATOM 4703 C CA . PRO B 1 289 ? -46.105 86.615 10.963 1.00 37.11 329 PRO B CA 1
ATOM 4704 C C . PRO B 1 289 ? -45.441 85.479 10.169 1.00 48.26 329 PRO B C 1
ATOM 4705 O O . PRO B 1 289 ? -44.966 85.703 9.045 1.00 43.37 329 PRO B O 1
ATOM 4709 N N . SER B 1 290 ? -45.430 84.273 10.729 1.00 39.20 330 SER B N 1
ATOM 4710 C CA . SER B 1 290 ? -44.699 83.170 10.106 1.00 40.34 330 SER B CA 1
ATOM 4711 C C . SER B 1 290 ? -45.575 82.172 9.358 1.00 39.90 330 SER B C 1
ATOM 4712 O O . SER B 1 290 ? -45.106 81.110 8.966 1.00 43.22 330 SER B O 1
ATOM 4715 N N . GLU B 1 291 ? -46.845 82.498 9.165 1.00 40.66 331 GLU B N 1
ATOM 4716 C CA . GLU B 1 291 ? -47.681 81.694 8.286 1.00 39.37 331 GLU B CA 1
ATOM 4717 C C . GLU B 1 291 ? -47.017 81.746 6.912 1.00 47.37 331 GLU B C 1
ATOM 4718 O O . GLU B 1 291 ? -46.510 82.799 6.520 1.00 46.21 331 GLU B O 1
ATOM 4724 N N . PRO B 1 292 ? -46.978 80.608 6.193 1.00 45.94 332 PRO B N 1
ATOM 4725 C CA . PRO B 1 292 ? -46.228 80.536 4.927 1.00 48.08 332 PRO B CA 1
ATOM 4726 C C . PRO B 1 292 ? -46.550 81.661 3.934 1.00 48.90 332 PRO B C 1
ATOM 4727 O O . PRO B 1 292 ? -45.632 82.333 3.437 1.00 51.58 332 PRO B O 1
ATOM 4731 N N . ALA B 1 293 ? -47.832 81.864 3.653 1.00 42.92 333 ALA B N 1
ATOM 4732 C CA . ALA B 1 293 ? -48.242 82.913 2.729 1.00 47.13 333 ALA B CA 1
ATOM 4733 C C . ALA B 1 293 ? -47.730 84.270 3.200 1.00 47.78 333 ALA B C 1
ATOM 4734 O O . ALA B 1 293 ? -47.291 85.081 2.386 1.00 46.97 333 ALA B O 1
ATOM 4736 N N . ASN B 1 294 ? -47.792 84.514 4.512 1.00 39.65 334 ASN B N 1
ATOM 4737 C CA . ASN B 1 294 ? -47.303 85.772 5.079 1.00 41.34 334 ASN B CA 1
ATOM 4738 C C . ASN B 1 294 ? -45.782 85.865 5.060 1.00 39.99 334 ASN B C 1
ATOM 4739 O O . ASN B 1 294 ? -45.235 86.899 4.711 1.00 42.84 334 ASN B O 1
ATOM 4744 N N . ALA B 1 295 ? -45.103 84.783 5.430 1.00 39.20 335 ALA B N 1
ATOM 4745 C CA . ALA B 1 295 ? -43.643 84.759 5.404 1.00 45.15 335 ALA B CA 1
ATOM 4746 C C . ALA B 1 295 ? -43.091 85.049 3.996 1.00 52.89 335 ALA B C 1
ATOM 4747 O O . ALA B 1 295 ? -42.058 85.716 3.853 1.00 55.65 335 ALA B O 1
ATOM 4749 N N . ALA B 1 296 ? -43.793 84.564 2.968 1.00 47.01 336 ALA B N 1
ATOM 4750 C CA . ALA B 1 296 ? -43.339 84.703 1.575 1.00 48.76 336 ALA B CA 1
ATOM 4751 C C . ALA B 1 296 ? -43.285 86.143 1.069 1.00 57.36 336 ALA B C 1
ATOM 4752 O O . ALA B 1 296 ? -42.534 86.438 0.139 1.00 52.07 336 ALA B O 1
ATOM 4754 N N . LYS B 1 297 ? -44.086 87.024 1.668 1.00 51.94 337 LYS B N 1
ATOM 4755 C CA . LYS B 1 297 ? -44.084 88.449 1.325 1.00 50.49 337 LYS B CA 1
ATOM 4756 C C . LYS B 1 297 ? -42.969 89.217 2.019 1.00 49.23 337 LYS B C 1
ATOM 4757 O O . LYS B 1 297 ? -42.762 90.393 1.744 1.00 46.47 337 LYS B O 1
ATOM 4763 N N . GLN B 1 298 ? -42.283 88.570 2.953 1.00 43.41 338 GLN B N 1
ATOM 4764 C CA . GLN B 1 298 ? -41.396 89.285 3.857 1.00 45.39 338 GLN B CA 1
ATOM 4765 C C . GLN B 1 298 ? -39.926 88.997 3.620 1.00 45.90 338 GLN B C 1
ATOM 4766 O O . GLN B 1 298 ? -39.564 88.023 2.954 1.00 40.12 338 GLN B O 1
ATOM 4772 N N . ALA B 1 299 ? -39.091 89.869 4.172 1.00 43.90 339 ALA B N 1
ATOM 4773 C CA . ALA B 1 299 ? -37.661 89.641 4.257 1.00 43.70 339 ALA B CA 1
ATOM 4774 C C . ALA B 1 299 ? -37.387 88.832 5.512 1.00 46.87 339 ALA B C 1
ATOM 4775 O O . ALA B 1 299 ? -37.841 89.182 6.609 1.00 49.52 339 ALA B O 1
ATOM 4777 N N . LEU B 1 300 ? -36.638 87.751 5.360 1.00 42.03 340 LEU B N 1
ATOM 4778 C CA . LEU B 1 300 ? -36.277 86.933 6.503 1.00 50.24 340 LEU B CA 1
ATOM 4779 C C . LEU B 1 300 ? -34.976 87.463 7.054 1.00 45.95 340 LEU B C 1
ATOM 4780 O O . LEU B 1 300 ? -33.942 87.364 6.396 1.00 51.73 340 LEU B O 1
ATOM 4793 N N . SER B 1 302 ? -31.492 88.037 8.502 1.00 46.61 342 SER B N 1
ATOM 4794 C CA . SER B 1 302 ? -30.324 87.177 8.624 1.00 46.15 342 SER B CA 1
ATOM 4795 C C . SER B 1 302 ? -29.584 87.436 9.924 1.00 48.87 342 SER B C 1
ATOM 4796 O O . SER B 1 302 ? -28.823 88.395 10.042 1.00 50.89 342 SER B O 1
ATOM 4799 N N . TYR B 1 303 ? -29.805 86.578 10.909 1.00 48.34 343 TYR B N 1
ATOM 4800 C CA . TYR B 1 303 ? -29.107 86.722 12.183 1.00 44.81 343 TYR B CA 1
ATOM 4801 C C . TYR B 1 303 ? -27.617 86.424 12.045 1.00 44.19 343 TYR B C 1
ATOM 4802 O O . TYR B 1 303 ? -26.811 86.971 12.788 1.00 46.84 343 TYR B O 1
ATOM 4811 N N . ALA B 1 304 ? -27.255 85.603 11.056 1.00 42.05 344 ALA B N 1
ATOM 4812 C CA . ALA B 1 304 ? -25.845 85.383 10.707 1.00 55.49 344 ALA B CA 1
ATOM 4813 C C . ALA B 1 304 ? -25.173 86.682 10.257 1.00 55.61 344 ALA B C 1
ATOM 4814 O O . ALA B 1 304 ? -24.034 86.960 10.634 1.00 55.15 344 ALA B O 1
ATOM 4816 N N . TRP B 1 305 ? -25.867 87.473 9.442 1.00 46.64 345 TRP B N 1
ATOM 4817 C CA . TRP B 1 305 ? -25.285 88.733 8.991 1.00 51.40 345 TRP B CA 1
ATOM 4818 C C . TRP B 1 305 ? -25.202 89.742 10.140 1.00 48.05 345 TRP B C 1
ATOM 4819 O O . TRP B 1 305 ? -24.151 90.332 10.380 1.00 45.89 345 TRP B O 1
ATOM 4830 N N . TRP B 1 306 ? -26.306 89.927 10.855 1.00 41.18 346 TRP B N 1
ATOM 4831 C CA . TRP B 1 306 ? -26.344 90.919 11.938 1.00 46.23 346 TRP B CA 1
ATOM 4832 C C . TRP B 1 306 ? -25.364 90.624 13.077 1.00 51.04 346 TRP B C 1
ATOM 4833 O O . TRP B 1 306 ? -24.856 91.544 13.717 1.00 55.95 346 TRP B O 1
ATOM 4844 N N . SER B 1 307 ? -25.101 89.344 13.324 1.00 46.76 347 SER B N 1
ATOM 4845 C CA . SER B 1 307 ? -24.185 88.948 14.383 1.00 48.16 347 SER B CA 1
ATOM 4846 C C . SER B 1 307 ? -22.725 88.938 13.926 1.00 54.50 347 SER B C 1
ATOM 4847 O O . SER B 1 307 ? -21.832 88.724 14.742 1.00 61.73 347 SER B O 1
ATOM 4850 N N . SER B 1 308 ? -22.486 89.166 12.633 1.00 47.81 348 SER B N 1
ATOM 4851 C CA . SER B 1 308 ? -21.131 89.198 12.076 1.00 46.06 348 SER B CA 1
ATOM 4852 C C . SER B 1 308 ? -20.448 90.545 12.312 1.00 51.36 348 SER B C 1
ATOM 4853 O O . SER B 1 308 ? -21.085 91.501 12.740 1.00 51.20 348 SER B O 1
ATOM 4856 N N . PRO B 1 309 ? -19.142 90.631 12.009 1.00 56.08 349 PRO B N 1
ATOM 4857 C CA . PRO B 1 309 ? -18.442 91.918 12.140 1.00 51.08 349 PRO B CA 1
ATOM 4858 C C . PRO B 1 309 ? -19.080 93.021 11.283 1.00 54.24 349 PRO B C 1
ATOM 4859 O O . PRO B 1 309 ? -19.153 94.164 11.731 1.00 53.58 349 PRO B O 1
ATOM 4863 N N . ALA B 1 310 ? -19.531 92.687 10.076 1.00 55.23 350 ALA B N 1
ATOM 4864 C CA . ALA B 1 310 ? -20.252 93.653 9.242 1.00 62.69 350 ALA B CA 1
ATOM 4865 C C . ALA B 1 310 ? -21.492 94.204 9.948 1.00 57.91 350 ALA B C 1
ATOM 4866 O O . ALA B 1 310 ? -21.799 95.391 9.834 1.00 62.03 350 ALA B O 1
ATOM 4868 N N . GLY B 1 311 ? -22.202 93.342 10.674 1.00 59.28 351 GLY B N 1
ATOM 4869 C CA . GLY B 1 311 ? -23.385 93.757 11.413 1.00 52.16 351 GLY B CA 1
ATOM 4870 C C . GLY B 1 311 ? -23.030 94.689 12.564 1.00 59.81 351 GLY B C 1
ATOM 4871 O O . GLY B 1 311 ? -23.662 95.730 12.765 1.00 59.02 351 GLY B O 1
ATOM 4872 N N . GLU B 1 312 ? -22.009 94.310 13.326 1.00 51.78 352 GLU B N 1
ATOM 4873 C CA . GLU B 1 312 ? -21.484 95.166 14.380 1.00 58.07 352 GLU B CA 1
ATOM 4874 C C . GLU B 1 312 ? -21.087 96.535 13.830 1.00 51.84 352 GLU B C 1
ATOM 4875 O O . GLU B 1 312 ? -21.384 97.561 14.440 1.00 48.45 352 GLU B O 1
ATOM 4881 N N . ALA B 1 313 ? -20.424 96.557 12.672 1.00 45.34 353 ALA B N 1
ATOM 4882 C CA . ALA B 1 313 ? -19.949 97.828 12.129 1.00 49.01 353 ALA B CA 1
ATOM 4883 C C . ALA B 1 313 ? -21.135 98.703 11.732 1.00 55.68 353 ALA B C 1
ATOM 4884 O O . ALA B 1 313 ? -21.096 99.932 11.863 1.00 57.18 353 ALA B O 1
ATOM 4886 N N . ALA B 1 314 ? -22.192 98.056 11.258 1.00 52.80 354 ALA B N 1
ATOM 4887 C CA . ALA B 1 314 ? -23.406 98.767 10.876 1.00 51.52 354 ALA B CA 1
ATOM 4888 C C . ALA B 1 314 ? -24.081 99.382 12.098 1.00 53.51 354 ALA B C 1
ATOM 4889 O O . ALA B 1 314 ? -24.586 100.507 12.033 1.00 59.71 354 ALA B O 1
ATOM 4891 N N . GLU B 1 315 ? -24.071 98.663 13.219 1.00 51.39 355 GLU B N 1
ATOM 4892 C CA . GLU B 1 315 ? -24.641 99.207 14.450 1.00 53.87 355 GLU B CA 1
ATOM 4893 C C . GLU B 1 315 ? -23.850 100.419 14.930 1.00 55.78 355 GLU B C 1
ATOM 4894 O O . GLU B 1 315 ? -24.433 101.410 15.367 1.00 50.81 355 GLU B O 1
ATOM 4900 N N . LYS B 1 316 ? -22.524 100.336 14.834 1.00 56.79 356 LYS B N 1
ATOM 4901 C CA . LYS B 1 316 ? -21.647 101.423 15.258 1.00 62.51 356 LYS B CA 1
ATOM 4902 C C . LYS B 1 316 ? -21.835 102.689 14.437 1.00 64.76 356 LYS B C 1
ATOM 4903 O O . LYS B 1 316 ? -21.674 103.792 14.953 1.00 67.94 356 LYS B O 1
ATOM 4909 N N . ARG B 1 317 ? -22.146 102.535 13.154 1.00 59.79 357 ARG B N 1
ATOM 4910 C CA . ARG B 1 317 ? -22.442 103.694 12.318 1.00 56.96 357 ARG B CA 1
ATOM 4911 C C . ARG B 1 317 ? -23.759 104.373 12.715 1.00 58.71 357 ARG B C 1
ATOM 4912 O O . ARG B 1 317 ? -23.909 105.585 12.556 1.00 62.25 357 ARG B O 1
ATOM 4920 N N . TRP B 1 318 ? -24.712 103.605 13.232 1.00 52.80 358 TRP B N 1
ATOM 4921 C CA . TRP B 1 318 ? -26.026 104.172 13.507 1.00 49.68 358 TRP B CA 1
ATOM 4922 C C . TRP B 1 318 ? -25.924 105.390 14.418 1.00 59.97 358 TRP B C 1
ATOM 4923 O O . TRP B 1 318 ? -26.595 106.399 14.199 1.00 61.15 358 TRP B O 1
ATOM 4934 N N . ALA B 1 319 ? -25.078 105.295 15.436 1.00 62.04 359 ALA B N 1
ATOM 4935 C CA . ALA B 1 319 ? -24.876 106.407 16.351 1.00 67.35 359 ALA B CA 1
ATOM 4936 C C . ALA B 1 319 ? -24.457 107.671 15.592 1.00 69.12 359 ALA B C 1
ATOM 4937 O O . ALA B 1 319 ? -24.978 108.761 15.836 1.00 71.54 359 ALA B O 1
ATOM 4939 N N . SER B 1 320 ? -23.518 107.524 14.667 1.00 64.66 360 SER B N 1
ATOM 4940 C CA . SER B 1 320 ? -23.062 108.663 13.881 1.00 70.00 360 SER B CA 1
ATOM 4941 C C . SER B 1 320 ? -24.202 109.246 13.035 1.00 64.22 360 SER B C 1
ATOM 4942 O O . SER B 1 320 ? -24.336 110.461 12.897 1.00 65.59 360 SER B O 1
ATOM 4945 N N . PHE B 1 321 ? -25.028 108.367 12.482 1.00 57.82 361 PHE B N 1
ATOM 4946 C CA . PHE B 1 321 ? -26.139 108.780 11.629 1.00 61.00 361 PHE B CA 1
ATOM 4947 C C . PHE B 1 321 ? -27.182 109.601 12.391 1.00 55.34 361 PHE B C 1
ATOM 4948 O O . PHE B 1 321 ? -27.647 110.625 11.901 1.00 57.10 361 PHE B O 1
ATOM 4964 N N . GLN B 1 323 ? -27.478 112.040 14.561 1.00 82.43 363 GLN B N 1
ATOM 4965 C CA . GLN B 1 323 ? -26.969 113.262 15.209 1.00 90.45 363 GLN B CA 1
ATOM 4966 C C . GLN B 1 323 ? -25.986 114.012 14.303 1.00 93.80 363 GLN B C 1
ATOM 4967 O O . GLN B 1 323 ? -26.066 113.938 13.072 1.00 94.37 363 GLN B O 1
ATOM 4973 N N . ALA C 1 3 ? 31.164 95.304 19.926 1.00 63.32 43 ALA C N 1
ATOM 4974 C CA . ALA C 1 3 ? 30.697 96.678 19.715 1.00 66.91 43 ALA C CA 1
ATOM 4975 C C . ALA C 1 3 ? 29.246 96.711 19.254 1.00 62.05 43 ALA C C 1
ATOM 4976 O O . ALA C 1 3 ? 28.849 95.941 18.384 1.00 58.17 43 ALA C O 1
ATOM 4978 N N . GLN C 1 4 ? 28.459 97.609 19.837 1.00 57.09 44 GLN C N 1
ATOM 4979 C CA . GLN C 1 4 ? 27.029 97.636 19.572 1.00 57.64 44 GLN C CA 1
ATOM 4980 C C . GLN C 1 4 ? 26.399 98.992 19.849 1.00 58.93 44 GLN C C 1
ATOM 4981 O O . GLN C 1 4 ? 26.964 99.816 20.574 1.00 58.63 44 GLN C O 1
ATOM 4987 N N . ILE C 1 5 ? 25.219 99.211 19.268 1.00 53.23 45 ILE C N 1
ATOM 4988 C CA . ILE C 1 5 ? 24.392 100.361 19.616 1.00 54.36 45 ILE C CA 1
ATOM 4989 C C . ILE C 1 5 ? 22.939 99.917 19.682 1.00 54.86 45 ILE C C 1
ATOM 4990 O O . ILE C 1 5 ? 22.597 98.849 19.167 1.00 46.93 45 ILE C O 1
ATOM 4995 N N . THR C 1 6 ? 22.093 100.726 20.318 1.00 43.56 46 THR C N 1
ATOM 4996 C CA . THR C 1 6 ? 20.647 100.552 20.183 1.00 48.26 46 THR C CA 1
ATOM 4997 C C . THR C 1 6 ? 20.034 101.663 19.318 1.00 53.17 46 THR C C 1
ATOM 4998 O O . THR C 1 6 ? 20.107 102.849 19.670 1.00 51.59 46 THR C O 1
ATOM 5002 N N . PHE C 1 7 ? 19.434 101.252 18.197 1.00 44.69 47 PHE C N 1
ATOM 5003 C CA . PHE C 1 7 ? 18.808 102.142 17.212 1.00 40.77 47 PHE C CA 1
ATOM 5004 C C . PHE C 1 7 ? 17.279 102.030 17.246 1.00 47.73 47 PHE C C 1
ATOM 5005 O O . PHE C 1 7 ? 16.731 100.927 17.192 1.00 49.18 47 PHE C O 1
ATOM 5013 N N . VAL C 1 8 ? 16.593 103.167 17.330 1.00 48.04 48 VAL C N 1
ATOM 5014 C CA . VAL C 1 8 ? 15.133 103.160 17.431 1.00 50.56 48 VAL C CA 1
ATOM 5015 C C . VAL C 1 8 ? 14.480 103.963 16.304 1.00 53.42 48 VAL C C 1
ATOM 5016 O O . VAL C 1 8 ? 14.918 105.062 15.983 1.00 52.70 48 VAL C O 1
ATOM 5020 N N . SER C 1 9 ? 13.440 103.395 15.700 1.00 50.41 49 SER C N 1
ATOM 5021 C CA . SER C 1 9 ? 12.667 104.082 14.668 1.00 42.51 49 SER C CA 1
ATOM 5022 C C . SER C 1 9 ? 11.170 103.799 14.865 1.00 43.89 49 SER C C 1
ATOM 5023 O O . SER C 1 9 ? 10.739 103.544 15.988 1.00 53.47 49 SER C O 1
ATOM 5026 N N . GLN C 1 10 ? 10.372 103.838 13.800 1.00 46.58 50 GLN C N 1
ATOM 5027 C CA . GLN C 1 10 ? 8.917 103.708 13.966 1.00 51.89 50 GLN C CA 1
ATOM 5028 C C . GLN C 1 10 ? 8.349 102.323 13.645 1.00 48.51 50 GLN C C 1
ATOM 5029 O O . GLN C 1 10 ? 7.132 102.140 13.627 1.00 53.23 50 GLN C O 1
ATOM 5035 N N . GLY C 1 11 ? 9.221 101.349 13.406 1.00 49.57 51 GLY C N 1
ATOM 5036 C CA . GLY C 1 11 ? 8.774 99.990 13.134 1.00 58.31 51 GLY C CA 1
ATOM 5037 C C . GLY C 1 11 ? 8.093 99.815 11.780 1.00 58.19 51 GLY C C 1
ATOM 5038 O O . GLY C 1 11 ? 8.272 100.634 10.872 1.00 54.88 51 GLY C O 1
ATOM 5039 N N . GLY C 1 12 ? 7.328 98.734 11.641 1.00 49.75 52 GLY C N 1
ATOM 5040 C CA . GLY C 1 12 ? 6.527 98.507 10.451 1.00 51.43 52 GLY C CA 1
ATOM 5041 C C . GLY C 1 12 ? 7.348 98.430 9.172 1.00 48.71 52 GLY C C 1
ATOM 5042 O O . GLY C 1 12 ? 8.560 98.191 9.213 1.00 45.41 52 GLY C O 1
ATOM 5043 N N . ALA C 1 13 ? 6.690 98.635 8.032 1.00 47.90 53 ALA C N 1
ATOM 5044 C CA . ALA C 1 13 ? 7.352 98.475 6.735 1.00 45.60 53 ALA C CA 1
ATOM 5045 C C . ALA C 1 13 ? 8.544 99.397 6.642 1.00 45.61 53 ALA C C 1
ATOM 5046 O O . ALA C 1 13 ? 9.565 99.040 6.054 1.00 56.54 53 ALA C O 1
ATOM 5048 N N . TYR C 1 14 ? 8.413 100.582 7.235 1.00 48.00 54 TYR C N 1
ATOM 5049 C CA . TYR C 1 14 ? 9.476 101.581 7.192 1.00 38.48 54 TYR C CA 1
ATOM 5050 C C . TYR C 1 14 ? 10.756 101.074 7.845 1.00 49.62 54 TYR C C 1
ATOM 5051 O O . TYR C 1 14 ? 11.843 101.197 7.278 1.00 47.47 54 TYR C O 1
ATOM 5060 N N . GLN C 1 15 ? 10.629 100.474 9.023 1.00 51.27 55 GLN C N 1
ATOM 5061 C CA . GLN C 1 15 ? 11.815 99.996 9.727 1.00 54.68 55 GLN C CA 1
ATOM 5062 C C . GLN C 1 15 ? 12.356 98.702 9.102 1.00 52.99 55 GLN C C 1
ATOM 5063 O O . GLN C 1 15 ? 13.565 98.497 9.043 1.00 45.74 55 GLN C O 1
ATOM 5069 N N . ALA C 1 16 ? 11.465 97.841 8.622 1.00 46.45 56 ALA C N 1
ATOM 5070 C CA . ALA C 1 16 ? 11.903 96.688 7.841 1.00 54.24 56 ALA C CA 1
ATOM 5071 C C . ALA C 1 16 ? 12.753 97.151 6.634 1.00 58.15 56 ALA C C 1
ATOM 5072 O O . ALA C 1 16 ? 13.843 96.619 6.379 1.00 55.90 56 ALA C O 1
ATOM 5074 N N . ALA C 1 17 ? 12.266 98.157 5.912 1.00 47.31 57 ALA C N 1
ATOM 5075 C CA . ALA C 1 17 ? 13.018 98.713 4.788 1.00 51.44 57 ALA C CA 1
ATOM 5076 C C . ALA C 1 17 ? 14.393 99.196 5.223 1.00 52.87 57 ALA C C 1
ATOM 5077 O O . ALA C 1 17 ? 15.397 98.906 4.570 1.00 55.76 57 ALA C O 1
ATOM 5079 N N . GLN C 1 18 ? 14.435 99.947 6.319 1.00 47.10 58 GLN C N 1
ATOM 5080 C CA . GLN C 1 18 ? 15.697 100.478 6.812 1.00 47.09 58 GLN C CA 1
ATOM 5081 C C . GLN C 1 18 ? 16.672 99.345 7.106 1.00 47.39 58 GLN C C 1
ATOM 5082 O O . GLN C 1 18 ? 17.882 99.482 6.919 1.00 39.97 58 GLN C O 1
ATOM 5088 N N . THR C 1 19 ? 16.132 98.234 7.594 1.00 46.15 59 THR C N 1
ATOM 5089 C CA . THR C 1 19 ? 16.952 97.119 8.038 1.00 50.76 59 THR C CA 1
ATOM 5090 C C . THR C 1 19 ? 17.693 96.528 6.843 1.00 56.54 59 THR C C 1
ATOM 5091 O O . THR C 1 19 ? 18.902 96.302 6.905 1.00 55.82 59 THR C O 1
ATOM 5095 N N . VAL C 1 20 ? 16.964 96.291 5.755 1.00 47.43 60 VAL C N 1
ATOM 5096 C CA . VAL C 1 20 ? 17.573 95.715 4.560 1.00 58.88 60 VAL C CA 1
ATOM 5097 C C . VAL C 1 20 ? 18.558 96.677 3.899 1.00 57.41 60 VAL C C 1
ATOM 5098 O O . VAL C 1 20 ? 19.653 96.279 3.506 1.00 52.47 60 VAL C O 1
ATOM 5102 N N . ALA C 1 21 ? 18.171 97.944 3.786 1.00 53.97 61 ALA C N 1
ATOM 5103 C CA . ALA C 1 21 ? 18.954 98.894 3.010 1.00 46.76 61 ALA C CA 1
ATOM 5104 C C . ALA C 1 21 ? 20.071 99.536 3.813 1.00 47.03 61 ALA C C 1
ATOM 5105 O O . ALA C 1 21 ? 21.127 99.849 3.284 1.00 51.43 61 ALA C O 1
ATOM 5107 N N . ILE C 1 22 ? 19.834 99.743 5.097 1.00 42.84 62 ILE C N 1
ATOM 5108 C CA . ILE C 1 22 ? 20.747 100.550 5.888 1.00 42.89 62 ILE C CA 1
ATOM 5109 C C . ILE C 1 22 ? 21.343 99.832 7.102 1.00 51.53 62 ILE C C 1
ATOM 5110 O O . ILE C 1 22 ? 22.568 99.802 7.271 1.00 46.84 62 ILE C O 1
ATOM 5115 N N . LEU C 1 23 ? 20.487 99.247 7.939 1.00 42.57 63 LEU C N 1
ATOM 5116 C CA . LEU C 1 23 ? 20.952 98.708 9.211 1.00 46.36 63 LEU C CA 1
ATOM 5117 C C . LEU C 1 23 ? 21.867 97.481 9.048 1.00 57.76 63 LEU C C 1
ATOM 5118 O O . LEU C 1 23 ? 22.982 97.467 9.580 1.00 52.68 63 LEU C O 1
ATOM 5123 N N . ASP C 1 24 ? 21.417 96.465 8.311 1.00 49.26 64 ASP C N 1
ATOM 5124 C CA . ASP C 1 24 ? 22.248 95.278 8.115 1.00 51.59 64 ASP C CA 1
ATOM 5125 C C . ASP C 1 24 ? 23.584 95.579 7.407 1.00 56.79 64 ASP C C 1
ATOM 5126 O O . ASP C 1 24 ? 24.643 95.151 7.873 1.00 56.66 64 ASP C O 1
ATOM 5131 N N . PRO C 1 25 ? 23.543 96.305 6.277 1.00 54.05 65 PRO C N 1
ATOM 5132 C CA . PRO C 1 25 ? 24.816 96.620 5.614 1.00 57.18 65 PRO C CA 1
ATOM 5133 C C . PRO C 1 25 ? 25.773 97.425 6.504 1.00 58.48 65 PRO C C 1
ATOM 5134 O O . PRO C 1 25 ? 26.971 97.174 6.485 1.00 58.97 65 PRO C O 1
ATOM 5138 N N . SER C 1 26 ? 25.255 98.375 7.274 1.00 53.96 66 SER C N 1
ATOM 5139 C CA . SER C 1 26 ? 26.104 99.171 8.160 1.00 53.18 66 SER C CA 1
ATOM 5140 C C . SER C 1 26 ? 26.749 98.305 9.244 1.00 53.70 66 SER C C 1
ATOM 5141 O O . SER C 1 26 ? 27.939 98.432 9.544 1.00 58.65 66 SER C O 1
ATOM 5144 N N . ALA C 1 27 ? 25.948 97.424 9.828 1.00 49.25 67 ALA C N 1
ATOM 5145 C CA . ALA C 1 27 ? 26.419 96.518 10.862 1.00 57.74 67 ALA C CA 1
ATOM 5146 C C . ALA C 1 27 ? 27.545 95.642 10.329 1.00 59.25 67 ALA C C 1
ATOM 5147 O O . ALA C 1 27 ? 28.569 95.468 10.989 1.00 58.19 67 ALA C O 1
ATOM 5149 N N . LYS C 1 28 ? 27.348 95.093 9.135 1.00 57.05 68 LYS C N 1
ATOM 5150 C CA . LYS C 1 28 ? 28.359 94.245 8.517 1.00 66.51 68 LYS C CA 1
ATOM 5151 C C . LYS C 1 28 ? 29.615 95.052 8.180 1.00 67.58 68 LYS C C 1
ATOM 5152 O O . LYS C 1 28 ? 30.733 94.635 8.478 1.00 64.77 68 LYS C O 1
ATOM 5158 N N . LYS C 1 29 ? 29.422 96.212 7.561 1.00 58.59 69 LYS C N 1
ATOM 5159 C CA . LYS C 1 29 ? 30.538 97.082 7.216 1.00 55.25 69 LYS C CA 1
ATOM 5160 C C . LYS C 1 29 ? 31.322 97.499 8.464 1.00 56.98 69 LYS C C 1
ATOM 5161 O O . LYS C 1 29 ? 32.546 97.430 8.484 1.00 57.17 69 LYS C O 1
ATOM 5167 N N . LEU C 1 30 ? 30.619 97.934 9.503 1.00 55.28 70 LEU C N 1
ATOM 5168 C CA . LEU C 1 30 ? 31.287 98.420 10.706 1.00 58.44 70 LEU C CA 1
ATOM 5169 C C . LEU C 1 30 ? 31.776 97.305 11.627 1.00 62.03 70 LEU C C 1
ATOM 5170 O O . LEU C 1 30 ? 32.640 97.532 12.474 1.00 68.41 70 LEU C O 1
ATOM 5175 N N . GLY C 1 31 ? 31.217 96.108 11.472 1.00 67.49 71 GLY C N 1
ATOM 5176 C CA . GLY C 1 31 ? 31.551 94.994 12.346 1.00 68.09 71 GLY C CA 1
ATOM 5177 C C . GLY C 1 31 ? 30.910 95.141 13.718 1.00 67.94 71 GLY C C 1
ATOM 5178 O O . GLY C 1 31 ? 31.501 94.789 14.735 1.00 65.66 71 GLY C O 1
ATOM 5179 N N . ILE C 1 32 ? 29.695 95.673 13.750 1.00 61.84 72 ILE C N 1
ATOM 5180 C CA . ILE C 1 32 ? 28.998 95.873 15.012 1.00 60.04 72 ILE C CA 1
ATOM 5181 C C . ILE C 1 32 ? 27.625 95.212 14.995 1.00 59.60 72 ILE C C 1
ATOM 5182 O O . ILE C 1 32 ? 27.134 94.784 13.952 1.00 63.53 72 ILE C O 1
ATOM 5187 N N . THR C 1 33 ? 27.016 95.133 16.168 1.00 55.67 73 THR C N 1
ATOM 5188 C CA . THR C 1 33 ? 25.671 94.616 16.316 1.00 53.40 73 THR C CA 1
ATOM 5189 C C . THR C 1 33 ? 24.739 95.808 16.515 1.00 56.73 73 THR C C 1
ATOM 5190 O O . THR C 1 33 ? 24.951 96.634 17.407 1.00 56.82 73 THR C O 1
ATOM 5194 N N . ILE C 1 34 ? 23.726 95.923 15.665 1.00 53.23 74 ILE C N 1
ATOM 5195 C CA . ILE C 1 34 ? 22.734 96.983 15.826 1.00 49.10 74 ILE C CA 1
ATOM 5196 C C . ILE C 1 34 ? 21.445 96.408 16.403 1.00 56.96 74 ILE C C 1
ATOM 5197 O O . ILE C 1 34 ? 20.678 95.744 15.693 1.00 62.04 74 ILE C O 1
ATOM 5202 N N . ASN C 1 35 ? 21.230 96.643 17.697 1.00 50.10 75 ASN C N 1
ATOM 5203 C CA . ASN C 1 35 ? 19.991 96.267 18.366 1.00 47.42 75 ASN C CA 1
ATOM 5204 C C . ASN C 1 35 ? 18.897 97.263 18.012 1.00 54.47 75 ASN C C 1
ATOM 5205 O O . ASN C 1 35 ? 19.141 98.466 17.987 1.00 53.85 75 ASN C O 1
ATOM 5210 N N . GLN C 1 36 ? 17.696 96.768 17.735 1.00 45.67 76 GLN C N 1
ATOM 5211 C CA . GLN C 1 36 ? 16.605 97.644 17.327 1.00 41.68 76 GLN C CA 1
ATOM 5212 C C . GLN C 1 36 ? 15.497 97.758 18.356 1.00 48.53 76 GLN C C 1
ATOM 5213 O O . GLN C 1 36 ? 15.222 96.820 19.118 1.00 44.45 76 GLN C O 1
ATOM 5219 N N . ASP C 1 37 ? 14.848 98.916 18.345 1.00 44.07 77 ASP C N 1
ATOM 5220 C CA . ASP C 1 37 ? 13.624 99.122 19.097 1.00 42.88 77 ASP C CA 1
ATOM 5221 C C . ASP C 1 37 ? 12.715 99.970 18.213 1.00 46.59 77 ASP C C 1
ATOM 5222 O O . ASP C 1 37 ? 13.173 100.548 17.233 1.00 44.98 77 ASP C O 1
ATOM 5227 N N . SER C 1 38 ? 11.438 100.046 18.559 1.00 55.69 78 SER C N 1
ATOM 5228 C CA . SER C 1 38 ? 10.480 100.815 17.777 1.00 56.78 78 SER C CA 1
ATOM 5229 C C . SER C 1 38 ? 9.521 101.541 18.698 1.00 56.45 78 SER C C 1
ATOM 5230 O O . SER C 1 38 ? 9.154 101.022 19.741 1.00 49.76 78 SER C O 1
ATOM 5233 N N . ILE C 1 39 ? 9.096 102.730 18.292 1.00 55.16 79 ILE C N 1
ATOM 5234 C CA . ILE C 1 39 ? 8.105 103.484 19.042 1.00 52.01 79 ILE C CA 1
ATOM 5235 C C . ILE C 1 39 ? 7.432 104.488 18.111 1.00 46.28 79 ILE C C 1
ATOM 5236 O O . ILE C 1 39 ? 8.101 105.099 17.272 1.00 54.13 79 ILE C O 1
ATOM 5241 N N . PRO C 1 40 ? 6.105 104.668 18.241 1.00 47.17 80 PRO C N 1
ATOM 5242 C CA . PRO C 1 40 ? 5.428 105.633 17.361 1.00 53.36 80 PRO C CA 1
ATOM 5243 C C . PRO C 1 40 ? 5.983 107.056 17.521 1.00 62.85 80 PRO C C 1
ATOM 5244 O O . PRO C 1 40 ? 6.319 107.688 16.522 1.00 63.30 80 PRO C O 1
ATOM 5248 N N . ASP C 1 41 ? 6.101 107.536 18.760 1.00 63.38 81 ASP C N 1
ATOM 5249 C CA . ASP C 1 41 ? 6.585 108.892 19.027 1.00 59.59 81 ASP C CA 1
ATOM 5250 C C . ASP C 1 41 ? 7.663 108.865 20.121 1.00 56.63 81 ASP C C 1
ATOM 5251 O O . ASP C 1 41 ? 7.387 108.530 21.279 1.00 50.96 81 ASP C O 1
ATOM 5256 N N . ALA C 1 42 ? 8.886 109.236 19.745 1.00 44.10 82 ALA C N 1
ATOM 5257 C CA . ALA C 1 42 ? 10.047 109.082 20.618 1.00 44.98 82 ALA C CA 1
ATOM 5258 C C . ALA C 1 42 ? 10.198 110.182 21.671 1.00 52.11 82 ALA C C 1
ATOM 5259 O O . ALA C 1 42 ? 10.878 109.990 22.683 1.00 53.10 82 ALA C O 1
ATOM 5261 N N . TRP C 1 43 ? 9.580 111.335 21.423 1.00 44.87 83 TRP C N 1
ATOM 5262 C CA . TRP C 1 43 ? 9.826 112.522 22.233 1.00 46.59 83 TRP C CA 1
ATOM 5263 C C . TRP C 1 43 ? 9.643 112.308 23.760 1.00 54.17 83 TRP C C 1
ATOM 5264 O O . TRP C 1 43 ? 10.564 112.557 24.540 1.00 57.40 83 TRP C O 1
ATOM 5275 N N . PRO C 1 44 ? 8.468 111.825 24.194 1.00 56.65 84 PRO C N 1
ATOM 5276 C CA . PRO C 1 44 ? 8.320 111.647 25.648 1.00 59.55 84 PRO C CA 1
ATOM 5277 C C . PRO C 1 44 ? 9.380 110.700 26.231 1.00 60.04 84 PRO C C 1
ATOM 5278 O O . PRO C 1 44 ? 9.926 110.975 27.301 1.00 55.70 84 PRO C O 1
ATOM 5282 N N . ALA C 1 45 ? 9.661 109.601 25.540 1.00 54.96 85 ALA C N 1
ATOM 5283 C CA . ALA C 1 45 ? 10.667 108.654 26.008 1.00 55.22 85 ALA C CA 1
ATOM 5284 C C . ALA C 1 45 ? 12.068 109.289 26.055 1.00 49.65 85 ALA C C 1
ATOM 5285 O O . ALA C 1 45 ? 12.844 109.060 26.989 1.00 54.59 85 ALA C O 1
ATOM 5287 N N . ILE C 1 46 ? 12.389 110.084 25.045 1.00 45.32 86 ILE C N 1
ATOM 5288 C CA . ILE C 1 46 ? 13.684 110.754 24.992 1.00 47.07 86 ILE C CA 1
ATOM 5289 C C . ILE C 1 46 ? 13.893 111.608 26.245 1.00 52.97 86 ILE C C 1
ATOM 5290 O O . ILE C 1 46 ? 14.953 111.554 26.880 1.00 51.61 86 ILE C O 1
ATOM 5295 N N . LYS C 1 47 ? 12.874 112.387 26.601 1.00 50.31 87 LYS C N 1
ATOM 5296 C CA . LYS C 1 47 ? 12.971 113.254 27.762 1.00 53.00 87 LYS C CA 1
ATOM 5297 C C . LYS C 1 47 ? 13.260 112.426 29.004 1.00 55.27 87 LYS C C 1
ATOM 5298 O O . LYS C 1 47 ? 14.140 112.763 29.798 1.00 55.90 87 LYS C O 1
ATOM 5304 N N . THR C 1 48 ? 12.536 111.324 29.153 1.00 57.77 88 THR C N 1
ATOM 5305 C CA . THR C 1 48 ? 12.704 110.473 30.321 1.00 54.78 88 THR C CA 1
ATOM 5306 C C . THR C 1 48 ? 14.076 109.797 30.319 1.00 51.08 88 THR C C 1
ATOM 5307 O O . THR C 1 48 ? 14.807 109.856 31.306 1.00 50.67 88 THR C O 1
ATOM 5311 N N . GLN C 1 49 ? 14.430 109.164 29.205 1.00 44.44 89 GLN C N 1
ATOM 5312 C CA . GLN C 1 49 ? 15.678 108.416 29.143 1.00 48.20 89 GLN C CA 1
ATOM 5313 C C . GLN C 1 49 ? 16.873 109.318 29.414 1.00 47.00 89 GLN C C 1
ATOM 5314 O O . GLN C 1 49 ? 17.760 108.979 30.203 1.00 48.43 89 GLN C O 1
ATOM 5320 N N . VAL C 1 50 ? 16.886 110.473 28.760 1.00 48.62 90 VAL C N 1
ATOM 5321 C CA . VAL C 1 50 ? 18.019 111.386 28.867 1.00 50.90 90 VAL C CA 1
ATOM 5322 C C . VAL C 1 50 ? 18.086 111.977 30.265 1.00 51.72 90 VAL C C 1
ATOM 5323 O O . VAL C 1 50 ? 19.164 112.079 30.850 1.00 54.15 90 VAL C O 1
ATOM 5327 N N . GLY C 1 51 ? 16.923 112.336 30.804 1.00 45.92 91 GLY C N 1
ATOM 5328 C CA . GLY C 1 51 ? 16.850 112.967 32.107 1.00 53.11 91 GLY C CA 1
ATOM 5329 C C . GLY C 1 51 ? 17.377 112.068 33.204 1.00 58.37 91 GLY C C 1
ATOM 5330 O O . GLY C 1 51 ? 17.908 112.548 34.208 1.00 60.36 91 GLY C O 1
ATOM 5331 N N . SER C 1 52 ? 17.235 110.758 33.007 1.00 57.06 92 SER C N 1
ATOM 5332 C CA . SER C 1 52 ? 17.705 109.779 33.989 1.00 55.98 92 SER C CA 1
ATOM 5333 C C . SER C 1 52 ? 19.229 109.757 34.031 1.00 54.37 92 SER C C 1
ATOM 5334 O O . SER C 1 52 ? 19.821 109.442 35.050 1.00 54.96 92 SER C O 1
ATOM 5337 N N . GLY C 1 53 ? 19.862 110.094 32.915 1.00 54.61 93 GLY C N 1
ATOM 5338 C CA . GLY C 1 53 ? 21.311 110.071 32.846 1.00 60.29 93 GLY C CA 1
ATOM 5339 C C . GLY C 1 53 ? 21.823 108.763 32.271 1.00 61.66 93 GLY C C 1
ATOM 5340 O O . GLY C 1 53 ? 23.009 108.639 31.954 1.00 57.71 93 GLY C O 1
ATOM 5341 N N . LYS C 1 54 ? 20.926 107.784 32.141 1.00 52.78 94 LYS C N 1
ATOM 5342 C CA . LYS C 1 54 ? 21.279 106.486 31.573 1.00 51.97 94 LYS C CA 1
ATOM 5343 C C . LYS C 1 54 ? 20.227 106.005 30.586 1.00 50.93 94 LYS C C 1
ATOM 5344 O O . LYS C 1 54 ? 19.484 105.074 30.872 1.00 55.31 94 LYS C O 1
ATOM 5350 N N . PRO C 1 55 ? 20.159 106.646 29.415 1.00 41.41 95 PRO C N 1
ATOM 5351 C CA . PRO C 1 55 ? 19.246 106.205 28.362 1.00 46.52 95 PRO C CA 1
ATOM 5352 C C . PRO C 1 55 ? 19.622 104.801 27.884 1.00 48.47 95 PRO C C 1
ATOM 5353 O O . PRO C 1 55 ? 20.802 104.472 27.851 1.00 49.30 95 PRO C O 1
ATOM 5357 N N . ILE C 1 56 ? 18.641 103.983 27.519 1.00 52.34 96 ILE C N 1
ATOM 5358 C CA . ILE C 1 56 ? 18.935 102.703 26.869 1.00 51.92 96 ILE C CA 1
ATOM 5359 C C . ILE C 1 56 ? 19.140 102.874 25.356 1.00 46.39 96 ILE C C 1
ATOM 5360 O O . ILE C 1 56 ? 19.726 102.018 24.707 1.00 58.63 96 ILE C O 1
ATOM 5365 N N . TRP C 1 57 ? 18.641 103.973 24.795 1.00 43.02 97 TRP C N 1
ATOM 5366 C CA . TRP C 1 57 ? 18.763 104.229 23.348 1.00 41.13 97 TRP C CA 1
ATOM 5367 C C . TRP C 1 57 ? 19.990 105.062 23.018 1.00 46.78 97 TRP C C 1
ATOM 5368 O O . TRP C 1 57 ? 20.334 105.987 23.752 1.00 49.96 97 TRP C O 1
ATOM 5379 N N . ASP C 1 58 ? 20.641 104.746 21.904 1.00 52.13 98 ASP C N 1
ATOM 5380 C CA . ASP C 1 58 ? 21.785 105.528 21.445 1.00 49.82 98 ASP C CA 1
ATOM 5381 C C . ASP C 1 58 ? 21.345 106.482 20.356 1.00 51.56 98 ASP C C 1
ATOM 5382 O O . ASP C 1 58 ? 21.479 107.706 20.474 1.00 47.13 98 ASP C O 1
ATOM 5387 N N . VAL C 1 59 ? 20.833 105.895 19.282 1.00 46.68 99 VAL C N 1
ATOM 5388 C CA . VAL C 1 59 ? 20.492 106.637 18.086 1.00 44.07 99 VAL C CA 1
ATOM 5389 C C . VAL C 1 59 ? 18.996 106.583 17.862 1.00 46.10 99 VAL C C 1
ATOM 5390 O O . VAL C 1 59 ? 18.379 105.500 17.841 1.00 42.65 99 VAL C O 1
ATOM 5394 N N . VAL C 1 60 ? 18.414 107.767 17.734 1.00 34.30 100 VAL C N 1
ATOM 5395 C CA . VAL C 1 60 ? 16.991 107.886 17.459 1.00 39.78 100 VAL C CA 1
ATOM 5396 C C . VAL C 1 60 ? 16.728 108.431 16.050 1.00 42.53 100 VAL C C 1
ATOM 5397 O O . VAL C 1 60 ? 17.335 109.410 15.636 1.00 44.43 100 VAL C O 1
ATOM 5401 N N . ASP C 1 61 ? 15.826 107.783 15.324 1.00 39.06 101 ASP C N 1
ATOM 5402 C CA . ASP C 1 61 ? 15.330 108.284 14.050 1.00 44.76 101 ASP C CA 1
ATOM 5403 C C . ASP C 1 61 ? 13.968 108.917 14.291 1.00 46.67 101 ASP C C 1
ATOM 5404 O O . ASP C 1 61 ? 13.002 108.216 14.606 1.00 43.40 101 ASP C O 1
ATOM 5409 N N . THR C 1 62 ? 13.882 110.234 14.132 1.00 40.84 102 THR C N 1
ATOM 5410 C CA . THR C 1 62 ? 12.683 110.955 14.545 1.00 44.59 102 THR C CA 1
ATOM 5411 C C . THR C 1 62 ? 12.373 112.174 13.657 1.00 43.82 102 THR C C 1
ATOM 5412 O O . THR C 1 62 ? 13.280 112.756 13.071 1.00 40.48 102 THR C O 1
ATOM 5416 N N . PRO C 1 63 ? 11.090 112.573 13.552 1.00 39.36 103 PRO C N 1
ATOM 5417 C CA . PRO C 1 63 ? 10.858 113.790 12.765 1.00 36.32 103 PRO C CA 1
ATOM 5418 C C . PRO C 1 63 ? 11.799 114.922 13.185 1.00 41.04 103 PRO C C 1
ATOM 5419 O O . PRO C 1 63 ? 12.026 115.178 14.366 1.00 41.71 103 PRO C O 1
ATOM 5423 N N . THR C 1 64 ? 12.334 115.605 12.188 1.00 39.87 104 THR C N 1
ATOM 5424 C CA . THR C 1 64 ? 13.479 116.484 12.386 1.00 43.89 104 THR C CA 1
ATOM 5425 C C . THR C 1 64 ? 13.307 117.554 13.478 1.00 46.40 104 THR C C 1
ATOM 5426 O O . THR C 1 64 ? 14.259 117.857 14.190 1.00 45.17 104 THR C O 1
ATOM 5430 N N . GLY C 1 65 ? 12.097 118.097 13.622 1.00 38.36 105 GLY C N 1
ATOM 5431 C CA . GLY C 1 65 ? 11.828 119.136 14.612 1.00 42.06 105 GLY C CA 1
ATOM 5432 C C . GLY C 1 65 ? 12.058 118.713 16.060 1.00 47.97 105 GLY C C 1
ATOM 5433 O O . GLY C 1 65 ? 12.326 119.535 16.935 1.00 47.35 105 GLY C O 1
ATOM 5434 N N . TYR C 1 66 ? 11.946 117.421 16.328 1.00 47.30 106 TYR C N 1
ATOM 5435 C CA . TYR C 1 66 ? 12.276 116.914 17.654 1.00 47.72 106 TYR C CA 1
ATOM 5436 C C . TYR C 1 66 ? 13.785 116.948 17.906 1.00 50.46 106 TYR C C 1
ATOM 5437 O O . TYR C 1 66 ? 14.229 117.189 19.026 1.00 55.15 106 TYR C O 1
ATOM 5446 N N . CYS C 1 67 ? 14.577 116.702 16.869 1.00 43.42 107 CYS C N 1
ATOM 5447 C CA . CYS C 1 67 ? 16.031 116.802 17.003 1.00 50.30 107 CYS C CA 1
ATOM 5448 C C . CYS C 1 67 ? 16.431 118.222 17.367 1.00 51.41 107 CYS C C 1
ATOM 5449 O O . CYS C 1 67 ? 17.276 118.440 18.229 1.00 53.10 107 CYS C O 1
ATOM 5452 N N . LEU C 1 68 ? 15.821 119.186 16.690 1.00 49.72 108 LEU C N 1
ATOM 5453 C CA . LEU C 1 68 ? 16.075 120.589 16.969 1.00 47.96 108 LEU C CA 1
ATOM 5454 C C . LEU C 1 68 ? 15.651 120.942 18.389 1.00 51.79 108 LEU C C 1
ATOM 5455 O O . LEU C 1 68 ? 16.400 121.582 19.118 1.00 50.47 108 LEU C O 1
ATOM 5460 N N . ARG C 1 69 ? 14.457 120.517 18.789 1.00 53.70 109 ARG C N 1
ATOM 5461 C CA . ARG C 1 69 ? 13.957 120.875 20.107 1.00 50.83 109 ARG C CA 1
ATOM 5462 C C . ARG C 1 69 ? 14.813 120.215 21.186 1.00 51.06 109 ARG C C 1
ATOM 5463 O O . ARG C 1 69 ? 15.245 120.870 22.131 1.00 49.42 109 ARG C O 1
ATOM 5471 N N . GLY C 1 70 ? 15.064 118.920 21.031 1.00 53.48 110 GLY C N 1
ATOM 5472 C CA . GLY C 1 70 ? 15.934 118.200 21.940 1.00 49.39 110 GLY C CA 1
ATOM 5473 C C . GLY C 1 70 ? 17.322 118.818 21.982 1.00 49.20 110 GLY C C 1
ATOM 5474 O O . GLY C 1 70 ? 17.912 118.948 23.049 1.00 52.57 110 GLY C O 1
ATOM 5475 N N . GLY C 1 71 ? 17.842 119.208 20.822 1.00 48.94 111 GLY C N 1
ATOM 5476 C CA . GLY C 1 71 ? 19.139 119.856 20.761 1.00 48.38 111 GLY C CA 1
ATOM 5477 C C . GLY C 1 71 ? 19.137 121.143 21.572 1.00 54.97 111 GLY C C 1
ATOM 5478 O O . GLY C 1 71 ? 20.026 121.386 22.383 1.00 53.52 111 GLY C O 1
ATOM 5479 N N . GLU C 1 72 ? 18.111 121.958 21.359 1.00 55.24 112 GLU C N 1
ATOM 5480 C CA . GLU C 1 72 ? 18.010 123.261 21.994 1.00 58.67 112 GLU C CA 1
ATOM 5481 C C . GLU C 1 72 ? 17.821 123.144 23.498 1.00 56.03 112 GLU C C 1
ATOM 5482 O O . GLU C 1 72 ? 18.153 124.069 24.228 1.00 59.22 112 GLU C O 1
ATOM 5488 N N . GLN C 1 73 ? 17.284 122.009 23.948 1.00 53.66 113 GLN C N 1
ATOM 5489 C CA . GLN C 1 73 ? 16.995 121.798 25.367 1.00 55.26 113 GLN C CA 1
ATOM 5490 C C . GLN C 1 73 ? 18.073 120.969 26.061 1.00 57.92 113 GLN C C 1
ATOM 5491 O O . GLN C 1 73 ? 17.932 120.620 27.227 1.00 54.52 113 GLN C O 1
ATOM 5497 N N . GLY C 1 74 ? 19.145 120.658 25.340 1.00 56.50 114 GLY C N 1
ATOM 5498 C CA . GLY C 1 74 ? 20.279 119.971 25.928 1.00 60.82 114 GLY C CA 1
ATOM 5499 C C . GLY C 1 74 ? 20.122 118.467 26.057 1.00 61.02 114 GLY C C 1
ATOM 5500 O O . GLY C 1 74 ? 20.878 117.834 26.800 1.00 56.20 114 GLY C O 1
ATOM 5501 N N . LEU C 1 75 ? 19.164 117.887 25.332 1.00 49.88 115 LEU C N 1
ATOM 5502 C CA . LEU C 1 75 ? 18.892 116.451 25.451 1.00 52.80 115 LEU C CA 1
ATOM 5503 C C . LEU C 1 75 ? 19.659 115.612 24.430 1.00 51.00 115 LEU C C 1
ATOM 5504 O O . LEU C 1 75 ? 19.780 114.392 24.574 1.00 50.01 115 LEU C O 1
ATOM 5509 N N . ILE C 1 76 ? 20.198 116.284 23.418 1.00 43.18 116 ILE C N 1
ATOM 5510 C CA . ILE C 1 76 ? 20.755 115.628 22.231 1.00 47.60 116 ILE C CA 1
ATOM 5511 C C . ILE C 1 76 ? 22.199 116.080 21.988 1.00 52.57 116 ILE C C 1
ATOM 5512 O O . ILE C 1 76 ? 22.530 117.255 22.166 1.00 56.48 116 ILE C O 1
ATOM 5517 N N . GLU C 1 77 ? 23.053 115.151 21.574 1.00 47.98 117 GLU C N 1
ATOM 5518 C CA . GLU C 1 77 ? 24.466 115.462 21.345 1.00 52.58 117 GLU C CA 1
ATOM 5519 C C . GLU C 1 77 ? 24.675 116.444 20.195 1.00 53.61 117 GLU C C 1
ATOM 5520 O O . GLU C 1 77 ? 24.087 116.295 19.129 1.00 54.48 117 GLU C O 1
ATOM 5526 N N . LYS C 1 78 ? 25.500 117.456 20.427 1.00 52.13 118 LYS C N 1
ATOM 5527 C CA . LYS C 1 78 ? 26.012 118.276 19.343 1.00 59.75 118 LYS C CA 1
ATOM 5528 C C . LYS C 1 78 ? 26.980 117.410 18.546 1.00 54.74 118 LYS C C 1
ATOM 5529 O O . LYS C 1 78 ? 27.966 116.919 19.094 1.00 54.70 118 LYS C O 1
ATOM 5535 N N . LEU C 1 79 ? 26.685 117.187 17.269 1.00 48.26 119 LEU C N 1
ATOM 5536 C CA . LEU C 1 79 ? 27.515 116.293 16.467 1.00 48.06 119 LEU C CA 1
ATOM 5537 C C . LEU C 1 79 ? 28.820 116.957 16.030 1.00 53.83 119 LEU C C 1
ATOM 5538 O O . LEU C 1 79 ? 28.846 118.148 15.707 1.00 54.95 119 LEU C O 1
ATOM 5543 N N . ASP C 1 80 ? 29.898 116.180 16.057 1.00 57.62 120 ASP C N 1
ATOM 5544 C CA . ASP C 1 80 ? 31.186 116.597 15.505 1.00 62.28 120 ASP C CA 1
ATOM 5545 C C . ASP C 1 80 ? 31.353 116.056 14.080 1.00 58.79 120 ASP C C 1
ATOM 5546 O O . ASP C 1 80 ? 31.793 114.921 13.867 1.00 59.13 120 ASP C O 1
ATOM 5551 N N . PHE C 1 81 ? 31.013 116.880 13.103 1.00 51.50 121 PHE C N 1
ATOM 5552 C CA . PHE C 1 81 ? 30.920 116.405 11.731 1.00 48.90 121 PHE C CA 1
ATOM 5553 C C . PHE C 1 81 ? 32.239 116.010 11.081 1.00 50.96 121 PHE C C 1
ATOM 5554 O O . PHE C 1 81 ? 32.243 115.266 10.103 1.00 58.28 121 PHE C O 1
ATOM 5562 N N . SER C 1 82 ? 33.354 116.477 11.630 1.00 50.26 122 SER C N 1
ATOM 5563 C CA . SER C 1 82 ? 34.661 116.075 11.119 1.00 63.13 122 SER C CA 1
ATOM 5564 C C . SER C 1 82 ? 34.892 114.587 11.378 1.00 64.78 122 SER C C 1
ATOM 5565 O O . SER C 1 82 ? 35.879 114.012 10.919 1.00 71.87 122 SER C O 1
ATOM 5568 N N . LYS C 1 83 ? 33.979 113.973 12.121 1.00 55.77 123 LYS C N 1
ATOM 5569 C CA . LYS C 1 83 ? 34.031 112.539 12.364 1.00 64.15 123 LYS C CA 1
ATOM 5570 C C . LYS C 1 83 ? 32.896 111.808 11.652 1.00 63.74 123 LYS C C 1
ATOM 5571 O O . LYS C 1 83 ? 32.700 110.612 11.845 1.00 64.76 123 LYS C O 1
ATOM 5577 N N . ILE C 1 84 ? 32.141 112.539 10.838 1.00 59.92 124 ILE C N 1
ATOM 5578 C CA . ILE C 1 84 ? 31.047 111.954 10.070 1.00 55.24 124 ILE C CA 1
ATOM 5579 C C . ILE C 1 84 ? 31.094 112.494 8.635 1.00 58.23 124 ILE C C 1
ATOM 5580 O O . ILE C 1 84 ? 30.192 113.218 8.208 1.00 52.39 124 ILE C O 1
ATOM 5585 N N . PRO C 1 85 ? 32.155 112.147 7.888 1.00 53.57 125 PRO C N 1
ATOM 5586 C CA . PRO C 1 85 ? 32.398 112.782 6.581 1.00 57.15 125 PRO C CA 1
ATOM 5587 C C . PRO C 1 85 ? 31.230 112.693 5.580 1.00 57.34 125 PRO C C 1
ATOM 5588 O O . PRO C 1 85 ? 31.042 113.643 4.816 1.00 61.64 125 PRO C O 1
ATOM 5592 N N . ASN C 1 86 ? 30.467 111.599 5.582 1.00 53.26 126 ASN C N 1
ATOM 5593 C CA . ASN C 1 86 ? 29.300 111.486 4.700 1.00 50.21 126 ASN C CA 1
ATOM 5594 C C . ASN C 1 86 ? 28.244 112.546 4.992 1.00 52.47 126 ASN C C 1
ATOM 5595 O O . ASN C 1 86 ? 27.568 113.037 4.079 1.00 50.86 126 ASN C O 1
ATOM 5600 N N . ALA C 1 87 ? 28.103 112.886 6.271 1.00 46.42 127 ALA C N 1
ATOM 5601 C CA . ALA C 1 87 ? 27.191 113.938 6.691 1.00 44.74 127 ALA C CA 1
ATOM 5602 C C . ALA C 1 87 ? 27.783 115.309 6.391 1.00 47.63 127 ALA C C 1
ATOM 5603 O O . ALA C 1 87 ? 27.093 116.206 5.898 1.00 49.90 127 ALA C O 1
ATOM 5605 N N . ALA C 1 88 ? 29.066 115.468 6.692 1.00 47.56 128 ALA C N 1
ATOM 5606 C CA . ALA C 1 88 ? 29.745 116.736 6.461 1.00 52.21 128 ALA C CA 1
ATOM 5607 C C . ALA C 1 88 ? 29.653 117.111 4.989 1.00 52.68 128 ALA C C 1
ATOM 5608 O O . ALA C 1 88 ? 29.587 118.291 4.652 1.00 56.48 128 ALA C O 1
ATOM 5610 N N . ALA C 1 89 ? 29.630 116.106 4.114 1.00 43.61 129 ALA C N 1
ATOM 5611 C CA . ALA C 1 89 ? 29.572 116.357 2.676 1.00 47.68 129 ALA C CA 1
ATOM 5612 C C . ALA C 1 89 ? 28.158 116.686 2.172 1.00 49.36 129 ALA C C 1
ATOM 5613 O O . ALA C 1 89 ? 27.983 117.120 1.039 1.00 54.46 129 ALA C O 1
ATOM 5623 N N . PRO C 1 91 ? 24.686 118.903 1.897 1.00 46.95 131 PRO C N 1
ATOM 5624 C CA . PRO C 1 91 ? 24.458 120.351 1.993 1.00 47.26 131 PRO C CA 1
ATOM 5625 C C . PRO C 1 91 ? 23.987 120.724 3.395 1.00 55.39 131 PRO C C 1
ATOM 5626 O O . PRO C 1 91 ? 23.348 119.911 4.080 1.00 50.92 131 PRO C O 1
ATOM 5630 N N . GLU C 1 92 ? 24.309 121.936 3.827 1.00 61.64 132 GLU C N 1
ATOM 5631 C CA . GLU C 1 92 ? 24.031 122.322 5.205 1.00 63.33 132 GLU C CA 1
ATOM 5632 C C . GLU C 1 92 ? 22.534 122.366 5.506 1.00 54.02 132 GLU C C 1
ATOM 5633 O O . GLU C 1 92 ? 22.132 122.174 6.636 1.00 52.57 132 GLU C O 1
ATOM 5639 N N . ALA C 1 93 ? 21.708 122.568 4.487 1.00 49.83 133 ALA C N 1
ATOM 5640 C CA . ALA C 1 93 ? 20.262 122.559 4.687 1.00 56.57 133 ALA C CA 1
ATOM 5641 C C . ALA C 1 93 ? 19.736 121.186 5.120 1.00 61.95 133 ALA C C 1
ATOM 5642 O O . ALA C 1 93 ? 18.613 121.075 5.617 1.00 57.65 133 ALA C O 1
ATOM 5644 N N . TYR C 1 94 ? 20.536 120.142 4.911 1.00 62.45 134 TYR C N 1
ATOM 5645 C CA . TYR C 1 94 ? 20.115 118.776 5.228 1.00 49.87 134 TYR C CA 1
ATOM 5646 C C . TYR C 1 94 ? 20.583 118.323 6.595 1.00 52.98 134 TYR C C 1
ATOM 5647 O O . TYR C 1 94 ? 20.436 117.150 6.940 1.00 54.18 134 TYR C O 1
ATOM 5656 N N . ARG C 1 95 ? 21.155 119.235 7.373 1.00 52.29 135 ARG C N 1
ATOM 5657 C CA . ARG C 1 95 ? 21.578 118.885 8.727 1.00 50.01 135 ARG C CA 1
ATOM 5658 C C . ARG C 1 95 ? 21.470 120.048 9.710 1.00 52.71 135 ARG C C 1
ATOM 5659 O O . ARG C 1 95 ? 21.299 121.201 9.306 1.00 49.12 135 ARG C O 1
ATOM 5667 N N . SER C 1 96 ? 21.559 119.724 11.001 1.00 47.37 136 SER C N 1
ATOM 5668 C CA . SER C 1 96 ? 21.564 120.710 12.079 1.00 49.27 136 SER C CA 1
ATOM 5669 C C . SER C 1 96 ? 22.785 120.432 12.959 1.00 46.55 136 SER C C 1
ATOM 5670 O O . SER C 1 96 ? 23.498 119.458 12.736 1.00 49.40 136 SER C O 1
ATOM 5673 N N . PRO C 1 97 ? 23.036 121.282 13.962 1.00 47.36 137 PRO C N 1
ATOM 5674 C CA . PRO C 1 97 ? 24.160 120.968 14.851 1.00 53.51 137 PRO C CA 1
ATOM 5675 C C . PRO C 1 97 ? 23.942 119.632 15.567 1.00 51.08 137 PRO C C 1
ATOM 5676 O O . PRO C 1 97 ? 24.894 119.077 16.117 1.00 48.37 137 PRO C O 1
ATOM 5680 N N . TYR C 1 98 ? 22.712 119.120 15.532 1.00 50.51 138 TYR C N 1
ATOM 5681 C CA . TYR C 1 98 ? 22.329 117.985 16.373 1.00 51.01 138 TYR C CA 1
ATOM 5682 C C . TYR C 1 98 ? 21.893 116.751 15.616 1.00 50.73 138 TYR C C 1
ATOM 5683 O O . TYR C 1 98 ? 21.624 115.718 16.238 1.00 49.66 138 TYR C O 1
ATOM 5692 N N . SER C 1 99 ? 21.805 116.855 14.290 1.00 50.22 139 SER C N 1
ATOM 5693 C CA . SER C 1 99 ? 21.148 115.819 13.492 1.00 44.83 139 SER C CA 1
ATOM 5694 C C . SER C 1 99 ? 21.518 115.873 12.014 1.00 41.43 139 SER C C 1
ATOM 5695 O O . SER C 1 99 ? 22.054 116.869 11.536 1.00 45.62 139 SER C O 1
ATOM 5698 N N . VAL C 1 100 ? 21.196 114.793 11.304 1.00 36.81 140 VAL C N 1
ATOM 5699 C CA . VAL C 1 100 ? 21.400 114.682 9.866 1.00 43.96 140 VAL C CA 1
ATOM 5700 C C . VAL C 1 100 ? 20.123 114.111 9.266 1.00 44.80 140 VAL C C 1
ATOM 5701 O O . VAL C 1 100 ? 19.573 113.154 9.814 1.00 45.20 140 VAL C O 1
ATOM 5705 N N . SER C 1 101 ? 19.654 114.686 8.158 1.00 38.56 141 SER C N 1
ATOM 5706 C CA . SER C 1 101 ? 18.458 114.187 7.471 1.00 44.13 141 SER C CA 1
ATOM 5707 C C . SER C 1 101 ? 18.657 112.723 7.116 1.00 48.04 141 SER C C 1
ATOM 5708 O O . SER C 1 101 ? 19.742 112.320 6.714 1.00 42.77 141 SER C O 1
ATOM 5711 N N . TYR C 1 102 ? 17.605 111.932 7.268 1.00 47.15 142 TYR C N 1
ATOM 5712 C CA . TYR C 1 102 ? 17.705 110.492 7.089 1.00 45.58 142 TYR C CA 1
ATOM 5713 C C . TYR C 1 102 ? 16.822 110.019 5.940 1.00 46.49 142 TYR C C 1
ATOM 5714 O O . TYR C 1 102 ? 17.220 109.147 5.155 1.00 44.53 142 TYR C O 1
ATOM 5723 N N . GLU C 1 103 ? 15.619 110.587 5.857 1.00 36.29 143 GLU C N 1
ATOM 5724 C CA . GLU C 1 103 ? 14.706 110.304 4.756 1.00 39.23 143 GLU C CA 1
ATOM 5725 C C . GLU C 1 103 ? 13.599 111.348 4.695 1.00 37.25 143 GLU C C 1
ATOM 5726 O O . GLU C 1 103 ? 13.332 112.052 5.673 1.00 42.40 143 GLU C O 1
ATOM 5732 N N . PHE C 1 104 ? 12.979 111.455 3.529 1.00 32.81 144 PHE C N 1
ATOM 5733 C CA . PHE C 1 104 ? 11.957 112.461 3.279 1.00 36.78 144 PHE C CA 1
ATOM 5734 C C . PHE C 1 104 ? 10.642 111.745 3.006 1.00 45.01 144 PHE C C 1
ATOM 5735 O O . PHE C 1 104 ? 10.604 110.735 2.294 1.00 39.25 144 PHE C O 1
ATOM 5743 N N . TYR C 1 105 ? 9.572 112.256 3.596 1.00 44.63 145 TYR C N 1
ATOM 5744 C CA . TYR C 1 105 ? 8.247 111.730 3.335 1.00 45.61 145 TYR C CA 1
ATOM 5745 C C . TYR C 1 105 ? 7.300 112.899 3.129 1.00 47.74 145 TYR C C 1
ATOM 5746 O O . TYR C 1 105 ? 7.596 114.035 3.532 1.00 46.42 145 TYR C O 1
ATOM 5755 N N . SER C 1 106 ? 6.165 112.626 2.501 1.00 37.97 146 SER C N 1
ATOM 5756 C CA . SER C 1 106 ? 5.188 113.679 2.258 1.00 37.60 146 SER C CA 1
ATOM 5757 C C . SER C 1 106 ? 3.815 113.390 2.860 1.00 42.92 146 SER C C 1
ATOM 5758 O O . SER C 1 106 ? 3.375 112.228 2.940 1.00 37.47 146 SER C O 1
ATOM 5761 N N . SER C 1 107 ? 3.147 114.459 3.279 1.00 40.90 147 SER C N 1
ATOM 5762 C CA . SER C 1 107 ? 1.709 114.425 3.504 1.00 39.18 147 SER C CA 1
ATOM 5763 C C . SER C 1 107 ? 1.092 114.956 2.230 1.00 41.98 147 SER C C 1
ATOM 5764 O O . SER C 1 107 ? 1.422 116.056 1.779 1.00 41.98 147 SER C O 1
ATOM 5767 N N . VAL C 1 108 ? 0.203 114.169 1.644 1.00 41.44 148 VAL C N 1
ATOM 5768 C CA . VAL C 1 108 ? -0.310 114.480 0.326 1.00 36.32 148 VAL C CA 1
ATOM 5769 C C . VAL C 1 108 ? -1.824 114.338 0.264 1.00 41.58 148 VAL C C 1
ATOM 5770 O O . VAL C 1 108 ? -2.439 113.670 1.110 1.00 40.81 148 VAL C O 1
ATOM 5774 N N . LEU C 1 109 ? -2.414 114.940 -0.764 1.00 37.93 149 LEU C N 1
ATOM 5775 C CA . LEU C 1 109 ? -3.837 114.799 -1.037 1.00 45.81 149 LEU C CA 1
ATOM 5776 C C . LEU C 1 109 ? -4.093 113.507 -1.806 1.00 49.07 149 LEU C C 1
ATOM 5777 O O . LEU C 1 109 ? -3.851 113.427 -3.010 1.00 49.42 149 LEU C O 1
ATOM 5782 N N . ALA C 1 110 ? -4.578 112.497 -1.095 1.00 51.68 150 ALA C N 1
ATOM 5783 C CA . ALA C 1 110 ? -4.838 111.182 -1.667 1.00 43.91 150 ALA C CA 1
ATOM 5784 C C . ALA C 1 110 ? -6.320 111.060 -1.998 1.00 51.30 150 ALA C C 1
ATOM 5785 O O . ALA C 1 110 ? -7.165 111.618 -1.293 1.00 51.58 150 ALA C O 1
ATOM 5787 N N . TYR C 1 111 ? -6.638 110.310 -3.052 1.00 46.23 151 TYR C N 1
ATOM 5788 C CA . TYR C 1 111 ? -8.011 110.212 -3.511 1.00 43.63 151 TYR C CA 1
ATOM 5789 C C . TYR C 1 111 ? -8.319 108.859 -4.150 1.00 55.33 151 TYR C C 1
ATOM 5790 O O . TYR C 1 111 ? -7.415 108.116 -4.537 1.00 52.43 151 TYR C O 1
ATOM 5799 N N . SER C 1 112 ? -9.609 108.550 -4.248 1.00 50.26 152 SER C N 1
ATOM 5800 C CA . SER C 1 112 ? -10.072 107.342 -4.918 1.00 51.22 152 SER C CA 1
ATOM 5801 C C . SER C 1 112 ? -10.186 107.553 -6.432 1.00 54.50 152 SER C C 1
ATOM 5802 O O . SER C 1 112 ? -10.774 108.539 -6.888 1.00 52.48 152 SER C O 1
ATOM 5805 N N . GLN C 1 113 ? -9.641 106.621 -7.211 1.00 52.93 153 GLN C N 1
ATOM 5806 C CA . GLN C 1 113 ? -9.778 106.696 -8.666 1.00 54.72 153 GLN C CA 1
ATOM 5807 C C . GLN C 1 113 ? -11.134 106.215 -9.153 1.00 63.86 153 GLN C C 1
ATOM 5808 O O . GLN C 1 113 ? -11.520 106.495 -10.291 1.00 70.32 153 GLN C O 1
ATOM 5814 N N . LYS C 1 114 ? -11.856 105.484 -8.308 1.00 58.45 154 LYS C N 1
ATOM 5815 C CA . LYS C 1 114 ? -13.223 105.111 -8.646 1.00 61.91 154 LYS C CA 1
ATOM 5816 C C . LYS C 1 114 ? -14.067 106.377 -8.621 1.00 59.01 154 LYS C C 1
ATOM 5817 O O . LYS C 1 114 ? -14.762 106.698 -9.583 1.00 61.18 154 LYS C O 1
ATOM 5823 N N . THR C 1 115 ? -13.991 107.100 -7.508 1.00 56.79 155 THR C N 1
ATOM 5824 C CA . THR C 1 115 ? -14.743 108.333 -7.350 1.00 52.19 155 THR C CA 1
ATOM 5825 C C . THR C 1 115 ? -14.294 109.390 -8.360 1.00 59.40 155 THR C C 1
ATOM 5826 O O . THR C 1 115 ? -15.125 110.084 -8.947 1.00 55.23 155 THR C O 1
ATOM 5830 N N . PHE C 1 116 ? -12.985 109.498 -8.577 1.00 63.58 156 PHE C N 1
ATOM 5831 C CA . PHE C 1 116 ? -12.451 110.500 -9.504 1.00 63.63 156 PHE C CA 1
ATOM 5832 C C . PHE C 1 116 ? -11.646 109.911 -10.671 1.00 62.80 156 PHE C C 1
ATOM 5833 O O . PHE C 1 116 ? -10.426 110.074 -10.744 1.00 66.41 156 PHE C O 1
ATOM 5841 N N . PRO C 1 117 ? -12.330 109.246 -11.609 1.00 64.87 157 PRO C N 1
ATOM 5842 C CA . PRO C 1 117 ? -11.602 108.662 -12.743 1.00 62.38 157 PRO C CA 1
ATOM 5843 C C . PRO C 1 117 ? -10.995 109.758 -13.640 1.00 77.18 157 PRO C C 1
ATOM 5844 O O . PRO C 1 117 ? -9.975 109.540 -14.300 1.00 71.88 157 PRO C O 1
ATOM 5848 N N . LYS C 1 118 ? -11.628 110.927 -13.645 1.00 86.74 158 LYS C N 1
ATOM 5849 C CA . LYS C 1 118 ? -11.091 112.119 -14.290 1.00 84.91 158 LYS C CA 1
ATOM 5850 C C . LYS C 1 118 ? -11.200 113.269 -13.295 1.00 75.60 158 LYS C C 1
ATOM 5851 O O . LYS C 1 118 ? -11.978 113.187 -12.348 1.00 76.94 158 LYS C O 1
ATOM 5857 N N . ASP C 1 119 ? -10.432 114.335 -13.514 1.00 72.57 159 ASP C N 1
ATOM 5858 C CA . ASP C 1 119 ? -10.528 115.561 -12.711 1.00 71.55 159 ASP C CA 1
ATOM 5859 C C . ASP C 1 119 ? -10.512 115.327 -11.201 1.00 72.42 159 ASP C C 1
ATOM 5860 O O . ASP C 1 119 ? -11.437 115.732 -10.490 1.00 76.79 159 ASP C O 1
ATOM 5865 N N . ALA C 1 120 ? -9.468 114.680 -10.704 1.00 66.43 160 ALA C N 1
ATOM 5866 C CA . ALA C 1 120 ? -9.335 114.484 -9.267 1.00 58.59 160 ALA C CA 1
ATOM 5867 C C . ALA C 1 120 ? -8.983 115.809 -8.603 1.00 59.88 160 ALA C C 1
ATOM 5868 O O . ALA C 1 120 ? -8.343 116.655 -9.216 1.00 66.11 160 ALA C O 1
ATOM 5870 N N . PRO C 1 121 ? -9.393 115.993 -7.340 1.00 59.43 161 PRO C N 1
ATOM 5871 C CA . PRO C 1 121 ? -8.905 117.168 -6.615 1.00 65.03 161 PRO C CA 1
ATOM 5872 C C . PRO C 1 121 ? -7.378 117.175 -6.659 1.00 63.42 161 PRO C C 1
ATOM 5873 O O . PRO C 1 121 ? -6.753 116.109 -6.677 1.00 55.01 161 PRO C O 1
ATOM 5877 N N . ASN C 1 122 ? -6.788 118.362 -6.676 1.00 58.96 162 ASN C N 1
ATOM 5878 C CA . ASN C 1 122 ? -5.382 118.488 -7.008 1.00 54.99 162 ASN C CA 1
ATOM 5879 C C . ASN C 1 122 ? -4.694 119.582 -6.203 1.00 49.80 162 ASN C C 1
ATOM 5880 O O . ASN C 1 122 ? -3.568 119.972 -6.496 1.00 55.61 162 ASN C O 1
ATOM 5885 N N . SER C 1 123 ? -5.377 120.059 -5.168 1.00 48.93 163 SER C N 1
ATOM 5886 C CA . SER C 1 123 ? -4.826 121.071 -4.274 1.00 46.84 163 SER C CA 1
ATOM 5887 C C . SER C 1 123 ? -5.704 121.123 -3.034 1.00 49.51 163 SER C C 1
ATOM 5888 O O . SER C 1 123 ? -6.791 120.548 -3.029 1.00 44.92 163 SER C O 1
ATOM 5891 N N . TRP C 1 124 ? -5.247 121.813 -1.990 1.00 45.00 164 TRP C N 1
ATOM 5892 C CA . TRP C 1 124 ? -6.054 121.943 -0.786 1.00 46.98 164 TRP C CA 1
ATOM 5893 C C . TRP C 1 124 ? -7.265 122.857 -1.027 1.00 54.70 164 TRP C C 1
ATOM 5894 O O . TRP C 1 124 ? -8.323 122.665 -0.427 1.00 53.34 164 TRP C O 1
ATOM 5905 N N . VAL C 1 125 ? -7.123 123.814 -1.941 1.00 55.97 165 VAL C N 1
ATOM 5906 C CA . VAL C 1 125 ? -8.274 124.588 -2.401 1.00 58.33 165 VAL C CA 1
ATOM 5907 C C . VAL C 1 125 ? -9.388 123.647 -2.864 1.00 60.35 165 VAL C C 1
ATOM 5908 O O . VAL C 1 125 ? -10.551 123.823 -2.501 1.00 62.47 165 VAL C O 1
ATOM 5912 N N . ASP C 1 126 ? -9.021 122.638 -3.652 1.00 51.74 166 ASP C N 1
ATOM 5913 C CA . ASP C 1 126 ? -9.987 121.658 -4.151 1.00 50.23 166 ASP C CA 1
ATOM 5914 C C . ASP C 1 126 ? -10.589 120.824 -3.036 1.00 48.00 166 ASP C C 1
ATOM 5915 O O . ASP C 1 126 ? -11.788 120.536 -3.027 1.00 50.88 166 ASP C O 1
ATOM 5920 N N . PHE C 1 127 ? -9.733 120.414 -2.110 1.00 43.40 167 PHE C N 1
ATOM 5921 C CA . PHE C 1 127 ? -10.139 119.570 -1.007 1.00 45.45 167 PHE C CA 1
ATOM 5922 C C . PHE C 1 127 ? -11.194 120.275 -0.158 1.00 47.84 167 PHE C C 1
ATOM 5923 O O . PHE C 1 127 ? -12.101 119.646 0.373 1.00 50.39 167 PHE C O 1
ATOM 5931 N N . TRP C 1 128 ? -11.060 121.588 -0.038 1.00 48.20 168 TRP C N 1
ATOM 5932 C CA . TRP C 1 128 ? -11.965 122.393 0.774 1.00 53.47 168 TRP C CA 1
ATOM 5933 C C . TRP C 1 128 ? -13.261 122.718 0.037 1.00 54.95 168 TRP C C 1
ATOM 5934 O O . TRP C 1 128 ? -14.201 123.236 0.625 1.00 60.50 168 TRP C O 1
ATOM 5945 N N . ASP C 1 129 ? -13.306 122.430 -1.257 1.00 57.49 169 ASP C N 1
ATOM 5946 C CA . ASP C 1 129 ? -14.475 122.781 -2.062 1.00 58.19 169 ASP C CA 1
ATOM 5947 C C . ASP C 1 129 ? -15.401 121.582 -2.199 1.00 57.15 169 ASP C C 1
ATOM 5948 O O . ASP C 1 129 ? -15.339 120.848 -3.185 1.00 55.30 169 ASP C O 1
ATOM 5953 N N . VAL C 1 130 ? -16.255 121.379 -1.201 1.00 60.73 170 VAL C N 1
ATOM 5954 C CA . VAL C 1 130 ? -17.113 120.198 -1.163 1.00 63.93 170 VAL C CA 1
ATOM 5955 C C . VAL C 1 130 ? -18.215 120.227 -2.219 1.00 62.07 170 VAL C C 1
ATOM 5956 O O . VAL C 1 130 ? -18.784 119.187 -2.552 1.00 66.47 170 VAL C O 1
ATOM 5960 N N . LYS C 1 131 ? -18.516 121.412 -2.744 1.00 62.50 171 LYS C N 1
ATOM 5961 C CA . LYS C 1 131 ? -19.451 121.520 -3.866 1.00 73.44 171 LYS C CA 1
ATOM 5962 C C . LYS C 1 131 ? -18.816 121.037 -5.172 1.00 68.44 171 LYS C C 1
ATOM 5963 O O . LYS C 1 131 ? -19.397 120.221 -5.883 1.00 71.70 171 LYS C O 1
ATOM 5969 N N . LYS C 1 132 ? -17.625 121.544 -5.478 1.00 70.85 172 LYS C N 1
ATOM 5970 C CA . LYS C 1 132 ? -16.971 121.260 -6.755 1.00 73.37 172 LYS C CA 1
ATOM 5971 C C . LYS C 1 132 ? -16.349 119.864 -6.763 1.00 69.57 172 LYS C C 1
ATOM 5972 O O . LYS C 1 132 ? -16.226 119.235 -7.814 1.00 74.00 172 LYS C O 1
ATOM 5978 N N . PHE C 1 133 ? -15.976 119.378 -5.586 1.00 55.40 173 PHE C N 1
ATOM 5979 C CA . PHE C 1 133 ? -15.415 118.035 -5.457 1.00 52.85 173 PHE C CA 1
ATOM 5980 C C . PHE C 1 133 ? -16.109 117.291 -4.316 1.00 56.97 173 PHE C C 1
ATOM 5981 O O . PHE C 1 133 ? -15.562 117.192 -3.219 1.00 54.93 173 PHE C O 1
ATOM 5989 N N . PRO C 1 134 ? -17.329 116.787 -4.569 1.00 58.23 174 PRO C N 1
ATOM 5990 C CA . PRO C 1 134 ? -18.116 116.076 -3.555 1.00 61.60 174 PRO C CA 1
ATOM 5991 C C . PRO C 1 134 ? -17.457 114.762 -3.167 1.00 65.47 174 PRO C C 1
ATOM 5992 O O . PRO C 1 134 ? -16.804 114.143 -4.001 1.00 63.42 174 PRO C O 1
ATOM 5996 N N . GLY C 1 135 ? -17.638 114.341 -1.918 1.00 60.62 175 GLY C N 1
ATOM 5997 C CA . GLY C 1 135 ? -17.059 113.097 -1.451 1.00 57.37 175 GLY C CA 1
ATOM 5998 C C . GLY C 1 135 ? -16.750 113.111 0.036 1.00 56.48 175 GLY C C 1
ATOM 5999 O O . GLY C 1 135 ? -16.643 114.169 0.664 1.00 54.92 175 GLY C O 1
ATOM 6000 N N . ARG C 1 136 ? -16.629 111.920 0.609 1.00 54.53 176 ARG C N 1
ATOM 6001 C CA . ARG C 1 136 ? -16.258 111.800 2.007 1.00 52.72 176 ARG C CA 1
ATOM 6002 C C . ARG C 1 136 ? -14.781 112.133 2.152 1.00 52.01 176 ARG C C 1
ATOM 6003 O O . ARG C 1 136 ? -13.969 111.781 1.294 1.00 50.62 176 ARG C O 1
ATOM 6011 N N . ARG C 1 137 ? -14.453 112.854 3.216 1.00 47.92 177 ARG C N 1
ATOM 6012 C CA . ARG C 1 137 ? -13.106 113.365 3.435 1.00 49.02 177 ARG C CA 1
ATOM 6013 C C . ARG C 1 137 ? -12.584 112.927 4.783 1.00 53.56 177 ARG C C 1
ATOM 6014 O O . ARG C 1 137 ? -13.358 112.728 5.711 1.00 56.69 177 ARG C O 1
ATOM 6022 N N . ALA C 1 138 ? -11.269 112.775 4.890 1.00 51.50 178 ALA C N 1
ATOM 6023 C CA . ALA C 1 138 ? -10.641 112.628 6.198 1.00 49.52 178 ALA C CA 1
ATOM 6024 C C . ALA C 1 138 ? -9.396 113.491 6.282 1.00 45.74 178 ALA C C 1
ATOM 6025 O O . ALA C 1 138 ? -8.770 113.809 5.265 1.00 45.51 178 ALA C O 1
ATOM 6027 N N . LEU C 1 139 ? -9.047 113.866 7.504 1.00 45.80 179 LEU C N 1
ATOM 6028 C CA . LEU C 1 139 ? -7.781 114.516 7.770 1.00 46.37 179 LEU C CA 1
ATOM 6029 C C . LEU C 1 139 ? -7.162 113.861 8.997 1.00 42.25 179 LEU C C 1
ATOM 6030 O O . LEU C 1 139 ? -7.811 113.062 9.680 1.00 43.02 179 LEU C O 1
ATOM 6035 N N . ARG C 1 140 ? -5.904 114.177 9.272 1.00 41.12 180 ARG C N 1
ATOM 6036 C CA . ARG C 1 140 ? -5.235 113.589 10.419 1.00 40.16 180 ARG C CA 1
ATOM 6037 C C . ARG C 1 140 ? -5.614 114.323 11.706 1.00 46.90 180 ARG C C 1
ATOM 6038 O O . ARG C 1 140 ? -5.664 115.559 11.744 1.00 43.27 180 ARG C O 1
ATOM 6046 N N . ASN C 1 141 ? -5.866 113.570 12.770 1.00 49.59 181 ASN C N 1
ATOM 6047 C CA . ASN C 1 141 ? -6.101 114.186 14.066 1.00 49.28 181 ASN C CA 1
ATOM 6048 C C . ASN C 1 141 ? -4.779 114.673 14.662 1.00 51.00 181 ASN C C 1
ATOM 6049 O O . ASN C 1 141 ? -4.287 114.123 15.650 1.00 46.75 181 ASN C O 1
ATOM 6054 N N . HIS C 1 142 ? -4.202 115.698 14.041 1.00 44.84 182 HIS C N 1
ATOM 6055 C CA . HIS C 1 142 ? -2.934 116.268 14.492 1.00 47.67 182 HIS C CA 1
ATOM 6056 C C . HIS C 1 142 ? -2.689 117.547 13.713 1.00 47.32 182 HIS C C 1
ATOM 6057 O O . HIS C 1 142 ? -3.044 117.631 12.545 1.00 44.42 182 HIS C O 1
ATOM 6064 N N . PRO C 1 143 ? -2.090 118.559 14.356 1.00 44.75 183 PRO C N 1
ATOM 6065 C CA . PRO C 1 143 ? -1.943 119.838 13.652 1.00 43.60 183 PRO C CA 1
ATOM 6066 C C . PRO C 1 143 ? -0.769 119.877 12.653 1.00 46.73 183 PRO C C 1
ATOM 6067 O O . PRO C 1 143 ? -0.776 120.736 11.776 1.00 45.65 183 PRO C O 1
ATOM 6071 N N . ILE C 1 144 ? 0.206 118.974 12.786 1.00 45.60 184 ILE C N 1
ATOM 6072 C CA . ILE C 1 144 ? 1.352 118.943 11.876 1.00 47.15 184 ILE C CA 1
ATOM 6073 C C . ILE C 1 144 ? 0.883 118.689 10.438 1.00 40.84 184 ILE C C 1
ATOM 6074 O O . ILE C 1 144 ? 0.186 117.711 10.178 1.00 47.27 184 ILE C O 1
ATOM 6079 N N . ALA C 1 145 ? 1.274 119.569 9.519 1.00 42.20 185 ALA C N 1
ATOM 6080 C CA . ALA C 1 145 ? 0.895 119.500 8.088 1.00 40.36 185 ALA C CA 1
ATOM 6081 C C . ALA C 1 145 ? -0.557 119.909 7.840 1.00 41.66 185 ALA C C 1
ATOM 6082 O O . ALA C 1 145 ? -0.868 120.528 6.826 1.00 40.51 185 ALA C O 1
ATOM 6084 N N . THR C 1 146 ? -1.434 119.560 8.777 1.00 39.49 186 THR C N 1
ATOM 6085 C CA . THR C 1 146 ? -2.849 119.918 8.693 1.00 44.15 186 THR C CA 1
ATOM 6086 C C . THR C 1 146 ? -3.041 121.434 8.633 1.00 41.88 186 THR C C 1
ATOM 6087 O O . THR C 1 146 ? -3.832 121.934 7.835 1.00 46.93 186 THR C O 1
ATOM 6091 N N . LEU C 1 147 ? -2.330 122.166 9.490 1.00 45.65 187 LEU C N 1
ATOM 6092 C CA . LEU C 1 147 ? -2.403 123.633 9.487 1.00 45.09 187 LEU C CA 1
ATOM 6093 C C . LEU C 1 147 ? -1.916 124.199 8.155 1.00 42.01 187 LEU C C 1
ATOM 6094 O O . LEU C 1 147 ? -2.543 125.094 7.581 1.00 47.39 187 LEU C O 1
ATOM 6099 N N . GLU C 1 148 ? -0.790 123.678 7.675 1.00 36.81 188 GLU C N 1
ATOM 6100 C CA . GLU C 1 148 ? -0.251 124.095 6.382 1.00 39.44 188 GLU C CA 1
ATOM 6101 C C . GLU C 1 148 ? -1.291 123.885 5.281 1.00 45.92 188 GLU C C 1
ATOM 6102 O O . GLU C 1 148 ? -1.504 124.758 4.443 1.00 46.24 188 GLU C O 1
ATOM 6108 N N . ALA C 1 149 ? -1.937 122.724 5.287 1.00 48.62 189 ALA C N 1
ATOM 6109 C CA . ALA C 1 149 ? -2.958 122.417 4.278 1.00 49.37 189 ALA C CA 1
ATOM 6110 C C . ALA C 1 149 ? -4.122 123.412 4.338 1.00 44.82 189 ALA C C 1
ATOM 6111 O O . ALA C 1 149 ? -4.613 123.877 3.306 1.00 48.11 189 ALA C O 1
ATOM 6113 N N . ALA C 1 150 ? -4.560 123.728 5.554 1.00 41.41 190 ALA C N 1
ATOM 6114 C CA . ALA C 1 150 ? -5.642 124.685 5.750 1.00 46.57 190 ALA C CA 1
ATOM 6115 C C . ALA C 1 150 ? -5.278 126.057 5.192 1.00 47.00 190 ALA C C 1
ATOM 6116 O O . ALA C 1 150 ? -6.106 126.720 4.570 1.00 53.65 190 ALA C O 1
ATOM 6118 N N . LEU C 1 151 ? -4.038 126.482 5.411 1.00 45.13 191 LEU C N 1
ATOM 6119 C CA . LEU C 1 151 ? -3.609 127.807 4.957 1.00 42.66 191 LEU C CA 1
ATOM 6120 C C . LEU C 1 151 ? -3.488 127.867 3.429 1.00 45.90 191 LEU C C 1
ATOM 6121 O O . LEU C 1 151 ? -3.897 128.851 2.800 1.00 45.01 191 LEU C O 1
ATOM 6134 N N . ALA C 1 153 ? -5.250 126.025 1.513 1.00 47.07 193 ALA C N 1
ATOM 6135 C CA . ALA C 1 153 ? -6.649 125.965 1.103 1.00 45.48 193 ALA C CA 1
ATOM 6136 C C . ALA C 1 153 ? -7.231 127.363 1.115 1.00 49.92 193 ALA C C 1
ATOM 6137 O O . ALA C 1 153 ? -8.180 127.653 0.392 1.00 51.00 193 ALA C O 1
ATOM 6139 N N . ASP C 1 154 ? -6.670 128.225 1.959 1.00 53.25 194 ASP C N 1
ATOM 6140 C CA . ASP C 1 154 ? -7.139 129.595 2.024 1.00 57.20 194 ASP C CA 1
ATOM 6141 C C . ASP C 1 154 ? -6.326 130.510 1.106 1.00 58.85 194 ASP C C 1
ATOM 6142 O O . ASP C 1 154 ? -6.371 131.726 1.246 1.00 60.04 194 ASP C O 1
ATOM 6147 N N . GLY C 1 155 ? -5.576 129.924 0.175 1.00 55.29 195 GLY C N 1
ATOM 6148 C CA . GLY C 1 155 ? -4.905 130.710 -0.856 1.00 54.46 195 GLY C CA 1
ATOM 6149 C C . GLY C 1 155 ? -3.447 131.080 -0.629 1.00 51.84 195 GLY C C 1
ATOM 6150 O O . GLY C 1 155 ? -2.832 131.721 -1.478 1.00 59.14 195 GLY C O 1
ATOM 6151 N N . VAL C 1 156 ? -2.888 130.686 0.510 1.00 53.07 196 VAL C N 1
ATOM 6152 C CA . VAL C 1 156 ? -1.481 130.945 0.797 1.00 53.52 196 VAL C CA 1
ATOM 6153 C C . VAL C 1 156 ? -0.581 130.093 -0.109 1.00 56.11 196 VAL C C 1
ATOM 6154 O O . VAL C 1 156 ? -0.780 128.885 -0.230 1.00 56.30 196 VAL C O 1
ATOM 6158 N N . ALA C 1 157 ? 0.392 130.733 -0.758 1.00 51.90 197 ALA C N 1
ATOM 6159 C CA . ALA C 1 157 ? 1.346 130.021 -1.601 1.00 53.31 197 ALA C CA 1
ATOM 6160 C C . ALA C 1 157 ? 2.215 129.098 -0.760 1.00 49.72 197 ALA C C 1
ATOM 6161 O O . ALA C 1 157 ? 2.535 129.428 0.385 1.00 52.30 197 ALA C O 1
ATOM 6163 N N . PRO C 1 158 ? 2.563 127.918 -1.308 1.00 54.34 198 PRO C N 1
ATOM 6164 C CA . PRO C 1 158 ? 3.329 126.899 -0.580 1.00 54.02 198 PRO C CA 1
ATOM 6165 C C . PRO C 1 158 ? 4.636 127.450 -0.024 1.00 59.09 198 PRO C C 1
ATOM 6166 O O . PRO C 1 158 ? 5.093 127.000 1.030 1.00 58.96 198 PRO C O 1
ATOM 6170 N N . ASP C 1 159 ? 5.217 128.425 -0.711 1.00 54.36 199 ASP C N 1
ATOM 6171 C CA . ASP C 1 159 ? 6.486 129.002 -0.271 1.00 62.04 199 ASP C CA 1
ATOM 6172 C C . ASP C 1 159 ? 6.334 130.237 0.617 1.00 57.89 199 ASP C C 1
ATOM 6173 O O . ASP C 1 159 ? 7.332 130.870 0.970 1.00 58.14 199 ASP C O 1
ATOM 6178 N N . LYS C 1 160 ? 5.107 130.597 0.979 1.00 52.36 200 LYS C N 1
ATOM 6179 C CA . LYS C 1 160 ? 4.927 131.753 1.869 1.00 59.63 200 LYS C CA 1
ATOM 6180 C C . LYS C 1 160 ? 4.122 131.436 3.125 1.00 54.56 200 LYS C C 1
ATOM 6181 O O . LYS C 1 160 ? 3.420 132.288 3.658 1.00 65.71 200 LYS C O 1
ATOM 6187 N N . LEU C 1 161 ? 4.252 130.210 3.608 1.00 50.67 201 LEU C N 1
ATOM 6188 C CA . LEU C 1 161 ? 3.464 129.747 4.744 1.00 47.18 201 LEU C CA 1
ATOM 6189 C C . LEU C 1 161 ? 3.968 130.265 6.085 1.00 50.02 201 LEU C C 1
ATOM 6190 O O . LEU C 1 161 ? 3.175 130.583 6.964 1.00 44.58 201 LEU C O 1
ATOM 6195 N N . TYR C 1 162 ? 5.285 130.332 6.255 1.00 45.65 202 TYR C N 1
ATOM 6196 C CA . TYR C 1 162 ? 5.836 130.551 7.590 1.00 47.06 202 TYR C CA 1
ATOM 6197 C C . TYR C 1 162 ? 6.237 132.002 7.811 1.00 45.40 202 TYR C C 1
ATOM 6198 O O . TYR C 1 162 ? 6.719 132.653 6.893 1.00 45.85 202 TYR C O 1
ATOM 6207 N N . PRO C 1 163 ? 6.051 132.510 9.038 1.00 42.44 203 PRO C N 1
ATOM 6208 C CA . PRO C 1 163 ? 5.480 131.821 10.209 1.00 40.37 203 PRO C CA 1
ATOM 6209 C C . PRO C 1 163 ? 3.972 131.609 10.070 1.00 49.28 203 PRO C C 1
ATOM 6210 O O . PRO C 1 163 ? 3.268 132.531 9.660 1.00 49.74 203 PRO C O 1
ATOM 6214 N N . LEU C 1 164 ? 3.481 130.419 10.405 1.00 46.27 204 LEU C N 1
ATOM 6215 C CA . LEU C 1 164 ? 2.069 130.109 10.182 1.00 44.34 204 LEU C CA 1
ATOM 6216 C C . LEU C 1 164 ? 1.140 131.118 10.849 1.00 45.67 204 LEU C C 1
ATOM 6217 O O . LEU C 1 164 ? 1.353 131.498 12.006 1.00 43.10 204 LEU C O 1
ATOM 6222 N N . ASP C 1 165 ? 0.117 131.549 10.113 1.00 45.32 205 ASP C N 1
ATOM 6223 C CA . ASP C 1 165 ? -0.963 132.332 10.695 1.00 48.87 205 ASP C CA 1
ATOM 6224 C C . ASP C 1 165 ? -1.962 131.333 11.285 1.00 50.58 205 ASP C C 1
ATOM 6225 O O . ASP C 1 165 ? -2.908 130.893 10.616 1.00 47.06 205 ASP C O 1
ATOM 6230 N N . VAL C 1 166 ? -1.715 130.953 12.535 1.00 44.65 206 VAL C N 1
ATOM 6231 C CA . VAL C 1 166 ? -2.432 129.854 13.177 1.00 41.31 206 VAL C CA 1
ATOM 6232 C C . VAL C 1 166 ? -3.922 130.175 13.384 1.00 45.72 206 VAL C C 1
ATOM 6233 O O . VAL C 1 166 ? -4.773 129.310 13.198 1.00 45.00 206 VAL C O 1
ATOM 6237 N N . ASP C 1 167 ? -4.247 131.416 13.739 1.00 41.29 207 ASP C N 1
ATOM 6238 C CA . ASP C 1 167 ? -5.657 131.806 13.802 1.00 48.50 207 ASP C CA 1
ATOM 6239 C C . ASP C 1 167 ? -6.352 131.518 12.475 1.00 49.37 207 ASP C C 1
ATOM 6240 O O . ASP C 1 167 ? -7.424 130.906 12.429 1.00 49.76 207 ASP C O 1
ATOM 6245 N N . ARG C 1 168 ? -5.737 131.988 11.396 1.00 43.96 208 ARG C N 1
ATOM 6246 C CA . ARG C 1 168 ? -6.291 131.823 10.060 1.00 47.09 208 ARG C CA 1
ATOM 6247 C C . ARG C 1 168 ? -6.480 130.335 9.749 1.00 48.42 208 ARG C C 1
ATOM 6248 O O . ARG C 1 168 ? -7.515 129.939 9.213 1.00 43.28 208 ARG C O 1
ATOM 6256 N N . ALA C 1 169 ? -5.499 129.512 10.133 1.00 45.15 209 ALA C N 1
ATOM 6257 C CA . ALA C 1 169 ? -5.532 128.086 9.822 1.00 44.46 209 ALA C CA 1
ATOM 6258 C C . ALA C 1 169 ? -6.706 127.400 10.513 1.00 47.56 209 ALA C C 1
ATOM 6259 O O . ALA C 1 169 ? -7.455 126.648 9.886 1.00 48.25 209 ALA C O 1
ATOM 6261 N N . PHE C 1 170 ? -6.868 127.673 11.803 1.00 42.31 210 PHE C N 1
ATOM 6262 C CA . PHE C 1 170 ? -7.964 127.097 12.579 1.00 43.52 210 PHE C CA 1
ATOM 6263 C C . PHE C 1 170 ? -9.355 127.502 12.098 1.00 52.21 210 PHE C C 1
ATOM 6264 O O . PHE C 1 170 ? -10.270 126.673 12.085 1.00 52.10 210 PHE C O 1
ATOM 6272 N N . LYS C 1 171 ? -9.516 128.762 11.701 1.00 48.01 211 LYS C N 1
ATOM 6273 C CA . LYS C 1 171 ? -10.780 129.182 11.118 1.00 49.11 211 LYS C CA 1
ATOM 6274 C C . LYS C 1 171 ? -11.126 128.329 9.894 1.00 51.38 211 LYS C C 1
ATOM 6275 O O . LYS C 1 171 ? -12.274 127.906 9.741 1.00 49.06 211 LYS C O 1
ATOM 6281 N N . LYS C 1 172 ? -10.142 128.081 9.026 1.00 50.04 212 LYS C N 1
ATOM 6282 C CA . LYS C 1 172 ? -10.367 127.263 7.824 1.00 52.67 212 LYS C CA 1
ATOM 6283 C C . LYS C 1 172 ? -10.744 125.820 8.185 1.00 48.90 212 LYS C C 1
ATOM 6284 O O . LYS C 1 172 ? -11.668 125.240 7.610 1.00 52.02 212 LYS C O 1
ATOM 6290 N N . LEU C 1 173 ? -10.022 125.251 9.143 1.00 47.44 213 LEU C N 1
ATOM 6291 C CA . LEU C 1 173 ? -10.328 123.917 9.643 1.00 45.44 213 LEU C CA 1
ATOM 6292 C C . LEU C 1 173 ? -11.735 123.821 10.239 1.00 50.96 213 LEU C C 1
ATOM 6293 O O . LEU C 1 173 ? -12.434 122.823 10.050 1.00 54.00 213 LEU C O 1
ATOM 6298 N N . GLU C 1 174 ? -12.154 124.853 10.962 1.00 46.00 214 GLU C N 1
ATOM 6299 C CA . GLU C 1 174 ? -13.503 124.868 11.503 1.00 52.21 214 GLU C CA 1
ATOM 6300 C C . GLU C 1 174 ? -14.539 124.868 10.369 1.00 51.72 214 GLU C C 1
ATOM 6301 O O . GLU C 1 174 ? -15.590 124.241 10.475 1.00 53.72 214 GLU C O 1
ATOM 6307 N N . GLU C 1 175 ? -14.222 125.537 9.267 1.00 49.26 215 GLU C N 1
ATOM 6308 C CA . GLU C 1 175 ? -15.129 125.573 8.119 1.00 59.10 215 GLU C CA 1
ATOM 6309 C C . GLU C 1 175 ? -15.347 124.186 7.515 1.00 57.46 215 GLU C C 1
ATOM 6310 O O . GLU C 1 175 ? -16.462 123.839 7.122 1.00 55.90 215 GLU C O 1
ATOM 6316 N N . ILE C 1 176 ? -14.284 123.390 7.450 1.00 51.63 216 ILE C N 1
ATOM 6317 C CA . ILE C 1 176 ? -14.355 122.099 6.767 1.00 51.40 216 ILE C CA 1
ATOM 6318 C C . ILE C 1 176 ? -14.823 120.988 7.715 1.00 51.51 216 ILE C C 1
ATOM 6319 O O . ILE C 1 176 ? -15.240 119.910 7.279 1.00 51.07 216 ILE C O 1
ATOM 6324 N N . LYS C 1 177 ? -14.765 121.264 9.012 1.00 48.49 217 LYS C N 1
ATOM 6325 C CA . LYS C 1 177 ? -15.039 120.250 10.031 1.00 41.76 217 LYS C CA 1
ATOM 6326 C C . LYS C 1 177 ? -16.346 119.465 9.835 1.00 45.42 217 LYS C C 1
ATOM 6327 O O . LYS C 1 177 ? -16.349 118.236 9.929 1.00 54.76 217 LYS C O 1
ATOM 6333 N N . PRO C 1 178 ? -17.466 120.161 9.567 1.00 43.45 218 PRO C N 1
ATOM 6334 C CA . PRO C 1 178 ? -18.702 119.386 9.406 1.00 47.13 218 PRO C CA 1
ATOM 6335 C C . PRO C 1 178 ? -18.686 118.478 8.171 1.00 51.26 218 PRO C C 1
ATOM 6336 O O . PRO C 1 178 ? -19.609 117.683 7.994 1.00 57.76 218 PRO C O 1
ATOM 6340 N N . HIS C 1 179 ? -17.665 118.594 7.328 1.00 50.15 219 HIS C N 1
ATOM 6341 C CA . HIS C 1 179 ? -17.569 117.747 6.139 1.00 43.37 219 HIS C CA 1
ATOM 6342 C C . HIS C 1 179 ? -16.434 116.748 6.260 1.00 51.56 219 HIS C C 1
ATOM 6343 O O . HIS C 1 179 ? -16.019 116.142 5.266 1.00 56.85 219 HIS C O 1
ATOM 6350 N N . ILE C 1 180 ? -15.924 116.589 7.476 1.00 53.54 220 ILE C N 1
ATOM 6351 C CA . ILE C 1 180 ? -14.880 115.604 7.731 1.00 53.36 220 ILE C CA 1
ATOM 6352 C C . ILE C 1 180 ? -15.458 114.355 8.383 1.00 53.32 220 ILE C C 1
ATOM 6353 O O . ILE C 1 180 ? -15.936 114.394 9.514 1.00 51.37 220 ILE C O 1
ATOM 6358 N N . THR C 1 181 ? -15.407 113.246 7.655 1.00 52.13 221 THR C N 1
ATOM 6359 C CA . THR C 1 181 ? -15.983 111.985 8.111 1.00 55.36 221 THR C CA 1
ATOM 6360 C C . THR C 1 181 ? -15.240 111.440 9.338 1.00 59.56 221 THR C C 1
ATOM 6361 O O . THR C 1 181 ? -15.860 111.021 10.315 1.00 57.55 221 THR C O 1
ATOM 6365 N N . VAL C 1 182 ? -13.911 111.444 9.279 1.00 52.46 222 VAL C N 1
ATOM 6366 C CA . VAL C 1 182 ? -13.100 110.975 10.399 1.00 51.85 222 VAL C CA 1
ATOM 6367 C C . VAL C 1 182 ? -11.737 111.664 10.432 1.00 46.56 222 VAL C C 1
ATOM 6368 O O . VAL C 1 182 ? -11.197 112.041 9.396 1.00 46.18 222 VAL C O 1
ATOM 6372 N N . TRP C 1 183 ? -11.212 111.866 11.634 1.00 51.57 223 TRP C N 1
ATOM 6373 C CA . TRP C 1 183 ? -9.860 112.375 11.812 1.00 54.70 223 TRP C CA 1
ATOM 6374 C C . TRP C 1 183 ? -8.992 111.191 12.198 1.00 50.47 223 TRP C C 1
ATOM 6375 O O . TRP C 1 183 ? -9.087 110.699 13.319 1.00 51.91 223 TRP C O 1
ATOM 6386 N N . TRP C 1 184 ? -8.172 110.707 11.266 1.00 48.67 224 TRP C N 1
ATOM 6387 C CA . TRP C 1 184 ? -7.421 109.475 11.521 1.00 43.98 224 TRP C CA 1
ATOM 6388 C C . TRP C 1 184 ? -6.267 109.635 12.505 1.00 45.93 224 TRP C C 1
ATOM 6389 O O . TRP C 1 184 ? -5.636 110.697 12.579 1.00 43.85 224 TRP C O 1
ATOM 6400 N N . THR C 1 185 ? -6.012 108.578 13.271 1.00 47.24 225 THR C N 1
ATOM 6401 C CA . THR C 1 185 ? -4.940 108.583 14.271 1.00 53.13 225 THR C CA 1
ATOM 6402 C C . THR C 1 185 ? -3.711 107.747 13.886 1.00 57.19 225 THR C C 1
ATOM 6403 O O . THR C 1 185 ? -2.628 107.971 14.410 1.00 64.71 225 THR C O 1
ATOM 6407 N N . SER C 1 186 ? -3.860 106.801 12.963 1.00 51.00 226 SER C N 1
ATOM 6408 C CA . SER C 1 186 ? -2.702 106.013 12.532 1.00 50.25 226 SER C CA 1
ATOM 6409 C C . SER C 1 186 ? -2.577 105.858 11.011 1.00 49.89 226 SER C C 1
ATOM 6410 O O . SER C 1 186 ? -3.555 105.975 10.269 1.00 43.19 226 SER C O 1
ATOM 6413 N N . GLY C 1 187 ? -1.356 105.613 10.555 1.00 46.06 227 GLY C N 1
ATOM 6414 C CA . GLY C 1 187 ? -1.101 105.355 9.159 1.00 42.68 227 GLY C CA 1
ATOM 6415 C C . GLY C 1 187 ? -1.943 104.205 8.643 1.00 48.05 227 GLY C C 1
ATOM 6416 O O . GLY C 1 187 ? -2.594 104.325 7.604 1.00 49.12 227 GLY C O 1
ATOM 6417 N N . ALA C 1 188 ? -1.938 103.092 9.369 1.00 51.61 228 ALA C N 1
ATOM 6418 C CA . ALA C 1 188 ? -2.719 101.924 8.969 1.00 55.43 228 ALA C CA 1
ATOM 6419 C C . ALA C 1 188 ? -4.199 102.269 8.814 1.00 53.28 228 ALA C C 1
ATOM 6420 O O . ALA C 1 188 ? -4.866 101.786 7.896 1.00 50.71 228 ALA C O 1
ATOM 6422 N N . GLN C 1 189 ? -4.712 103.104 9.709 1.00 50.52 229 GLN C N 1
ATOM 6423 C CA . GLN C 1 189 ? -6.108 103.535 9.617 1.00 52.28 229 GLN C CA 1
ATOM 6424 C C . GLN C 1 189 ? -6.345 104.364 8.351 1.00 50.20 229 GLN C C 1
ATOM 6425 O O . GLN C 1 189 ? -7.326 104.157 7.627 1.00 45.03 229 GLN C O 1
ATOM 6431 N N . SER C 1 190 ? -5.429 105.286 8.065 1.00 45.62 230 SER C N 1
ATOM 6432 C CA . SER C 1 190 ? -5.572 106.125 6.878 1.00 46.04 230 SER C CA 1
ATOM 6433 C C . SER C 1 190 ? -5.564 105.281 5.609 1.00 47.47 230 SER C C 1
ATOM 6434 O O . SER C 1 190 ? -6.271 105.588 4.658 1.00 48.98 230 SER C O 1
ATOM 6437 N N . ALA C 1 191 ? -4.774 104.211 5.595 1.00 47.98 231 ALA C N 1
ATOM 6438 C CA . ALA C 1 191 ? -4.743 103.323 4.430 1.00 50.15 231 ALA C CA 1
ATOM 6439 C C . ALA C 1 191 ? -6.043 102.518 4.306 1.00 47.84 231 ALA C C 1
ATOM 6440 O O . ALA C 1 191 ? -6.576 102.348 3.216 1.00 52.40 231 ALA C O 1
ATOM 6442 N N . GLN C 1 192 ? -6.550 102.033 5.436 1.00 52.09 232 GLN C N 1
ATOM 6443 C CA . GLN C 1 192 ? -7.792 101.271 5.455 1.00 47.20 232 GLN C CA 1
ATOM 6444 C C . GLN C 1 192 ? -8.975 102.109 4.966 1.00 54.09 232 GLN C C 1
ATOM 6445 O O . GLN C 1 192 ? -9.852 101.587 4.279 1.00 49.94 232 GLN C O 1
ATOM 6451 N N . LEU C 1 193 ? -9.003 103.395 5.330 1.00 51.79 233 LEU C N 1
ATOM 6452 C CA . LEU C 1 193 ? -10.094 104.295 4.923 1.00 54.78 233 LEU C CA 1
ATOM 6453 C C . LEU C 1 193 ? -10.180 104.461 3.394 1.00 50.91 233 LEU C C 1
ATOM 6454 O O . LEU C 1 193 ? -11.277 104.534 2.822 1.00 53.30 233 LEU C O 1
ATOM 6459 N N . LEU C 1 194 ? -9.025 104.522 2.738 1.00 51.72 234 LEU C N 1
ATOM 6460 C CA . LEU C 1 194 ? -8.980 104.593 1.277 1.00 50.19 234 LEU C CA 1
ATOM 6461 C C . LEU C 1 194 ? -9.361 103.243 0.675 1.00 57.65 234 LEU C C 1
ATOM 6462 O O . LEU C 1 194 ? -10.128 103.171 -0.288 1.00 61.99 234 LEU C O 1
ATOM 6467 N N . ASN C 1 195 ? -8.814 102.177 1.253 1.00 56.24 235 ASN C N 1
ATOM 6468 C CA . ASN C 1 195 ? -9.003 100.832 0.727 1.00 51.22 235 ASN C CA 1
ATOM 6469 C C . ASN C 1 195 ? -10.446 100.344 0.766 1.00 54.31 235 ASN C C 1
ATOM 6470 O O . ASN C 1 195 ? -10.876 99.621 -0.129 1.00 56.08 235 ASN C O 1
ATOM 6475 N N . ASP C 1 196 ? -11.196 100.728 1.796 1.00 47.19 236 ASP C N 1
ATOM 6476 C CA . ASP C 1 196 ? -12.577 100.255 1.920 1.00 53.08 236 ASP C CA 1
ATOM 6477 C C . ASP C 1 196 ? -13.604 101.277 1.424 1.00 55.96 236 ASP C C 1
ATOM 6478 O O . ASP C 1 196 ? -14.807 101.018 1.431 1.00 53.81 236 ASP C O 1
ATOM 6483 N N . GLY C 1 197 ? -13.122 102.437 0.987 1.00 54.70 237 GLY C N 1
ATOM 6484 C CA . GLY C 1 197 ? -13.995 103.431 0.388 1.00 53.69 237 GLY C CA 1
ATOM 6485 C C . GLY C 1 197 ? -14.730 104.310 1.386 1.00 57.85 237 GLY C C 1
ATOM 6486 O O . GLY C 1 197 ? -15.625 105.068 1.003 1.00 56.88 237 GLY C O 1
ATOM 6487 N N . GLU C 1 198 ? -14.363 104.223 2.664 1.00 54.33 238 GLU C N 1
ATOM 6488 C CA . GLU C 1 198 ? -15.011 105.058 3.676 1.00 57.60 238 GLU C CA 1
ATOM 6489 C C . GLU C 1 198 ? -14.843 106.537 3.323 1.00 57.69 238 GLU C C 1
ATOM 6490 O O . GLU C 1 198 ? -15.750 107.338 3.525 1.00 57.14 238 GLU C O 1
ATOM 6496 N N . VAL C 1 199 ? -13.686 106.897 2.779 1.00 56.20 239 VAL C N 1
ATOM 6497 C CA . VAL C 1 199 ? -13.489 108.259 2.297 1.00 56.22 239 VAL C CA 1
ATOM 6498 C C . VAL C 1 199 ? -13.115 108.257 0.819 1.00 53.76 239 VAL C C 1
ATOM 6499 O O . VAL C 1 199 ? -12.546 107.292 0.308 1.00 50.19 239 VAL C O 1
ATOM 6503 N N . ASP C 1 200 ? -13.430 109.352 0.140 1.00 51.05 240 ASP C N 1
ATOM 6504 C CA . ASP C 1 200 ? -13.097 109.492 -1.271 1.00 53.69 240 ASP C CA 1
ATOM 6505 C C . ASP C 1 200 ? -11.811 110.287 -1.448 1.00 47.88 240 ASP C C 1
ATOM 6506 O O . ASP C 1 200 ? -11.197 110.269 -2.520 1.00 49.54 240 ASP C O 1
ATOM 6519 N N . GLU C 1 202 ? -8.434 112.262 1.221 1.00 52.99 242 GLU C N 1
ATOM 6520 C CA . GLU C 1 202 ? -7.894 112.519 2.546 1.00 49.95 242 GLU C CA 1
ATOM 6521 C C . GLU C 1 202 ? -6.442 112.956 2.425 1.00 47.71 242 GLU C C 1
ATOM 6522 O O . GLU C 1 202 ? -5.784 112.699 1.407 1.00 48.38 242 GLU C O 1
ATOM 6536 N N . ALA C 1 204 ? -2.876 111.982 3.577 1.00 44.26 244 ALA C N 1
ATOM 6537 C CA . ALA C 1 204 ? -2.222 110.783 4.080 1.00 40.04 244 ALA C CA 1
ATOM 6538 C C . ALA C 1 204 ? -0.741 110.810 3.734 1.00 41.87 244 ALA C C 1
ATOM 6539 O O . ALA C 1 204 ? -0.328 111.526 2.818 1.00 41.45 244 ALA C O 1
ATOM 6541 N N . TRP C 1 205 ? 0.066 110.064 4.486 1.00 40.91 245 TRP C N 1
ATOM 6542 C CA . TRP C 1 205 ? 1.475 109.944 4.142 1.00 44.24 245 TRP C CA 1
ATOM 6543 C C . TRP C 1 205 ? 1.596 109.171 2.835 1.00 46.31 245 TRP C C 1
ATOM 6544 O O . TRP C 1 205 ? 0.893 108.181 2.624 1.00 42.82 245 TRP C O 1
ATOM 6555 N N . ASN C 1 206 ? 2.496 109.622 1.966 1.00 35.12 246 ASN C N 1
ATOM 6556 C CA . ASN C 1 206 ? 2.558 109.104 0.610 1.00 39.17 246 ASN C CA 1
ATOM 6557 C C . ASN C 1 206 ? 2.891 107.605 0.580 1.00 44.25 246 ASN C C 1
ATOM 6558 O O . ASN C 1 206 ? 2.439 106.885 -0.304 1.00 45.10 246 ASN C O 1
ATOM 6563 N N . GLY C 1 207 ? 3.674 107.143 1.551 1.00 43.62 247 GLY C N 1
ATOM 6564 C CA . GLY C 1 207 ? 4.068 105.740 1.614 1.00 40.91 247 GLY C CA 1
ATOM 6565 C C . GLY C 1 207 ? 2.900 104.813 1.915 1.00 45.70 247 GLY C C 1
ATOM 6566 O O . GLY C 1 207 ? 2.825 103.706 1.385 1.00 50.28 247 GLY C O 1
ATOM 6567 N N . ARG C 1 208 ? 1.979 105.267 2.764 1.00 37.93 248 ARG C N 1
ATOM 6568 C CA . ARG C 1 208 ? 0.737 104.534 3.011 1.00 42.36 248 ARG C CA 1
ATOM 6569 C C . ARG C 1 208 ? -0.142 104.423 1.775 1.00 48.98 248 ARG C C 1
ATOM 6570 O O . ARG C 1 208 ? -0.710 103.365 1.494 1.00 51.56 248 ARG C O 1
ATOM 6578 N N . VAL C 1 209 ? -0.260 105.518 1.035 1.00 47.27 249 VAL C N 1
ATOM 6579 C CA . VAL C 1 209 ? -1.114 105.522 -0.139 1.00 46.10 249 VAL C CA 1
ATOM 6580 C C . VAL C 1 209 ? -0.541 104.565 -1.182 1.00 52.71 249 VAL C C 1
ATOM 6581 O O . VAL C 1 209 ? -1.253 103.706 -1.715 1.00 51.04 249 VAL C O 1
ATOM 6585 N N . SER C 1 210 ? 0.750 104.709 -1.473 1.00 48.93 250 SER C N 1
ATOM 6586 C CA . SER C 1 210 ? 1.357 103.906 -2.532 1.00 55.25 250 SER C CA 1
ATOM 6587 C C . SER C 1 210 ? 1.379 102.431 -2.129 1.00 51.89 250 SER C C 1
ATOM 6588 O O . SER C 1 210 ? 1.192 101.558 -2.965 1.00 50.95 250 SER C O 1
ATOM 6591 N N . ALA C 1 211 ? 1.566 102.150 -0.842 1.00 52.50 251 ALA C N 1
ATOM 6592 C CA . ALA C 1 211 ? 1.518 100.762 -0.384 1.00 53.27 251 ALA C CA 1
ATOM 6593 C C . ALA C 1 211 ? 0.141 100.138 -0.617 1.00 52.66 251 ALA C C 1
ATOM 6594 O O . ALA C 1 211 ? 0.030 99.006 -1.088 1.00 50.67 251 ALA C O 1
ATOM 6596 N N . VAL C 1 212 ? -0.915 100.872 -0.301 1.00 50.31 252 VAL C N 1
ATOM 6597 C CA . VAL C 1 212 ? -2.245 100.300 -0.452 1.00 51.50 252 VAL C CA 1
ATOM 6598 C C . VAL C 1 212 ? -2.649 100.235 -1.936 1.00 54.30 252 VAL C C 1
ATOM 6599 O O . VAL C 1 212 ? -3.424 99.358 -2.347 1.00 49.76 252 VAL C O 1
ATOM 6603 N N . ALA C 1 213 ? -2.099 101.137 -2.746 1.00 46.28 253 ALA C N 1
ATOM 6604 C CA . ALA C 1 213 ? -2.352 101.091 -4.181 1.00 52.23 253 ALA C CA 1
ATOM 6605 C C . ALA C 1 213 ? -1.617 99.897 -4.772 1.00 58.62 253 ALA C C 1
ATOM 6606 O O . ALA C 1 213 ? -2.127 99.233 -5.679 1.00 52.48 253 ALA C O 1
ATOM 6608 N N . LYS C 1 214 ? -0.419 99.627 -4.252 1.00 60.63 254 LYS C N 1
ATOM 6609 C CA . LYS C 1 214 ? 0.352 98.462 -4.677 1.00 64.25 254 LYS C CA 1
ATOM 6610 C C . LYS C 1 214 ? -0.404 97.194 -4.335 1.00 62.83 254 LYS C C 1
ATOM 6611 O O . LYS C 1 214 ? -0.317 96.208 -5.049 1.00 62.78 254 LYS C O 1
ATOM 6617 N N . GLU C 1 215 ? -1.136 97.214 -3.226 1.00 62.64 255 GLU C N 1
ATOM 6618 C CA . GLU C 1 215 ? -1.882 96.034 -2.810 1.00 67.45 255 GLU C CA 1
ATOM 6619 C C . GLU C 1 215 ? -3.065 95.770 -3.739 1.00 63.32 255 GLU C C 1
ATOM 6620 O O . GLU C 1 215 ? -3.541 94.643 -3.845 1.00 70.80 255 GLU C O 1
ATOM 6626 N N . GLY C 1 216 ? -3.540 96.809 -4.416 1.00 60.64 256 GLY C N 1
ATOM 6627 C CA . GLY C 1 216 ? -4.614 96.635 -5.380 1.00 67.20 256 GLY C CA 1
ATOM 6628 C C . GLY C 1 216 ? -5.672 97.724 -5.374 1.00 66.52 256 GLY C C 1
ATOM 6629 O O . GLY C 1 216 ? -6.474 97.821 -6.301 1.00 70.46 256 GLY C O 1
ATOM 6630 N N . ALA C 1 217 ? -5.671 98.549 -4.332 1.00 62.79 257 ALA C N 1
ATOM 6631 C CA . ALA C 1 217 ? -6.652 99.622 -4.213 1.00 61.37 257 ALA C CA 1
ATOM 6632 C C . ALA C 1 217 ? -6.572 100.615 -5.373 1.00 57.19 257 ALA C C 1
ATOM 6633 O O . ALA C 1 217 ? -5.490 101.098 -5.728 1.00 56.91 257 ALA C O 1
ATOM 6635 N N . LYS C 1 218 ? -7.731 100.917 -5.951 1.00 53.91 258 LYS C N 1
ATOM 6636 C CA . LYS C 1 218 ? -7.840 101.956 -6.970 1.00 59.38 258 LYS C CA 1
ATOM 6637 C C . LYS C 1 218 ? -7.750 103.357 -6.352 1.00 56.29 258 LYS C C 1
ATOM 6638 O O . LYS C 1 218 ? -8.719 104.119 -6.357 1.00 50.81 258 LYS C O 1
ATOM 6644 N N . VAL C 1 219 ? -6.583 103.697 -5.819 1.00 46.42 259 VAL C N 1
ATOM 6645 C CA . VAL C 1 219 ? -6.391 105.030 -5.289 1.00 44.86 259 VAL C CA 1
ATOM 6646 C C . VAL C 1 219 ? -5.094 105.620 -5.795 1.00 48.27 259 VAL C C 1
ATOM 6647 O O . VAL C 1 219 ? -4.269 104.929 -6.381 1.00 49.43 259 VAL C O 1
ATOM 6651 N N . SER C 1 220 ? -4.917 106.910 -5.553 1.00 50.99 260 SER C N 1
ATOM 6652 C CA . SER C 1 220 ? -3.722 107.598 -5.986 1.00 47.17 260 SER C CA 1
ATOM 6653 C C . SER C 1 220 ? -3.587 108.885 -5.205 1.00 45.60 260 SER C C 1
ATOM 6654 O O . SER C 1 220 ? -4.377 109.155 -4.298 1.00 46.86 260 SER C O 1
ATOM 6657 N N . PHE C 1 221 ? -2.577 109.675 -5.548 1.00 44.57 261 PHE C N 1
ATOM 6658 C CA . PHE C 1 221 ? -2.352 110.940 -4.868 1.00 42.53 261 PHE C CA 1
ATOM 6659 C C . PHE C 1 221 ? -1.561 111.872 -5.773 1.00 49.62 261 PHE C C 1
ATOM 6660 O O . PHE C 1 221 ? -1.044 111.467 -6.816 1.00 46.82 261 PHE C O 1
ATOM 6668 N N . THR C 1 222 ? -1.494 113.133 -5.375 1.00 58.09 262 THR C N 1
ATOM 6669 C CA . THR C 1 222 ? -0.717 114.117 -6.093 1.00 52.91 262 THR C CA 1
ATOM 6670 C C . THR C 1 222 ? 0.284 114.730 -5.129 1.00 47.88 262 THR C C 1
ATOM 6671 O O . THR C 1 222 ? -0.028 114.921 -3.954 1.00 45.23 262 THR C O 1
ATOM 6675 N N . TYR C 1 223 ? 1.480 115.027 -5.629 1.00 48.53 263 TYR C N 1
ATOM 6676 C CA . TYR C 1 223 ? 2.470 115.788 -4.875 1.00 45.98 263 TYR C CA 1
ATOM 6677 C C . TYR C 1 223 ? 2.150 117.283 -4.877 1.00 39.80 263 TYR C C 1
ATOM 6678 O O . TYR C 1 223 ? 2.702 118.034 -4.082 1.00 42.29 263 TYR C O 1
ATOM 6687 N N . ASN C 1 224 ? 1.276 117.724 -5.774 1.00 40.32 264 ASN C N 1
ATOM 6688 C CA . ASN C 1 224 ? 0.911 119.143 -5.797 1.00 47.66 264 ASN C CA 1
ATOM 6689 C C . ASN C 1 224 ? 0.433 119.624 -4.414 1.00 45.13 264 ASN C C 1
ATOM 6690 O O . ASN C 1 224 ? -0.491 119.049 -3.835 1.00 46.00 264 ASN C O 1
ATOM 6695 N N . GLN C 1 225 ? 1.077 120.665 -3.889 1.00 45.77 265 GLN C N 1
ATOM 6696 C CA . GLN C 1 225 ? 0.798 121.211 -2.539 1.00 42.46 265 GLN C CA 1
ATOM 6697 C C . GLN C 1 225 ? 0.994 120.229 -1.383 1.00 47.95 265 GLN C C 1
ATOM 6698 O O . GLN C 1 225 ? 0.584 120.498 -0.250 1.00 49.02 265 GLN C O 1
ATOM 6704 N N . GLY C 1 226 ? 1.622 119.095 -1.667 1.00 46.31 266 GLY C N 1
ATOM 6705 C CA . GLY C 1 226 ? 2.053 118.195 -0.617 1.00 41.23 266 GLY C CA 1
ATOM 6706 C C . GLY C 1 226 ? 2.910 118.920 0.413 1.00 41.75 266 GLY C C 1
ATOM 6707 O O . GLY C 1 226 ? 3.490 119.976 0.143 1.00 43.63 266 GLY C O 1
ATOM 6708 N N . ILE C 1 227 ? 2.989 118.351 1.603 1.00 37.00 267 ILE C N 1
ATOM 6709 C CA . ILE C 1 227 ? 3.862 118.887 2.641 1.00 44.63 267 ILE C CA 1
ATOM 6710 C C . ILE C 1 227 ? 5.076 117.959 2.788 1.00 48.33 267 ILE C C 1
ATOM 6711 O O . ILE C 1 227 ? 4.954 116.808 3.216 1.00 46.17 267 ILE C O 1
ATOM 6716 N N . LEU C 1 228 ? 6.242 118.472 2.409 1.00 41.11 268 LEU C N 1
ATOM 6717 C CA . LEU C 1 228 ? 7.459 117.671 2.321 1.00 37.02 268 LEU C CA 1
ATOM 6718 C C . LEU C 1 228 ? 8.146 117.714 3.670 1.00 37.69 268 LEU C C 1
ATOM 6719 O O . LEU C 1 228 ? 8.439 118.798 4.197 1.00 42.37 268 LEU C O 1
ATOM 6724 N N . GLN C 1 229 ? 8.389 116.539 4.236 1.00 37.66 269 GLN C N 1
ATOM 6725 C CA . GLN C 1 229 ? 8.897 116.433 5.599 1.00 37.72 269 GLN C CA 1
ATOM 6726 C C . GLN C 1 229 ? 10.072 115.462 5.641 1.00 40.35 269 GLN C C 1
ATOM 6727 O O . GLN C 1 229 ? 10.373 114.806 4.644 1.00 39.79 269 GLN C O 1
ATOM 6733 N N . SER C 1 230 ? 10.716 115.353 6.798 1.00 34.22 270 SER C N 1
ATOM 6734 C CA . SER C 1 230 ? 11.831 114.423 6.964 1.00 35.01 270 SER C CA 1
ATOM 6735 C C . SER C 1 230 ? 11.937 113.924 8.393 1.00 40.61 270 SER C C 1
ATOM 6736 O O . SER C 1 230 ? 11.470 114.585 9.324 1.00 40.67 270 SER C O 1
ATOM 6739 N N . THR C 1 231 ? 12.552 112.757 8.570 1.00 37.16 271 THR C N 1
ATOM 6740 C CA . THR C 1 231 ? 13.090 112.408 9.871 1.00 36.11 271 THR C CA 1
ATOM 6741 C C . THR C 1 231 ? 14.609 112.553 9.817 1.00 40.32 271 THR C C 1
ATOM 6742 O O . THR C 1 231 ? 15.206 112.549 8.737 1.00 41.34 271 THR C O 1
ATOM 6746 N N . SER C 1 232 ? 15.220 112.692 10.986 1.00 42.30 272 SER C N 1
ATOM 6747 C CA . SER C 1 232 ? 16.666 112.835 11.100 1.00 41.04 272 SER C CA 1
ATOM 6748 C C . SER C 1 232 ? 17.221 111.877 12.151 1.00 46.18 272 SER C C 1
ATOM 6749 O O . SER C 1 232 ? 16.505 111.475 13.081 1.00 45.50 272 SER C O 1
ATOM 6752 N N . LEU C 1 233 ? 18.489 111.502 12.005 1.00 40.66 273 LEU C N 1
ATOM 6753 C CA . LEU C 1 233 ? 19.176 110.746 13.055 1.00 42.13 273 LEU C CA 1
ATOM 6754 C C . LEU C 1 233 ? 19.816 111.697 14.063 1.00 47.71 273 LEU C C 1
ATOM 6755 O O . LEU C 1 233 ? 20.388 112.728 13.689 1.00 42.01 273 LEU C O 1
ATOM 6760 N N . CYS C 1 234 ? 19.726 111.339 15.339 1.00 45.87 274 CYS C N 1
ATOM 6761 C CA . CYS C 1 234 ? 20.427 112.061 16.385 1.00 45.40 274 CYS C CA 1
ATOM 6762 C C . CYS C 1 234 ? 20.875 111.080 17.463 1.00 49.40 274 CYS C C 1
ATOM 6763 O O . CYS C 1 234 ? 20.450 109.920 17.481 1.00 48.62 274 CYS C O 1
ATOM 6766 N N . ILE C 1 235 ? 21.754 111.547 18.344 1.00 44.35 275 ILE C N 1
ATOM 6767 C CA . ILE C 1 235 ? 22.267 110.719 19.426 1.00 42.00 275 ILE C CA 1
ATOM 6768 C C . ILE C 1 235 ? 21.889 111.324 20.756 1.00 42.55 275 ILE C C 1
ATOM 6769 O O . ILE C 1 235 ? 22.107 112.515 20.969 1.00 53.31 275 ILE C O 1
ATOM 6774 N N . LEU C 1 236 ? 21.323 110.506 21.647 1.00 39.93 276 LEU C N 1
ATOM 6775 C CA . LEU C 1 236 ? 20.902 110.963 22.969 1.00 42.66 276 LEU C CA 1
ATOM 6776 C C . LEU C 1 236 ? 22.083 111.337 23.846 1.00 46.86 276 LEU C C 1
ATOM 6777 O O . LEU C 1 236 ? 23.097 110.638 23.851 1.00 47.25 276 LEU C O 1
ATOM 6782 N N . LYS C 1 237 ? 21.944 112.419 24.613 1.00 42.96 277 LYS C N 1
ATOM 6783 C CA . LYS C 1 237 ? 22.951 112.752 25.606 1.00 43.30 277 LYS C CA 1
ATOM 6784 C C . LYS C 1 237 ? 23.009 111.610 26.611 1.00 55.01 277 LYS C C 1
ATOM 6785 O O . LYS C 1 237 ? 21.974 111.137 27.094 1.00 54.08 277 LYS C O 1
ATOM 6791 N N . GLY C 1 238 ? 24.215 111.163 26.928 1.00 51.83 278 GLY C N 1
ATOM 6792 C CA . GLY C 1 238 ? 24.380 110.073 27.868 1.00 53.12 278 GLY C CA 1
ATOM 6793 C C . GLY C 1 238 ? 24.258 108.708 27.212 1.00 54.70 278 GLY C C 1
ATOM 6794 O O . GLY C 1 238 ? 24.264 107.695 27.896 1.00 55.58 278 GLY C O 1
ATOM 6795 N N . ALA C 1 239 ? 24.139 108.683 25.889 1.00 47.29 279 ALA C N 1
ATOM 6796 C CA . ALA C 1 239 ? 24.121 107.426 25.163 1.00 48.79 279 ALA C CA 1
ATOM 6797 C C . ALA C 1 239 ? 25.243 106.510 25.644 1.00 50.97 279 ALA C C 1
ATOM 6798 O O . ALA C 1 239 ? 26.397 106.928 25.760 1.00 55.94 279 ALA C O 1
ATOM 6800 N N . PRO C 1 240 ? 24.910 105.243 25.917 1.00 55.38 280 PRO C N 1
ATOM 6801 C CA . PRO C 1 240 ? 25.899 104.309 26.471 1.00 54.41 280 PRO C CA 1
ATOM 6802 C C . PRO C 1 240 ? 26.970 103.873 25.468 1.00 50.44 280 PRO C C 1
ATOM 6803 O O . PRO C 1 240 ? 27.985 103.322 25.881 1.00 57.44 280 PRO C O 1
ATOM 6807 N N . ASN C 1 241 ? 26.746 104.098 24.177 1.00 45.12 281 ASN C N 1
ATOM 6808 C CA . ASN C 1 241 ? 27.736 103.739 23.159 1.00 57.41 281 ASN C CA 1
ATOM 6809 C C . ASN C 1 241 ? 27.995 104.868 22.170 1.00 58.35 281 ASN C C 1
ATOM 6810 O O . ASN C 1 241 ? 27.926 104.657 20.958 1.00 56.05 281 ASN C O 1
ATOM 6815 N N . LEU C 1 242 ? 28.290 106.058 22.694 1.00 51.55 282 LEU C N 1
ATOM 6816 C CA . LEU C 1 242 ? 28.493 107.256 21.881 1.00 49.62 282 LEU C CA 1
ATOM 6817 C C . LEU C 1 242 ? 29.440 107.048 20.694 1.00 55.03 282 LEU C C 1
ATOM 6818 O O . LEU C 1 242 ? 29.075 107.330 19.559 1.00 58.00 282 LEU C O 1
ATOM 6823 N N . GLU C 1 243 ? 30.646 106.545 20.946 1.00 53.59 283 GLU C N 1
ATOM 6824 C CA . GLU C 1 243 ? 31.626 106.376 19.871 1.00 58.49 283 GLU C CA 1
ATOM 6825 C C . GLU C 1 243 ? 31.101 105.496 18.739 1.00 50.77 283 GLU C C 1
ATOM 6826 O O . GLU C 1 243 ? 31.228 105.838 17.560 1.00 51.07 283 GLU C O 1
ATOM 6832 N N . THR C 1 244 ? 30.507 104.364 19.091 1.00 44.60 284 THR C N 1
ATOM 6833 C CA . THR C 1 244 ? 29.988 103.472 18.067 1.00 52.37 284 THR C CA 1
ATOM 6834 C C . THR C 1 244 ? 28.783 104.106 17.364 1.00 51.97 284 THR C C 1
ATOM 6835 O O . THR C 1 244 ? 28.597 103.923 16.163 1.00 55.99 284 THR C O 1
ATOM 6839 N N . ALA C 1 245 ? 27.986 104.870 18.106 1.00 46.84 285 ALA C N 1
ATOM 6840 C CA . ALA C 1 245 ? 26.837 105.569 17.519 1.00 45.13 285 ALA C CA 1
ATOM 6841 C C . ALA C 1 245 ? 27.310 106.536 16.456 1.00 43.86 285 ALA C C 1
ATOM 6842 O O . ALA C 1 245 ? 26.736 106.623 15.373 1.00 46.68 285 ALA C O 1
ATOM 6844 N N . VAL C 1 246 ? 28.364 107.274 16.775 1.00 45.80 286 VAL C N 1
ATOM 6845 C CA . VAL C 1 246 ? 28.901 108.229 15.828 1.00 47.11 286 VAL C CA 1
ATOM 6846 C C . VAL C 1 246 ? 29.380 107.531 14.547 1.00 48.82 286 VAL C C 1
ATOM 6847 O O . VAL C 1 246 ? 29.111 108.009 13.455 1.00 46.73 286 VAL C O 1
ATOM 6851 N N . LYS C 1 247 ? 30.073 106.403 14.682 1.00 49.41 287 LYS C N 1
ATOM 6852 C CA . LYS C 1 247 ? 30.503 105.623 13.520 1.00 50.29 287 LYS C CA 1
ATOM 6853 C C . LYS C 1 247 ? 29.298 105.178 12.688 1.00 54.60 287 LYS C C 1
ATOM 6854 O O . LYS C 1 247 ? 29.302 105.253 11.459 1.00 53.06 287 LYS C O 1
ATOM 6860 N N . PHE C 1 248 ? 28.257 104.720 13.361 1.00 53.29 288 PHE C N 1
ATOM 6861 C CA . PHE C 1 248 ? 27.058 104.306 12.652 1.00 49.89 288 PHE C CA 1
ATOM 6862 C C . PHE C 1 248 ? 26.409 105.443 11.855 1.00 45.16 288 PHE C C 1
ATOM 6863 O O . PHE C 1 248 ? 25.937 105.227 10.743 1.00 49.07 288 PHE C O 1
ATOM 6871 N N . LEU C 1 249 ? 26.372 106.643 12.425 1.00 47.02 289 LEU C N 1
ATOM 6872 C CA . LEU C 1 249 ? 25.742 107.773 11.749 1.00 45.57 289 LEU C CA 1
ATOM 6873 C C . LEU C 1 249 ? 26.368 107.991 10.390 1.00 54.21 289 LEU C C 1
ATOM 6874 O O . LEU C 1 249 ? 25.687 108.344 9.417 1.00 52.38 289 LEU C O 1
ATOM 6879 N N . ASN C 1 250 ? 27.675 107.784 10.321 1.00 53.79 290 ASN C N 1
ATOM 6880 C CA . ASN C 1 250 ? 28.371 108.004 9.072 1.00 53.34 290 ASN C CA 1
ATOM 6881 C C . ASN C 1 250 ? 27.972 106.984 8.011 1.00 57.81 290 ASN C C 1
ATOM 6882 O O . ASN C 1 250 ? 27.838 107.333 6.840 1.00 56.39 290 ASN C O 1
ATOM 6887 N N . GLU C 1 251 ? 27.772 105.730 8.419 1.00 57.68 291 GLU C N 1
ATOM 6888 C CA . GLU C 1 251 ? 27.357 104.690 7.477 1.00 55.92 291 GLU C CA 1
ATOM 6889 C C . GLU C 1 251 ? 25.877 104.829 7.136 1.00 51.69 291 GLU C C 1
ATOM 6890 O O . GLU C 1 251 ? 25.447 104.456 6.047 1.00 45.89 291 GLU C O 1
ATOM 6896 N N . ALA C 1 252 ? 25.094 105.353 8.072 1.00 42.93 292 ALA C N 1
ATOM 6897 C CA . ALA C 1 252 ? 23.653 105.428 7.852 1.00 45.14 292 ALA C CA 1
ATOM 6898 C C . ALA C 1 252 ? 23.286 106.419 6.747 1.00 47.04 292 ALA C C 1
ATOM 6899 O O . ALA C 1 252 ? 22.226 106.294 6.131 1.00 40.13 292 ALA C O 1
ATOM 6901 N N . VAL C 1 253 ? 24.161 107.393 6.498 1.00 43.19 293 VAL C N 1
ATOM 6902 C CA . VAL C 1 253 ? 23.916 108.376 5.443 1.00 43.93 293 VAL C CA 1
ATOM 6903 C C . VAL C 1 253 ? 24.876 108.202 4.258 1.00 48.78 293 VAL C C 1
ATOM 6904 O O . VAL C 1 253 ? 25.051 109.100 3.432 1.00 48.72 293 VAL C O 1
ATOM 6908 N N . ASP C 1 254 ? 25.486 107.026 4.190 1.00 45.69 294 ASP C N 1
ATOM 6909 C CA . ASP C 1 254 ? 26.282 106.630 3.040 1.00 50.34 294 ASP C CA 1
ATOM 6910 C C . ASP C 1 254 ? 25.392 106.616 1.776 1.00 45.92 294 ASP C C 1
ATOM 6911 O O . ASP C 1 254 ? 24.282 106.075 1.789 1.00 47.32 294 ASP C O 1
ATOM 6916 N N . PRO C 1 255 ? 25.869 107.232 0.690 1.00 41.04 295 PRO C N 1
ATOM 6917 C CA . PRO C 1 255 ? 25.047 107.383 -0.527 1.00 47.99 295 PRO C CA 1
ATOM 6918 C C . PRO C 1 255 ? 24.441 106.059 -1.014 1.00 42.72 295 PRO C C 1
ATOM 6919 O O . PRO C 1 255 ? 23.235 106.014 -1.228 1.00 44.46 295 PRO C O 1
ATOM 6923 N N . VAL C 1 256 ? 25.245 105.007 -1.163 1.00 43.55 296 VAL C N 1
ATOM 6924 C CA . VAL C 1 256 ? 24.721 103.696 -1.587 1.00 38.34 296 VAL C CA 1
ATOM 6925 C C . VAL C 1 256 ? 23.666 103.101 -0.615 1.00 51.80 296 VAL C C 1
ATOM 6926 O O . VAL C 1 256 ? 22.634 102.593 -1.058 1.00 44.82 296 VAL C O 1
ATOM 6930 N N . HIS C 1 257 ? 23.903 103.182 0.695 1.00 44.09 297 HIS C N 1
ATOM 6931 C CA . HIS C 1 257 ? 22.942 102.641 1.669 1.00 48.13 297 HIS C CA 1
ATOM 6932 C C . HIS C 1 257 ? 21.640 103.430 1.583 1.00 52.11 297 HIS C C 1
ATOM 6933 O O . HIS C 1 257 ? 20.539 102.878 1.542 1.00 45.97 297 HIS C O 1
ATOM 6940 N N . GLN C 1 258 ? 21.794 104.743 1.578 1.00 48.04 298 GLN C N 1
ATOM 6941 C CA . GLN C 1 258 ? 20.681 105.647 1.430 1.00 45.46 298 GLN C CA 1
ATOM 6942 C C . GLN C 1 258 ? 19.885 105.322 0.168 1.00 49.05 298 GLN C C 1
ATOM 6943 O O . GLN C 1 258 ? 18.647 105.288 0.201 1.00 44.29 298 GLN C O 1
ATOM 6949 N N . ALA C 1 259 ? 20.597 105.066 -0.933 1.00 39.35 299 ALA C N 1
ATOM 6950 C CA . ALA C 1 259 ? 19.954 104.825 -2.215 1.00 42.43 299 ALA C CA 1
ATOM 6951 C C . ALA C 1 259 ? 19.136 103.541 -2.224 1.00 44.58 299 ALA C C 1
ATOM 6952 O O . ALA C 1 259 ? 18.133 103.449 -2.921 1.00 42.18 299 ALA C O 1
ATOM 6954 N N . ASN C 1 260 ? 19.550 102.548 -1.448 1.00 45.06 300 ASN C N 1
ATOM 6955 C CA . ASN C 1 260 ? 18.774 101.314 -1.376 1.00 48.58 300 ASN C CA 1
ATOM 6956 C C . ASN C 1 260 ? 17.453 101.432 -0.628 1.00 47.09 300 ASN C C 1
ATOM 6957 O O . ASN C 1 260 ? 16.602 100.545 -0.734 1.00 44.63 300 ASN C O 1
ATOM 6962 N N . LEU C 1 261 ? 17.285 102.505 0.143 1.00 43.39 301 LEU C N 1
ATOM 6963 C CA . LEU C 1 261 ? 16.058 102.659 0.923 1.00 47.18 301 LEU C CA 1
ATOM 6964 C C . LEU C 1 261 ? 14.812 102.754 0.019 1.00 54.79 301 LEU C C 1
ATOM 6965 O O . LEU C 1 261 ? 13.852 102.005 0.212 1.00 49.38 301 LEU C O 1
ATOM 6970 N N . PRO C 1 262 ? 14.824 103.672 -0.972 1.00 47.59 302 PRO C N 1
ATOM 6971 C CA . PRO C 1 262 ? 13.692 103.802 -1.903 1.00 45.45 302 PRO C CA 1
ATOM 6972 C C . PRO C 1 262 ? 13.378 102.511 -2.661 1.00 48.38 302 PRO C C 1
ATOM 6973 O O . PRO C 1 262 ? 12.336 102.450 -3.305 1.00 52.33 302 PRO C O 1
ATOM 6977 N N . LEU C 1 263 ? 14.267 101.518 -2.619 1.00 48.13 303 LEU C N 1
ATOM 6978 C CA . LEU C 1 263 ? 14.028 100.251 -3.312 1.00 46.26 303 LEU C CA 1
ATOM 6979 C C . LEU C 1 263 ? 13.036 99.399 -2.540 1.00 47.82 303 LEU C C 1
ATOM 6980 O O . LEU C 1 263 ? 12.485 98.437 -3.066 1.00 61.91 303 LEU C O 1
ATOM 6985 N N . HIS C 1 264 ? 12.807 99.762 -1.287 1.00 43.92 304 HIS C N 1
ATOM 6986 C CA . HIS C 1 264 ? 11.965 98.950 -0.406 1.00 54.81 304 HIS C CA 1
ATOM 6987 C C . HIS C 1 264 ? 10.798 99.720 0.192 1.00 58.91 304 HIS C C 1
ATOM 6988 O O . HIS C 1 264 ? 9.903 99.141 0.801 1.00 63.20 304 HIS C O 1
ATOM 6995 N N . ILE C 1 265 ? 10.811 101.032 0.010 1.00 61.89 305 ILE C N 1
ATOM 6996 C CA . ILE C 1 265 ? 9.731 101.873 0.495 1.00 53.37 305 ILE C CA 1
ATOM 6997 C C . ILE C 1 265 ? 9.752 103.229 -0.220 1.00 53.03 305 ILE C C 1
ATOM 6998 O O . ILE C 1 265 ? 10.813 103.717 -0.637 1.00 46.04 305 ILE C O 1
ATOM 7003 N N . ASP C 1 266 ? 8.568 103.819 -0.356 1.00 45.49 306 ASP C N 1
ATOM 7004 C CA . ASP C 1 266 ? 8.356 104.990 -1.201 1.00 45.58 306 ASP C CA 1
ATOM 7005 C C . ASP C 1 266 ? 8.773 106.298 -0.510 1.00 51.25 306 ASP C C 1
ATOM 7006 O O . ASP C 1 266 ? 8.069 107.305 -0.608 1.00 49.75 306 ASP C O 1
ATOM 7011 N N . TYR C 1 267 ? 9.913 106.281 0.186 1.00 41.97 307 TYR C N 1
ATOM 7012 C CA . TYR C 1 267 ? 10.452 107.499 0.797 1.00 38.90 307 TYR C CA 1
ATOM 7013 C C . TYR C 1 267 ? 11.804 107.886 0.177 1.00 47.79 307 TYR C C 1
ATOM 7014 O O . TYR C 1 267 ? 12.592 107.027 -0.224 1.00 47.73 307 TYR C O 1
ATOM 7023 N N . GLY C 1 268 ? 12.054 109.184 0.070 1.00 42.73 308 GLY C N 1
ATOM 7024 C CA . GLY C 1 268 ? 13.280 109.658 -0.536 1.00 40.05 308 GLY C CA 1
ATOM 7025 C C . GLY C 1 268 ? 14.457 109.612 0.418 1.00 43.61 308 GLY C C 1
ATOM 7026 O O . GLY C 1 268 ? 14.291 109.699 1.635 1.00 51.16 308 GLY C O 1
ATOM 7027 N N . PRO C 1 269 ? 15.666 109.478 -0.131 1.00 44.99 309 PRO C N 1
ATOM 7028 C CA . PRO C 1 269 ? 16.899 109.449 0.665 1.00 46.17 309 PRO C CA 1
ATOM 7029 C C . PRO C 1 269 ? 17.174 110.779 1.373 1.00 46.60 309 PRO C C 1
ATOM 7030 O O . PRO C 1 269 ? 16.966 111.831 0.782 1.00 42.73 309 PRO C O 1
ATOM 7034 N N . GLY C 1 270 ? 17.620 110.733 2.627 1.00 41.54 310 GLY C N 1
ATOM 7035 C CA . GLY C 1 270 ? 18.091 111.934 3.292 1.00 34.31 310 GLY C CA 1
ATOM 7036 C C . GLY C 1 270 ? 19.272 112.545 2.540 1.00 42.78 310 GLY C C 1
ATOM 7037 O O . GLY C 1 270 ? 19.413 113.766 2.464 1.00 43.85 310 GLY C O 1
ATOM 7038 N N . ASN C 1 271 ? 20.124 111.691 1.977 1.00 37.10 311 ASN C N 1
ATOM 7039 C CA . ASN C 1 271 ? 21.334 112.153 1.283 1.00 41.92 311 ASN C CA 1
ATOM 7040 C C . ASN C 1 271 ? 21.093 112.297 -0.224 1.00 42.57 311 ASN C C 1
ATOM 7041 O O . ASN C 1 271 ? 20.863 111.302 -0.904 1.00 47.01 311 ASN C O 1
ATOM 7046 N N . PRO C 1 272 ? 21.126 113.536 -0.748 1.00 42.33 312 PRO C N 1
ATOM 7047 C CA . PRO C 1 272 ? 20.857 113.767 -2.178 1.00 50.50 312 PRO C CA 1
ATOM 7048 C C . PRO C 1 272 ? 21.848 113.062 -3.111 1.00 51.49 312 PRO C C 1
ATOM 7049 O O . PRO C 1 272 ? 21.524 112.801 -4.274 1.00 54.21 312 PRO C O 1
ATOM 7053 N N . LYS C 1 273 ? 23.031 112.740 -2.600 1.00 44.25 313 LYS C N 1
ATOM 7054 C CA . LYS C 1 273 ? 24.029 112.021 -3.376 1.00 47.32 313 LYS C CA 1
ATOM 7055 C C . LYS C 1 273 ? 23.545 110.605 -3.724 1.00 49.23 313 LYS C C 1
ATOM 7056 O O . LYS C 1 273 ? 24.104 109.956 -4.603 1.00 49.82 313 LYS C O 1
ATOM 7062 N N . ALA C 1 274 ? 22.497 110.138 -3.046 1.00 45.21 314 ALA C N 1
ATOM 7063 C CA . ALA C 1 274 ? 21.908 108.828 -3.337 1.00 45.37 314 ALA C CA 1
ATOM 7064 C C . ALA C 1 274 ? 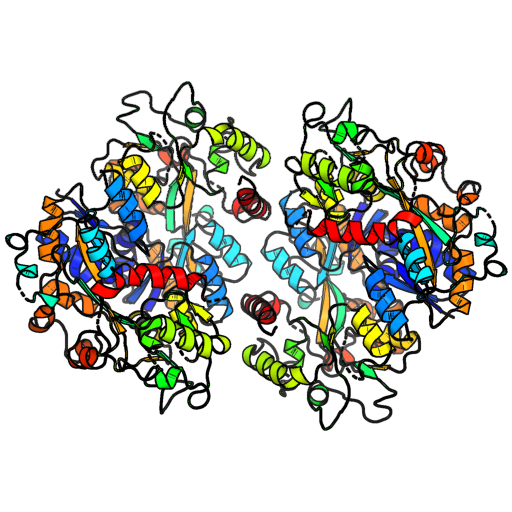21.505 108.702 -4.814 1.00 46.34 314 ALA C C 1
ATOM 7065 O O . ALA C 1 274 ? 21.642 107.640 -5.429 1.00 51.91 314 ALA C O 1
ATOM 7067 N N . PHE C 1 275 ? 21.015 109.789 -5.389 1.00 39.75 315 PHE C N 1
ATOM 7068 C CA . PHE C 1 275 ? 20.500 109.724 -6.748 1.00 41.25 315 PHE C CA 1
ATOM 7069 C C . PHE C 1 275 ? 21.581 109.480 -7.784 1.00 48.26 315 PHE C C 1
ATOM 7070 O O . PHE C 1 275 ? 21.273 109.057 -8.891 1.00 59.63 315 PHE C O 1
ATOM 7078 N N . GLU C 1 276 ? 22.842 109.726 -7.435 1.00 45.18 316 GLU C N 1
ATOM 7079 C CA A GLU C 1 276 ? 23.905 109.545 -8.416 0.39 45.24 316 GLU C CA 1
ATOM 7080 C CA B GLU C 1 276 ? 23.952 109.574 -8.371 0.61 45.98 316 GLU C CA 1
ATOM 7081 C C . GLU C 1 276 ? 24.608 108.203 -8.269 1.00 39.31 316 GLU C C 1
ATOM 7082 O O . GLU C 1 276 ? 25.578 107.924 -8.970 1.00 49.06 316 GLU C O 1
ATOM 7093 N N . THR C 1 277 ? 24.095 107.352 -7.391 1.00 37.76 317 THR C N 1
ATOM 7094 C CA . THR C 1 277 ? 24.695 106.026 -7.213 1.00 40.72 317 THR C CA 1
ATOM 7095 C C . THR C 1 277 ? 24.294 105.061 -8.333 1.00 46.05 317 THR C C 1
ATOM 7096 O O . THR C 1 277 ? 24.868 103.980 -8.466 1.00 53.58 317 THR C O 1
ATOM 7100 N N . ASN C 1 278 ? 23.311 105.463 -9.129 1.00 46.39 318 ASN C N 1
ATOM 7101 C CA . ASN C 1 278 ? 22.738 104.605 -10.172 1.00 52.19 318 ASN C CA 1
ATOM 7102 C C . ASN C 1 278 ? 22.071 103.356 -9.573 1.00 51.02 318 ASN C C 1
ATOM 7103 O O . ASN C 1 278 ? 21.995 102.313 -10.214 1.00 57.92 318 ASN C O 1
ATOM 7108 N N . VAL C 1 279 ? 21.586 103.466 -8.342 1.00 48.89 319 VAL C N 1
ATOM 7109 C CA . VAL C 1 279 ? 20.935 102.335 -7.688 1.00 51.08 319 VAL C CA 1
ATOM 7110 C C . VAL C 1 279 ? 19.432 102.330 -7.953 1.00 51.88 319 VAL C C 1
ATOM 7111 O O . VAL C 1 279 ? 18.823 101.277 -8.139 1.00 53.28 319 VAL C O 1
ATOM 7115 N N . ILE C 1 280 ? 18.848 103.521 -7.970 1.00 52.75 320 ILE C N 1
ATOM 7116 C CA . ILE C 1 280 ? 17.415 103.704 -8.188 1.00 52.31 320 ILE C CA 1
ATOM 7117 C C . ILE C 1 280 ? 17.090 103.810 -9.681 1.00 56.43 320 ILE C C 1
ATOM 7118 O O . ILE C 1 280 ? 17.760 104.548 -10.416 1.00 54.53 320 ILE C O 1
ATOM 7123 N N . LYS C 1 281 ? 16.079 103.067 -10.141 1.00 52.39 321 LYS C N 1
ATOM 7124 C CA . LYS C 1 281 ? 15.636 103.173 -11.541 1.00 49.01 321 LYS C CA 1
ATOM 7125 C C . LYS C 1 281 ? 15.017 104.555 -11.797 1.00 41.54 321 LYS C C 1
ATOM 7126 O O . LYS C 1 281 ? 14.358 105.111 -10.907 1.00 46.99 321 LYS C O 1
ATOM 7132 N N . PRO C 1 282 ? 15.229 105.124 -12.999 1.00 39.80 322 PRO C N 1
ATOM 7133 C CA . PRO C 1 282 ? 14.653 106.448 -13.267 1.00 49.90 322 PRO C CA 1
ATOM 7134 C C . PRO C 1 282 ? 13.171 106.505 -12.896 1.00 50.44 322 PRO C C 1
ATOM 7135 O O . PRO C 1 282 ? 12.714 107.496 -12.325 1.00 54.42 322 PRO C O 1
ATOM 7139 N N . GLU C 1 283 ? 12.428 105.451 -13.218 1.00 47.30 323 GLU C N 1
ATOM 7140 C CA . GLU C 1 283 ? 10.984 105.465 -13.018 1.00 54.10 323 GLU C CA 1
ATOM 7141 C C . GLU C 1 283 ? 10.671 105.537 -11.531 1.00 53.26 323 GLU C C 1
ATOM 7142 O O . GLU C 1 283 ? 9.751 106.234 -11.109 1.00 52.76 323 GLU C O 1
ATOM 7145 N N . ARG C 1 284 ? 11.461 104.821 -10.740 1.00 47.59 324 ARG C N 1
ATOM 7146 C CA . ARG C 1 284 ? 11.249 104.764 -9.314 1.00 41.81 324 ARG C CA 1
ATOM 7147 C C . ARG C 1 284 ? 11.629 106.125 -8.706 1.00 47.15 324 ARG C C 1
ATOM 7148 O O . ARG C 1 284 ? 10.924 106.646 -7.860 1.00 45.75 324 ARG C O 1
ATOM 7156 N N . ALA C 1 285 ? 12.727 106.710 -9.179 1.00 52.38 325 ALA C N 1
ATOM 7157 C CA . ALA C 1 285 ? 13.184 108.006 -8.681 1.00 50.75 325 ALA C CA 1
ATOM 7158 C C . ALA C 1 285 ? 12.100 109.065 -8.815 1.00 46.66 325 ALA C C 1
ATOM 7159 O O . ALA C 1 285 ? 11.899 109.867 -7.915 1.00 39.94 325 ALA C O 1
ATOM 7161 N N . ALA C 1 286 ? 11.418 109.067 -9.956 1.00 43.74 326 ALA C N 1
ATOM 7162 C CA . ALA C 1 286 ? 10.367 110.043 -10.232 1.00 45.29 326 ALA C CA 1
ATOM 7163 C C . ALA C 1 286 ? 9.129 109.935 -9.328 1.00 45.67 326 ALA C C 1
ATOM 7164 O O . ALA C 1 286 ? 8.282 110.820 -9.350 1.00 54.32 326 ALA C O 1
ATOM 7166 N N . GLN C 1 287 ? 9.015 108.859 -8.549 1.00 49.33 327 GLN C N 1
ATOM 7167 C CA . GLN C 1 287 ? 7.896 108.698 -7.594 1.00 50.65 327 GLN C CA 1
ATOM 7168 C C . GLN C 1 287 ? 8.237 109.123 -6.151 1.00 52.61 327 GLN C C 1
ATOM 7169 O O . GLN C 1 287 ? 7.416 108.991 -5.239 1.00 53.40 327 GLN C O 1
ATOM 7175 N N . LEU C 1 288 ? 9.455 109.596 -5.931 1.00 48.42 328 LEU C N 1
ATOM 7176 C CA . LEU C 1 288 ? 9.900 109.871 -4.570 1.00 48.34 328 LEU C CA 1
ATOM 7177 C C . LEU C 1 288 ? 9.574 111.298 -4.133 1.00 42.29 328 LEU C C 1
ATOM 7178 O O . LEU C 1 288 ? 9.645 112.233 -4.937 1.00 45.02 328 LEU C O 1
ATOM 7183 N N . PRO C 1 289 ? 9.219 111.463 -2.852 1.00 42.17 329 PRO C N 1
ATOM 7184 C CA . PRO C 1 289 ? 8.829 112.752 -2.264 1.00 43.24 329 PRO C CA 1
ATOM 7185 C C . PRO C 1 289 ? 9.900 113.825 -2.454 1.00 49.28 329 PRO C C 1
ATOM 7186 O O . PRO C 1 289 ? 9.558 114.982 -2.686 1.00 51.09 329 PRO C O 1
ATOM 7190 N N . SER C 1 290 ? 11.173 113.440 -2.369 1.00 45.38 330 SER C N 1
ATOM 7191 C CA . SER C 1 290 ? 12.269 114.407 -2.383 1.00 45.96 330 SER C CA 1
ATOM 7192 C C . SER C 1 290 ? 12.967 114.542 -3.742 1.00 49.40 330 SER C C 1
ATOM 7193 O O . SER C 1 290 ? 14.015 115.177 -3.847 1.00 44.61 330 SER C O 1
ATOM 7196 N N . GLU C 1 291 ? 12.412 113.924 -4.776 1.00 50.11 331 GLU C N 1
ATOM 7197 C CA . GLU C 1 291 ? 12.961 114.103 -6.110 1.00 42.58 331 GLU C CA 1
ATOM 7198 C C . GLU C 1 291 ? 12.710 115.553 -6.506 1.00 46.12 331 GLU C C 1
ATOM 7199 O O . GLU C 1 291 ? 11.603 116.056 -6.320 1.00 48.27 331 GLU C O 1
ATOM 7205 N N . PRO C 1 292 ? 13.739 116.235 -7.043 1.00 43.57 332 PRO C N 1
ATOM 7206 C CA . PRO C 1 292 ? 13.661 117.687 -7.234 1.00 42.84 332 PRO C CA 1
ATOM 7207 C C . PRO C 1 292 ? 12.361 118.144 -7.878 1.00 47.68 332 PRO C C 1
ATOM 7208 O O . PRO C 1 292 ? 11.779 119.147 -7.457 1.00 52.61 332 PRO C O 1
ATOM 7212 N N . ALA C 1 293 ? 11.896 117.414 -8.878 1.00 49.32 333 ALA C N 1
ATOM 7213 C CA . ALA C 1 293 ? 10.707 117.844 -9.600 1.00 50.05 333 ALA C CA 1
ATOM 7214 C C . ALA C 1 293 ? 9.454 117.700 -8.735 1.00 47.74 333 ALA C C 1
ATOM 7215 O O . ALA C 1 293 ? 8.564 118.543 -8.805 1.00 50.39 333 ALA C O 1
ATOM 7217 N N . ASN C 1 294 ? 9.398 116.654 -7.905 1.00 40.22 334 ASN C N 1
ATOM 7218 C CA . ASN C 1 294 ? 8.284 116.478 -6.973 1.00 44.01 334 ASN C CA 1
ATOM 7219 C C . ASN C 1 294 ? 8.388 117.448 -5.793 1.00 51.45 334 ASN C C 1
ATOM 7220 O O . ASN C 1 294 ? 7.378 117.963 -5.313 1.00 43.80 334 ASN C O 1
ATOM 7225 N N . ALA C 1 295 ? 9.611 117.704 -5.333 1.00 49.29 335 ALA C N 1
ATOM 7226 C CA . ALA C 1 295 ? 9.810 118.580 -4.178 1.00 48.69 335 ALA C CA 1
ATOM 7227 C C . ALA C 1 295 ? 9.347 120.001 -4.476 1.00 45.97 335 ALA C C 1
ATOM 7228 O O . ALA C 1 295 ? 8.836 120.699 -3.599 1.00 41.87 335 ALA C O 1
ATOM 7230 N N . ALA C 1 296 ? 9.499 120.419 -5.727 1.00 44.51 336 ALA C N 1
ATOM 7231 C CA . ALA C 1 296 ? 9.175 121.785 -6.109 1.00 49.64 336 ALA C CA 1
ATOM 7232 C C . ALA C 1 296 ? 7.668 122.047 -6.179 1.00 52.42 336 ALA C C 1
ATOM 7233 O O . ALA C 1 296 ? 7.232 123.197 -6.296 1.00 55.56 336 ALA C O 1
ATOM 7235 N N . LYS C 1 297 ? 6.877 120.984 -6.115 1.00 49.11 337 LYS C N 1
ATOM 7236 C CA . LYS C 1 297 ? 5.425 121.120 -6.111 1.00 52.05 337 LYS C CA 1
ATOM 7237 C C . LYS C 1 297 ? 4.930 121.273 -4.682 1.00 54.13 337 LYS C C 1
ATOM 7238 O O . LYS C 1 297 ? 3.743 121.524 -4.449 1.00 55.75 337 LYS C O 1
ATOM 7244 N N . GLN C 1 298 ? 5.834 121.111 -3.719 1.00 49.25 338 GLN C N 1
ATOM 7245 C CA . GLN C 1 298 ? 5.415 120.978 -2.323 1.00 43.91 338 GLN C CA 1
ATOM 7246 C C . GLN C 1 298 ? 5.847 122.126 -1.415 1.00 48.58 338 GLN C C 1
ATOM 7247 O O . GLN C 1 298 ? 6.778 122.870 -1.722 1.00 54.59 338 GLN C O 1
ATOM 7253 N N . ALA C 1 299 ? 5.161 122.257 -0.289 1.00 44.46 339 ALA C N 1
ATOM 7254 C CA . ALA C 1 299 ? 5.601 123.146 0.771 1.00 43.53 339 ALA C CA 1
ATOM 7255 C C . ALA C 1 299 ? 6.612 122.401 1.639 1.00 51.17 339 ALA C C 1
ATOM 7256 O O . ALA C 1 299 ? 6.340 121.308 2.144 1.00 56.09 339 ALA C O 1
ATOM 7258 N N . LEU C 1 300 ? 7.789 122.988 1.798 1.00 50.99 340 LEU C N 1
ATOM 7259 C CA . LEU C 1 300 ? 8.819 122.392 2.626 1.00 46.82 340 LEU C CA 1
ATOM 7260 C C . LEU C 1 300 ? 8.515 122.725 4.078 1.00 49.35 340 LEU C C 1
ATOM 7261 O O . LEU C 1 300 ? 8.497 123.896 4.455 1.00 52.66 340 LEU C O 1
ATOM 7274 N N . SER C 1 302 ? 8.707 123.713 7.777 1.00 40.79 342 SER C N 1
ATOM 7275 C CA . SER C 1 302 ? 9.716 124.411 8.576 1.00 44.15 342 SER C CA 1
ATOM 7276 C C . SER C 1 302 ? 9.809 123.852 9.990 1.00 45.00 342 SER C C 1
ATOM 7277 O O . SER C 1 302 ? 8.948 124.099 10.842 1.00 44.28 342 SER C O 1
ATOM 7280 N N . TYR C 1 303 ? 10.866 123.099 10.237 1.00 36.53 343 TYR C N 1
ATOM 7281 C CA . TYR C 1 303 ? 11.094 122.550 11.547 1.00 36.82 343 TYR C CA 1
ATOM 7282 C C . TYR C 1 303 ? 11.573 123.621 12.526 1.00 46.10 343 TYR C C 1
ATOM 7283 O O . TYR C 1 303 ? 11.415 123.475 13.737 1.00 47.26 343 TYR C O 1
ATOM 7292 N N . ALA C 1 304 ? 12.129 124.711 12.007 1.00 43.38 344 ALA C N 1
ATOM 7293 C CA . ALA C 1 304 ? 12.443 125.852 12.869 1.00 53.70 344 ALA C CA 1
ATOM 7294 C C . ALA C 1 304 ? 11.138 126.389 13.453 1.00 47.87 344 ALA C C 1
ATOM 7295 O O . ALA C 1 304 ? 11.069 126.714 14.628 1.00 47.82 344 ALA C O 1
ATOM 7297 N N . TRP C 1 305 ? 10.090 126.464 12.638 1.00 42.86 345 TRP C N 1
ATOM 7298 C CA . TRP C 1 305 ? 8.824 126.952 13.161 1.00 44.59 345 TRP C CA 1
ATOM 7299 C C . TRP C 1 305 ? 8.188 125.950 14.142 1.00 44.56 345 TRP C C 1
ATOM 7300 O O . TRP C 1 305 ? 7.802 126.319 15.252 1.00 44.35 345 TRP C O 1
ATOM 7311 N N . TRP C 1 306 ? 8.114 124.680 13.754 1.00 45.85 346 TRP C N 1
ATOM 7312 C CA . TRP C 1 306 ? 7.433 123.685 14.588 1.00 40.97 346 TRP C CA 1
ATOM 7313 C C . TRP C 1 306 ? 8.133 123.409 15.921 1.00 51.62 346 TRP C C 1
ATOM 7314 O O . TRP C 1 306 ? 7.486 123.082 16.912 1.00 48.17 346 TRP C O 1
ATOM 7325 N N . SER C 1 307 ? 9.451 123.551 15.947 1.00 44.96 347 SER C N 1
ATOM 7326 C CA . SER C 1 307 ? 10.198 123.297 17.160 1.00 50.31 347 SER C CA 1
ATOM 7327 C C . SER C 1 307 ? 10.191 124.508 18.090 1.00 48.86 347 SER C C 1
ATOM 7328 O O . SER C 1 307 ? 10.627 124.408 19.228 1.00 50.48 347 SER C O 1
ATOM 7331 N N . SER C 1 308 ? 9.711 125.652 17.607 1.00 47.36 348 SER C N 1
ATOM 7332 C CA . SER C 1 308 ? 9.681 126.860 18.438 1.00 49.90 348 SER C CA 1
ATOM 7333 C C . SER C 1 308 ? 8.463 126.837 19.367 1.00 49.68 348 SER C C 1
ATOM 7334 O O . SER C 1 308 ? 7.633 125.934 19.275 1.00 49.73 348 SER C O 1
ATOM 7337 N N . PRO C 1 309 ? 8.347 127.841 20.255 1.00 47.99 349 PRO C N 1
ATOM 7338 C CA . PRO C 1 309 ? 7.157 128.005 21.104 1.00 50.39 349 PRO C CA 1
ATOM 7339 C C . PRO C 1 309 ? 5.858 128.180 20.311 1.00 52.60 349 PRO C C 1
ATOM 7340 O O . PRO C 1 309 ? 4.806 127.794 20.795 1.00 51.83 349 PRO C O 1
ATOM 7344 N N . ALA C 1 310 ? 5.914 128.734 19.107 1.00 51.62 350 ALA C N 1
ATOM 7345 C CA . ALA C 1 310 ? 4.703 128.836 18.294 1.00 53.84 350 ALA C CA 1
ATOM 7346 C C . ALA C 1 310 ? 4.193 127.439 17.934 1.00 56.04 350 ALA C C 1
ATOM 7347 O O . ALA C 1 310 ? 2.988 127.183 17.929 1.00 57.03 350 ALA C O 1
ATOM 7349 N N . GLY C 1 311 ? 5.116 126.534 17.637 1.00 55.80 351 GLY C N 1
ATOM 7350 C CA . GLY C 1 311 ? 4.750 125.162 17.340 1.00 52.48 351 GLY C CA 1
ATOM 7351 C C . GLY C 1 311 ? 4.012 124.548 18.516 1.00 56.38 351 GLY C C 1
ATOM 7352 O O . GLY C 1 311 ? 2.938 123.972 18.352 1.00 54.19 351 GLY C O 1
ATOM 7353 N N . GLU C 1 312 ? 4.590 124.683 19.707 1.00 50.95 352 GLU C N 1
ATOM 7354 C CA . GLU C 1 312 ? 4.009 124.120 20.920 1.00 53.25 352 GLU C CA 1
ATOM 7355 C C . GLU C 1 312 ? 2.625 124.701 21.183 1.00 56.20 352 GLU C C 1
ATOM 7356 O O . GLU C 1 312 ? 1.693 123.977 21.531 1.00 56.43 352 GLU C O 1
ATOM 7362 N N . ALA C 1 313 ? 2.494 126.012 21.010 1.00 56.77 353 ALA C N 1
ATOM 7363 C CA . ALA C 1 313 ? 1.219 126.680 21.249 1.00 60.26 353 ALA C CA 1
ATOM 7364 C C . ALA C 1 313 ? 0.162 126.141 20.292 1.00 52.90 353 ALA C C 1
ATOM 7365 O O . ALA C 1 313 ? -0.996 125.949 20.668 1.00 52.63 353 ALA C O 1
ATOM 7367 N N . ALA C 1 314 ? 0.565 125.883 19.054 1.00 49.32 354 ALA C N 1
ATOM 7368 C CA . ALA C 1 314 ? -0.367 125.337 18.072 1.00 48.18 354 ALA C CA 1
ATOM 7369 C C . ALA C 1 314 ? -0.819 123.923 18.458 1.00 53.96 354 ALA C C 1
ATOM 7370 O O . ALA C 1 314 ? -1.997 123.581 18.309 1.00 53.32 354 ALA C O 1
ATOM 7372 N N . GLU C 1 315 ? 0.110 123.118 18.978 1.00 46.64 355 GLU C N 1
ATOM 7373 C CA . GLU C 1 315 ? -0.219 121.774 19.433 1.00 52.83 355 GLU C CA 1
ATOM 7374 C C . GLU C 1 315 ? -1.256 121.835 20.542 1.00 53.43 355 GLU C C 1
ATOM 7375 O O . GLU C 1 315 ? -2.199 121.051 20.549 1.00 55.03 355 GLU C O 1
ATOM 7381 N N . LYS C 1 316 ? -1.063 122.762 21.481 1.00 56.29 356 LYS C N 1
ATOM 7382 C CA . LYS C 1 316 ? -1.951 122.912 22.641 1.00 60.38 356 LYS C CA 1
ATOM 7383 C C . LYS C 1 316 ? -3.348 123.394 22.250 1.00 63.35 356 LYS C C 1
ATOM 7384 O O . LYS C 1 316 ? -4.326 123.149 22.965 1.00 69.78 356 LYS C O 1
ATOM 7390 N N . ARG C 1 317 ? -3.434 124.099 21.125 1.00 56.12 357 ARG C N 1
ATOM 7391 C CA . ARG C 1 317 ? -4.720 124.562 20.621 1.00 57.99 357 ARG C CA 1
ATOM 7392 C C . ARG C 1 317 ? -5.479 123.411 19.976 1.00 55.50 357 ARG C C 1
ATOM 7393 O O . ARG C 1 317 ? -6.711 123.417 19.922 1.00 53.45 357 ARG C O 1
ATOM 7401 N N . TRP C 1 318 ? -4.743 122.414 19.501 1.00 54.70 358 TRP C N 1
ATOM 7402 C CA . TRP C 1 318 ? -5.369 121.330 18.756 1.00 53.90 358 TRP C CA 1
ATOM 7403 C C . TRP C 1 318 ? -6.391 120.588 19.600 1.00 59.77 358 TRP C C 1
ATOM 7404 O O . TRP C 1 318 ? -7.468 120.252 19.106 1.00 59.59 358 TRP C O 1
ATOM 7415 N N . ALA C 1 319 ? -6.065 120.346 20.871 1.00 58.10 359 ALA C N 1
ATOM 7416 C CA . ALA C 1 319 ? -6.993 119.665 21.761 1.00 65.20 359 ALA C CA 1
ATOM 7417 C C . ALA C 1 319 ? -8.289 120.457 21.861 1.00 70.43 359 ALA C C 1
ATOM 7418 O O . ALA C 1 319 ? -9.382 119.896 21.773 1.00 72.13 359 ALA C O 1
ATOM 7420 N N . SER C 1 320 ? -8.165 121.769 22.038 1.00 65.97 360 SER C N 1
ATOM 7421 C CA . SER C 1 320 ? -9.338 122.632 22.102 1.00 71.03 360 SER C CA 1
ATOM 7422 C C . SER C 1 320 ? -10.155 122.521 20.814 1.00 65.84 360 SER C C 1
ATOM 7423 O O . SER C 1 320 ? -11.381 122.444 20.852 1.00 68.37 360 SER C O 1
ATOM 7426 N N . PHE C 1 321 ? -9.468 122.508 19.674 1.00 48.03 361 PHE C N 1
ATOM 7427 C CA . PHE C 1 321 ? -10.139 122.388 18.382 1.00 56.36 361 PHE C CA 1
ATOM 7428 C C . PHE C 1 321 ? -10.888 121.060 18.238 1.00 61.55 361 PHE C C 1
ATOM 7429 O O . PHE C 1 321 ? -11.993 121.013 17.687 1.00 62.05 361 PHE C O 1
ATOM 7445 N N . GLN C 1 323 ? -11.759 118.661 20.926 1.00 102.23 363 GLN C N 1
ATOM 7446 C CA . GLN C 1 323 ? -12.790 118.437 21.950 1.00 113.37 363 GLN C CA 1
ATOM 7447 C C . GLN C 1 323 ? -14.060 119.214 21.607 1.00 116.04 363 GLN C C 1
ATOM 7448 O O . GLN C 1 323 ? -15.125 118.966 22.169 1.00 119.35 363 GLN C O 1
ATOM 7454 N N . LYS C 1 324 ? -13.928 120.159 20.681 1.00 119.53 364 LYS C N 1
ATOM 7455 C CA . LYS C 1 324 ? -15.061 120.917 20.169 1.00 125.27 364 LYS C CA 1
ATOM 7456 C C . LYS C 1 324 ? -16.060 119.993 19.480 1.00 132.25 364 LYS C C 1
ATOM 7457 O O . LYS C 1 324 ? -15.720 119.300 18.518 1.00 132.10 364 LYS C O 1
ATOM 7460 N N . ASN D 1 2 ? -67.351 90.962 26.182 1.00 97.23 42 ASN D N 1
ATOM 7461 C CA . ASN D 1 2 ? -66.559 91.650 25.167 1.00 94.03 42 ASN D CA 1
ATOM 7462 C C . ASN D 1 2 ? -65.847 92.906 25.681 1.00 79.84 42 ASN D C 1
ATOM 7463 O O . ASN D 1 2 ? -64.928 93.414 25.033 1.00 77.11 42 ASN D O 1
ATOM 7468 N N . ALA D 1 3 ? -66.271 93.407 26.838 1.00 65.52 43 ALA D N 1
ATOM 7469 C CA . ALA D 1 3 ? -65.659 94.604 27.415 1.00 59.05 43 ALA D CA 1
ATOM 7470 C C . ALA D 1 3 ? -64.167 94.376 27.670 1.00 42.02 43 ALA D C 1
ATOM 7471 O O . ALA D 1 3 ? -63.720 93.236 27.834 1.00 46.50 43 ALA D O 1
ATOM 7473 N N . GLN D 1 4 ? -63.404 95.461 27.709 1.00 63.91 44 GLN D N 1
ATOM 7474 C CA . GLN D 1 4 ? -61.957 95.369 27.617 1.00 56.23 44 GLN D CA 1
ATOM 7475 C C . GLN D 1 4 ? -61.263 96.509 28.363 1.00 55.33 44 GLN D C 1
ATOM 7476 O O . GLN D 1 4 ? -61.758 97.638 28.368 1.00 50.26 44 GLN D O 1
ATOM 7482 N N . ILE D 1 5 ? -60.121 96.221 28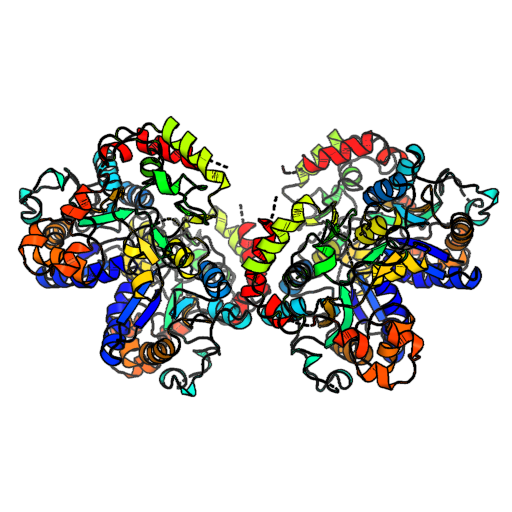.989 1.00 49.87 45 ILE D N 1
ATOM 7483 C CA . ILE D 1 5 ? -59.213 97.278 29.452 1.00 42.38 45 ILE D CA 1
ATOM 7484 C C . ILE D 1 5 ? -57.753 96.954 29.170 1.00 42.15 45 ILE D C 1
ATOM 7485 O O . ILE D 1 5 ? -57.380 95.799 28.897 1.00 41.66 45 ILE D O 1
ATOM 7490 N N . THR D 1 6 ? -56.924 97.986 29.218 1.00 36.64 46 THR D N 1
ATOM 7491 C CA . THR D 1 6 ? -55.491 97.772 29.205 1.00 38.17 46 THR D CA 1
ATOM 7492 C C . THR D 1 6 ? -54.964 98.150 30.567 1.00 40.87 46 THR D C 1
ATOM 7493 O O . THR D 1 6 ? -55.253 99.239 31.080 1.00 40.76 46 THR D O 1
ATOM 7497 N N . PHE D 1 7 ? -54.241 97.210 31.166 1.00 41.17 47 PHE D N 1
ATOM 7498 C CA . PHE D 1 7 ? -53.692 97.350 32.517 1.00 42.11 47 PHE D CA 1
ATOM 7499 C C . PHE D 1 7 ? -52.176 97.284 32.417 1.00 41.60 47 PHE D C 1
ATOM 7500 O O . PHE D 1 7 ? -51.629 96.394 31.753 1.00 40.09 47 PHE D O 1
ATOM 7508 N N . VAL D 1 8 ? -51.496 98.219 33.065 1.00 38.07 48 VAL D N 1
ATOM 7509 C CA A VAL D 1 8 ? -50.042 98.278 32.973 0.55 40.35 48 VAL D CA 1
ATOM 7510 C CA B VAL D 1 8 ? -50.040 98.285 32.976 0.45 40.31 48 VAL D CA 1
ATOM 7511 C C . VAL D 1 8 ? -49.371 98.228 34.349 1.00 41.00 48 VAL D C 1
ATOM 7512 O O . VAL D 1 8 ? -49.766 98.940 35.271 1.00 37.37 48 VAL D O 1
ATOM 7519 N N . SER D 1 9 ? -48.349 97.385 34.483 1.00 37.74 49 SER D N 1
ATOM 7520 C CA . SER D 1 9 ? -47.587 97.326 35.731 1.00 38.07 49 SER D CA 1
ATOM 7521 C C . SER D 1 9 ? -46.092 97.222 35.404 1.00 36.46 49 SER D C 1
ATOM 7522 O O . SER D 1 9 ? -45.684 97.582 34.300 1.00 38.79 49 SER D O 1
ATOM 7525 N N . GLN D 1 10 ? -45.281 96.743 36.345 1.00 35.70 50 GLN D N 1
ATOM 7526 C CA . GLN D 1 10 ? -43.826 96.682 36.145 1.00 44.52 50 GLN D CA 1
ATOM 7527 C C . GLN D 1 10 ? -43.274 95.336 35.656 1.00 46.09 50 GLN D C 1
ATOM 7528 O O . GLN D 1 10 ? -42.065 95.115 35.703 1.00 49.16 50 GLN D O 1
ATOM 7534 N N . GLY D 1 11 ? -44.144 94.440 35.199 1.00 43.53 51 GLY D N 1
ATOM 7535 C CA . GLY D 1 11 ? -43.699 93.154 34.676 1.00 42.40 51 GLY D CA 1
ATOM 7536 C C . GLY D 1 11 ? -43.014 92.251 35.693 1.00 48.19 51 GLY D C 1
ATOM 7537 O O . GLY D 1 11 ? -43.175 92.406 36.920 1.00 45.06 51 GLY D O 1
ATOM 7538 N N . GLY D 1 12 ? -42.262 91.284 35.177 1.00 41.89 52 GLY D N 1
ATOM 7539 C CA . GLY D 1 12 ? -41.492 90.375 36.006 1.00 39.96 52 GLY D CA 1
ATOM 7540 C C . GLY D 1 12 ? -42.334 89.413 36.831 1.00 48.97 52 GLY D C 1
ATOM 7541 O O . GLY D 1 12 ? -43.503 89.173 36.516 1.00 42.70 52 GLY D O 1
ATOM 7542 N N . ALA D 1 13 ? -41.728 88.866 37.889 1.00 48.36 53 ALA D N 1
ATOM 7543 C CA . ALA D 1 13 ? -42.404 87.956 38.797 1.00 47.62 53 ALA D CA 1
ATOM 7544 C C . ALA D 1 13 ? -43.602 88.659 39.407 1.00 39.26 53 ALA D C 1
ATOM 7545 O O . ALA D 1 13 ? -44.642 88.052 39.648 1.00 39.63 53 ALA D O 1
ATOM 7547 N N . TYR D 1 14 ? -43.439 89.950 39.644 1.00 37.16 54 TYR D N 1
ATOM 7548 C CA . TYR D 1 14 ? -44.488 90.778 40.227 1.00 37.33 54 TYR D CA 1
ATOM 7549 C C . TYR D 1 14 ? -45.767 90.750 39.388 1.00 42.36 54 TYR D C 1
ATOM 7550 O O . TYR D 1 14 ? -46.859 90.509 39.907 1.00 45.72 54 TYR D O 1
ATOM 7559 N N . GLN D 1 15 ? -45.632 90.972 38.086 1.00 39.89 55 GLN D N 1
ATOM 7560 C CA . GLN D 1 15 ? -46.806 91.012 37.222 1.00 38.10 55 GLN D CA 1
ATOM 7561 C C . GLN D 1 15 ? -47.391 89.615 36.999 1.00 41.79 55 GLN D C 1
ATOM 7562 O O . GLN D 1 15 ? -48.610 89.463 36.869 1.00 41.71 55 GLN D O 1
ATOM 7568 N N . ALA D 1 16 ? -46.530 88.599 36.949 1.00 35.47 56 ALA D N 1
ATOM 7569 C CA . ALA D 1 16 ? -47.023 87.230 36.833 1.00 37.56 56 ALA D CA 1
ATOM 7570 C C . ALA D 1 16 ? -47.839 86.904 38.090 1.00 42.66 56 ALA D C 1
ATOM 7571 O O . ALA D 1 16 ? -48.910 86.299 38.013 1.00 43.52 56 ALA D O 1
ATOM 7573 N N . ALA D 1 17 ? -47.337 87.331 39.246 1.00 38.58 57 ALA D N 1
ATOM 7574 C CA . ALA D 1 17 ? -48.038 87.071 40.503 1.00 38.82 57 ALA D CA 1
ATOM 7575 C C . ALA D 1 17 ? -49.395 87.781 40.500 1.00 41.59 57 ALA D C 1
ATOM 7576 O O . ALA D 1 17 ? -50.395 87.215 40.932 1.00 39.96 57 ALA D O 1
ATOM 7578 N N . GLN D 1 18 ? -49.422 89.021 40.019 1.00 35.86 58 GLN D N 1
ATOM 7579 C CA . GLN D 1 18 ? -50.679 89.758 39.918 1.00 38.74 58 GLN D CA 1
ATOM 7580 C C . GLN D 1 18 ? -51.663 89.029 39.027 1.00 44.32 58 GLN D C 1
ATOM 7581 O O . GLN D 1 18 ? -52.868 89.040 39.286 1.00 41.86 58 GLN D O 1
ATOM 7587 N N . THR D 1 19 ? -51.146 88.418 37.959 1.00 33.01 59 THR D N 1
ATOM 7588 C CA . THR D 1 19 ? -52.006 87.821 36.952 1.00 41.33 59 THR D CA 1
ATOM 7589 C C . THR D 1 19 ? -52.787 86.664 37.561 1.00 45.12 59 THR D C 1
ATOM 7590 O O . THR D 1 19 ? -54.002 86.558 37.363 1.00 44.01 59 THR D O 1
ATOM 7594 N N . VAL D 1 20 ? -52.088 85.826 38.326 1.00 43.34 60 VAL D N 1
ATOM 7595 C CA . VAL D 1 20 ? -52.702 84.660 38.972 1.00 48.57 60 VAL D CA 1
ATOM 7596 C C . VAL D 1 20 ? -53.687 85.047 40.068 1.00 43.83 60 VAL D C 1
ATOM 7597 O O . VAL D 1 20 ? -54.735 84.432 40.208 1.00 45.31 60 VAL D O 1
ATOM 7601 N N . ALA D 1 21 ? -53.341 86.060 40.855 1.00 41.62 61 ALA D N 1
ATOM 7602 C CA . ALA D 1 21 ? -54.097 86.351 42.075 1.00 42.42 61 ALA D CA 1
ATOM 7603 C C . ALA D 1 21 ? -55.200 87.361 41.822 1.00 48.29 61 ALA D C 1
ATOM 7604 O O . ALA D 1 21 ? -56.243 87.330 42.477 1.00 41.95 61 ALA D O 1
ATOM 7606 N N . ILE D 1 22 ? -54.967 88.247 40.859 1.00 35.36 62 ILE D N 1
ATOM 7607 C CA . ILE D 1 22 ? -55.822 89.409 40.704 1.00 41.20 62 ILE D CA 1
ATOM 7608 C C . ILE D 1 22 ? -56.402 89.606 39.302 1.00 43.51 62 ILE D C 1
ATOM 7609 O O . ILE D 1 22 ? -57.620 89.694 39.141 1.00 44.80 62 ILE D O 1
ATOM 7614 N N . LEU D 1 23 ? -55.545 89.654 38.289 1.00 39.63 63 LEU D N 1
ATOM 7615 C CA . LEU D 1 23 ? -56.026 89.938 36.945 1.00 38.75 63 LEU D CA 1
ATOM 7616 C C . LEU D 1 23 ? -56.942 88.836 36.420 1.00 44.67 63 LEU D C 1
ATOM 7617 O O . LEU D 1 23 ? -58.073 89.112 36.027 1.00 41.75 63 LEU D O 1
ATOM 7622 N N . ASP D 1 24 ? -56.479 87.591 36.434 1.00 34.76 64 ASP D N 1
ATOM 7623 C CA . ASP D 1 24 ? -57.298 86.516 35.893 1.00 41.79 64 ASP D CA 1
ATOM 7624 C C . ASP D 1 24 ? -58.612 86.267 36.640 1.00 47.43 64 ASP D C 1
ATOM 7625 O O . ASP D 1 24 ? -59.661 86.121 36.006 1.00 49.31 64 ASP D O 1
ATOM 7630 N N . PRO D 1 25 ? -58.570 86.228 37.984 1.00 44.10 65 PRO D N 1
ATOM 7631 C CA . PRO D 1 25 ? -59.847 86.072 38.698 1.00 43.05 65 PRO D CA 1
ATOM 7632 C C . PRO D 1 25 ? -60.768 87.279 38.492 1.00 45.29 65 PRO D C 1
ATOM 7633 O O . PRO D 1 25 ? -61.984 87.113 38.492 1.00 48.01 65 PRO D O 1
ATOM 7637 N N . SER D 1 26 ? -60.208 88.474 38.323 1.00 47.27 66 SER D N 1
ATOM 7638 C CA . SER D 1 26 ? -61.037 89.659 38.090 1.00 48.59 66 SER D CA 1
ATOM 7639 C C . SER D 1 26 ? -61.671 89.636 36.697 1.00 52.45 66 SER D C 1
ATOM 7640 O O . SER D 1 26 ? -62.846 89.982 36.523 1.00 50.62 66 SER D O 1
ATOM 7643 N N . ALA D 1 27 ? -60.882 89.239 35.705 1.00 42.64 67 ALA D N 1
ATOM 7644 C CA . ALA D 1 27 ? -61.370 89.192 34.331 1.00 44.95 67 ALA D CA 1
ATOM 7645 C C . ALA D 1 27 ? -62.487 88.170 34.260 1.00 49.52 67 ALA D C 1
ATOM 7646 O O . ALA D 1 27 ? -63.531 88.417 33.655 1.00 53.46 67 ALA D O 1
ATOM 7648 N N . LYS D 1 28 ? -62.273 87.028 34.906 1.00 44.85 68 LYS D N 1
ATOM 7649 C CA . LYS D 1 28 ? -63.261 85.956 34.893 1.00 52.03 68 LYS D CA 1
ATOM 7650 C C . LYS D 1 28 ? -64.548 86.378 35.609 1.00 60.95 68 LYS D C 1
ATOM 7651 O O . LYS D 1 28 ? -65.645 86.070 35.152 1.00 59.57 68 LYS D O 1
ATOM 7657 N N . LYS D 1 29 ? -64.414 87.104 36.717 1.00 57.59 69 LYS D N 1
ATOM 7658 C CA . LYS D 1 29 ? -65.586 87.500 37.507 1.00 60.33 69 LYS D CA 1
ATOM 7659 C C . LYS D 1 29 ? -66.406 88.588 36.810 1.00 56.53 69 LYS D C 1
ATOM 7660 O O . LYS D 1 29 ? -67.629 88.537 36.797 1.00 53.69 69 LYS D O 1
ATOM 7666 N N . LEU D 1 30 ? -65.727 89.566 36.222 1.00 53.83 70 LEU D N 1
ATOM 7667 C CA . LEU D 1 30 ? -66.408 90.627 35.484 1.00 59.56 70 LEU D CA 1
ATOM 7668 C C . LEU D 1 30 ? -66.822 90.227 34.060 1.00 63.37 70 LEU D C 1
ATOM 7669 O O . LEU D 1 30 ? -67.627 90.915 33.427 1.00 61.11 70 LEU D O 1
ATOM 7674 N N . GLY D 1 31 ? -66.265 89.133 33.552 1.00 59.54 71 GLY D N 1
ATOM 7675 C CA . GLY D 1 31 ? -66.506 88.744 32.168 1.00 64.99 71 GLY D CA 1
ATOM 7676 C C . GLY D 1 31 ? -65.879 89.698 31.157 1.00 61.58 71 GLY D C 1
ATOM 7677 O O . GLY D 1 31 ? -66.469 89.996 30.120 1.00 57.37 71 GLY D O 1
ATOM 7678 N N . ILE D 1 32 ? -64.681 90.186 31.462 1.00 54.68 72 ILE D N 1
ATOM 7679 C CA . ILE D 1 32 ? -63.973 91.108 30.578 1.00 51.50 72 ILE D CA 1
ATOM 7680 C C . ILE D 1 32 ? -62.612 90.568 30.172 1.00 53.19 72 ILE D C 1
ATOM 7681 O O . ILE D 1 32 ? -62.113 89.593 30.735 1.00 54.77 72 ILE D O 1
ATOM 7686 N N . THR D 1 33 ? -62.010 91.228 29.191 1.00 51.98 73 THR D N 1
ATOM 7687 C CA . THR D 1 33 ? -60.656 90.915 28.768 1.00 51.91 73 THR D CA 1
ATOM 7688 C C . THR D 1 33 ? -59.705 91.997 29.291 1.00 52.99 73 THR D C 1
ATOM 7689 O O . THR D 1 33 ? -59.931 93.190 29.091 1.00 47.73 73 THR D O 1
ATOM 7693 N N . ILE D 1 34 ? -58.665 91.580 30.004 1.00 51.52 74 ILE D N 1
ATOM 7694 C CA . ILE D 1 34 ? -57.690 92.529 30.520 1.00 43.97 74 ILE D CA 1
ATOM 7695 C C . ILE D 1 34 ? -56.405 92.414 29.722 1.00 50.40 74 ILE D C 1
ATOM 7696 O O . ILE D 1 34 ? -55.661 91.454 29.883 1.00 53.49 74 ILE D O 1
ATOM 7701 N N . ASN D 1 35 ? -56.174 93.363 28.820 1.00 51.02 75 ASN D N 1
ATOM 7702 C CA . ASN D 1 35 ? -54.940 93.387 28.048 1.00 47.24 75 ASN D CA 1
ATOM 7703 C C . ASN D 1 35 ? -53.845 93.973 28.926 1.00 47.84 75 ASN D C 1
ATOM 7704 O O . ASN D 1 35 ? -54.086 94.943 29.646 1.00 48.41 75 ASN D O 1
ATOM 7709 N N . GLN D 1 36 ? -52.657 93.380 28.887 1.00 37.76 76 GLN D N 1
ATOM 7710 C CA . GLN D 1 36 ? -51.587 93.790 29.784 1.00 46.08 76 GLN D CA 1
ATOM 7711 C C . GLN D 1 36 ? -50.476 94.520 29.050 1.00 46.10 76 GLN D C 1
ATOM 7712 O O . GLN D 1 36 ? -50.187 94.234 27.885 1.00 43.42 76 GLN D O 1
ATOM 7718 N N . ASP D 1 37 ? -49.843 95.451 29.752 1.00 39.87 77 ASP D N 1
ATOM 7719 C CA . ASP D 1 37 ? -48.584 96.032 29.302 1.00 43.04 77 ASP D CA 1
ATOM 7720 C C . ASP D 1 37 ? -47.677 96.161 30.523 1.00 43.76 77 ASP D C 1
ATOM 7721 O O . ASP D 1 37 ? -48.116 95.944 31.656 1.00 40.46 77 ASP D O 1
ATOM 7726 N N . SER D 1 38 ? -46.411 96.481 30.283 1.00 47.88 78 SER D N 1
ATOM 7727 C CA . SER D 1 38 ? -45.404 96.579 31.333 1.00 49.21 78 SER D CA 1
ATOM 7728 C C . SER D 1 38 ? -44.473 97.713 30.981 1.00 47.79 78 SER D C 1
ATOM 7729 O O . SER D 1 38 ? -44.129 97.898 29.816 1.00 45.70 78 SER D O 1
ATOM 7732 N N . ILE D 1 39 ? -44.064 98.461 31.992 1.00 43.59 79 ILE D N 1
ATOM 7733 C CA . ILE D 1 39 ? -43.074 99.507 31.820 1.00 42.19 79 ILE D CA 1
ATOM 7734 C C . ILE D 1 39 ? -42.361 99.682 33.165 1.00 40.13 79 ILE D C 1
ATOM 7735 O O . ILE D 1 39 ? -42.981 99.558 34.220 1.00 52.86 79 ILE D O 1
ATOM 7740 N N . PRO D 1 40 ? -41.040 99.904 33.137 1.00 49.11 80 PRO D N 1
ATOM 7741 C CA . PRO D 1 40 ? -40.310 100.050 34.403 1.00 49.51 80 PRO D CA 1
ATOM 7742 C C . PRO D 1 40 ? -40.787 101.270 35.189 1.00 53.50 80 PRO D C 1
ATOM 7743 O O . PRO D 1 40 ? -40.987 101.180 36.398 1.00 58.84 80 PRO D O 1
ATOM 7747 N N . ASP D 1 41 ? -40.985 102.387 34.495 1.00 56.36 81 ASP D N 1
ATOM 7748 C CA . ASP D 1 41 ? -41.413 103.643 35.112 1.00 53.71 81 ASP D CA 1
ATOM 7749 C C . ASP D 1 41 ? -42.436 104.335 34.205 1.00 51.64 81 ASP D C 1
ATOM 7750 O O . ASP D 1 41 ? -42.104 104.836 33.137 1.00 49.98 81 ASP D O 1
ATOM 7755 N N . ALA D 1 42 ? -43.681 104.363 34.652 1.00 45.71 82 ALA D N 1
ATOM 7756 C CA . ALA D 1 42 ? -44.802 104.792 33.829 1.00 42.33 82 ALA D CA 1
ATOM 7757 C C . ALA D 1 42 ? -44.944 106.311 33.645 1.00 45.70 82 ALA D C 1
ATOM 7758 O O . ALA D 1 42 ? -45.645 106.765 32.750 1.00 46.61 82 ALA D O 1
ATOM 7760 N N . TRP D 1 43 ? -44.285 107.095 34.486 1.00 47.79 83 TRP D N 1
ATOM 7761 C CA . TRP D 1 43 ? -44.583 108.530 34.553 1.00 50.62 83 TRP D CA 1
ATOM 7762 C C . TRP D 1 43 ? -44.438 109.295 33.212 1.00 52.42 83 TRP D C 1
ATOM 7763 O O . TRP D 1 43 ? -45.390 109.927 32.750 1.00 56.29 83 TRP D O 1
ATOM 7774 N N . PRO D 1 44 ? -43.269 109.215 32.559 1.00 53.86 84 PRO D N 1
ATOM 7775 C CA . PRO D 1 44 ? -43.149 109.974 31.302 1.00 47.44 84 PRO D CA 1
ATOM 7776 C C . PRO D 1 44 ? -44.185 109.552 30.241 1.00 48.51 84 PRO D C 1
ATOM 7777 O O . PRO D 1 44 ? -44.715 110.383 29.501 1.00 46.70 84 PRO D O 1
ATOM 7781 N N . ALA D 1 45 ? -44.475 108.260 30.171 1.00 45.28 85 ALA D N 1
ATOM 7782 C CA . ALA D 1 45 ? -45.465 107.764 29.219 1.00 48.56 85 ALA D CA 1
ATOM 7783 C C . ALA D 1 45 ? -46.882 108.220 29.595 1.00 42.99 85 ALA D C 1
ATOM 7784 O O . ALA D 1 45 ? -47.699 108.515 28.726 1.00 45.92 85 ALA D O 1
ATOM 7786 N N . ILE D 1 46 ? -47.169 108.272 30.889 1.00 40.90 86 ILE D N 1
ATOM 7787 C CA . ILE D 1 46 ? -48.452 108.784 31.354 1.00 46.58 86 ILE D CA 1
ATOM 7788 C C . ILE D 1 46 ? -48.680 110.215 30.867 1.00 49.24 86 ILE D C 1
ATOM 7789 O O . ILE D 1 46 ? -49.745 110.540 30.337 1.00 44.88 86 ILE D O 1
ATOM 7794 N N . LYS D 1 47 ? -47.677 111.067 31.056 1.00 39.48 87 LYS D N 1
ATOM 7795 C CA . LYS D 1 47 ? -47.743 112.436 30.563 1.00 48.80 87 LYS D CA 1
ATOM 7796 C C . LYS D 1 47 ? -47.972 112.501 29.047 1.00 50.10 87 LYS D C 1
ATOM 7797 O O . LYS D 1 47 ? -48.814 113.265 28.573 1.00 44.09 87 LYS D O 1
ATOM 7803 N N . THR D 1 48 ? -47.236 111.707 28.280 1.00 51.88 88 THR D N 1
ATOM 7804 C CA . THR D 1 48 ? -47.398 111.760 26.821 1.00 48.85 88 THR D CA 1
ATOM 7805 C C . THR D 1 48 ? -48.767 111.231 26.415 1.00 45.66 88 THR D C 1
ATOM 7806 O O . THR D 1 48 ? -49.503 111.877 25.663 1.00 42.69 88 THR D O 1
ATOM 7810 N N . GLN D 1 49 ? -49.119 110.059 26.932 1.00 44.53 89 GLN D N 1
ATOM 7811 C CA . GLN D 1 49 ? -50.407 109.456 26.600 1.00 46.62 89 GLN D CA 1
ATOM 7812 C C . GLN D 1 49 ? -51.602 110.349 26.937 1.00 44.90 89 GLN D C 1
ATOM 7813 O O . GLN D 1 49 ? -52.480 110.580 26.094 1.00 43.21 89 GLN D O 1
ATOM 7819 N N . VAL D 1 50 ? -51.644 110.847 28.166 1.00 41.87 90 VAL D N 1
ATOM 7820 C CA . VAL D 1 50 ? -52.795 111.626 28.603 1.00 43.44 90 VAL D CA 1
ATOM 7821 C C . VAL D 1 50 ? -52.835 112.951 27.839 1.00 43.40 90 VAL D C 1
ATOM 7822 O O . VAL D 1 50 ? -53.895 113.396 27.397 1.00 47.00 90 VAL D O 1
ATOM 7826 N N . GLY D 1 51 ? -51.672 113.569 27.664 1.00 45.26 91 GLY D N 1
ATOM 7827 C CA . GLY D 1 51 ? -51.588 114.811 26.912 1.00 46.00 91 GLY D CA 1
ATOM 7828 C C . GLY D 1 51 ? -52.183 114.744 25.508 1.00 51.89 91 GLY D C 1
ATOM 7829 O O . GLY D 1 51 ? -52.740 115.740 24.999 1.00 51.50 91 GLY D O 1
ATOM 7830 N N . SER D 1 52 ? -52.073 113.575 24.878 1.00 43.83 92 SER D N 1
ATOM 7831 C CA . SER D 1 52 ? -52.552 113.396 23.503 1.00 44.51 92 SER D CA 1
ATOM 7832 C C . SER D 1 52 ? -54.075 113.406 23.452 1.00 49.66 92 SER D C 1
ATOM 7833 O O . SER D 1 52 ? -54.657 113.647 22.399 1.00 46.43 92 SER D O 1
ATOM 7836 N N . GLY D 1 53 ? -54.716 113.128 24.586 1.00 44.92 93 GLY D N 1
ATOM 7837 C CA . GLY D 1 53 ? -56.161 112.967 24.620 1.00 49.42 93 GLY D CA 1
ATOM 7838 C C . GLY D 1 53 ? -56.631 111.552 24.300 1.00 50.07 93 GLY D C 1
ATOM 7839 O O . GLY D 1 53 ? -57.802 111.226 24.468 1.00 48.20 93 GLY D O 1
ATOM 7840 N N . LYS D 1 54 ? -55.714 110.701 23.852 1.00 44.82 94 LYS D N 1
ATOM 7841 C CA . LYS D 1 54 ? -56.070 109.334 23.470 1.00 45.24 94 LYS D CA 1
ATOM 7842 C C . LYS D 1 54 ? -55.028 108.349 23.975 1.00 39.69 94 LYS D C 1
ATOM 7843 O O . LYS D 1 54 ? -54.261 107.805 23.199 1.00 38.43 94 LYS D O 1
ATOM 7849 N N . PRO D 1 55 ? -54.991 108.119 25.289 1.00 40.68 95 PRO D N 1
ATOM 7850 C CA . PRO D 1 55 ? -54.028 107.151 25.828 1.00 42.47 95 PRO D CA 1
ATOM 7851 C C . PRO D 1 55 ? -54.381 105.710 25.438 1.00 45.79 95 PRO D C 1
ATOM 7852 O O . PRO D 1 55 ? -55.555 105.362 25.341 1.00 47.21 95 PRO D O 1
ATOM 7856 N N . ILE D 1 56 ? -53.375 104.874 25.215 1.00 44.73 96 ILE D N 1
ATOM 7857 C CA . ILE D 1 56 ? -53.640 103.463 24.953 1.00 41.66 96 ILE D CA 1
ATOM 7858 C C . ILE D 1 56 ? -53.880 102.690 26.243 1.00 36.16 96 ILE D C 1
ATOM 7859 O O . ILE D 1 56 ? -54.473 101.616 26.216 1.00 49.37 96 ILE D O 1
ATOM 7864 N N . TRP D 1 57 ? -53.427 103.240 27.370 1.00 35.08 97 TRP D N 1
ATOM 7865 C CA . TRP D 1 57 ? -53.610 102.596 28.683 1.00 39.42 97 TRP D CA 1
ATOM 7866 C C . TRP D 1 57 ? -54.839 103.089 29.440 1.00 46.44 97 TRP D C 1
ATOM 7867 O O . TRP D 1 57 ? -55.160 104.281 29.401 1.00 43.47 97 TRP D O 1
ATOM 7878 N N . ASP D 1 58 ? -55.499 102.179 30.159 1.00 39.89 98 ASP D N 1
ATOM 7879 C CA . ASP D 1 58 ? -56.607 102.544 31.033 1.00 37.42 98 ASP D CA 1
ATOM 7880 C C . ASP D 1 58 ? -56.148 102.664 32.483 1.00 43.05 98 ASP D C 1
ATOM 7881 O O . ASP D 1 58 ? -56.254 103.723 33.118 1.00 40.90 98 ASP D O 1
ATOM 7886 N N . VAL D 1 59 ? -55.645 101.552 33.003 1.00 40.56 99 VAL D N 1
ATOM 7887 C CA . VAL D 1 59 ? -55.312 101.449 34.415 1.00 40.21 99 VAL D CA 1
ATOM 7888 C C . VAL D 1 59 ? -53.821 101.288 34.622 1.00 38.30 99 VAL D C 1
ATOM 7889 O O . VAL D 1 59 ? -53.169 100.456 33.986 1.00 43.74 99 VAL D O 1
ATOM 7893 N N . VAL D 1 60 ? -53.281 102.094 35.519 1.00 39.60 100 VAL D N 1
ATOM 7894 C CA . VAL D 1 60 ? -51.863 102.061 35.762 1.00 42.45 100 VAL D CA 1
ATOM 7895 C C . VAL D 1 60 ? -51.612 101.692 37.215 1.00 39.70 100 VAL D C 1
ATOM 7896 O O . VAL D 1 60 ? -52.198 102.278 38.099 1.00 39.91 100 VAL D O 1
ATOM 7900 N N . ASP D 1 61 ? -50.754 100.697 37.425 1.00 43.84 101 ASP D N 1
ATOM 7901 C CA . ASP D 1 61 ? -50.206 100.358 38.733 1.00 44.54 101 ASP D CA 1
ATOM 7902 C C . ASP D 1 61 ? -48.829 101.009 38.845 1.00 42.37 101 ASP D C 1
ATOM 7903 O O . ASP D 1 61 ? -47.881 100.612 38.170 1.00 42.43 101 ASP D O 1
ATOM 7908 N N . THR D 1 62 ? -48.707 102.010 39.698 1.00 38.99 102 THR D N 1
ATOM 7909 C CA . THR D 1 62 ? -47.463 102.774 39.765 1.00 43.23 102 THR D CA 1
ATOM 7910 C C . THR D 1 62 ? -47.210 103.207 41.225 1.00 39.03 102 THR D C 1
ATOM 7911 O O . THR D 1 62 ? -48.162 103.274 42.005 1.00 37.70 102 THR D O 1
ATOM 7915 N N . PRO D 1 63 ? -45.937 103.466 41.611 1.00 41.69 103 PRO D N 1
ATOM 7916 C CA . PRO D 1 63 ? -45.698 103.980 42.971 1.00 43.22 103 PRO D CA 1
ATOM 7917 C C . PRO D 1 63 ? -46.615 105.168 43.280 1.00 49.12 103 PRO D C 1
ATOM 7918 O O . PRO D 1 63 ? -46.844 106.044 42.440 1.00 39.94 103 PRO D O 1
ATOM 7922 N N . THR D 1 64 ? -47.145 105.171 44.493 1.00 51.08 104 THR D N 1
ATOM 7923 C CA . THR D 1 64 ? -48.266 106.029 44.859 1.00 52.51 104 THR D CA 1
ATOM 7924 C C . THR D 1 64 ? -48.015 107.520 44.615 1.00 42.01 104 THR D C 1
ATOM 7925 O O . THR D 1 64 ? -48.924 108.260 44.244 1.00 42.53 104 THR D O 1
ATOM 7929 N N . GLY D 1 65 ? -46.777 107.949 44.805 1.00 36.41 105 GLY D N 1
ATOM 7930 C CA . GLY D 1 65 ? -46.413 109.328 44.555 1.00 40.58 105 GLY D CA 1
ATOM 7931 C C . GLY D 1 65 ? -46.760 109.805 43.159 1.00 46.12 105 GLY D C 1
ATOM 7932 O O . GLY D 1 65 ? -47.132 110.966 42.984 1.00 40.16 105 GLY D O 1
ATOM 7933 N N . TYR D 1 66 ? -46.637 108.929 42.161 1.00 37.88 106 TYR D N 1
ATOM 7934 C CA . TYR D 1 66 ? -46.984 109.324 40.787 1.00 43.45 106 TYR D CA 1
ATOM 7935 C C . TYR D 1 66 ? -48.477 109.542 40.610 1.00 50.75 106 TYR D C 1
ATOM 7936 O O . TYR D 1 66 ? -48.883 110.461 39.892 1.00 43.46 106 TYR D O 1
ATOM 7945 N N . CYS D 1 67 ? -49.288 108.702 41.257 1.00 38.95 107 CYS D N 1
ATOM 7946 C CA . CYS D 1 67 ? -50.728 108.893 41.214 1.00 38.99 107 CYS D CA 1
ATOM 7947 C C . CYS D 1 67 ? -51.094 110.258 41.769 1.00 42.05 107 CYS D C 1
ATOM 7948 O O . CYS D 1 67 ? -51.907 110.968 41.182 1.00 42.48 107 CYS D O 1
ATOM 7951 N N . LEU D 1 68 ? -50.494 110.628 42.901 1.00 41.49 108 LEU D N 1
ATOM 7952 C CA . LEU D 1 68 ? -50.765 111.934 43.503 1.00 45.54 108 LEU D CA 1
ATOM 7953 C C . LEU D 1 68 ? -50.310 113.080 42.596 1.00 51.21 108 LEU D C 1
ATOM 7954 O O . LEU D 1 68 ? -51.028 114.062 42.410 1.00 48.73 108 LEU D O 1
ATOM 7959 N N . ARG D 1 69 ? -49.101 112.968 42.059 1.00 43.42 109 ARG D N 1
ATOM 7960 C CA . ARG D 1 69 ? -48.574 114.018 41.211 1.00 47.45 109 ARG D CA 1
ATOM 7961 C C . ARG D 1 69 ? -49.499 114.134 39.994 1.00 51.06 109 ARG D C 1
ATOM 7962 O O . ARG D 1 69 ? -49.864 115.229 39.572 1.00 47.50 109 ARG D O 1
ATOM 7970 N N . GLY D 1 70 ? -49.895 112.983 39.462 1.00 40.59 110 GLY D N 1
ATOM 7971 C CA . GLY D 1 70 ? -50.773 112.921 38.312 1.00 41.08 110 GLY D CA 1
ATOM 7972 C C . GLY D 1 70 ? -52.126 113.565 38.556 1.00 47.94 110 GLY D C 1
ATOM 7973 O O . GLY D 1 70 ? -52.601 114.348 37.730 1.00 51.21 110 GLY D O 1
ATOM 7974 N N . GLY D 1 71 ? -52.750 113.220 39.679 1.00 46.78 111 GLY D N 1
ATOM 7975 C CA . GLY D 1 71 ? -54.003 113.826 40.071 1.00 46.40 111 GLY D CA 1
ATOM 7976 C C . GLY D 1 71 ? -53.865 115.335 40.206 1.00 52.36 111 GLY D C 1
ATOM 7977 O O . GLY D 1 71 ? -54.743 116.078 39.780 1.00 53.73 111 GLY D O 1
ATOM 7978 N N . GLU D 1 72 ? -52.756 115.788 40.787 1.00 51.06 112 GLU D N 1
ATOM 7979 C CA . GLU D 1 72 ? -52.558 117.215 41.057 1.00 52.74 112 GLU D CA 1
ATOM 7980 C C . GLU D 1 72 ? -52.346 117.997 39.768 1.00 55.33 112 GLU D C 1
ATOM 7981 O O . GLU D 1 72 ? -52.605 119.195 39.721 1.00 63.91 112 GLU D O 1
ATOM 7987 N N . GLN D 1 73 ? -51.862 117.311 38.733 1.00 47.59 113 GLN D N 1
ATOM 7988 C CA . GLN D 1 73 ? -51.609 117.919 37.423 1.00 50.49 113 GLN D CA 1
ATOM 7989 C C . GLN D 1 73 ? -52.729 117.629 36.411 1.00 45.03 113 GLN D C 1
ATOM 7990 O O . GLN D 1 73 ? -52.617 117.959 35.244 1.00 46.70 113 GLN D O 1
ATOM 7996 N N . GLY D 1 74 ? -53.802 116.998 36.867 1.00 46.77 114 GLY D N 1
ATOM 7997 C CA . GLY D 1 74 ? -54.961 116.771 36.031 1.00 53.25 114 GLY D CA 1
ATOM 7998 C C . GLY D 1 74 ? -54.800 115.665 35.004 1.00 51.40 114 GLY D C 1
ATOM 7999 O O . GLY D 1 74 ? -55.515 115.648 34.004 1.00 49.74 114 GLY D O 1
ATOM 8000 N N . LEU D 1 75 ? -53.879 114.737 35.252 1.00 48.53 115 LEU D N 1
ATOM 8001 C CA . LEU D 1 75 ? -53.599 113.666 34.293 1.00 46.35 115 LEU D CA 1
ATOM 8002 C C . LEU D 1 75 ? -54.394 112.403 34.630 1.00 47.36 115 LEU D C 1
ATOM 8003 O O . LEU D 1 75 ? -54.566 111.509 33.792 1.00 49.44 115 LEU D O 1
ATOM 8008 N N . ILE D 1 76 ? -54.887 112.348 35.864 1.00 40.47 116 ILE D N 1
ATOM 8009 C CA . ILE D 1 76 ? -55.484 111.150 36.414 1.00 37.83 116 ILE D CA 1
ATOM 8010 C C . ILE D 1 76 ? -56.933 111.422 36.816 1.00 44.44 116 ILE D C 1
ATOM 8011 O O . ILE D 1 76 ? -57.247 112.472 37.371 1.00 48.55 116 ILE D O 1
ATOM 8016 N N . GLU D 1 77 ? -57.799 110.451 36.569 1.00 47.99 117 GLU D N 1
ATOM 8017 C CA . GLU D 1 77 ? -59.216 110.547 36.914 1.00 51.12 117 GLU D CA 1
ATOM 8018 C C . GLU D 1 77 ? -59.473 110.650 38.427 1.00 57.21 117 GLU D C 1
ATOM 8019 O O . GLU D 1 77 ? -58.897 109.905 39.227 1.00 53.25 117 GLU D O 1
ATOM 8025 N N . LYS D 1 78 ? -60.339 111.578 38.818 1.00 58.28 118 LYS D N 1
ATOM 8026 C CA . LYS D 1 78 ? -60.817 111.621 40.189 1.00 59.62 118 LYS D CA 1
ATOM 8027 C C . LYS D 1 78 ? -61.816 110.479 40.375 1.00 55.98 118 LYS D C 1
ATOM 8028 O O . LYS D 1 78 ? -62.797 110.376 39.643 1.00 56.45 118 LYS D O 1
ATOM 8034 N N . LEU D 1 79 ? -61.553 109.608 41.340 1.00 52.07 119 LEU D N 1
ATOM 8035 C CA . LEU D 1 79 ? -62.387 108.425 41.537 1.00 51.59 119 LEU D CA 1
ATOM 8036 C C . LEU D 1 79 ? -63.680 108.714 42.303 1.00 58.51 119 LEU D C 1
ATOM 8037 O O . LEU D 1 79 ? -63.681 109.410 43.327 1.00 57.76 119 LEU D O 1
ATOM 8042 N N . ASP D 1 80 ? -64.780 108.194 41.772 1.00 54.01 120 ASP D N 1
ATOM 8043 C CA . ASP D 1 80 ? -66.064 108.242 42.445 1.00 59.20 120 ASP D CA 1
ATOM 8044 C C . ASP D 1 80 ? -66.201 106.970 43.265 1.00 60.71 120 ASP D C 1
ATOM 8045 O O . ASP D 1 80 ? -66.598 105.927 42.744 1.00 64.47 120 ASP D O 1
ATOM 8050 N N . PHE D 1 81 ? -65.865 107.059 44.550 1.00 58.29 121 PHE D N 1
ATOM 8051 C CA . PHE D 1 81 ? -65.767 105.872 45.395 1.00 58.49 121 PHE D CA 1
ATOM 8052 C C . PHE D 1 81 ? -67.093 105.181 45.691 1.00 58.24 121 PHE D C 1
ATOM 8053 O O . PHE D 1 81 ? -67.103 104.029 46.113 1.00 61.95 121 PHE D O 1
ATOM 8061 N N . SER D 1 82 ? -68.204 105.871 45.456 1.00 58.22 122 SER D N 1
ATOM 8062 C CA . SER D 1 82 ? -69.515 105.251 45.633 1.00 68.79 122 SER D CA 1
ATOM 8063 C C . SER D 1 82 ? -69.774 104.236 44.519 1.00 71.07 122 SER D C 1
ATOM 8064 O O . SER D 1 82 ? -70.770 103.507 44.548 1.00 72.81 122 SER D O 1
ATOM 8067 N N . LYS D 1 83 ? -68.880 104.203 43.532 1.00 59.95 123 LYS D N 1
ATOM 8068 C CA . LYS D 1 83 ? -68.934 103.180 42.491 1.00 61.49 123 LYS D CA 1
ATOM 8069 C C . LYS D 1 83 ? -67.809 102.153 42.655 1.00 62.48 123 LYS D C 1
ATOM 8070 O O . LYS D 1 83 ? -67.626 101.276 41.812 1.00 69.20 123 LYS D O 1
ATOM 8076 N N . ILE D 1 84 ? -67.060 102.264 43.749 1.00 53.59 124 ILE D N 1
ATOM 8077 C CA . ILE D 1 84 ? -65.996 101.313 44.051 1.00 45.28 124 ILE D CA 1
ATOM 8078 C C . ILE D 1 84 ? -66.060 100.901 45.533 1.00 50.96 124 ILE D C 1
ATOM 8079 O O . ILE D 1 84 ? -65.190 101.266 46.327 1.00 49.17 124 ILE D O 1
ATOM 8084 N N . PRO D 1 85 ? -67.089 100.118 45.904 1.00 47.65 125 PRO D N 1
ATOM 8085 C CA . PRO D 1 85 ? -67.351 99.793 47.315 1.00 50.32 125 PRO D CA 1
ATOM 8086 C C . PRO D 1 85 ? -66.169 99.129 48.022 1.00 52.49 125 PRO D C 1
ATOM 8087 O O . PRO D 1 85 ? -65.954 99.397 49.202 1.00 50.53 125 PRO D O 1
ATOM 8091 N N . ASN D 1 86 ? -65.417 98.273 47.338 1.00 49.42 126 ASN D N 1
ATOM 8092 C CA . ASN D 1 86 ? -64.290 97.628 48.008 1.00 50.63 126 ASN D CA 1
ATOM 8093 C C . ASN D 1 86 ? -63.239 98.646 48.437 1.00 49.22 126 ASN D C 1
ATOM 8094 O O . ASN D 1 86 ? -62.626 98.504 49.488 1.00 51.14 126 ASN D O 1
ATOM 8099 N N . ALA D 1 87 ? -63.037 99.675 47.624 1.00 44.50 127 ALA D N 1
ATOM 8100 C CA . ALA D 1 87 ? -62.065 100.707 47.952 1.00 42.05 127 ALA D CA 1
ATOM 8101 C C . ALA D 1 87 ? -62.642 101.671 48.987 1.00 50.02 127 ALA D C 1
ATOM 8102 O O . ALA D 1 87 ? -61.950 102.082 49.922 1.00 48.00 127 ALA D O 1
ATOM 8104 N N . ALA D 1 88 ? -63.917 102.024 48.829 1.00 47.70 128 ALA D N 1
ATOM 8105 C CA . ALA D 1 88 ? -64.548 102.953 49.762 1.00 50.96 128 ALA D CA 1
ATOM 8106 C C . ALA D 1 88 ? -64.556 102.376 51.180 1.00 53.11 128 ALA D C 1
ATOM 8107 O O . ALA D 1 88 ? -64.565 103.119 52.170 1.00 56.98 128 ALA D O 1
ATOM 8109 N N . ALA D 1 89 ? -64.540 101.049 51.271 1.00 52.32 129 ALA D N 1
ATOM 8110 C CA . ALA D 1 89 ? -64.531 100.372 52.562 1.00 54.15 129 ALA D CA 1
ATOM 8111 C C . ALA D 1 89 ? -63.123 100.241 53.126 1.00 56.25 129 ALA D C 1
ATOM 8112 O O . ALA D 1 89 ? -62.948 99.784 54.252 1.00 59.81 129 ALA D O 1
ATOM 8122 N N . PRO D 1 91 ? -59.676 102.026 54.651 1.00 51.19 131 PRO D N 1
ATOM 8123 C CA . PRO D 1 91 ? -59.512 103.225 55.483 1.00 52.21 131 PRO D CA 1
ATOM 8124 C C . PRO D 1 91 ? -58.951 104.352 54.635 1.00 52.91 131 PRO D C 1
ATOM 8125 O O . PRO D 1 91 ? -58.254 104.075 53.645 1.00 53.69 131 PRO D O 1
ATOM 8129 N N . GLU D 1 92 ? -59.263 105.593 55.001 1.00 49.10 132 GLU D N 1
ATOM 8130 C CA . GLU D 1 92 ? -58.891 106.756 54.192 1.00 57.61 132 GLU D CA 1
ATOM 8131 C C . GLU D 1 92 ? -57.395 106.840 53.900 1.00 44.83 132 GLU D C 1
ATOM 8132 O O . GLU D 1 92 ? -56.983 107.274 52.832 1.00 46.23 132 GLU D O 1
ATOM 8138 N N . ALA D 1 93 ? -56.580 106.416 54.852 1.00 45.61 133 ALA D N 1
ATOM 8139 C CA . ALA D 1 93 ? -55.133 106.468 54.682 1.00 45.09 133 ALA D CA 1
ATOM 8140 C C . ALA D 1 93 ? -54.620 105.608 53.527 1.00 50.89 133 ALA D C 1
ATOM 8141 O O . ALA D 1 93 ? -53.468 105.745 53.129 1.00 56.96 133 ALA D O 1
ATOM 8143 N N . TYR D 1 94 ? -55.461 104.720 52.996 1.00 46.71 134 TYR D N 1
ATOM 8144 C CA . TYR D 1 94 ? -55.021 103.784 51.952 1.00 47.18 134 TYR D CA 1
ATOM 8145 C C . TYR D 1 94 ? -55.455 104.212 50.543 1.00 52.26 134 TYR D C 1
ATOM 8146 O O . TYR D 1 94 ? -55.256 103.483 49.569 1.00 48.73 134 TYR D O 1
ATOM 8155 N N . ARG D 1 95 ? -56.058 105.391 50.438 1.00 51.13 135 ARG D N 1
ATOM 8156 C CA . ARG D 1 95 ? -56.464 105.895 49.136 1.00 48.45 135 ARG D CA 1
ATOM 8157 C C . ARG D 1 95 ? -56.325 107.397 49.061 1.00 53.42 135 ARG D C 1
ATOM 8158 O O . ARG D 1 95 ? -56.169 108.075 50.077 1.00 48.05 135 ARG D O 1
ATOM 8166 N N . SER D 1 96 ? -56.366 107.903 47.839 1.00 47.53 136 SER D N 1
ATOM 8167 C CA . SER D 1 96 ? -56.353 109.333 47.595 1.00 52.88 136 SER D CA 1
ATOM 8168 C C . SER D 1 96 ? -57.588 109.612 46.747 1.00 49.66 136 SER D C 1
ATOM 8169 O O . SER D 1 96 ? -58.325 108.685 46.408 1.00 44.82 136 SER D O 1
ATOM 8172 N N . PRO D 1 97 ? -57.824 110.886 46.401 1.00 49.98 137 PRO D N 1
ATOM 8173 C CA . PRO D 1 97 ? -58.923 111.200 45.477 1.00 50.56 137 PRO D CA 1
ATOM 8174 C C . PRO D 1 97 ? -58.714 110.568 44.086 1.00 49.17 137 PRO D C 1
ATOM 8175 O O . PRO D 1 97 ? -59.650 110.514 43.294 1.00 47.49 137 PRO D O 1
ATOM 8179 N N . TYR D 1 98 ? -57.504 110.092 43.809 1.00 44.64 138 TYR D N 1
ATOM 8180 C CA . TYR D 1 98 ? -57.130 109.670 42.462 1.00 44.59 138 TYR D CA 1
ATOM 8181 C C . TYR D 1 98 ? -56.724 108.207 42.375 1.00 43.68 138 TYR D C 1
ATOM 8182 O O . TYR D 1 98 ? -56.436 107.713 41.289 1.00 47.36 138 TYR D O 1
ATOM 8191 N N . SER D 1 99 ? -56.680 107.506 43.502 1.00 43.40 139 SER D N 1
ATOM 8192 C CA . SER D 1 99 ? -55.978 106.228 43.516 1.00 42.61 139 SER D CA 1
ATOM 8193 C C . SER D 1 99 ? -56.309 105.375 44.735 1.00 45.68 139 SER D C 1
ATOM 8194 O O . SER D 1 99 ? -56.827 105.877 45.731 1.00 40.30 139 SER D O 1
ATOM 8197 N N . VAL D 1 100 ? -56.009 104.080 44.641 1.00 44.00 140 VAL D N 1
ATOM 8198 C CA A VAL D 1 100 ? -56.175 103.167 45.766 0.63 42.73 140 VAL D CA 1
ATOM 8199 C CA B VAL D 1 100 ? -56.175 103.175 45.767 0.37 42.74 140 VAL D CA 1
ATOM 8200 C C . VAL D 1 100 ? -54.936 102.299 45.922 1.00 39.94 140 VAL D C 1
ATOM 8201 O O . VAL D 1 100 ? -54.382 101.816 44.933 1.00 41.08 140 VAL D O 1
ATOM 8208 N N . SER D 1 101 ? -54.502 102.113 47.163 1.00 38.39 141 SER D N 1
ATOM 8209 C CA . SER D 1 101 ? -53.345 101.271 47.464 1.00 41.71 141 SER D CA 1
ATOM 8210 C C . SER D 1 101 ? -53.556 99.874 46.903 1.00 43.15 141 SER D C 1
ATOM 8211 O O . SER D 1 101 ? -54.593 99.254 47.140 1.00 43.92 141 SER D O 1
ATOM 8214 N N . TYR D 1 102 ? -52.553 99.366 46.199 1.00 39.52 142 TYR D N 1
ATOM 8215 C CA . TYR D 1 102 ? -52.667 98.082 45.520 1.00 42.59 142 TYR D CA 1
ATOM 8216 C C . TYR D 1 102 ? -51.820 96.996 46.190 1.00 39.62 142 TYR D C 1
ATOM 8217 O O . TYR D 1 102 ? -52.251 95.839 46.310 1.00 36.21 142 TYR D O 1
ATOM 8226 N N . GLU D 1 103 ? -50.620 97.374 46.627 1.00 38.88 143 GLU D N 1
ATOM 8227 C CA . GLU D 1 103 ? -49.719 96.457 47.339 1.00 38.01 143 GLU D CA 1
ATOM 8228 C C . GLU D 1 103 ? -48.573 97.217 47.973 1.00 38.13 143 GLU D C 1
ATOM 8229 O O . GLU D 1 103 ? -48.222 98.306 47.512 1.00 42.76 143 GLU D O 1
ATOM 8235 N N . PHE D 1 104 ? -47.988 96.618 49.008 1.00 35.61 144 PHE D N 1
ATOM 8236 C CA . PHE D 1 104 ? -46.916 97.235 49.796 1.00 38.62 144 PHE D CA 1
ATOM 8237 C C . PHE D 1 104 ? -45.586 96.500 49.569 1.00 43.85 144 PHE D C 1
ATOM 8238 O O . PHE D 1 104 ? -45.536 95.262 49.544 1.00 40.50 144 PHE D O 1
ATOM 8246 N N . TYR D 1 105 ? -44.520 97.269 49.388 1.00 40.20 145 TYR D N 1
ATOM 8247 C CA . TYR D 1 105 ? -43.171 96.708 49.299 1.00 35.77 145 TYR D CA 1
ATOM 8248 C C . TYR D 1 105 ? -42.172 97.516 50.126 1.00 44.01 145 TYR D C 1
ATOM 8249 O O . TYR D 1 105 ? -42.428 98.673 50.484 1.00 40.30 145 TYR D O 1
ATOM 8258 N N . SER D 1 106 ? -41.035 96.900 50.433 1.00 38.51 146 SER D N 1
ATOM 8259 C CA . SER D 1 106 ? -40.032 97.556 51.263 1.00 34.52 146 SER D CA 1
ATOM 8260 C C . SER D 1 106 ? -38.664 97.632 50.600 1.00 39.83 146 SER D C 1
ATOM 8261 O O . SER D 1 106 ? -38.270 96.733 49.853 1.00 39.32 146 SER D O 1
ATOM 8264 N N . SER D 1 107 ? -37.964 98.734 50.845 1.00 33.03 147 SER D N 1
ATOM 8265 C CA . SER D 1 107 ? -36.532 98.803 50.577 1.00 35.53 147 SER D CA 1
ATOM 8266 C C . SER D 1 107 ? -35.898 98.433 51.900 1.00 38.29 147 SER D C 1
ATOM 8267 O O . SER D 1 107 ? -36.189 99.062 52.905 1.00 38.81 147 SER D O 1
ATOM 8270 N N . VAL D 1 108 ? -35.063 97.398 51.905 1.00 29.20 148 VAL D N 1
ATOM 8271 C CA . VAL D 1 108 ? -34.533 96.869 53.146 1.00 33.44 148 VAL D CA 1
ATOM 8272 C C . VAL D 1 108 ? -33.014 96.730 53.130 1.00 37.01 148 VAL D C 1
ATOM 8273 O O . VAL D 1 108 ? -32.381 96.698 52.064 1.00 38.49 148 VAL D O 1
ATOM 8277 N N . LEU D 1 109 ? -32.446 96.614 54.326 1.00 36.27 149 LEU D N 1
ATOM 8278 C CA . LEU D 1 109 ? -31.037 96.299 54.480 1.00 42.74 149 LEU D CA 1
ATOM 8279 C C . LEU D 1 109 ? -30.834 94.786 54.316 1.00 44.98 149 LEU D C 1
ATOM 8280 O O . LEU D 1 109 ? -31.130 94.012 55.220 1.00 41.45 149 LEU D O 1
ATOM 8285 N N . ALA D 1 110 ? -30.360 94.371 53.147 1.00 43.20 150 ALA D N 1
ATOM 8286 C CA . ALA D 1 110 ? -30.050 92.959 52.908 1.00 41.41 150 ALA D CA 1
ATOM 8287 C C . ALA D 1 110 ? -28.565 92.701 53.162 1.00 50.68 150 ALA D C 1
ATOM 8288 O O . ALA D 1 110 ? -27.745 93.618 53.045 1.00 48.19 150 ALA D O 1
ATOM 8290 N N . TYR D 1 111 ? -28.214 91.460 53.491 1.00 41.85 151 TYR D N 1
ATOM 8291 C CA . TYR D 1 111 ? -26.827 91.129 53.793 1.00 44.23 151 TYR D CA 1
ATOM 8292 C C . TYR D 1 111 ? -26.516 89.651 53.555 1.00 49.43 151 TYR D C 1
ATOM 8293 O O . TYR D 1 111 ? -27.414 88.830 53.401 1.00 41.68 151 TYR D O 1
ATOM 8302 N N . SER D 1 112 ? -25.229 89.322 53.571 1.00 49.41 152 SER D N 1
ATOM 8303 C CA . SER D 1 112 ? -24.772 87.961 53.372 1.00 49.54 152 SER D CA 1
ATOM 8304 C C . SER D 1 112 ? -24.667 87.226 54.694 1.00 54.18 152 SER D C 1
ATOM 8305 O O . SER D 1 112 ? -24.000 87.705 55.614 1.00 51.11 152 SER D O 1
ATOM 8308 N N . GLN D 1 113 ? -25.305 86.057 54.786 1.00 53.37 153 GLN D N 1
ATOM 8309 C CA . GLN D 1 113 ? -25.207 85.236 55.995 1.00 56.92 153 GLN D CA 1
ATOM 8310 C C . GLN D 1 113 ? -23.867 84.534 56.040 1.00 56.63 153 GLN D C 1
ATOM 8311 O O . GLN D 1 113 ? -23.502 83.948 57.049 1.00 63.77 153 GLN D O 1
ATOM 8317 N N . LYS D 1 114 ? -23.144 84.565 54.930 1.00 58.08 154 LYS D N 1
ATOM 8318 C CA . LYS D 1 114 ? -21.816 83.976 54.902 1.00 58.34 154 LYS D CA 1
ATOM 8319 C C . LYS D 1 114 ? -20.854 84.959 55.567 1.00 53.77 154 LYS D C 1
ATOM 8320 O O . LYS D 1 114 ? -20.007 84.574 56.364 1.00 53.11 154 LYS D O 1
ATOM 8326 N N . THR D 1 115 ? -21.002 86.242 55.258 1.00 49.56 155 THR D N 1
ATOM 8327 C CA . THR D 1 115 ? -20.165 87.249 55.894 1.00 49.74 155 THR D CA 1
ATOM 8328 C C . THR D 1 115 ? -20.620 87.468 57.344 1.00 57.83 155 THR D C 1
ATOM 8329 O O . THR D 1 115 ? -19.797 87.654 58.258 1.00 54.44 155 THR D O 1
ATOM 8333 N N . PHE D 1 116 ? -21.935 87.413 57.550 1.00 50.58 156 PHE D N 1
ATOM 8334 C CA . PHE D 1 116 ? -22.520 87.680 58.856 1.00 53.28 156 PHE D CA 1
ATOM 8335 C C . PHE D 1 116 ? -23.381 86.521 59.362 1.00 57.29 156 PHE D C 1
ATOM 8336 O O . PHE D 1 116 ? -24.610 86.635 59.402 1.00 58.78 156 PHE D O 1
ATOM 8344 N N . PRO D 1 117 ? -22.742 85.398 59.746 1.00 54.88 157 PRO D N 1
ATOM 8345 C CA . PRO D 1 117 ? -23.500 84.266 60.289 1.00 67.18 157 PRO D CA 1
ATOM 8346 C C . PRO D 1 117 ? -24.072 84.612 61.668 1.00 73.34 157 PRO D C 1
ATOM 8347 O O . PRO D 1 117 ? -24.948 83.918 62.181 1.00 71.74 157 PRO D O 1
ATOM 8351 N N . LYS D 1 118 ? -23.572 85.699 62.242 1.00 76.11 158 LYS D N 1
ATOM 8352 C CA . LYS D 1 118 ? -23.996 86.177 63.549 1.00 76.45 158 LYS D CA 1
ATOM 8353 C C . LYS D 1 118 ? -23.809 87.688 63.545 1.00 73.96 158 LYS D C 1
ATOM 8354 O O . LYS D 1 118 ? -22.971 88.204 62.800 1.00 68.81 158 LYS D O 1
ATOM 8360 N N . ASP D 1 119 ? -24.578 88.396 64.367 1.00 74.96 159 ASP D N 1
ATOM 8361 C CA . ASP D 1 119 ? -24.444 89.849 64.492 1.00 71.22 159 ASP D CA 1
ATOM 8362 C C . ASP D 1 119 ? -24.410 90.535 63.122 1.00 67.65 159 ASP D C 1
ATOM 8363 O O . ASP D 1 119 ? -23.404 91.151 62.750 1.00 66.89 159 ASP D O 1
ATOM 8368 N N . ALA D 1 120 ? -25.503 90.419 62.371 1.00 59.31 160 ALA D N 1
ATOM 8369 C CA . ALA D 1 120 ? -25.608 91.085 61.082 1.00 52.28 160 ALA D CA 1
ATOM 8370 C C . ALA D 1 120 ? -25.878 92.564 61.293 1.00 51.50 160 ALA D C 1
ATOM 8371 O O . ALA D 1 120 ? -26.374 92.954 62.339 1.00 56.02 160 ALA D O 1
ATOM 8373 N N . PRO D 1 121 ? -25.552 93.394 60.294 1.00 52.04 161 PRO D N 1
ATOM 8374 C CA . PRO D 1 121 ? -25.969 94.790 60.395 1.00 51.36 161 PRO D CA 1
ATOM 8375 C C . PRO D 1 121 ? -27.496 94.833 60.495 1.00 56.57 161 PRO D C 1
ATOM 8376 O O . PRO D 1 121 ? -28.176 94.041 59.834 1.00 46.74 161 PRO D O 1
ATOM 8380 N N . ASN D 1 122 ? -28.023 95.733 61.321 1.00 49.31 162 ASN D N 1
ATOM 8381 C CA . ASN D 1 122 ? -29.441 95.712 61.648 1.00 48.97 162 ASN D CA 1
ATOM 8382 C C . ASN D 1 122 ? -30.125 97.076 61.540 1.00 52.65 162 ASN D C 1
ATOM 8383 O O . ASN D 1 122 ? -31.292 97.216 61.907 1.00 52.36 162 ASN D O 1
ATOM 8388 N N . SER D 1 123 ? -29.401 98.073 61.030 1.00 51.66 163 SER D N 1
ATOM 8389 C CA . SER D 1 123 ? -29.941 99.424 60.868 1.00 53.90 163 SER D CA 1
ATOM 8390 C C . SER D 1 123 ? -29.046 100.236 59.939 1.00 54.80 163 SER D C 1
ATOM 8391 O O . SER D 1 123 ? -27.927 99.824 59.637 1.00 50.71 163 SER D O 1
ATOM 8394 N N . TRP D 1 124 ? -29.511 101.407 59.510 1.00 52.75 164 TRP D N 1
ATOM 8395 C CA . TRP D 1 124 ? -28.693 102.232 58.611 1.00 46.86 164 TRP D CA 1
ATOM 8396 C C . TRP D 1 124 ? -27.457 102.796 59.307 1.00 44.06 164 TRP D C 1
ATOM 8397 O O . TRP D 1 124 ? -26.431 103.033 58.664 1.00 43.23 164 TRP D O 1
ATOM 8408 N N . VAL D 1 125 ? -27.535 102.966 60.627 1.00 44.48 165 VAL D N 1
ATOM 8409 C CA . VAL D 1 125 ? -26.364 103.368 61.381 1.00 45.33 165 VAL D CA 1
ATOM 8410 C C . VAL D 1 125 ? -25.294 102.282 61.249 1.00 50.22 165 VAL D C 1
ATOM 8411 O O . VAL D 1 125 ? -24.111 102.586 61.084 1.00 50.66 165 VAL D O 1
ATOM 8415 N N . ASP D 1 126 ? -25.712 101.016 61.305 1.00 48.09 166 ASP D N 1
ATOM 8416 C CA . ASP D 1 126 ? -24.785 99.899 61.097 1.00 48.92 166 ASP D CA 1
ATOM 8417 C C . ASP D 1 126 ? -24.198 99.953 59.670 1.00 44.51 166 ASP D C 1
ATOM 8418 O O . ASP D 1 126 ? -22.982 99.843 59.472 1.00 43.08 166 ASP D O 1
ATOM 8423 N N . PHE D 1 127 ? -25.071 100.131 58.683 1.00 41.08 167 PHE D N 1
ATOM 8424 C CA . PHE D 1 127 ? -24.655 100.192 57.278 1.00 39.83 167 PHE D CA 1
ATOM 8425 C C . PHE D 1 127 ? -23.566 101.256 57.041 1.00 44.54 167 PHE D C 1
ATOM 8426 O O . PHE D 1 127 ? -22.648 101.034 56.261 1.00 49.06 167 PHE D O 1
ATOM 8434 N N . TRP D 1 128 ? -23.666 102.396 57.728 1.00 38.67 168 TRP D N 1
ATOM 8435 C CA . TRP D 1 128 ? -22.716 103.488 57.549 1.00 43.64 168 TRP D CA 1
ATOM 8436 C C . TRP D 1 128 ? -21.403 103.281 58.313 1.00 52.34 168 TRP D C 1
ATOM 8437 O O . TRP D 1 128 ? -20.421 103.974 58.064 1.00 56.57 168 TRP D O 1
ATOM 8448 N N . ASP D 1 129 ? -21.391 102.327 59.238 1.00 51.66 169 ASP D N 1
ATOM 8449 C CA . ASP D 1 129 ? -20.221 102.093 60.082 1.00 56.45 169 ASP D CA 1
ATOM 8450 C C . ASP D 1 129 ? -19.363 100.990 59.481 1.00 57.46 169 ASP D C 1
ATOM 8451 O O . ASP D 1 129 ? -19.540 99.808 59.800 1.00 56.00 169 ASP D O 1
ATOM 8456 N N . VAL D 1 130 ? -18.433 101.383 58.612 1.00 51.67 170 VAL D N 1
ATOM 8457 C CA . VAL D 1 130 ? -17.647 100.421 57.854 1.00 49.61 170 VAL D CA 1
ATOM 8458 C C . VAL D 1 130 ? -16.612 99.737 58.732 1.00 53.81 170 VAL D C 1
ATOM 8459 O O . VAL D 1 130 ? -16.111 98.664 58.391 1.00 63.17 170 VAL D O 1
ATOM 8463 N N . LYS D 1 131 ? -16.304 100.363 59.865 1.00 53.91 171 LYS D N 1
ATOM 8464 C CA . LYS D 1 131 ? -15.328 99.830 60.804 1.00 63.25 171 LYS D CA 1
ATOM 8465 C C . LYS D 1 131 ? -15.940 98.700 61.611 1.00 66.04 171 LYS D C 1
ATOM 8466 O O . LYS D 1 131 ? -15.317 97.659 61.821 1.00 64.28 171 LYS D O 1
ATOM 8472 N N . LYS D 1 132 ? -17.165 98.912 62.070 1.00 60.38 172 LYS D N 1
ATOM 8473 C CA . LYS D 1 132 ? -17.812 97.944 62.937 1.00 59.28 172 LYS D CA 1
ATOM 8474 C C . LYS D 1 132 ? -18.379 96.807 62.093 1.00 63.51 172 LYS D C 1
ATOM 8475 O O . LYS D 1 132 ? -18.479 95.672 62.555 1.00 64.63 172 LYS D O 1
ATOM 8481 N N . PHE D 1 133 ? -18.735 97.118 60.849 1.00 58.37 173 PHE D N 1
ATOM 8482 C CA . PHE D 1 133 ? -19.298 96.127 59.932 1.00 53.66 173 PHE D CA 1
ATOM 8483 C C . PHE D 1 133 ? -18.594 96.152 58.570 1.00 55.27 173 PHE D C 1
ATOM 8484 O O . PHE D 1 133 ? -19.105 96.723 57.596 1.00 54.60 173 PHE D O 1
ATOM 8492 N N . PRO D 1 134 ? -17.406 95.528 58.503 1.00 56.23 174 PRO D N 1
ATOM 8493 C CA . PRO D 1 134 ? -16.596 95.481 57.279 1.00 54.22 174 PRO D CA 1
ATOM 8494 C C . PRO D 1 134 ? -17.311 94.719 56.159 1.00 56.88 174 PRO D C 1
ATOM 8495 O O . PRO D 1 134 ? -18.018 93.751 56.428 1.00 55.93 174 PRO D O 1
ATOM 8499 N N . GLY D 1 135 ? -17.139 95.169 54.920 1.00 54.61 175 GLY D N 1
ATOM 8500 C CA . GLY D 1 135 ? -17.718 94.480 53.787 1.00 50.00 175 GLY D CA 1
ATOM 8501 C C . GLY D 1 135 ? -18.115 95.408 52.660 1.00 48.39 175 GLY D C 1
ATOM 8502 O O . GLY D 1 135 ? -18.262 96.620 52.847 1.00 48.14 175 GLY D O 1
ATOM 8503 N N . ARG D 1 136 ? -18.291 94.830 51.479 1.00 46.63 176 ARG D N 1
ATOM 8504 C CA . ARG D 1 136 ? -18.637 95.607 50.305 1.00 51.98 176 ARG D CA 1
ATOM 8505 C C . ARG D 1 136 ? -20.118 95.929 50.327 1.00 48.70 176 ARG D C 1
ATOM 8506 O O . ARG D 1 136 ? -20.942 95.127 50.758 1.00 48.71 176 ARG D O 1
ATOM 8514 N N . ARG D 1 137 ? -20.439 97.126 49.867 1.00 42.54 177 ARG D N 1
ATOM 8515 C CA . ARG D 1 137 ? -21.776 97.671 50.003 1.00 40.40 177 ARG D CA 1
ATOM 8516 C C . ARG D 1 137 ? -22.273 98.165 48.664 1.00 42.63 177 ARG D C 1
ATOM 8517 O O . ARG D 1 137 ? -21.477 98.538 47.805 1.00 40.59 177 ARG D O 1
ATOM 8525 N N . ALA D 1 138 ? -23.592 98.188 48.506 1.00 41.25 178 ALA D N 1
ATOM 8526 C CA . ALA D 1 138 ? -24.225 98.786 47.338 1.00 41.11 178 ALA D CA 1
ATOM 8527 C C . ALA D 1 138 ? -25.476 99.512 47.787 1.00 35.28 178 ALA D C 1
ATOM 8528 O O . ALA D 1 138 ? -26.132 99.093 48.733 1.00 41.70 178 ALA D O 1
ATOM 8530 N N . LEU D 1 139 ? -25.775 100.622 47.129 1.00 36.77 179 LEU D N 1
ATOM 8531 C CA . LEU D 1 139 ? -27.049 101.304 47.305 1.00 40.33 179 LEU D CA 1
ATOM 8532 C C . LEU D 1 139 ? -27.663 101.470 45.920 1.00 42.05 179 LEU D C 1
ATOM 8533 O O . LEU D 1 139 ? -26.996 101.236 44.913 1.00 38.53 179 LEU D O 1
ATOM 8538 N N . ARG D 1 140 ? -28.928 101.870 45.873 1.00 45.13 180 ARG D N 1
ATOM 8539 C CA . ARG D 1 140 ? -29.580 102.178 44.614 1.00 42.52 180 ARG D CA 1
ATOM 8540 C C . ARG D 1 140 ? -29.105 103.507 44.029 1.00 48.46 180 ARG D C 1
ATOM 8541 O O . ARG D 1 140 ? -28.915 104.495 44.751 1.00 41.87 180 ARG D O 1
ATOM 8549 N N . ASN D 1 141 ? -28.933 103.526 42.708 1.00 43.08 181 ASN D N 1
ATOM 8550 C CA . ASN D 1 141 ? -28.698 104.764 41.989 1.00 37.37 181 ASN D CA 1
ATOM 8551 C C . ASN D 1 141 ? -30.016 105.526 41.780 1.00 46.76 181 ASN D C 1
ATOM 8552 O O . ASN D 1 141 ? -30.520 105.623 40.662 1.00 46.69 181 ASN D O 1
ATOM 8557 N N . HIS D 1 142 ? -30.549 106.077 42.869 1.00 44.00 182 HIS D N 1
ATOM 8558 C CA . HIS D 1 142 ? -31.790 106.840 42.858 1.00 43.08 182 HIS D CA 1
ATOM 8559 C C . HIS D 1 142 ? -32.011 107.386 44.241 1.00 40.04 182 HIS D C 1
ATOM 8560 O O . HIS D 1 142 ? -31.643 106.722 45.232 1.00 40.50 182 HIS D O 1
ATOM 8567 N N . PRO D 1 143 ? -32.590 108.581 44.369 1.00 44.99 183 PRO D N 1
ATOM 8568 C CA . PRO D 1 143 ? -32.694 109.168 45.710 1.00 44.45 183 PRO D CA 1
ATOM 8569 C C . PRO D 1 143 ? -33.842 108.580 46.548 1.00 44.57 183 PRO D C 1
ATOM 8570 O O . PRO D 1 143 ? -33.819 108.699 47.771 1.00 45.97 183 PRO D O 1
ATOM 8574 N N . ILE D 1 144 ? -34.824 107.963 45.901 1.00 45.09 184 ILE D N 1
ATOM 8575 C CA . ILE D 1 144 ? -35.996 107.442 46.605 1.00 41.52 184 ILE D CA 1
ATOM 8576 C C . ILE D 1 144 ? -35.628 106.291 47.533 1.00 42.72 184 ILE D C 1
ATOM 8577 O O . ILE D 1 144 ? -35.053 105.301 47.088 1.00 39.09 184 ILE D O 1
ATOM 8582 N N . ALA D 1 145 ? -35.957 106.458 48.822 1.00 40.08 185 ALA D N 1
ATOM 8583 C CA . ALA D 1 145 ? -35.627 105.530 49.910 1.00 37.14 185 ALA D CA 1
ATOM 8584 C C . ALA D 1 145 ? -34.174 105.686 50.349 1.00 38.27 185 ALA D C 1
ATOM 8585 O O . ALA D 1 145 ? -33.851 105.602 51.536 1.00 43.10 185 ALA D O 1
ATOM 8587 N N . THR D 1 146 ? -33.301 105.932 49.387 1.00 38.37 186 THR D N 1
ATOM 8588 C CA . THR D 1 146 ? -31.897 106.178 49.683 1.00 35.56 186 THR D CA 1
ATOM 8589 C C . THR D 1 146 ? -31.701 107.383 50.616 1.00 39.74 186 THR D C 1
ATOM 8590 O O . THR D 1 146 ? -30.940 107.308 51.584 1.00 41.87 186 THR D O 1
ATOM 8594 N N . LEU D 1 147 ? -32.387 108.488 50.342 1.00 35.95 187 LEU D N 1
ATOM 8595 C CA . LEU D 1 147 ? -32.269 109.661 51.217 1.00 39.16 187 LEU D CA 1
ATOM 8596 C C . LEU D 1 147 ? -32.795 109.339 52.626 1.00 41.76 187 LEU D C 1
ATOM 8597 O O . LEU D 1 147 ? -32.179 109.711 53.630 1.00 38.34 187 LEU D O 1
ATOM 8602 N N . GLU D 1 148 ? -33.930 108.643 52.696 1.00 38.10 188 GLU D N 1
ATOM 8603 C CA . GLU D 1 148 ? -34.489 108.260 53.996 1.00 37.00 188 GLU D CA 1
ATOM 8604 C C . GLU D 1 148 ? -33.493 107.435 54.808 1.00 40.14 188 GLU D C 1
ATOM 8605 O O . GLU D 1 148 ? -33.331 107.647 56.007 1.00 42.32 188 GLU D O 1
ATOM 8611 N N . ALA D 1 149 ? -32.814 106.499 54.151 1.00 43.17 189 ALA D N 1
ATOM 8612 C CA . ALA D 1 149 ? -31.841 105.659 54.843 1.00 43.73 189 ALA D CA 1
ATOM 8613 C C . ALA D 1 149 ? -30.657 106.477 55.355 1.00 40.08 189 ALA D C 1
ATOM 8614 O O . ALA D 1 149 ? -30.191 106.274 56.474 1.00 37.40 189 ALA D O 1
ATOM 8616 N N . ALA D 1 150 ? -30.161 107.386 54.519 1.00 41.42 190 ALA D N 1
ATOM 8617 C CA . ALA D 1 150 ? -29.045 108.253 54.901 1.00 44.87 190 ALA D CA 1
ATOM 8618 C C . ALA D 1 150 ? -29.401 109.061 56.160 1.00 40.66 190 ALA D C 1
ATOM 8619 O O . ALA D 1 150 ? -28.600 109.183 57.091 1.00 46.31 190 ALA D O 1
ATOM 8621 N N . LEU D 1 151 ? -30.619 109.587 56.199 1.00 40.42 191 LEU D N 1
ATOM 8622 C CA . LEU D 1 151 ? -31.062 110.362 57.361 1.00 40.13 191 LEU D CA 1
ATOM 8623 C C . LEU D 1 151 ? -31.156 109.499 58.619 1.00 39.21 191 LEU D C 1
ATOM 8624 O O . LEU D 1 151 ? -30.762 109.922 59.707 1.00 39.22 191 LEU D O 1
ATOM 8637 N N . ALA D 1 153 ? -29.382 106.827 59.136 1.00 49.33 193 ALA D N 1
ATOM 8638 C CA . ALA D 1 153 ? -27.990 106.540 59.485 1.00 49.39 193 ALA D CA 1
ATOM 8639 C C . ALA D 1 153 ? -27.396 107.690 60.285 1.00 49.82 193 ALA D C 1
ATOM 8640 O O . ALA D 1 153 ? -26.453 107.499 61.052 1.00 50.77 193 ALA D O 1
ATOM 8642 N N . ASP D 1 154 ? -27.938 108.884 60.083 1.00 42.14 194 ASP D N 1
ATOM 8643 C CA . ASP D 1 154 ? -27.441 110.052 60.787 1.00 48.37 194 ASP D CA 1
ATOM 8644 C C . ASP D 1 154 ? -28.221 110.249 62.070 1.00 51.74 194 ASP D C 1
ATOM 8645 O O . ASP D 1 154 ? -28.144 111.305 62.699 1.00 54.18 194 ASP D O 1
ATOM 8650 N N . GLY D 1 155 ? -28.996 109.236 62.441 1.00 51.24 195 GLY D N 1
ATOM 8651 C CA . GLY D 1 155 ? -29.648 109.223 63.738 1.00 49.78 195 GLY D CA 1
ATOM 8652 C C . GLY D 1 155 ? -31.083 109.713 63.757 1.00 46.52 195 GLY D C 1
ATOM 8653 O O . GLY D 1 1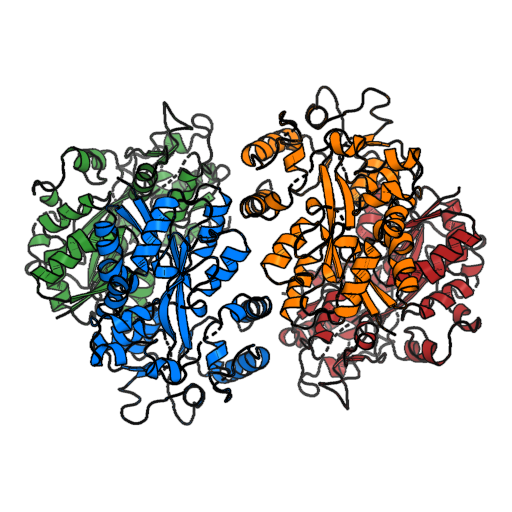55 ? -31.678 109.788 64.813 1.00 51.32 195 GLY D O 1
ATOM 8654 N N . VAL D 1 156 ? -31.657 110.045 62.608 1.00 46.44 196 VAL D N 1
ATOM 8655 C CA . VAL D 1 156 ? -33.057 110.484 62.613 1.00 51.73 196 VAL D CA 1
ATOM 8656 C C . VAL D 1 156 ? -34.005 109.295 62.847 1.00 52.86 196 VAL D C 1
ATOM 8657 O O . VAL D 1 156 ? -33.829 108.235 62.254 1.00 56.19 196 VAL D O 1
ATOM 8661 N N . ALA D 1 157 ? -34.996 109.461 63.719 1.00 44.49 197 ALA D N 1
ATOM 8662 C CA . ALA D 1 157 ? -35.968 108.392 63.960 1.00 45.57 197 ALA D CA 1
ATOM 8663 C C . ALA D 1 157 ? -36.856 108.123 62.735 1.00 50.05 197 ALA D C 1
ATOM 8664 O O . ALA D 1 157 ? -37.246 109.050 62.027 1.00 46.55 197 ALA D O 1
ATOM 8666 N N . PRO D 1 158 ? -37.180 106.844 62.492 1.00 58.49 198 PRO D N 1
ATOM 8667 C CA . PRO D 1 158 ? -37.990 106.415 61.342 1.00 49.54 198 PRO D CA 1
ATOM 8668 C C . PRO D 1 158 ? -39.301 107.194 61.216 1.00 46.46 198 PRO D C 1
ATOM 8669 O O . PRO D 1 158 ? -39.778 107.387 60.100 1.00 49.94 198 PRO D O 1
ATOM 8673 N N . ASP D 1 159 ? -39.867 107.648 62.330 1.00 45.21 199 ASP D N 1
ATOM 8674 C CA . ASP D 1 159 ? -41.126 108.385 62.263 1.00 51.70 199 ASP D CA 1
ATOM 8675 C C . ASP D 1 159 ? -40.963 109.909 62.341 1.00 50.92 199 ASP D C 1
ATOM 8676 O O . ASP D 1 159 ? -41.943 110.629 62.535 1.00 55.00 199 ASP D O 1
ATOM 8681 N N . LYS D 1 160 ? -39.734 110.397 62.193 1.00 46.37 200 LYS D N 1
ATOM 8682 C CA . LYS D 1 160 ? -39.483 111.842 62.229 1.00 46.36 200 LYS D CA 1
ATOM 8683 C C . LYS D 1 160 ? -38.683 112.331 61.019 1.00 48.75 200 LYS D C 1
ATOM 8684 O O . LYS D 1 160 ? -38.012 113.366 61.080 1.00 50.98 200 LYS D O 1
ATOM 8690 N N . LEU D 1 161 ? -38.764 111.580 59.923 1.00 42.81 201 LEU D N 1
ATOM 8691 C CA . LEU D 1 161 ? -38.013 111.882 58.712 1.00 40.91 201 LEU D CA 1
ATOM 8692 C C . LEU D 1 161 ? -38.510 113.126 57.978 1.00 46.49 201 LEU D C 1
ATOM 8693 O O . LEU D 1 161 ? -37.716 113.942 57.509 1.00 46.67 201 LEU D O 1
ATOM 8698 N N . TYR D 1 162 ? -39.824 113.274 57.883 1.00 40.50 202 TYR D N 1
ATOM 8699 C CA . TYR D 1 162 ? -40.404 114.228 56.935 1.00 42.34 202 TYR D CA 1
ATOM 8700 C C . TYR D 1 162 ? -40.777 115.564 57.565 1.00 46.04 202 TYR D C 1
ATOM 8701 O O . TYR D 1 162 ? -41.153 115.613 58.740 1.00 47.22 202 TYR D O 1
ATOM 8710 N N . PRO D 1 163 ? -40.648 116.661 56.796 1.00 49.98 203 PRO D N 1
ATOM 8711 C CA . PRO D 1 163 ? -40.143 116.698 55.418 1.00 48.87 203 PRO D CA 1
ATOM 8712 C C . PRO D 1 163 ? -38.626 116.479 55.406 1.00 44.28 203 PRO D C 1
ATOM 8713 O O . PRO D 1 163 ? -37.960 116.931 56.318 1.00 43.82 203 PRO D O 1
ATOM 8717 N N . LEU D 1 164 ? -38.096 115.784 54.401 1.00 35.96 204 LEU D N 1
ATOM 8718 C CA . LEU D 1 164 ? -36.698 115.368 54.440 1.00 39.87 204 LEU D CA 1
ATOM 8719 C C . LEU D 1 164 ? -35.754 116.563 54.514 1.00 45.82 204 LEU D C 1
ATOM 8720 O O . LEU D 1 164 ? -35.953 117.570 53.821 1.00 42.32 204 LEU D O 1
ATOM 8725 N N . ASP D 1 165 ? -34.732 116.448 55.353 1.00 40.01 205 ASP D N 1
ATOM 8726 C CA . ASP D 1 165 ? -33.643 117.423 55.354 1.00 46.32 205 ASP D CA 1
ATOM 8727 C C . ASP D 1 165 ? -32.626 116.973 54.307 1.00 46.33 205 ASP D C 1
ATOM 8728 O O . ASP D 1 165 ? -31.637 116.284 54.615 1.00 43.37 205 ASP D O 1
ATOM 8733 N N . VAL D 1 166 ? -32.899 117.356 53.063 1.00 42.64 206 VAL D N 1
ATOM 8734 C CA . VAL D 1 166 ? -32.170 116.870 51.889 1.00 37.64 206 VAL D CA 1
ATOM 8735 C C . VAL D 1 166 ? -30.677 117.207 51.926 1.00 46.59 206 VAL D C 1
ATOM 8736 O O . VAL D 1 166 ? -29.847 116.349 51.608 1.00 44.71 206 VAL D O 1
ATOM 8740 N N . ASP D 1 167 ? -30.339 118.446 52.300 1.00 40.25 207 ASP D N 1
ATOM 8741 C CA . ASP D 1 167 ? -28.940 118.812 52.502 1.00 46.99 207 ASP D CA 1
ATOM 8742 C C . ASP D 1 167 ? -28.240 117.797 53.410 1.00 44.40 207 ASP D C 1
ATOM 8743 O O . ASP D 1 167 ? -27.127 117.344 53.130 1.00 47.53 207 ASP D O 1
ATOM 8748 N N . ARG D 1 168 ? -28.896 117.458 54.513 1.00 45.78 208 ARG D N 1
ATOM 8749 C CA . ARG D 1 168 ? -28.282 116.599 55.522 1.00 46.59 208 ARG D CA 1
ATOM 8750 C C . ARG D 1 168 ? -28.150 115.182 54.971 1.00 43.85 208 ARG D C 1
ATOM 8751 O O . ARG D 1 168 ? -27.148 114.504 55.203 1.00 40.45 208 ARG D O 1
ATOM 8759 N N . ALA D 1 169 ? -29.149 114.750 54.215 1.00 41.64 209 ALA D N 1
ATOM 8760 C CA . ALA D 1 169 ? -29.121 113.410 53.623 1.00 45.23 209 ALA D CA 1
ATOM 8761 C C . ALA D 1 169 ? -27.941 113.266 52.651 1.00 49.46 209 ALA D C 1
ATOM 8762 O O . ALA D 1 169 ? -27.202 112.278 52.698 1.00 42.12 209 ALA D O 1
ATOM 8764 N N . PHE D 1 170 ? -27.756 114.265 51.788 1.00 41.17 210 PHE D N 1
ATOM 8765 C CA . PHE D 1 170 ? -26.639 114.254 50.835 1.00 43.19 210 PHE D CA 1
ATOM 8766 C C . PHE D 1 170 ? -25.238 114.302 51.476 1.00 47.56 210 PHE D C 1
ATOM 8767 O O . PHE D 1 170 ? -24.351 113.569 51.047 1.00 51.11 210 PHE D O 1
ATOM 8775 N N . LYS D 1 171 ? -25.035 115.150 52.485 1.00 46.00 211 LYS D N 1
ATOM 8776 C CA . LYS D 1 171 ? -23.769 115.138 53.220 1.00 49.62 211 LYS D CA 1
ATOM 8777 C C . LYS D 1 171 ? -23.472 113.716 53.694 1.00 50.65 211 LYS D C 1
ATOM 8778 O O . LYS D 1 171 ? -22.357 113.222 53.554 1.00 52.29 211 LYS D O 1
ATOM 8784 N N . LYS D 1 172 ? -24.485 113.058 54.247 1.00 43.68 212 LYS D N 1
ATOM 8785 C CA . LYS D 1 172 ? -24.331 111.702 54.763 1.00 48.02 212 LYS D CA 1
ATOM 8786 C C . LYS D 1 172 ? -24.017 110.702 53.649 1.00 50.23 212 LYS D C 1
ATOM 8787 O O . LYS D 1 172 ? -23.187 109.798 53.814 1.00 45.96 212 LYS D O 1
ATOM 8793 N N . LEU D 1 173 ? -24.673 110.872 52.507 1.00 34.09 213 LEU D N 1
ATOM 8794 C CA . LEU D 1 173 ? -24.410 110.012 51.349 1.00 40.38 213 LEU D CA 1
ATOM 8795 C C . LEU D 1 173 ? -23.016 110.240 50.791 1.00 48.20 213 LEU D C 1
ATOM 8796 O O . LEU D 1 173 ? -22.338 109.286 50.398 1.00 45.26 213 LEU D O 1
ATOM 8801 N N . GLU D 1 174 ? -22.581 111.499 50.760 1.00 38.76 214 GLU D N 1
ATOM 8802 C CA . GLU D 1 174 ? -21.226 111.790 50.310 1.00 46.92 214 GLU D CA 1
ATOM 8803 C C . GLU D 1 174 ? -20.214 111.095 51.220 1.00 54.23 214 GLU D C 1
ATOM 8804 O O . GLU D 1 174 ? -19.208 110.578 50.739 1.00 53.19 214 GLU D O 1
ATOM 8810 N N . GLU D 1 175 ? -20.498 111.061 52.524 1.00 45.56 215 GLU D N 1
ATOM 8811 C CA . GLU D 1 175 ? -19.614 110.398 53.486 1.00 49.07 215 GLU D CA 1
ATOM 8812 C C . GLU D 1 175 ? -19.375 108.921 53.182 1.00 48.15 215 GLU D C 1
ATOM 8813 O O . GLU D 1 175 ? -18.246 108.444 53.288 1.00 47.45 215 GLU D O 1
ATOM 8819 N N . ILE D 1 176 ? -20.435 108.202 52.810 1.00 43.75 216 ILE D N 1
ATOM 8820 C CA . ILE D 1 176 ? -20.357 106.757 52.560 1.00 49.36 216 ILE D CA 1
ATOM 8821 C C . ILE D 1 176 ? -19.855 106.439 51.127 1.00 51.94 216 ILE D C 1
ATOM 8822 O O . ILE D 1 176 ? -19.383 105.329 50.828 1.00 47.72 216 ILE D O 1
ATOM 8827 N N . LYS D 1 177 ? -19.947 107.424 50.245 1.00 46.24 217 LYS D N 1
ATOM 8828 C CA . LYS D 1 177 ? -19.681 107.215 48.813 1.00 48.50 217 LYS D CA 1
ATOM 8829 C C . LYS D 1 177 ? -18.396 106.420 48.515 1.00 51.95 217 LYS D C 1
ATOM 8830 O O . LYS D 1 177 ? -18.427 105.439 47.771 1.00 47.76 217 LYS D O 1
ATOM 8836 N N . PRO D 1 178 ? -17.263 106.813 49.117 1.00 44.42 218 PRO D N 1
ATOM 8837 C CA . PRO D 1 178 ? -16.043 106.071 48.787 1.00 48.15 218 PRO D CA 1
ATOM 8838 C C . PRO D 1 178 ? -16.074 104.601 49.234 1.00 51.97 218 PRO D C 1
ATOM 8839 O O . PRO D 1 178 ? -15.142 103.861 48.936 1.00 50.87 218 PRO D O 1
ATOM 8843 N N . HIS D 1 179 ? -17.126 104.193 49.936 1.00 49.35 219 HIS D N 1
ATOM 8844 C CA . HIS D 1 179 ? -17.237 102.820 50.417 1.00 48.86 219 HIS D CA 1
ATOM 8845 C C . HIS D 1 179 ? -18.339 102.043 49.723 1.00 49.89 219 HIS D C 1
ATOM 8846 O O . HIS D 1 179 ? -18.614 100.892 50.062 1.00 49.21 219 HIS D O 1
ATOM 8853 N N . ILE D 1 180 ? -18.966 102.676 48.742 1.00 45.56 220 ILE D N 1
ATOM 8854 C CA . ILE D 1 180 ? -19.998 102.012 47.975 1.00 52.37 220 ILE D CA 1
ATOM 8855 C C . ILE D 1 180 ? -19.368 101.357 46.755 1.00 54.13 220 ILE D C 1
ATOM 8856 O O . ILE D 1 180 ? -18.772 102.036 45.921 1.00 47.46 220 ILE D O 1
ATOM 8861 N N . THR D 1 181 ? -19.479 100.035 46.661 1.00 49.04 221 THR D N 1
ATOM 8862 C CA . THR D 1 181 ? -18.864 99.315 45.554 1.00 48.57 221 THR D CA 1
ATOM 8863 C C . THR D 1 181 ? -19.610 99.574 44.242 1.00 51.31 221 THR D C 1
ATOM 8864 O O . THR D 1 181 ? -18.994 99.715 43.181 1.00 44.87 221 THR D O 1
ATOM 8868 N N . VAL D 1 182 ? -20.934 99.649 44.320 1.00 46.09 222 VAL D N 1
ATOM 8869 C CA . VAL D 1 182 ? -21.743 99.870 43.125 1.00 42.54 222 VAL D CA 1
ATOM 8870 C C . VAL D 1 182 ? -23.092 100.480 43.476 1.00 40.87 222 VAL D C 1
ATOM 8871 O O . VAL D 1 182 ? -23.629 100.222 44.549 1.00 46.76 222 VAL D O 1
ATOM 8875 N N . TRP D 1 183 ? -23.616 101.306 42.576 1.00 41.66 223 TRP D N 1
ATOM 8876 C CA . TRP D 1 183 ? -24.936 101.897 42.729 1.00 47.13 223 TRP D CA 1
ATOM 8877 C C . TRP D 1 183 ? -25.833 101.213 41.705 1.00 49.43 223 TRP D C 1
ATOM 8878 O O . TRP D 1 183 ? -25.735 101.486 40.506 1.00 45.24 223 TRP D O 1
ATOM 8889 N N . TRP D 1 184 ? -26.684 100.299 42.161 1.00 44.83 224 TRP D N 1
ATOM 8890 C CA . TRP D 1 184 ? -27.397 99.447 41.210 1.00 46.08 224 TRP D CA 1
ATOM 8891 C C . TRP D 1 184 ? -28.526 100.211 40.537 1.00 40.81 224 TRP D C 1
ATOM 8892 O O . TRP D 1 184 ? -29.045 101.176 41.102 1.00 36.23 224 TRP D O 1
ATOM 8903 N N . THR D 1 185 ? -28.858 99.810 39.313 1.00 47.27 225 THR D N 1
ATOM 8904 C CA . THR D 1 185 ? -29.907 100.463 38.540 1.00 57.44 225 THR D CA 1
ATOM 8905 C C . THR D 1 185 ? -31.104 99.543 38.286 1.00 61.60 225 THR D C 1
ATOM 8906 O O . THR D 1 185 ? -32.160 100.006 37.866 1.00 63.28 225 THR D O 1
ATOM 8910 N N . SER D 1 186 ? -30.951 98.247 38.539 1.00 39.11 226 SER D N 1
ATOM 8911 C CA . SER D 1 186 ? -32.069 97.329 38.318 1.00 43.88 226 SER D CA 1
ATOM 8912 C C . SER D 1 186 ? -32.207 96.291 39.415 1.00 41.03 226 SER D C 1
ATOM 8913 O O . SER D 1 186 ? -31.230 95.933 40.091 1.00 44.70 226 SER D O 1
ATOM 8916 N N . GLY D 1 187 ? -33.424 95.792 39.596 1.00 40.78 227 GLY D N 1
ATOM 8917 C CA . GLY D 1 187 ? -33.671 94.828 40.647 1.00 41.61 227 GLY D CA 1
ATOM 8918 C C . GLY D 1 187 ? -32.859 93.563 40.438 1.00 39.47 227 GLY D C 1
ATOM 8919 O O . GLY D 1 187 ? -32.268 93.021 41.376 1.00 40.63 227 GLY D O 1
ATOM 8920 N N . ALA D 1 188 ? -32.831 93.095 39.198 1.00 37.63 228 ALA D N 1
ATOM 8921 C CA . ALA D 1 188 ? -32.111 91.881 38.866 1.00 45.42 228 ALA D CA 1
ATOM 8922 C C . ALA D 1 188 ? -30.640 92.047 39.204 1.00 43.48 228 ALA D C 1
ATOM 8923 O O . ALA D 1 188 ? -30.024 91.155 39.798 1.00 52.15 228 ALA D O 1
ATOM 8925 N N . GLN D 1 189 ? -30.084 93.202 38.858 1.00 41.91 229 GLN D N 1
ATOM 8926 C CA . GLN D 1 189 ? -28.705 93.503 39.229 1.00 39.43 229 GLN D CA 1
ATOM 8927 C C . GLN D 1 189 ? -28.515 93.428 40.745 1.00 45.32 229 GLN D C 1
ATOM 8928 O O . GLN D 1 189 ? -27.535 92.857 41.240 1.00 45.43 229 GLN D O 1
ATOM 8934 N N . SER D 1 190 ? -29.451 93.997 41.492 1.00 43.27 230 SER D N 1
ATOM 8935 C CA . SER D 1 190 ? -29.291 94.017 42.948 1.00 44.63 230 SER D CA 1
ATOM 8936 C C . SER D 1 190 ? -29.326 92.593 43.507 1.00 46.03 230 SER D C 1
ATOM 8937 O O . SER D 1 190 ? -28.656 92.292 44.491 1.00 42.88 230 SER D O 1
ATOM 8940 N N . ALA D 1 191 ? -30.103 91.717 42.870 1.00 40.13 231 ALA D N 1
ATOM 8941 C CA . ALA D 1 191 ? -30.160 90.317 43.290 1.00 43.37 231 ALA D CA 1
ATOM 8942 C C . ALA D 1 191 ? -28.850 89.605 42.952 1.00 42.92 231 ALA D C 1
ATOM 8943 O O . ALA D 1 191 ? -28.335 88.820 43.740 1.00 45.99 231 ALA D O 1
ATOM 8945 N N . GLN D 1 192 ? -28.319 89.889 41.767 1.00 45.89 232 GLN D N 1
ATOM 8946 C CA . GLN D 1 192 ? -27.095 89.249 41.312 1.00 47.03 232 GLN D CA 1
ATOM 8947 C C . GLN D 1 192 ? -25.920 89.634 42.191 1.00 46.15 232 GLN D C 1
ATOM 8948 O O . GLN D 1 192 ? -25.053 88.809 42.467 1.00 46.09 232 GLN D O 1
ATOM 8954 N N . LEU D 1 193 ? -25.888 90.889 42.628 1.00 42.45 233 LEU D N 1
ATOM 8955 C CA . LEU D 1 193 ? -24.812 91.346 43.502 1.00 45.47 233 LEU D CA 1
ATOM 8956 C C . LEU D 1 193 ? -24.749 90.554 44.815 1.00 44.90 233 LEU D C 1
ATOM 8957 O O . LEU D 1 193 ? -23.663 90.238 45.303 1.00 49.40 233 LEU D O 1
ATOM 8962 N N . LEU D 1 194 ? -25.907 90.241 45.389 1.00 47.63 234 LEU D N 1
ATOM 8963 C CA . LEU D 1 194 ? -25.947 89.412 46.597 1.00 54.97 234 LEU D CA 1
ATOM 8964 C C . LEU D 1 194 ? -25.629 87.956 46.275 1.00 55.34 234 LEU D C 1
ATOM 8965 O O . LEU D 1 194 ? -24.942 87.289 47.043 1.00 49.73 234 LEU D O 1
ATOM 8970 N N . ASN D 1 195 ? -26.128 87.470 45.139 1.00 43.83 235 ASN D N 1
ATOM 8971 C CA . ASN D 1 195 ? -25.965 86.062 44.805 1.00 46.09 235 ASN D CA 1
ATOM 8972 C C . ASN D 1 195 ? -24.513 85.662 44.564 1.00 52.73 235 ASN D C 1
ATOM 8973 O O . ASN D 1 195 ? -24.098 84.569 44.940 1.00 56.64 235 ASN D O 1
ATOM 8978 N N . ASP D 1 196 ? -23.741 86.538 43.926 1.00 50.96 236 ASP D N 1
ATOM 8979 C CA . ASP D 1 196 ? -22.372 86.183 43.574 1.00 52.59 236 ASP D CA 1
ATOM 8980 C C . ASP D 1 196 ? -21.360 86.742 44.569 1.00 52.19 236 ASP D C 1
ATOM 8981 O O . ASP D 1 196 ? -20.150 86.593 44.398 1.00 62.81 236 ASP D O 1
ATOM 8986 N N . GLY D 1 197 ? -21.869 87.387 45.609 1.00 52.63 237 GLY D N 1
ATOM 8987 C CA . GLY D 1 197 ? -21.027 87.847 46.700 1.00 57.31 237 GLY D CA 1
ATOM 8988 C C . GLY D 1 197 ? -20.196 89.073 46.385 1.00 56.76 237 GLY D C 1
ATOM 8989 O O . GLY D 1 197 ? -19.223 89.355 47.080 1.00 53.90 237 GLY D O 1
ATOM 8990 N N . GLU D 1 198 ? -20.577 89.806 45.344 1.00 51.19 238 GLU D N 1
ATOM 8991 C CA . GLU D 1 198 ? -19.903 91.056 45.017 1.00 53.91 238 GLU D CA 1
ATOM 8992 C C . GLU D 1 198 ? -20.120 92.090 46.135 1.00 53.78 238 GLU D C 1
ATOM 8993 O O . GLU D 1 198 ? -19.268 92.934 46.377 1.00 55.48 238 GLU D O 1
ATOM 8999 N N . VAL D 1 199 ? -21.261 92.024 46.815 1.00 44.95 239 VAL D N 1
ATOM 9000 C CA . VAL D 1 199 ? -21.436 92.808 48.028 1.00 49.17 239 VAL D CA 1
ATOM 9001 C C . VAL D 1 199 ? -21.797 91.898 49.195 1.00 53.76 239 VAL D C 1
ATOM 9002 O O . VAL D 1 199 ? -22.300 90.785 49.012 1.00 56.10 239 VAL D O 1
ATOM 9006 N N . ASP D 1 200 ? -21.541 92.392 50.395 1.00 49.42 240 ASP D N 1
ATOM 9007 C CA . ASP D 1 200 ? -21.897 91.693 51.613 1.00 48.01 240 ASP D CA 1
ATOM 9008 C C . ASP D 1 200 ? -23.161 92.275 52.212 1.00 46.63 240 ASP D C 1
ATOM 9009 O O . ASP D 1 200 ? -23.789 91.662 53.072 1.00 44.18 240 ASP D O 1
ATOM 9022 N N . GLU D 1 202 ? -26.436 95.495 51.167 1.00 33.31 242 GLU D N 1
ATOM 9023 C CA . GLU D 1 202 ? -26.934 96.519 50.252 1.00 40.99 242 GLU D CA 1
ATOM 9024 C C . GLU D 1 202 ? -28.367 96.871 50.610 1.00 42.03 242 GLU D C 1
ATOM 9025 O O . GLU D 1 202 ? -29.050 96.099 51.285 1.00 45.94 242 GLU D O 1
ATOM 9039 N N . ALA D 1 204 ? -31.950 96.846 49.206 1.00 43.25 244 ALA D N 1
ATOM 9040 C CA . ALA D 1 204 ? -32.624 96.173 48.110 1.00 37.79 244 ALA D CA 1
ATOM 9041 C C . ALA D 1 204 ? -34.122 96.062 48.390 1.00 43.79 244 ALA D C 1
ATOM 9042 O O . ALA D 1 204 ? -34.567 96.230 49.533 1.00 47.38 244 ALA D O 1
ATOM 9044 N N . TRP D 1 205 ? -34.905 95.810 47.345 1.00 40.22 245 TRP D N 1
ATOM 9045 C CA . TRP D 1 205 ? -36.328 95.560 47.516 1.00 39.31 245 TRP D CA 1
ATOM 9046 C C . TRP D 1 205 ? -36.473 94.169 48.121 1.00 42.15 245 TRP D C 1
ATOM 9047 O O . TRP D 1 205 ? -35.742 93.246 47.748 1.00 47.28 245 TRP D O 1
ATOM 9058 N N . ASN D 1 206 ? -37.389 94.014 49.072 1.00 39.26 246 ASN D N 1
ATOM 9059 C CA . ASN D 1 206 ? -37.481 92.746 49.793 1.00 38.11 246 ASN D CA 1
ATOM 9060 C C . ASN D 1 206 ? -37.831 91.558 48.890 1.00 37.25 246 ASN D C 1
ATOM 9061 O O . ASN D 1 206 ? -37.409 90.432 49.136 1.00 42.25 246 ASN D O 1
ATOM 9066 N N . GLY D 1 207 ? -38.607 91.817 47.852 1.00 39.40 247 GLY D N 1
ATOM 9067 C CA . GLY D 1 207 ? -38.978 90.781 46.899 1.00 42.56 247 GLY D CA 1
ATOM 9068 C C . GLY D 1 207 ? -37.778 90.198 46.178 1.00 42.77 247 GLY D C 1
ATOM 9069 O O . GLY D 1 207 ? -37.713 88.993 45.953 1.00 44.64 247 GLY D O 1
ATOM 9070 N N . ARG D 1 208 ? -36.834 91.056 45.797 1.00 36.24 248 ARG D N 1
ATOM 9071 C CA . ARG D 1 208 ? -35.614 90.595 45.141 1.00 38.65 248 ARG D CA 1
ATOM 9072 C C . ARG D 1 208 ? -34.782 89.733 46.092 1.00 43.94 248 ARG D C 1
ATOM 9073 O O . ARG D 1 208 ? -34.219 88.708 45.689 1.00 48.42 248 ARG D O 1
ATOM 9081 N N . VAL D 1 209 ? -34.727 90.126 47.361 1.00 35.80 249 VAL D N 1
ATOM 9082 C CA . VAL D 1 209 ? -33.869 89.423 48.314 1.00 37.33 249 VAL D CA 1
ATOM 9083 C C . VAL D 1 209 ? -34.460 88.075 48.641 1.00 44.87 249 VAL D C 1
ATOM 9084 O O . VAL D 1 209 ? -33.750 87.066 48.739 1.00 48.02 249 VAL D O 1
ATOM 9088 N N . SER D 1 210 ? -35.776 88.074 48.808 1.00 46.12 250 SER D N 1
ATOM 9089 C CA A SER D 1 210 ? -36.523 86.870 49.118 0.54 42.33 250 SER D CA 1
ATOM 9090 C CA B SER D 1 210 ? -36.516 86.859 49.121 0.46 42.47 250 SER D CA 1
ATOM 9091 C C . SER D 1 210 ? -36.361 85.836 48.003 1.00 46.45 250 SER D C 1
ATOM 9092 O O . SER D 1 210 ? -36.184 84.641 48.251 1.00 50.56 250 SER D O 1
ATOM 9097 N N . ALA D 1 211 ? -36.430 86.307 46.764 1.00 53.71 251 ALA D N 1
ATOM 9098 C CA . ALA D 1 211 ? -36.401 85.411 45.613 1.00 53.62 251 ALA D CA 1
ATOM 9099 C C . ALA D 1 211 ? -35.035 84.769 45.469 1.00 54.53 251 ALA D C 1
ATOM 9100 O O . ALA D 1 211 ? -34.933 83.588 45.136 1.00 61.39 251 ALA D O 1
ATOM 9102 N N . VAL D 1 212 ? -33.982 85.537 45.724 1.00 45.92 252 VAL D N 1
ATOM 9103 C CA . VAL D 1 212 ? -32.650 84.994 45.521 1.00 47.01 252 VAL D CA 1
ATOM 9104 C C . VAL D 1 212 ? -32.310 84.050 46.676 1.00 52.90 252 VAL D C 1
ATOM 9105 O O . VAL D 1 212 ? -31.698 82.994 46.469 1.00 53.04 252 VAL D O 1
ATOM 9109 N N . ALA D 1 213 ? -32.769 84.399 47.876 1.00 42.41 253 ALA D N 1
ATOM 9110 C CA . ALA D 1 213 ? -32.650 83.506 49.032 1.00 50.53 253 ALA D CA 1
ATOM 9111 C C . ALA D 1 213 ? -33.323 82.170 48.766 1.00 60.00 253 ALA D C 1
ATOM 9112 O O . ALA D 1 213 ? -32.751 81.118 49.043 1.00 62.11 253 ALA D O 1
ATOM 9114 N N . LYS D 1 214 ? -34.545 82.222 48.240 1.00 65.69 254 LYS D N 1
ATOM 9115 C CA . LYS D 1 214 ? -35.327 81.017 47.978 1.00 76.17 254 LYS D CA 1
ATOM 9116 C C . LYS D 1 214 ? -34.680 80.178 46.885 1.00 73.48 254 LYS D C 1
ATOM 9117 O O . LYS D 1 214 ? -34.923 78.980 46.781 1.00 74.52 254 LYS D O 1
ATOM 9123 N N . GLU D 1 215 ? -33.858 80.820 46.069 1.00 71.78 255 GLU D N 1
ATOM 9124 C CA . GLU D 1 215 ? -33.174 80.128 44.989 1.00 74.84 255 GLU D CA 1
ATOM 9125 C C . GLU D 1 215 ? -31.948 79.393 45.533 1.00 72.97 255 GLU D C 1
ATOM 9126 O O . GLU D 1 215 ? -31.389 78.520 44.864 1.00 75.49 255 GLU D O 1
ATOM 9132 N N . GLY D 1 216 ? -31.534 79.743 46.749 1.00 65.46 256 GLY D N 1
ATOM 9133 C CA . GLY D 1 216 ? -30.439 79.046 47.402 1.00 69.40 256 GLY D CA 1
ATOM 9134 C C . GLY D 1 216 ? -29.315 79.915 47.940 1.00 68.18 256 GLY D C 1
ATOM 9135 O O . GLY D 1 216 ? -28.418 79.419 48.619 1.00 72.47 256 GLY D O 1
ATOM 9136 N N . ALA D 1 217 ? -29.359 81.210 47.643 1.00 57.52 257 ALA D N 1
ATOM 9137 C CA . ALA D 1 217 ? -28.344 82.141 48.120 1.00 50.59 257 ALA D CA 1
ATOM 9138 C C . ALA D 1 217 ? -28.398 82.314 49.640 1.00 55.87 257 ALA D C 1
ATOM 9139 O O . ALA D 1 217 ? -29.477 82.488 50.222 1.00 52.32 257 ALA D O 1
ATOM 9141 N N . LYS D 1 218 ? -27.231 82.274 50.279 1.00 60.23 258 LYS D N 1
ATOM 9142 C CA . LYS D 1 218 ? -27.149 82.446 51.730 1.00 54.87 258 LYS D CA 1
ATOM 9143 C C . LYS D 1 218 ? -27.198 83.930 52.128 1.00 55.36 258 LYS D C 1
ATOM 9144 O O . LYS D 1 218 ? -26.224 84.513 52.612 1.00 56.73 258 LYS D O 1
ATOM 9150 N N . VAL D 1 219 ? -28.360 84.531 51.913 1.00 46.93 259 VAL D N 1
ATOM 9151 C CA . VAL D 1 219 ? -28.551 85.938 52.195 1.00 45.80 259 VAL D CA 1
ATOM 9152 C C . VAL D 1 219 ? -29.841 86.106 52.966 1.00 48.19 259 VAL D C 1
ATOM 9153 O O . VAL D 1 219 ? -30.679 85.212 52.997 1.00 48.28 259 VAL D O 1
ATOM 9157 N N . SER D 1 220 ? -29.990 87.257 53.596 1.00 44.98 260 SER D N 1
ATOM 9158 C CA . SER D 1 220 ? -31.206 87.576 54.301 1.00 43.07 260 SER D CA 1
ATOM 9159 C C . SER D 1 220 ? -31.330 89.088 54.366 1.00 45.96 260 SER D C 1
ATOM 9160 O O . SER D 1 220 ? -30.571 89.813 53.707 1.00 40.33 260 SER D O 1
ATOM 9163 N N . PHE D 1 221 ? -32.288 89.565 55.155 1.00 39.25 261 PHE D N 1
ATOM 9164 C CA . PHE D 1 221 ? -32.477 90.999 55.310 1.00 39.58 261 PHE D CA 1
ATOM 9165 C C . PHE D 1 221 ? -33.268 91.232 56.579 1.00 46.45 261 PHE D C 1
ATOM 9166 O O . PHE D 1 221 ? -33.836 90.292 57.130 1.00 42.04 261 PHE D O 1
ATOM 9174 N N . THR D 1 222 ? -33.296 92.476 57.050 1.00 43.58 262 THR D N 1
ATOM 9175 C CA . THR D 1 222 ? -34.138 92.828 58.191 1.00 41.32 262 THR D CA 1
ATOM 9176 C C . THR D 1 222 ? -35.153 93.876 57.748 1.00 41.72 262 THR D C 1
ATOM 9177 O O . THR D 1 222 ? -34.877 94.674 56.843 1.00 39.28 262 THR D O 1
ATOM 9181 N N . TYR D 1 223 ? -36.326 93.866 58.371 1.00 38.55 263 TYR D N 1
ATOM 9182 C CA . TYR D 1 223 ? -37.294 94.940 58.189 1.00 41.09 263 TYR D CA 1
ATOM 9183 C C . TYR D 1 223 ? -36.967 96.143 59.063 1.00 38.72 263 TYR D C 1
ATOM 9184 O O . TYR D 1 223 ? -37.561 97.211 58.898 1.00 35.64 263 TYR D O 1
ATOM 9193 N N . ASN D 1 224 ? -36.032 95.977 59.990 1.00 34.32 264 ASN D N 1
ATOM 9194 C CA . ASN D 1 224 ? -35.708 97.085 60.889 1.00 36.01 264 ASN D CA 1
ATOM 9195 C C . ASN D 1 224 ? -35.171 98.282 60.103 1.00 47.12 264 ASN D C 1
ATOM 9196 O O . ASN D 1 224 ? -34.217 98.155 59.323 1.00 40.70 264 ASN D O 1
ATOM 9201 N N . GLN D 1 225 ? -35.815 99.433 60.294 1.00 45.86 265 GLN D N 1
ATOM 9202 C CA . GLN D 1 225 ? -35.502 100.653 59.542 1.00 49.06 265 GLN D CA 1
ATOM 9203 C C . GLN D 1 225 ? -35.702 100.497 58.042 1.00 45.37 265 GLN D C 1
ATOM 9204 O O . GLN D 1 225 ? -35.211 101.310 57.265 1.00 43.82 265 GLN D O 1
ATOM 9210 N N . GLY D 1 226 ? -36.420 99.458 57.634 1.00 33.76 266 GLY D N 1
ATOM 9211 C CA . GLY D 1 226 ? -36.837 99.343 56.243 1.00 33.97 266 GLY D CA 1
ATOM 9212 C C . GLY D 1 226 ? -37.655 100.563 55.845 1.00 39.55 266 GLY D C 1
ATOM 9213 O O . GLY D 1 226 ? -38.190 101.269 56.704 1.00 35.14 266 GLY D O 1
ATOM 9214 N N . ILE D 1 227 ? -37.728 100.834 54.544 1.00 28.54 267 ILE D N 1
ATOM 9215 C CA . ILE D 1 227 ? -38.599 101.898 54.047 1.00 42.83 267 ILE D CA 1
ATOM 9216 C C . ILE D 1 227 ? -39.839 101.305 53.375 1.00 37.19 267 ILE D C 1
ATOM 9217 O O . ILE D 1 227 ? -39.761 100.720 52.302 1.00 39.32 267 ILE D O 1
ATOM 9222 N N . LEU D 1 228 ? -40.983 101.479 54.019 1.00 37.02 268 LEU D N 1
ATOM 9223 C CA . LEU D 1 228 ? -42.228 100.850 53.597 1.00 33.25 268 LEU D CA 1
ATOM 9224 C C . LEU D 1 228 ? -42.917 101.712 52.546 1.00 36.06 268 LEU D C 1
ATOM 9225 O O . LEU D 1 228 ? -43.234 102.880 52.801 1.00 37.33 268 LEU D O 1
ATOM 9230 N N . GLN D 1 229 ? -43.140 101.116 51.370 1.00 31.04 269 GLN D N 1
ATOM 9231 C CA . GLN D 1 229 ? -43.642 101.818 50.194 1.00 32.56 269 GLN D CA 1
ATOM 9232 C C . GLN D 1 229 ? -44.866 101.121 49.616 1.00 40.17 269 GLN D C 1
ATOM 9233 O O . GLN D 1 229 ? -45.240 100.036 50.074 1.00 39.05 269 GLN D O 1
ATOM 9239 N N . SER D 1 230 ? -45.470 101.712 48.586 1.00 33.40 270 SER D N 1
ATOM 9240 C CA A SER D 1 230 ? -46.614 101.081 47.943 0.07 34.98 270 SER D CA 1
ATOM 9241 C CA B SER D 1 230 ? -46.642 101.104 47.958 0.93 33.95 270 SER D CA 1
ATOM 9242 C C . SER D 1 230 ? -46.782 101.524 46.498 1.00 39.81 270 SER D C 1
ATOM 9243 O O . SER D 1 230 ? -46.312 102.586 46.109 1.00 40.71 270 SER D O 1
ATOM 9248 N N . THR D 1 231 ? -47.435 100.685 45.701 1.00 36.58 271 THR D N 1
ATOM 9249 C CA . THR D 1 231 ? -47.956 101.140 44.415 1.00 36.37 271 THR D CA 1
ATOM 9250 C C . THR D 1 231 ? -49.470 101.265 44.607 1.00 39.63 271 THR D C 1
ATOM 9251 O O . THR D 1 231 ? -50.059 100.676 45.538 1.00 36.39 271 THR D O 1
ATOM 9255 N N . SER D 1 232 ? -50.093 102.035 43.731 1.00 41.63 272 SER D N 1
ATOM 9256 C CA . SER D 1 232 ? -51.527 102.262 43.770 1.00 35.15 272 SER D CA 1
ATOM 9257 C C . SER D 1 232 ? -52.088 102.136 42.346 1.00 43.03 272 SER D C 1
ATOM 9258 O O . SER D 1 232 ? -51.356 102.328 41.356 1.00 40.32 272 SER D O 1
ATOM 9261 N N . LEU D 1 233 ? -53.374 101.805 42.235 1.00 36.30 273 LEU D N 1
ATOM 9262 C CA . LEU D 1 233 ? -54.037 101.803 40.928 1.00 38.34 273 LEU D CA 1
ATOM 9263 C C . LEU D 1 233 ? -54.688 103.160 40.698 1.00 41.81 273 LEU D C 1
ATOM 9264 O O . LEU D 1 233 ? -55.255 103.749 41.620 1.00 38.89 273 LEU D O 1
ATOM 9269 N N . CYS D 1 234 ? -54.613 103.652 39.468 1.00 37.85 274 CYS D N 1
ATOM 9270 C CA . CYS D 1 234 ? -55.327 104.868 39.079 1.00 42.90 274 CYS D CA 1
ATOM 9271 C C . CYS D 1 234 ? -55.756 104.728 37.625 1.00 44.68 274 CYS D C 1
ATOM 9272 O O . CYS D 1 234 ? -55.264 103.852 36.922 1.00 44.92 274 CYS D O 1
ATOM 9275 N N . ILE D 1 235 ? -56.671 105.588 37.190 1.00 42.41 275 ILE D N 1
ATOM 9276 C CA . ILE D 1 235 ? -57.199 105.566 35.828 1.00 40.59 275 ILE D CA 1
ATOM 9277 C C . ILE D 1 235 ? -56.786 106.836 35.097 1.00 41.90 275 ILE D C 1
ATOM 9278 O O . ILE D 1 235 ? -56.919 107.936 35.630 1.00 41.20 275 ILE D O 1
ATOM 9283 N N . LEU D 1 236 ? -56.267 106.691 33.885 1.00 40.02 276 LEU D N 1
ATOM 9284 C CA . LEU D 1 236 ? -55.786 107.859 33.159 1.00 41.84 276 LEU D CA 1
ATOM 9285 C C . LEU D 1 236 ? -56.947 108.672 32.611 1.00 43.08 276 LEU D C 1
ATOM 9286 O O . LEU D 1 236 ? -57.921 108.112 32.119 1.00 42.49 276 LEU D O 1
ATOM 9291 N N . LYS D 1 237 ? -56.844 109.995 32.686 1.00 41.73 277 LYS D N 1
ATOM 9292 C CA . LYS D 1 237 ? -57.822 110.843 32.024 1.00 48.62 277 LYS D CA 1
ATOM 9293 C C . LYS D 1 237 ? -57.879 110.520 30.529 1.00 56.19 277 LYS D C 1
ATOM 9294 O O . LYS D 1 237 ? -56.849 110.378 29.878 1.00 43.48 277 LYS D O 1
ATOM 9300 N N . GLY D 1 238 ? -59.086 110.414 29.986 1.00 58.53 278 GLY D N 1
ATOM 9301 C CA . GLY D 1 238 ? -59.249 110.046 28.597 1.00 51.33 278 GLY D CA 1
ATOM 9302 C C . GLY D 1 238 ? -59.141 108.540 28.371 1.00 49.48 278 GLY D C 1
ATOM 9303 O O . GLY D 1 238 ? -59.177 108.088 27.236 1.00 42.09 278 GLY D O 1
ATOM 9304 N N . ALA D 1 239 ? -58.999 107.755 29.435 1.00 44.42 279 ALA D N 1
ATOM 9305 C CA . ALA D 1 239 ? -59.023 106.289 29.293 1.00 45.08 279 ALA D CA 1
ATOM 9306 C C . ALA D 1 239 ? -60.120 105.842 28.311 1.00 45.86 279 ALA D C 1
ATOM 9307 O O . ALA D 1 239 ? -61.285 106.216 28.455 1.00 49.33 279 ALA D O 1
ATOM 9309 N N . PRO D 1 240 ? -59.753 105.056 27.287 1.00 47.57 280 PRO D N 1
ATOM 9310 C CA . PRO D 1 240 ? -60.769 104.673 26.301 1.00 52.53 280 PRO D CA 1
ATOM 9311 C C . PRO D 1 240 ? -61.796 103.688 26.865 1.00 51.25 280 PRO D C 1
ATOM 9312 O O . PRO D 1 240 ? -62.810 103.452 26.226 1.00 51.12 280 PRO D O 1
ATOM 9316 N N . ASN D 1 241 ? -61.543 103.129 28.043 1.00 48.42 281 ASN D N 1
ATOM 9317 C CA . ASN D 1 241 ? -62.478 102.172 28.638 1.00 50.98 281 ASN D CA 1
ATOM 9318 C C . ASN D 1 241 ? -62.763 102.513 30.089 1.00 55.62 281 ASN D C 1
ATOM 9319 O O . ASN D 1 241 ? -62.669 101.652 30.968 1.00 53.88 281 ASN D O 1
ATOM 9324 N N . LEU D 1 242 ? -63.106 103.778 30.327 1.00 51.81 282 LEU D N 1
ATOM 9325 C CA . LEU D 1 242 ? -63.263 104.307 31.672 1.00 53.94 282 LEU D CA 1
ATOM 9326 C C . LEU D 1 242 ? -64.232 103.483 32.521 1.00 51.31 282 LEU D C 1
ATOM 9327 O O . LEU D 1 242 ? -63.903 103.056 33.623 1.00 53.61 282 LEU D O 1
ATOM 9332 N N . GLU D 1 243 ? -65.429 103.268 32.000 1.00 48.17 283 GLU D N 1
ATOM 9333 C CA . GLU D 1 243 ? -66.462 102.573 32.748 1.00 59.36 283 GLU D CA 1
ATOM 9334 C C . GLU D 1 243 ? -66.022 101.158 33.132 1.00 51.30 283 GLU D C 1
ATOM 9335 O O . GLU D 1 243 ? -66.181 100.749 34.269 1.00 57.14 283 GLU D O 1
ATOM 9341 N N . THR D 1 244 ? -65.453 100.418 32.190 1.00 48.72 284 THR D N 1
ATOM 9342 C CA . THR D 1 244 ? -64.930 99.088 32.492 1.00 48.29 284 THR D CA 1
ATOM 9343 C C . THR D 1 244 ? -63.757 99.132 33.480 1.00 50.91 284 THR D C 1
ATOM 9344 O O . THR D 1 244 ? -63.628 98.268 34.354 1.00 45.86 284 THR D O 1
ATOM 9348 N N . ALA D 1 245 ? -62.920 100.157 33.349 1.00 43.79 285 ALA D N 1
ATOM 9349 C CA . ALA D 1 245 ? -61.777 100.322 34.225 1.00 44.78 285 ALA D CA 1
ATOM 9350 C C . ALA D 1 245 ? -62.218 100.513 35.681 1.00 50.78 285 ALA D C 1
ATOM 9351 O O . ALA D 1 245 ? -61.569 100.024 36.604 1.00 44.46 285 ALA D O 1
ATOM 9353 N N . VAL D 1 246 ? -63.318 101.231 35.877 1.00 46.00 286 VAL D N 1
ATOM 9354 C CA . VAL D 1 246 ? -63.819 101.499 37.218 1.00 48.40 286 VAL D CA 1
ATOM 9355 C C . VAL D 1 246 ? -64.300 100.204 37.852 1.00 42.29 286 VAL D C 1
ATOM 9356 O O . VAL D 1 246 ? -64.016 99.932 39.009 1.00 44.77 286 VAL D O 1
ATOM 9360 N N . LYS D 1 247 ? -65.013 99.401 37.077 1.00 50.55 287 LYS D N 1
ATOM 9361 C CA . LYS D 1 247 ? -65.500 98.118 37.559 1.00 54.19 287 LYS D CA 1
ATOM 9362 C C . LYS D 1 247 ? -64.328 97.212 37.945 1.00 50.03 287 LYS D C 1
ATOM 9363 O O . LYS D 1 247 ? -64.365 96.536 38.975 1.00 52.92 287 LYS D O 1
ATOM 9369 N N . PHE D 1 248 ? -63.281 97.224 37.129 1.00 44.98 288 PHE D N 1
ATOM 9370 C CA . PHE D 1 248 ? -62.088 96.437 37.404 1.00 41.71 288 PHE D CA 1
ATOM 9371 C C . PHE D 1 248 ? -61.409 96.861 38.707 1.00 51.04 288 PHE D C 1
ATOM 9372 O O . PHE D 1 248 ? -60.937 96.019 39.476 1.00 47.65 288 PHE D O 1
ATOM 9380 N N . LEU D 1 249 ? -61.350 98.173 38.937 1.00 48.73 289 LEU D N 1
ATOM 9381 C CA . LEU D 1 249 ? -60.711 98.716 40.124 1.00 45.17 289 LEU D CA 1
ATOM 9382 C C . LEU D 1 249 ? -61.329 98.095 41.367 1.00 49.55 289 LEU D C 1
ATOM 9383 O O . LEU D 1 249 ? -60.627 97.724 42.308 1.00 50.23 289 LEU D O 1
ATOM 9388 N N . ASN D 1 250 ? -62.653 97.972 41.354 1.00 49.54 290 ASN D N 1
ATOM 9389 C CA . ASN D 1 250 ? -63.375 97.370 42.463 1.00 49.68 290 ASN D CA 1
ATOM 9390 C C . ASN D 1 250 ? -62.957 95.924 42.719 1.00 51.96 290 ASN D C 1
ATOM 9391 O O . ASN D 1 250 ? -62.831 95.513 43.875 1.00 52.82 290 ASN D O 1
ATOM 9396 N N . GLU D 1 251 ? -62.761 95.149 41.651 1.00 44.61 291 GLU D N 1
ATOM 9397 C CA . GLU D 1 251 ? -62.328 93.758 41.812 1.00 48.97 291 GLU D CA 1
ATOM 9398 C C . GLU D 1 251 ? -60.855 93.650 42.183 1.00 43.80 291 GLU D C 1
ATOM 9399 O O . GLU D 1 251 ? -60.453 92.707 42.856 1.00 48.65 291 GLU D O 1
ATOM 9405 N N . ALA D 1 252 ? -60.045 94.600 41.728 1.00 41.81 292 ALA D N 1
ATOM 9406 C CA . ALA D 1 252 ? -58.604 94.523 41.958 1.00 37.00 292 ALA D CA 1
ATOM 9407 C C . ALA D 1 252 ? -58.248 94.680 43.433 1.00 41.68 292 ALA D C 1
ATOM 9408 O O . ALA D 1 252 ? -57.195 94.215 43.865 1.00 45.37 292 ALA D O 1
ATOM 9410 N N . VAL D 1 253 ? -59.108 95.352 44.197 1.00 41.09 293 VAL D N 1
ATOM 9411 C CA . VAL D 1 253 ? -58.886 95.481 45.636 1.00 33.30 293 VAL D CA 1
ATOM 9412 C C . VAL D 1 253 ? -59.897 94.677 46.457 1.00 38.80 293 VAL D C 1
ATOM 9413 O O . VAL D 1 253 ? -60.056 94.892 47.659 1.00 41.42 293 VAL D O 1
ATOM 9417 N N . ASP D 1 254 ? -60.555 93.720 45.815 1.00 42.67 294 ASP D N 1
ATOM 9418 C CA . ASP D 1 254 ? -61.377 92.747 46.547 1.00 40.19 294 ASP D CA 1
ATOM 9419 C C . ASP D 1 254 ? -60.505 92.056 47.606 1.00 42.58 294 ASP D C 1
ATOM 9420 O O . ASP D 1 254 ? -59.388 91.630 47.311 1.00 38.65 294 ASP D O 1
ATOM 9425 N N . PRO D 1 255 ? -61.001 91.944 48.849 1.00 38.81 295 PRO D N 1
ATOM 9426 C CA . PRO D 1 255 ? -60.130 91.344 49.869 1.00 48.66 295 PRO D CA 1
ATOM 9427 C C . PRO D 1 255 ? -59.555 89.966 49.477 1.00 49.48 295 PRO D C 1
ATOM 9428 O O . PRO D 1 255 ? -58.365 89.741 49.703 1.00 39.31 295 PRO D O 1
ATOM 9432 N N . VAL D 1 256 ? -60.359 89.070 48.904 1.00 45.75 296 VAL D N 1
ATOM 9433 C CA . VAL D 1 256 ? -59.865 87.721 48.631 1.00 44.55 296 VAL D CA 1
ATOM 9434 C C . VAL D 1 256 ? -58.818 87.711 47.504 1.00 46.45 296 VAL D C 1
ATOM 9435 O O . VAL D 1 256 ? -57.790 87.035 47.613 1.00 42.69 296 VAL D O 1
ATOM 9439 N N . HIS D 1 257 ? -59.064 88.469 46.439 1.00 35.97 297 HIS D N 1
ATOM 9440 C CA . HIS D 1 257 ? -58.063 88.597 45.368 1.00 46.36 297 HIS D CA 1
ATOM 9441 C C . HIS D 1 257 ? -56.756 89.121 45.948 1.00 48.77 297 HIS D C 1
ATOM 9442 O O . HIS D 1 257 ? -55.695 88.517 45.772 1.00 47.68 297 HIS D O 1
ATOM 9449 N N . GLN D 1 258 ? -56.865 90.230 46.674 1.00 43.10 298 GLN D N 1
ATOM 9450 C CA . GLN D 1 258 ? -55.735 90.882 47.327 1.00 44.17 298 GLN D CA 1
ATOM 9451 C C . GLN D 1 258 ? -54.977 89.939 48.253 1.00 43.12 298 GLN D C 1
ATOM 9452 O O . GLN D 1 258 ? -53.738 89.967 48.321 1.00 39.69 298 GLN D O 1
ATOM 9458 N N . ALA D 1 259 ? -55.729 89.111 48.969 1.00 32.99 299 ALA D N 1
ATOM 9459 C CA . ALA D 1 259 ? -55.142 88.160 49.907 1.00 41.93 299 ALA D CA 1
ATOM 9460 C C . ALA D 1 259 ? -54.350 87.096 49.152 1.00 47.64 299 ALA D C 1
ATOM 9461 O O . ALA D 1 259 ? -53.440 86.472 49.703 1.00 41.19 299 ALA D O 1
ATOM 9463 N N . ASN D 1 260 ? -54.714 86.869 47.894 1.00 40.72 300 ASN D N 1
ATOM 9464 C CA . ASN D 1 260 ? -54.012 85.872 47.112 1.00 46.81 300 ASN D CA 1
ATOM 9465 C C . ASN D 1 260 ? -52.666 86.336 46.576 1.00 43.40 300 ASN D C 1
ATOM 9466 O O . ASN D 1 260 ? -51.814 85.506 46.266 1.00 44.61 300 ASN D O 1
ATOM 9471 N N . LEU D 1 261 ? -52.470 87.648 46.473 1.00 36.40 301 LEU D N 1
ATOM 9472 C CA . LEU D 1 261 ? -51.203 88.168 45.945 1.00 36.61 301 LEU D CA 1
ATOM 9473 C C . LEU D 1 261 ? -50.010 87.634 46.745 1.00 43.14 301 LEU D C 1
ATOM 9474 O O . LEU D 1 261 ? -49.074 87.079 46.168 1.00 47.36 301 LEU D O 1
ATOM 9479 N N . PRO D 1 262 ? -50.055 87.766 48.085 1.00 47.66 302 PRO D N 1
ATOM 9480 C CA . PRO D 1 262 ? -48.946 87.289 48.920 1.00 48.08 302 PRO D CA 1
ATOM 9481 C C . PRO D 1 262 ? -48.704 85.785 48.846 1.00 44.40 302 PRO D C 1
ATOM 9482 O O . PRO D 1 262 ? -47.670 85.334 49.330 1.00 48.52 302 PRO D O 1
ATOM 9486 N N . LEU D 1 263 ? -49.627 85.014 48.281 1.00 43.22 303 LEU D N 1
ATOM 9487 C CA . LEU D 1 263 ? -49.371 83.584 48.104 1.00 44.40 303 LEU D CA 1
ATOM 9488 C C . LEU D 1 263 ? -48.388 83.364 46.957 1.00 56.23 303 LEU D C 1
ATOM 9489 O O . LEU D 1 263 ? -47.832 82.274 46.815 1.00 60.43 303 LEU D O 1
ATOM 9494 N N . HIS D 1 264 ? -48.188 84.390 46.127 1.00 38.83 304 HIS D N 1
ATOM 9495 C CA . HIS D 1 264 ? -47.353 84.224 44.937 1.00 49.65 304 HIS D CA 1
ATOM 9496 C C . HIS D 1 264 ? -46.132 85.126 44.909 1.00 49.80 304 HIS D C 1
ATOM 9497 O O . HIS D 1 264 ? -45.217 84.915 44.124 1.00 56.25 304 HIS D O 1
ATOM 9504 N N . ILE D 1 265 ? -46.125 86.136 45.767 1.00 47.90 305 ILE D N 1
ATOM 9505 C CA . ILE D 1 265 ? -44.980 87.025 45.874 1.00 44.70 305 ILE D CA 1
ATOM 9506 C C . ILE D 1 265 ? -44.955 87.729 47.244 1.00 51.03 305 ILE D C 1
ATOM 9507 O O . ILE D 1 265 ? -45.998 87.956 47.855 1.00 47.25 305 ILE D O 1
ATOM 9512 N N . ASP D 1 266 ? -43.755 88.079 47.700 1.00 50.04 306 ASP D N 1
ATOM 9513 C CA . ASP D 1 266 ? -43.503 88.586 49.047 1.00 42.75 306 ASP D CA 1
ATOM 9514 C C . ASP D 1 266 ? -43.888 90.064 49.246 1.00 39.87 306 ASP D C 1
ATOM 9515 O O . ASP D 1 266 ? -43.152 90.822 49.876 1.00 45.20 306 ASP D O 1
ATOM 9520 N N . TYR D 1 267 ? -45.040 90.464 48.722 1.00 38.24 307 TYR D N 1
ATOM 9521 C CA . TYR D 1 267 ? -45.519 91.837 48.863 1.00 35.14 307 TYR D CA 1
ATOM 9522 C C . TYR D 1 267 ? -46.851 91.835 49.600 1.00 47.03 307 TYR D C 1
ATOM 9523 O O . TYR D 1 267 ? -47.623 90.878 49.503 1.00 44.07 307 TYR D O 1
ATOM 9532 N N . GLY D 1 268 ? -47.108 92.888 50.365 1.00 43.76 308 GLY D N 1
ATOM 9533 C CA . GLY D 1 268 ? -48.308 92.922 51.179 1.00 44.32 308 GLY D CA 1
ATOM 9534 C C . GLY D 1 268 ? -49.485 93.474 50.401 1.00 43.27 308 GLY D C 1
ATOM 9535 O O . GLY D 1 268 ? -49.301 94.246 49.469 1.00 40.04 308 GLY D O 1
ATOM 9536 N N . PRO D 1 269 ? -50.703 93.072 50.781 1.00 39.42 309 PRO D N 1
ATOM 9537 C CA . PRO D 1 269 ? -51.929 93.554 50.136 1.00 32.35 309 PRO D CA 1
ATOM 9538 C C . PRO D 1 269 ? -52.174 95.056 50.341 1.00 33.31 309 PRO D C 1
ATOM 9539 O O . PRO D 1 269 ? -52.044 95.570 51.451 1.00 36.96 309 PRO D O 1
ATOM 9543 N N . GLY D 1 270 ? -52.521 95.756 49.264 1.00 40.49 310 GLY D N 1
ATOM 9544 C CA . GLY D 1 270 ? -52.924 97.147 49.376 1.00 37.40 310 GLY D CA 1
ATOM 9545 C C . GLY D 1 270 ? -54.091 97.286 50.341 1.00 41.82 310 GLY D C 1
ATOM 9546 O O . GLY D 1 270 ? -54.156 98.229 51.134 1.00 48.46 310 GLY D O 1
ATOM 9547 N N . ASN D 1 271 ? -55.003 96.323 50.279 1.00 34.33 311 ASN D N 1
ATOM 9548 C CA . ASN D 1 271 ? -56.217 96.345 51.080 1.00 39.78 311 ASN D CA 1
ATOM 9549 C C . ASN D 1 271 ? -56.019 95.518 52.344 1.00 39.96 311 ASN D C 1
ATOM 9550 O O . ASN D 1 271 ? -55.925 94.286 52.283 1.00 48.59 311 ASN D O 1
ATOM 9555 N N . PRO D 1 272 ? -55.955 96.187 53.505 1.00 45.32 312 PRO D N 1
ATOM 9556 C CA . PRO D 1 272 ? -55.636 95.434 54.728 1.00 45.96 312 PRO D CA 1
ATOM 9557 C C . PRO D 1 272 ? -56.728 94.423 55.097 1.00 49.99 312 PRO D C 1
ATOM 9558 O O . PRO D 1 272 ? -56.491 93.546 55.937 1.00 42.06 312 PRO D O 1
ATOM 9562 N N . LYS D 1 273 ? -57.909 94.534 54.494 1.00 46.92 313 LYS D N 1
ATOM 9563 C CA . LYS D 1 273 ? -58.963 93.577 54.813 1.00 48.76 313 LYS D CA 1
ATOM 9564 C C . LYS D 1 273 ? -58.566 92.181 54.334 1.00 45.35 313 LYS D C 1
ATOM 9565 O O . LYS D 1 273 ? -59.163 91.184 54.736 1.00 50.25 313 LYS D O 1
ATOM 9571 N N . ALA D 1 274 ? -57.566 92.117 53.459 1.00 39.94 314 ALA D N 1
ATOM 9572 C CA . ALA D 1 274 ? -57.043 90.833 53.002 1.00 43.59 314 ALA D CA 1
ATOM 9573 C C . ALA D 1 274 ? -56.645 89.934 54.183 1.00 47.55 314 ALA D C 1
ATOM 9574 O O . ALA D 1 274 ? -56.838 88.714 54.145 1.00 47.54 314 ALA D O 1
ATOM 9576 N N . PHE D 1 275 ? -56.107 90.531 55.241 1.00 39.19 315 PHE D N 1
ATOM 9577 C CA . PHE D 1 275 ? -55.720 89.733 56.399 1.00 44.71 315 PHE D CA 1
ATOM 9578 C C . PHE D 1 275 ? -56.927 89.129 57.114 1.00 48.07 315 PHE D C 1
ATOM 9579 O O . PHE D 1 275 ? -56.778 88.238 57.958 1.00 48.14 315 PHE D O 1
ATOM 9587 N N . GLU D 1 276 ? -58.130 89.576 56.771 1.00 44.17 316 GLU D N 1
ATOM 9588 C CA . GLU D 1 276 ? -59.318 89.026 57.443 1.00 49.73 316 GLU D CA 1
ATOM 9589 C C . GLU D 1 276 ? -59.863 87.759 56.776 1.00 48.51 316 GLU D C 1
ATOM 9590 O O . GLU D 1 276 ? -60.769 87.127 57.313 1.00 48.30 316 GLU D O 1
ATOM 9596 N N . THR D 1 277 ? -59.301 87.382 55.622 1.00 44.20 317 THR D N 1
ATOM 9597 C CA . THR D 1 277 ? -59.862 86.291 54.819 1.00 49.42 317 THR D CA 1
ATOM 9598 C C . THR D 1 277 ? -59.404 84.893 55.213 1.00 50.28 317 THR D C 1
ATOM 9599 O O . THR D 1 277 ? -60.021 83.897 54.827 1.00 59.43 317 THR D O 1
ATOM 9603 N N . ASN D 1 278 ? -58.316 84.815 55.964 1.00 45.19 318 ASN D N 1
ATOM 9604 C CA . ASN D 1 278 ? -57.719 83.523 56.285 1.00 61.08 318 ASN D CA 1
ATOM 9605 C C . ASN D 1 278 ? -57.176 82.818 55.039 1.00 55.98 318 ASN D C 1
ATOM 9606 O O . ASN D 1 278 ? -57.057 81.599 55.016 1.00 58.21 318 ASN D O 1
ATOM 9611 N N . VAL D 1 279 ? -56.809 83.604 54.032 1.00 44.80 319 VAL D N 1
ATOM 9612 C CA . VAL D 1 279 ? -56.138 83.075 52.853 1.00 55.62 319 VAL D CA 1
ATOM 9613 C C . VAL D 1 279 ? -54.632 83.043 53.098 1.00 58.54 319 VAL D C 1
ATOM 9614 O O . VAL D 1 279 ? -53.941 82.119 52.670 1.00 61.44 319 VAL D O 1
ATOM 9618 N N . ILE D 1 280 ? -54.133 84.059 53.796 1.00 42.65 320 ILE D N 1
ATOM 9619 C CA . ILE D 1 280 ? -52.719 84.147 54.139 1.00 48.77 320 ILE D CA 1
ATOM 9620 C C . ILE D 1 280 ? -52.388 83.450 55.463 1.00 54.96 320 ILE D C 1
ATOM 9621 O O . ILE D 1 280 ? -52.804 83.896 56.537 1.00 57.31 320 ILE D O 1
ATOM 9626 N N . LYS D 1 281 ? -51.621 82.369 55.380 1.00 51.81 321 LYS D N 1
ATOM 9627 C CA . LYS D 1 281 ? -51.198 81.633 56.567 1.00 61.69 321 LYS D CA 1
ATOM 9628 C C . LYS D 1 281 ? -50.251 82.457 57.454 1.00 58.88 321 LYS D C 1
ATOM 9629 O O . LYS D 1 281 ? -49.510 83.306 56.962 1.00 55.69 321 LYS D O 1
ATOM 9635 N N . PRO D 1 282 ? -50.283 82.205 58.771 1.00 63.96 322 PRO D N 1
ATOM 9636 C CA . PRO D 1 282 ? -49.515 82.956 59.777 1.00 61.65 322 PRO D CA 1
ATOM 9637 C C . PRO D 1 282 ? -48.042 83.085 59.407 1.00 55.81 322 PRO D C 1
ATOM 9638 O O . PRO D 1 282 ? -47.498 84.183 59.438 1.00 58.08 322 PRO D O 1
ATOM 9642 N N . GLU D 1 283 ? -47.416 81.962 59.066 1.00 64.75 323 GLU D N 1
ATOM 9643 C CA . GLU D 1 283 ? -46.010 81.919 58.686 1.00 68.85 323 GLU D CA 1
ATOM 9644 C C . GLU D 1 283 ? -45.743 82.874 57.531 1.00 67.20 323 GLU D C 1
ATOM 9645 O O . GLU D 1 283 ? -44.867 83.736 57.603 1.00 64.63 323 GLU D O 1
ATOM 9651 N N . ARG D 1 284 ? -46.511 82.708 56.462 1.00 61.91 324 ARG D N 1
ATOM 9652 C CA . ARG D 1 284 ? -46.407 83.575 55.307 1.00 55.25 324 ARG D CA 1
ATOM 9653 C C . ARG D 1 284 ? -46.590 85.048 55.679 1.00 52.65 324 ARG D C 1
ATOM 9654 O O . ARG D 1 284 ? -45.838 85.909 55.220 1.00 48.38 324 ARG D O 1
ATOM 9662 N N . ALA D 1 285 ? -47.598 85.342 56.491 1.00 47.60 325 ALA D N 1
ATOM 9663 C CA . ALA D 1 285 ? -47.904 86.735 56.820 1.00 51.01 325 ALA D CA 1
ATOM 9664 C C . ALA D 1 285 ? -46.714 87.403 57.500 1.00 46.21 325 ALA D C 1
ATOM 9665 O O . ALA D 1 285 ? -46.479 88.601 57.328 1.00 44.18 325 ALA D O 1
ATOM 9667 N N . ALA D 1 286 ? -45.964 86.616 58.264 1.00 47.19 326 ALA D N 1
ATOM 9668 C CA . ALA D 1 286 ? -44.810 87.119 58.999 1.00 53.09 326 ALA D CA 1
ATOM 9669 C C . ALA D 1 286 ? -43.701 87.640 58.095 1.00 51.88 326 ALA D C 1
ATOM 9670 O O . ALA D 1 286 ? -42.801 88.347 58.547 1.00 52.34 326 ALA D O 1
ATOM 9672 N N . GLN D 1 287 ? -43.766 87.287 56.818 1.00 50.13 327 GLN D N 1
ATOM 9673 C CA . GLN D 1 287 ? -42.740 87.683 55.866 1.00 47.64 327 GLN D CA 1
ATOM 9674 C C . GLN D 1 287 ? -43.069 88.963 55.119 1.00 47.40 327 GLN D C 1
ATOM 9675 O O . GLN D 1 287 ? -42.234 89.473 54.367 1.00 47.45 327 GLN D O 1
ATOM 9681 N N . LEU D 1 288 ? -44.278 89.483 55.305 1.00 40.48 328 LEU D N 1
ATOM 9682 C CA . LEU D 1 288 ? -44.761 90.558 54.424 1.00 35.43 328 LEU D CA 1
ATOM 9683 C C . LEU D 1 288 ? -44.429 91.953 54.940 1.00 35.97 328 LEU D C 1
ATOM 9684 O O . LEU D 1 288 ? -44.530 92.208 56.122 1.00 35.57 328 LEU D O 1
ATOM 9689 N N . PRO D 1 289 ? -44.066 92.868 54.038 1.00 40.20 329 PRO D N 1
ATOM 9690 C CA . PRO D 1 289 ? -43.708 94.249 54.380 1.00 42.81 329 PRO D CA 1
ATOM 9691 C C . PRO D 1 289 ? -44.743 94.968 55.233 1.00 43.35 329 PRO D C 1
ATOM 9692 O O . PRO D 1 289 ? -44.352 95.775 56.077 1.00 39.88 329 PRO D O 1
ATOM 9696 N N . SER D 1 290 ? -46.030 94.700 55.016 1.00 42.44 330 SER D N 1
ATOM 9697 C CA . SER D 1 290 ? -47.074 95.502 55.653 1.00 43.11 330 SER D CA 1
ATOM 9698 C C . SER D 1 290 ? -47.799 94.772 56.780 1.00 46.09 330 SER D C 1
ATOM 9699 O O . SER D 1 290 ? -48.784 95.284 57.305 1.00 48.52 330 SER D O 1
ATOM 9702 N N . GLU D 1 291 ? -47.351 93.570 57.129 1.00 40.01 331 GLU D N 1
ATOM 9703 C CA . GLU D 1 291 ? -47.834 92.939 58.363 1.00 42.23 331 GLU D CA 1
ATOM 9704 C C . GLU D 1 291 ? -47.534 93.902 59.536 1.00 45.09 331 GLU D C 1
ATOM 9705 O O . GLU D 1 291 ? -46.460 94.504 59.586 1.00 41.36 331 GLU D O 1
ATOM 9711 N N . PRO D 1 292 ? -48.493 94.075 60.464 1.00 45.84 332 PRO D N 1
ATOM 9712 C CA . PRO D 1 292 ? -48.362 95.086 61.527 1.00 43.83 332 PRO D CA 1
ATOM 9713 C C . PRO D 1 292 ? -46.990 95.167 62.210 1.00 45.49 332 PRO D C 1
ATOM 9714 O O . PRO D 1 292 ? -46.449 96.270 62.344 1.00 46.74 332 PRO D O 1
ATOM 9718 N N . ALA D 1 293 ? -46.446 94.032 62.640 1.00 37.00 333 ALA D N 1
ATOM 9719 C CA . ALA D 1 293 ? -45.160 94.037 63.322 1.00 43.07 333 ALA D CA 1
ATOM 9720 C C . ALA D 1 293 ? -44.001 94.450 62.403 1.00 50.40 333 ALA D C 1
ATOM 9721 O O . ALA D 1 293 ? -43.092 95.147 62.844 1.00 42.69 333 ALA D O 1
ATOM 9723 N N . ASN D 1 294 ? -44.041 94.047 61.130 1.00 42.75 334 ASN D N 1
ATOM 9724 C CA . ASN D 1 294 ? -43.017 94.482 60.172 1.00 37.01 334 ASN D CA 1
ATOM 9725 C C . ASN D 1 294 ? -43.139 95.960 59.852 1.00 36.17 334 ASN D C 1
ATOM 9726 O O . ASN D 1 294 ? -42.141 96.680 59.854 1.00 42.86 334 ASN D O 1
ATOM 9731 N N . ALA D 1 295 ? -44.365 96.411 59.593 1.00 33.24 335 ALA D N 1
ATOM 9732 C CA . ALA D 1 295 ? -44.624 97.822 59.305 1.00 37.73 335 ALA D CA 1
ATOM 9733 C C . ALA D 1 295 ? -44.184 98.730 60.458 1.00 42.50 335 ALA D C 1
ATOM 9734 O O . ALA D 1 295 ? -43.613 99.803 60.229 1.00 43.52 335 ALA D O 1
ATOM 9736 N N . ALA D 1 296 ? -44.446 98.295 61.694 1.00 36.70 336 ALA D N 1
ATOM 9737 C CA . ALA D 1 296 ? -44.063 99.069 62.872 1.00 40.71 336 ALA D CA 1
ATOM 9738 C C . ALA D 1 296 ? -42.546 99.308 62.971 1.00 47.55 336 ALA D C 1
ATOM 9739 O O . ALA D 1 296 ? -42.104 100.250 63.629 1.00 44.44 336 ALA D O 1
ATOM 9741 N N . LYS D 1 297 ? -41.750 98.459 62.325 1.00 45.33 337 LYS D N 1
ATOM 9742 C CA . LYS D 1 297 ? -40.288 98.605 62.361 1.00 50.19 337 LYS D CA 1
ATOM 9743 C C . LYS D 1 297 ? -39.759 99.581 61.299 1.00 45.55 337 LYS D C 1
ATOM 9744 O O . LYS D 1 297 ? -38.578 99.942 61.294 1.00 35.98 337 LYS D O 1
ATOM 9750 N N . GLN D 1 298 ? -40.627 100.008 60.398 1.00 41.20 338 GLN D N 1
ATOM 9751 C CA . GLN D 1 298 ? -40.160 100.715 59.207 1.00 39.58 338 GLN D CA 1
ATOM 9752 C C . GLN D 1 298 ? -40.558 102.176 59.195 1.00 39.08 338 GLN D C 1
ATOM 9753 O O . GLN D 1 298 ? -41.465 102.575 59.910 1.00 44.56 338 GLN D O 1
ATOM 9759 N N . ALA D 1 299 ? -39.853 102.963 58.389 1.00 34.29 339 ALA D N 1
ATOM 9760 C CA . ALA D 1 299 ? -40.257 104.311 58.042 1.00 38.50 339 ALA D CA 1
ATOM 9761 C C . ALA D 1 299 ? -41.319 104.203 56.953 1.00 47.63 339 ALA D C 1
ATOM 9762 O O . ALA D 1 299 ? -41.125 103.508 55.951 1.00 47.34 339 ALA D O 1
ATOM 9764 N N . LEU D 1 300 ? -42.436 104.892 57.129 1.00 40.11 340 LEU D N 1
ATOM 9765 C CA . LEU D 1 300 ? -43.481 104.837 56.133 1.00 45.46 340 LEU D CA 1
ATOM 9766 C C . LEU D 1 300 ? -43.220 105.951 55.145 1.00 45.70 340 LEU D C 1
ATOM 9767 O O . LEU D 1 300 ? -43.228 107.124 55.518 1.00 50.58 340 LEU D O 1
ATOM 9780 N N . SER D 1 302 ? -43.445 108.902 52.739 1.00 37.46 342 SER D N 1
ATOM 9781 C CA . SER D 1 302 ? -44.431 109.963 52.552 1.00 41.78 342 SER D CA 1
ATOM 9782 C C . SER D 1 302 ? -44.533 110.375 51.090 1.00 43.05 342 SER D C 1
ATOM 9783 O O . SER D 1 302 ? -43.666 111.067 50.553 1.00 40.01 342 SER D O 1
ATOM 9786 N N . TYR D 1 303 ? -45.604 109.937 50.448 1.00 43.14 343 TYR D N 1
ATOM 9787 C CA . TYR D 1 303 ? -45.844 110.283 49.060 1.00 41.42 343 TYR D CA 1
ATOM 9788 C C . TYR D 1 303 ? -46.270 111.744 48.886 1.00 41.81 343 TYR D C 1
ATOM 9789 O O . TYR D 1 303 ? -46.054 112.329 47.828 1.00 41.08 343 TYR D O 1
ATOM 9798 N N . ALA D 1 304 ? -46.813 112.350 49.940 1.00 38.25 344 ALA D N 1
ATOM 9799 C CA . ALA D 1 304 ? -47.091 113.784 49.916 1.00 41.34 344 ALA D CA 1
ATOM 9800 C C . ALA D 1 304 ? -45.772 114.515 49.666 1.00 44.24 344 ALA D C 1
ATOM 9801 O O . ALA D 1 304 ? -45.709 115.443 48.851 1.00 44.80 344 ALA D O 1
ATOM 9803 N N . TRP D 1 305 ? -44.717 114.080 50.355 1.00 44.92 345 TRP D N 1
ATOM 9804 C CA . TRP D 1 305 ? -43.412 114.740 50.243 1.00 42.83 345 TRP D CA 1
ATOM 9805 C C . TRP D 1 305 ? -42.758 114.501 48.881 1.00 47.23 345 TRP D C 1
ATOM 9806 O O . TRP D 1 305 ? -42.261 115.440 48.243 1.00 43.36 345 TRP D O 1
ATOM 9817 N N . TRP D 1 306 ? -42.767 113.246 48.432 1.00 42.66 346 TRP D N 1
ATOM 9818 C CA . TRP D 1 306 ? -42.164 112.896 47.143 1.00 38.44 346 TRP D CA 1
ATOM 9819 C C . TRP D 1 306 ? -42.934 113.412 45.922 1.00 46.51 346 TRP D C 1
ATOM 9820 O O . TRP D 1 306 ? -42.335 113.722 44.891 1.00 43.55 346 TRP D O 1
ATOM 9831 N N . SER D 1 307 ? -44.251 113.514 46.026 1.00 44.49 347 SER D N 1
ATOM 9832 C CA . SER D 1 307 ? -45.029 114.054 44.919 1.00 42.06 347 SER D CA 1
ATOM 9833 C C . SER D 1 307 ? -44.928 115.582 44.834 1.00 42.78 347 SER D C 1
ATOM 9834 O O . SER D 1 307 ? -45.245 116.161 43.799 1.00 46.85 347 SER D O 1
ATOM 9837 N N . SER D 1 308 ? -44.478 116.230 45.908 1.00 45.92 348 SER D N 1
ATOM 9838 C CA . SER D 1 308 ? -44.376 117.699 45.937 1.00 47.58 348 SER D CA 1
ATOM 9839 C C . SER D 1 308 ? -43.145 118.230 45.170 1.00 49.91 348 SER D C 1
ATOM 9840 O O . SER D 1 308 ? -42.311 117.447 44.711 1.00 48.79 348 SER D O 1
ATOM 9843 N N . PRO D 1 309 ? -43.025 119.566 45.037 1.00 45.19 349 PRO D N 1
ATOM 9844 C CA . PRO D 1 309 ? -41.822 120.149 44.424 1.00 42.12 349 PRO D CA 1
ATOM 9845 C C . PRO D 1 309 ? -40.510 119.781 45.144 1.00 43.84 349 PRO D C 1
ATOM 9846 O O . PRO D 1 309 ? -39.480 119.682 44.503 1.00 47.28 349 PRO D O 1
ATOM 9850 N N . ALA D 1 310 ? -40.530 119.573 46.450 1.00 38.87 350 ALA D N 1
ATOM 9851 C CA . ALA D 1 310 ? -39.297 119.156 47.127 1.00 45.99 350 ALA D CA 1
ATOM 9852 C C . ALA D 1 310 ? -38.787 117.796 46.609 1.00 51.85 350 ALA D C 1
ATOM 9853 O O . ALA D 1 310 ? -37.580 117.567 46.511 1.00 53.91 350 ALA D O 1
ATOM 9855 N N . GLY D 1 311 ? -39.709 116.896 46.287 1.00 53.77 351 GLY D N 1
ATOM 9856 C CA . GLY D 1 311 ? -39.346 115.606 45.725 1.00 52.91 351 GLY D CA 1
ATOM 9857 C C . GLY D 1 311 ? -38.652 115.769 44.387 1.00 52.88 351 GLY D C 1
ATOM 9858 O O . GLY D 1 311 ? -37.618 115.156 44.141 1.00 50.35 351 GLY D O 1
ATOM 9859 N N . GLU D 1 312 ? -39.223 116.605 43.524 1.00 47.33 352 GLU D N 1
ATOM 9860 C CA . GLU D 1 312 ? -38.639 116.877 42.219 1.00 52.32 352 GLU D CA 1
ATOM 9861 C C . GLU D 1 312 ? -37.243 117.460 42.354 1.00 53.10 352 GLU D C 1
ATOM 9862 O O . GLU D 1 312 ? -36.331 117.064 41.631 1.00 53.87 352 GLU D O 1
ATOM 9868 N N . ALA D 1 313 ? -37.086 118.408 43.273 1.00 45.51 353 ALA D N 1
ATOM 9869 C CA . ALA D 1 313 ? -35.801 119.059 43.477 1.00 53.46 353 ALA D CA 1
ATOM 9870 C C . ALA D 1 313 ? -34.790 118.035 43.978 1.00 51.91 353 ALA D C 1
ATOM 9871 O O . ALA D 1 313 ? -33.619 118.068 43.609 1.00 54.14 353 ALA D O 1
ATOM 9873 N N . ALA D 1 314 ? -35.240 117.122 44.825 1.00 51.22 354 ALA D N 1
ATOM 9874 C CA . ALA D 1 314 ? -34.336 116.102 45.343 1.00 47.55 354 ALA D CA 1
ATOM 9875 C C . ALA D 1 314 ? -33.825 115.257 44.175 1.00 50.36 354 ALA D C 1
ATOM 9876 O O . ALA D 1 314 ? -32.641 114.912 44.109 1.00 47.75 354 ALA D O 1
ATOM 9878 N N . GLU D 1 315 ? -34.719 114.954 43.240 1.00 44.00 355 GLU D N 1
ATOM 9879 C CA . GLU D 1 315 ? -34.365 114.127 42.085 1.00 49.91 355 GLU D CA 1
ATOM 9880 C C . GLU D 1 315 ? -33.339 114.809 41.192 1.00 52.54 355 GLU D C 1
ATOM 9881 O O . GLU D 1 315 ? -32.446 114.150 40.663 1.00 54.77 355 GLU D O 1
ATOM 9887 N N . LYS D 1 316 ? -33.472 116.126 41.035 1.00 52.27 356 LYS D N 1
ATOM 9888 C CA . LYS D 1 316 ? -32.560 116.926 40.204 1.00 53.87 356 LYS D CA 1
ATOM 9889 C C . LYS D 1 316 ? -31.163 116.994 40.802 1.00 50.94 356 LYS D C 1
ATOM 9890 O O . LYS D 1 316 ? -30.175 117.049 40.083 1.00 59.20 356 LYS D O 1
ATOM 9896 N N . ARG D 1 317 ? -31.095 117.021 42.127 1.00 47.33 357 ARG D N 1
ATOM 9897 C CA . ARG D 1 317 ? -29.824 116.991 42.832 1.00 52.54 357 ARG D CA 1
ATOM 9898 C C . ARG D 1 317 ? -29.132 115.634 42.704 1.00 51.87 357 ARG D C 1
ATOM 9899 O O . ARG D 1 317 ? -27.905 115.546 42.766 1.00 49.40 357 ARG D O 1
ATOM 9907 N N . TRP D 1 318 ? -29.909 114.576 42.498 1.00 55.24 358 TRP D N 1
ATOM 9908 C CA . TRP D 1 318 ? -29.309 113.252 42.356 1.00 54.98 358 TRP D CA 1
ATOM 9909 C C . TRP D 1 318 ? -28.263 113.190 41.263 1.00 52.53 358 TRP D C 1
ATOM 9910 O O . TRP D 1 318 ? -27.156 112.704 41.486 1.00 60.47 358 TRP D O 1
ATOM 9921 N N . ALA D 1 319 ? -28.609 113.688 40.081 1.00 59.15 359 ALA D N 1
ATOM 9922 C CA . ALA D 1 319 ? -27.685 113.641 38.961 1.00 69.68 359 ALA D CA 1
ATOM 9923 C C . ALA D 1 319 ? -26.365 114.299 39.353 1.00 70.43 359 ALA D C 1
ATOM 9924 O O . ALA D 1 319 ? -25.294 113.718 39.164 1.00 73.79 359 ALA D O 1
ATOM 9926 N N . SER D 1 320 ? -26.453 115.502 39.916 1.00 70.33 360 SER D N 1
ATOM 9927 C CA . SER D 1 320 ? -25.278 116.226 40.403 1.00 77.60 360 SER D CA 1
ATOM 9928 C C . SER D 1 320 ? -24.479 115.405 41.413 1.00 73.31 360 SER D C 1
ATOM 9929 O O . SER D 1 320 ? -23.252 115.352 41.340 1.00 70.55 360 SER D O 1
ATOM 9932 N N . PHE D 1 321 ? -25.180 114.771 42.352 1.00 64.37 361 PHE D N 1
ATOM 9933 C CA . PHE D 1 321 ? -24.528 113.974 43.393 1.00 60.31 361 PHE D CA 1
ATOM 9934 C C . PHE D 1 321 ? -23.650 112.836 42.880 1.00 63.73 361 PHE D C 1
ATOM 9935 O O . PHE D 1 321 ? -22.590 112.560 43.447 1.00 74.17 361 PHE D O 1
ATOM 9951 N N . GLN D 1 323 ? -21.429 112.236 40.963 1.00 99.34 363 GLN D N 1
ATOM 9952 C CA . GLN D 1 323 ? -19.984 112.442 40.811 1.00 99.08 363 GLN D CA 1
ATOM 9953 C C . GLN D 1 323 ? -19.378 113.018 42.090 1.00 98.62 363 GLN D C 1
ATOM 9954 O O . GLN D 1 323 ? -19.325 114.236 42.269 1.00 96.64 363 GLN D O 1
#

Secondary structure (DSSP, 8-state):
--EEEEEE--HHHHHHHIIIIIHHHHHHHT-EEEEEE-S--HHHHHHHHHTT--S--EEEEEHHHHHHHHHTT-BPPP-GGG-HHHH--GGGB-SS-EEEEEEEEEEEEETTT-SS----SHHHHH-TTTS-S--EEESSSTTHHHHH---S--GGG-PSP-HHHHHHHHHHHGGG-SEEE-SHHHHHHHHHHTS----BHHHHHHHHHTT-SEEEEEEEEEEEEEEEEEBTT-TTHHHHHHHHHHHT-HHHHHHGGGTSS-EESSGGGGGSS-S-HHHHTTSTTSHHHHTTSB--HHHHTSHHHHHHHHHHHH--/--EEEEEE--HHHHHHHIIIIIHHHHHHHT-EEEEEE-S--HHHHHHHHHTT--S--EEEEEHHHHHHHHHTTSBPPP-GGG-HHHH--GGGB-SS-EEEEEEEEEEEEETTT-SSS---SHHHHH-TTTS-S-EEEESSSTTHHHHH---S--GGG-PSP-HHHHHHHHHHHGGGEEEEE-SHHHHHHHHHTTS----BHHHHHHHHHTT-SEEEEEEEEEEEEEEEEEBTT-TTHHHHHHHHHHHT-HHHHHHGGGTSS-EESSGGGGGSS-S-HHHHTTSTTSHHHHHTSB--HHHHTSHHHHHHHHHHHH--/-EEEEEE--HHHHHHHIIIIIHHHHHHHT-EEEEEE-S--HHHHHHHHHHT--S-SEEEEEHHHHHHHHHTT-BPPP-GGG-HHHH--GGGEETTEEEEEEEEEEEEEETTT-SSS---SHHHHT-TTTS-S-EEEESSSTTHHHHH---S--GGG-PSP-HHHHHHHHHHHGGGEEEEE-SHHHHHHHHHTTS----BHHHHHHHHHHT-SEEEEEEEEEEEEEEEEEBTT-TTHHHHHHHHHHHT-HHHHHHGGGTSS-EESSGGGGGTT-S-HHHHTTSTTSHHHHTTSB--HHHHHSHHHHHHHHHHHH---/--EEEEEE--HHHHHHHIIIIIHHHHHHHT-EEEEEE-S--HHHHHHHHHHT--S-SEEEEEHHHHHHHHHTT-BPPP-GGG-HHHH--GGGEETTEEEEEEEEEEEEEETTT-SSS---SHHHHH-TTTS-S-EEEESSSTTHHHHH---S--TTS-PSP-HHHHHHHHHHHGGGEEEEE-SHHHHHHHHHTTS----BHHHHHHHHHHT-SEEEEEEEEEEEEEEEEEBTT-TTHHHHHHHHHHHT-HHHHHHGGGTSS-EESSGGGGGTT-S-HHHHTT-TTSHHHHHTSB--HHHHHSHHHHHHHHHHHH--

CATH classification: 3.40.190.10 (+1 more: 3.40.190.10)

Foldseek 3Di:
DAEFEEEEADDLQVVLCVVLAVVVLCVVVVYYYHYDYDNDCPVVLCVQVVVLHHRHWKYWFFPLVQVLCVVVQWFDQDDCVLQVLQVPDPVQADSFWGFFWKWWAFDKFFCVQVVDDDDQALLSVLCCVNRPKEEEEALACPQQLLRLVVVPDALARQPPHPLVSSLVSCVSCVVRHQYHDHDQQVVLVCQQVRVTSYHIQQSQVVSVVVPGRMHTALAAIEMTTIIMGTTDSRPRNVVSSSSNNSSLPLRSQLSSLVSTQIHGSRPSVVVPPPADPVSLVRHCVNPVSVVSYRYDSVSCNDPNVVVSRVVSVVSD/DAEFEEEEADDLQVVLCCVQAVVVLCVVVVYYYHYDHDNACVVVLCVQVVVLHHRHWKYWFFPLSQVLCVVVQFFDQDDCVLQVLQVPDCVQADSFWGFFWKWWAFAKFFCVLPVDDDDQALLSVLVCVVRPWEEEEALACPQQLLRQVVVDDALARQPPHPLVSSLVSCVSCVVRHPYHDHDQQVVLVCQQVRVTSYHMQQSQVVSVVVPGRMDTALAAIEMTTIIMGTTDSRVRNPVSSSSNSSSLDLRSQLSSLVSTQIHGSHPCVVVPPPDDPVSLVRYCVNPVSVVSYRYDSPSCSDPNVVVSRVCSVVSD/DEFEEEEADDLLVVLLCVLFVVVLCVVVVYYYHYDHDNACQVVLCVQQVVLHHRHFKYWFFVLSQVLCVVVVFFDQDDCVLQVLQVVDPVQADSFWGFFWKWWDFDKFFCVLPVDDDQAALLSVLCCPVRPKAEEEALACVQQLLSQVVVDDDLARQPPHPLVSSLVSCVSCVVRHPYHDHDQVVVLVCQQVRVISYHIQQSRVVSVVVPGRMDTALQAIEMTTIIMTTTRSRPPNVVSSSSNNSSLPLSSQLSSLVSTQIHGSRPSVVVVPSDDPVSLVSYCVNPVSVVSYRYDSVSCSDVNVVVSRVVSVVSCD/DAEFEEEEADDLLVVLCVVLAVVVLCVVVVYYYHYDHDNACQVVLCVQQVVLHHRHWKYWHFVLSQVLCVVVVFFDQDDCVLQVLQVVDPVQADSFWGFFWKWWDFAKFFCVLPVDDDQQALLSVLCCPVPPKEEEEALFCVQQLLRLVVVDDDLARQPPHPLVSSLVSCVSCVVRHPYHDHDQQVVLVCQQVRVTSYHMQQSQVVSVVVPGRMDTALAQIEMTTIIMGTTRSRVNNVVSSSSNSRSLDLRSQLSSLVSTQIHGSRVCVVVPPSQDPVSLVRYCVNPVSVVRYRYDSVSCSDVNVVVSRVVSVVSD

Solvent-accessible surface area: 51050 Å² total